Protein AF-0000000086130415 (afdb_homodimer)

InterPro domains:
  IPR001138 Zn(2)Cys(6) fungal-type DNA-binding domain [SM00066] (16-58)
  IPR001138 Zn(2)Cys(6) fungal-type DNA-binding domain [cd00067] (17-50)
  IPR036864 Zn(2)-C6 fungal-type DNA-binding domain superfamily [G3DSA:4.10.240.10] (13-71)
  IPR036864 Zn(2)-C6 fungal-type DNA-binding domain superfamily [SSF57701] (12-52)

Solvent-accessible surface area (backbone atoms only — not comparable to full-atom values): 58192 Å² total; per-residue (Å²): 134,78,82,75,79,78,78,74,80,71,80,80,78,74,78,76,76,79,84,62,37,25,59,66,40,52,73,66,71,50,92,40,64,73,88,63,37,65,69,34,57,75,69,72,42,85,70,54,58,72,82,70,81,75,76,82,66,84,68,84,82,84,86,81,82,81,74,82,85,88,81,86,90,83,87,86,91,80,90,77,90,79,88,85,92,85,90,75,89,79,74,87,73,83,90,77,90,81,86,91,82,91,85,86,87,79,84,72,82,84,82,80,83,83,72,88,77,82,80,81,77,77,77,78,77,81,78,77,78,82,65,72,72,63,54,59,54,52,47,47,50,29,38,50,46,51,51,72,70,37,66,86,73,64,66,78,80,67,76,38,68,67,51,43,53,47,51,46,53,25,50,49,45,30,63,68,49,61,39,41,42,68,78,69,37,78,56,44,81,66,27,38,82,66,80,62,57,70,49,80,50,62,95,65,57,72,43,72,49,48,52,48,61,60,49,20,79,75,31,65,27,36,32,26,29,51,43,16,43,26,22,46,45,50,32,75,66,52,86,48,68,68,58,26,52,52,24,49,51,48,20,53,44,25,39,38,51,13,49,52,44,43,43,55,48,55,75,64,62,39,63,88,46,14,51,59,52,35,52,31,34,51,44,50,44,51,41,43,53,29,50,57,51,73,57,67,52,85,74,55,62,76,67,54,66,43,40,50,49,21,36,30,35,40,49,44,40,56,55,27,52,70,42,48,67,87,79,63,81,46,66,52,51,28,41,59,69,67,46,62,89,77,50,62,73,68,36,49,27,67,80,36,19,63,91,53,54,71,68,70,49,77,57,86,76,61,74,59,58,60,59,58,43,51,44,72,77,21,64,65,53,49,54,50,52,49,45,52,38,2,40,47,27,37,52,52,49,40,57,74,68,25,44,24,58,72,40,52,51,50,54,62,54,42,43,29,47,69,49,59,71,66,55,52,55,38,40,75,68,60,36,62,58,48,45,51,55,49,31,61,49,30,52,70,38,46,79,43,37,80,40,77,54,38,28,63,30,15,55,48,50,33,50,26,46,51,71,67,40,58,77,82,57,34,76,79,52,53,59,56,29,63,75,68,73,44,82,128,134,78,83,75,78,78,77,72,77,68,79,79,76,74,77,76,77,79,84,62,36,23,59,65,41,53,73,67,71,49,93,37,61,75,88,63,35,63,68,34,57,74,71,71,43,86,66,54,60,73,81,70,83,75,77,82,67,82,70,76,75,77,69,80,83,74,78,78,74,82,73,89,81,84,77,87,88,79,88,78,72,84,82,84,89,86,90,77,90,76,82,79,78,83,84,86,82,80,83,88,86,76,87,85,85,83,77,87,88,83,83,88,82,84,70,89,78,87,82,85,77,81,79,82,80,82,82,79,80,85,67,74,73,63,55,61,54,52,50,47,51,27,40,50,46,51,52,72,70,36,66,86,72,65,66,78,81,68,77,38,68,68,51,45,53,49,52,48,52,26,49,50,45,31,63,68,47,61,38,41,42,69,78,70,37,78,56,44,80,66,28,37,81,63,81,64,58,76,51,80,52,61,94,66,60,72,43,72,54,50,52,48,61,61,47,21,79,75,32,64,27,38,32,26,28,53,43,16,43,26,23,46,46,49,30,76,65,50,86,48,68,68,60,27,52,52,23,50,50,48,20,53,45,26,40,38,51,13,46,52,44,43,45,56,49,58,76,63,60,39,62,88,46,13,51,58,54,33,51,31,33,52,44,48,44,52,42,42,53,29,49,58,51,73,57,66,50,83,74,55,62,75,67,54,65,43,42,50,48,22,36,28,37,38,49,45,41,57,55,28,52,69,42,47,70,89,79,63,80,44,66,52,51,30,42,60,69,65,47,62,86,77,51,64,73,68,36,50,28,68,80,37,18,64,91,52,53,72,69,72,48,80,72,79,73,67,74,62,59,59,64,57,42,51,45,71,78,22,64,64,54,50,53,50,50,50,45,52,39,3,41,46,27,37,53,51,50,41,57,73,67,26,45,24,57,72,42,52,50,50,54,63,56,42,44,28,47,69,49,61,69,67,56,52,55,37,40,75,68,60,36,60,59,48,46,50,54,48,30,61,48,30,53,72,37,44,78,44,36,79,40,77,54,38,29,62,30,13,56,48,50,33,51,26,45,50,72,67,41,57,78,88,56,34,77,81,54,53,59,56,28,64,75,70,73,43,83,130

Secondary structure (DSSP, 8-state):
------------------S-S-HHHHHTT----SSS-HHHHHTT---------------------------------------------------------------------------------------SSHHHHHHHHHHHHHHHHS-TT-PPPPP-HHHHHHHHHHHHHIIIIITTGGGG-GGGGGS-PPPPTTS---TTS--HHHHHHHHHTT-HHHHHHHHHHHHHHHHHH---HHHHHHHHHHHHHHHHHHHHHHHHHHHT--TTTHHHHHHHHHHHHHHHHHHGGGS-TTTT---HHHHHHHHHHHHHHHHHHHTS-TT--SHHHHHHHTS----HHHHT-GGGTGGGGGGGS--TT---HHHHHHHHS-HHHHHHHHHHHHHHHHHHHHHHTT--HHHHHHHHHHHHHHS-HHHHHHHHTT-HHHHHHHHHHHHTTGGGTTSTTTTTHHHHHHHHHHHHS-GGGGGGTHHHHHHTT---/------------------S-S-HHHHHHT----SSS-HHHHHTT----PPPP-------------------------------------------------------------------------------SSHHHHHHHHHHHHHHHHS-TT---PPP-HHHHHHHHHHHHHIIIIITTGGGG-GGGGGS-PPPPTTS---TTS--HHHHHHHHHTT-HHHHHHHHHHHHHHHHHH---HHHHHHHHHHHHHHHHHHHHHHHHHHHT--TTTHHHHHHHHHHHHHHHHHHGGGS-BTTB---HHHHHHHHHHHHHHHHHHHHS-TT--SHHHHHHHTS----HHHHT-GGGTGGGGGGGS--S----HHHHHHHHS-HHHHHHHHHHHHHHHHHHHHHHTT--HHHHHHHHHHHHHHS-HHHHHHHHTT-HHHHHHHHHHHHTTGGGTTSTTTTTHHHHHHHHHHHHS-GGGGGGTHHHHHHTT---

pLDDT: mean 70.85, std 29.05, range [14.23, 98.38]

Radius of gyration: 40.38 Å; Cα contacts (8 Å, |Δi|>4): 1013; chains: 2; bounding box: 120×108×142 Å

Nearest PDB structures (foldseek):
  7vpr-assembly2_D  TM=5.956E-01  e=4.011E-03  Nakaseomyces glabratus CBS 138
  3kbt-assembly2_B  TM=1.451E-01  e=5.788E+00  Homo sapiens
  7vpr-assembly2_D  TM=5.707E-01  e=4.514E-03  Nakaseomyces glabratus CBS 138
  3kbt-assembly2_B  TM=1.451E-01  e=5.855E+00  Homo sapiens

Organism: Cryphonectria parasitica (strain ATCC 38755 / EP155) (NCBI:txid660469)

Sequence (976 aa):
MRPQPTRHAGPRLYHKKSRMGCARCKARRVKVAKPSCGGCSRHQVECVYPPSPASSLQSLPRGAASRPPQVQPAETHAGAGVGDSSSSIDLWITHHDSSSSPVWGENSPPSGHRDDSNRSQSVASNCSSSHTGDSSSAVHEANDYLSSLTDPEVLEIPESRERRMWELRLMHNYLSNQAQQFAKAKATAFHGQQPTPGVALTDEDFIWGRDMPRLAFENDSILYNMLASSALEMWTRTTDPHEKEQLRLLQQKYIAMALRQQRLAVGNLSGDNADMVCMAALTILLNSFALVQTLDLTPWQPPVDWLRMGKGAGAVLTIATGYIGATGNDRITRFIKSGPKMDPPSVFAPENRTHLTWLLENDRGSTTNVGDFEFENNKTALDIYNKILSYIGSVQKAIADKEPIYFVCRRLIGFTMYCPELYHGLLVQRRPRAMITLAHFFKLWIPYDDLWMIGKTGENQVRGIFETLPPEWKHKVAPIFDEYNLEPMRPQPTRHAGPRLYHKKSRMGCARCKARRVKVAKPSCGGCSRHQVECVYPPSPASSLQSLPRGAASRPPQVQPAETHAGAGVGDSSSSIDLWITHHDSSSSPVWGENSPPSGHRDDSNRSQSVASNCSSSHTGDSSSAVHEANDYLSSLTDPEVLEIPESRERRMWELRLMHNYLSNQAQQFAKAKATAFHGQQPTPGVALTDEDFIWGRDMPRLAFENDSILYNMLASSALEMWTRTTDPHEKEQLRLLQQKYIAMALRQQRLAVGNLSGDNADMVCMAALTILLNSFALVQTLDLTPWQPPVDWLRMGKGAGAVLTIATGYIGATGNDRITRFIKSGPKMDPPSVFAPENRTHLTWLLENDRGSTTNVGDFEFENNKTALDIYNKILSYIGSVQKAIADKEPIYFVCRRLIGFTMYCPELYHGLLVQRRPRAMITLAHFFKLWIPYDDLWMIGKTGENQVRGIFETLPPEWKHKVAPIFDEYNLEP

Foldseek 3Di:
DDDDPDPPPDDPPPPDQQLWFAPVCSVVSHDADDDDRPVCVVVVHDRHTPPDPDPPPDDDDDDDDDDDDDDDDDDDDDDDDDDDDDDDPDPPPDDDDDDDDDDDDDDDDDDDDDDDDDDPPDPPPPPDPPPPPVLVVLLVVLLVLLVVVADPPLDDDDDDPVVVVLLVVLLCQLLPPQLCQLVPFPCQVLFDDDDHAPPPDPLQADRCNPPLVVLVVVALLSVLLSSLLSLLLCLVPDPDPVSNVVSVSSNNSSNNVSSVRLSVDSVVAALVCLLVSLSSLVSQLLSLLLCLVVDDLVQHAPSLSSLSSLQSSLSSNVSSVVRHDPPCSRSVSSHQVNDDDDDLCQQLPLVLQVVPCVLLDQFDDPPPCPSVVCCVVPVPVVVLLSSLSSNLSSLVVCVVVRHRPVRSVVSLSCSSNRRDPVLSVCRNVVPLSSLLSVLSSLLSLCSRLSNSSRNRSNVSSLVSSLVVHDPRSNVSSVVSCVVNVHDD/DDDDPDPPPPDDPPPPQQLWFAPVCSVVSHDADDDDRPVCVVVVHDRHTPDDPDPPPDPPPPPPDDDPDPDDDDDDDDDDDDDDYDDDPDPDPDDPDDDYDDDDDDDDDDDDDPDDDDDPDPPPPPPDDPPPPVLVVLLVLLLVLLVVVADPPLDDDDDDPVVVVLLVVLLCQLLPPQLQQLVPFPCQVLFDDDDHAPPPPPLQADRCNPPLVVLVVVAVLSVLLSSLLSLLLCLVPDPDPVSNVVSVSSNNSSNNVSSVRLSVDSVVAALVCLLVSLSSLVSQLLSLLLCLVVDDLVQHAPSLSSLSSLQSSLSSNVSSVVRHDPPCSRSVSSHQVNDDDDDLCQLLPLVLQVVPCVLLDLPDPPPPCPSVVCCVVPVPVVVLLSSLSSNLSSLVVCVVVRHRPVRSVVSLSCSSNRRDPVLSVCRNVVPLSSLLSVLSSLLSLCSRLSNSSRNRSNVSSLVSSLVVHDPSNNVSSVVSCVVNVHDD

Structure (mmCIF, N/CA/C/O backbone):
data_AF-0000000086130415-model_v1
#
loop_
_entity.id
_entity.type
_entity.pdbx_description
1 polymer 'Zn(2)-C6 fungal-type domain-containing protein'
#
loop_
_atom_site.group_PDB
_atom_site.id
_atom_site.type_symbol
_atom_site.label_atom_id
_atom_site.label_alt_id
_atom_site.label_comp_id
_atom_site.label_asym_id
_atom_site.label_entity_id
_atom_site.label_seq_id
_atom_site.pdbx_PDB_ins_code
_atom_site.Cartn_x
_atom_site.Cartn_y
_atom_site.Cartn_z
_atom_site.occupancy
_atom_site.B_iso_or_equiv
_atom_site.auth_seq_id
_atom_site.auth_comp_id
_atom_site.auth_asym_id
_atom_site.auth_atom_id
_atom_site.pdbx_PDB_model_num
ATOM 1 N N . MET A 1 1 ? -21.766 -52.406 68.875 1 25.95 1 MET A N 1
ATOM 2 C CA . MET A 1 1 ? -20.766 -51.469 68.375 1 25.95 1 MET A CA 1
ATOM 3 C C . MET A 1 1 ? -21.406 -50.281 67.688 1 25.95 1 MET A C 1
ATOM 5 O O . MET A 1 1 ? -22.203 -50.438 66.75 1 25.95 1 MET A O 1
ATOM 9 N N . ARG A 1 2 ? -21.531 -49.125 68.375 1 34.62 2 ARG A N 1
ATOM 10 C CA . ARG A 1 2 ? -22.453 -48.031 68.188 1 34.62 2 ARG A CA 1
ATOM 11 C C . ARG A 1 2 ? -22.094 -47.219 66.938 1 34.62 2 ARG A C 1
ATOM 13 O O . ARG A 1 2 ? -20.906 -47.031 66.625 1 34.62 2 ARG A O 1
ATOM 20 N N . PRO A 1 3 ? -22.984 -47.094 66 1 35 3 PRO A N 1
ATOM 21 C CA . PRO A 1 3 ? -22.672 -46.562 64.688 1 35 3 PRO A CA 1
ATOM 22 C C . PRO A 1 3 ? -22.062 -45.156 64.688 1 35 3 PRO A C 1
ATOM 24 O O . PRO A 1 3 ? -22.5 -44.344 65.5 1 35 3 PRO A O 1
ATOM 27 N N . GLN A 1 4 ? -20.703 -45.062 64.688 1 33.19 4 GLN A N 1
ATOM 28 C CA . GLN A 1 4 ? -19.922 -43.844 64.875 1 33.19 4 GLN A CA 1
ATOM 29 C C . GLN A 1 4 ? -20.359 -42.75 63.875 1 33.19 4 GLN A C 1
ATOM 31 O O . GLN A 1 4 ? -20.484 -43.031 62.656 1 33.19 4 GLN A O 1
ATOM 36 N N . PRO A 1 5 ? -21.047 -41.688 64.312 1 35.22 5 PRO A N 1
ATOM 37 C CA . PRO A 1 5 ? -21.703 -40.656 63.5 1 35.22 5 PRO A CA 1
ATOM 38 C C . PRO A 1 5 ? -20.734 -39.938 62.562 1 35.22 5 PRO A C 1
ATOM 40 O O . PRO A 1 5 ? -19.562 -39.75 62.906 1 35.22 5 PRO A O 1
ATOM 43 N N . THR A 1 6 ? -20.781 -40.188 61.281 1 31.91 6 THR A N 1
ATOM 44 C CA . THR A 1 6 ? -19.922 -39.688 60.188 1 31.91 6 THR A CA 1
ATOM 45 C C . THR A 1 6 ? -19.797 -38.156 60.25 1 31.91 6 THR A C 1
ATOM 47 O O . THR A 1 6 ? -20.812 -37.469 60.25 1 31.91 6 THR A O 1
ATOM 50 N N . ARG A 1 7 ? -18.703 -37.594 60.875 1 34.66 7 ARG A N 1
ATOM 51 C CA . ARG A 1 7 ? -18.359 -36.188 61.062 1 34.66 7 ARG A CA 1
ATOM 52 C C . ARG A 1 7 ? -18.438 -35.438 59.75 1 34.66 7 ARG A C 1
ATOM 54 O O . ARG A 1 7 ? -17.812 -35.812 58.75 1 34.66 7 ARG A O 1
ATOM 61 N N . HIS A 1 8 ? -19.594 -34.781 59.406 1 30.84 8 HIS A N 1
ATOM 62 C CA . HIS A 1 8 ? -19.859 -33.969 58.25 1 30.84 8 HIS A CA 1
ATOM 63 C C . HIS A 1 8 ? -18.812 -32.875 58.125 1 30.84 8 HIS A C 1
ATOM 65 O O . HIS A 1 8 ? -18.484 -32.188 59.094 1 30.84 8 HIS A O 1
ATOM 71 N N . ALA A 1 9 ? -17.703 -33.125 57.438 1 32.81 9 ALA A N 1
ATOM 72 C CA . ALA A 1 9 ? -16.625 -32.188 57.156 1 32.81 9 ALA A CA 1
ATOM 73 C C . ALA A 1 9 ? -17.188 -30.797 56.875 1 32.81 9 ALA A C 1
ATOM 75 O O . ALA A 1 9 ? -18.188 -30.641 56.156 1 32.81 9 ALA A O 1
ATOM 76 N N . GLY A 1 10 ? -17.141 -29.859 57.844 1 28.69 10 GLY A N 1
ATOM 77 C CA . GLY A 1 10 ? -17.656 -28.5 57.875 1 28.69 10 GLY A CA 1
ATOM 78 C C . GLY A 1 10 ? -17.219 -27.672 56.688 1 28.69 10 GLY A C 1
ATOM 79 O O . GLY A 1 10 ? -16.281 -28.047 55.969 1 28.69 10 GLY A O 1
ATOM 80 N N . PRO A 1 11 ? -18.125 -26.891 56.062 1 31.98 11 PRO A N 1
ATOM 81 C CA . PRO A 1 11 ? -17.906 -26.125 54.844 1 31.98 11 PRO A CA 1
ATOM 82 C C . PRO A 1 11 ? -16.672 -25.234 54.906 1 31.98 11 PRO A C 1
ATOM 84 O O . PRO A 1 11 ? -16.266 -24.812 55.969 1 31.98 11 PRO A O 1
ATOM 87 N N . ARG A 1 12 ? -15.562 -25.484 54.156 1 34.16 12 ARG A N 1
ATOM 88 C CA . ARG A 1 12 ? -14.336 -24.703 54.031 1 34.16 12 ARG A CA 1
ATOM 89 C C . ARG A 1 12 ? -14.641 -23.203 54 1 34.16 12 ARG A C 1
ATOM 91 O O . ARG A 1 12 ? -15.578 -22.766 53.344 1 34.16 12 ARG A O 1
ATOM 98 N N . LEU A 1 13 ? -14.336 -22.469 55.062 1 33.44 13 LEU A N 1
ATOM 99 C CA . LEU A 1 13 ? -14.492 -21.031 55.25 1 33.44 13 LEU A CA 1
ATOM 100 C C . LEU A 1 13 ? -13.75 -20.266 54.156 1 33.44 13 LEU A C 1
ATOM 102 O O . LEU A 1 13 ? -12.555 -20.469 53.938 1 33.44 13 LEU A O 1
ATOM 106 N N . TYR A 1 14 ? -14.391 -20.031 52.969 1 35.25 14 TYR A N 1
ATOM 107 C CA . TYR A 1 14 ? -13.797 -19.25 51.906 1 35.25 14 TYR A CA 1
ATOM 108 C C . TYR A 1 14 ? -13.273 -17.922 52.406 1 35.25 14 TYR A C 1
ATOM 110 O O . TYR A 1 14 ? -13.93 -17.25 53.219 1 35.25 14 TYR A O 1
ATOM 118 N N . HIS A 1 15 ? -11.984 -17.828 52.719 1 36.72 15 HIS A N 1
ATOM 119 C CA . HIS A 1 15 ? -11.32 -16.609 53.188 1 36.72 15 HIS A CA 1
ATOM 120 C C . HIS A 1 15 ? -11.766 -15.398 52.375 1 36.72 15 HIS A C 1
ATOM 122 O O . HIS A 1 15 ? -11.891 -15.469 51.156 1 36.72 15 HIS A O 1
ATOM 128 N N . LYS A 1 16 ? -12.57 -14.492 52.938 1 38.41 16 LYS A N 1
ATOM 129 C CA . LYS A 1 16 ? -13.07 -13.234 52.406 1 38.41 16 LYS A CA 1
ATOM 130 C C . LYS A 1 16 ? -11.93 -12.344 51.938 1 38.41 16 LYS A C 1
ATOM 132 O O . LYS A 1 16 ? -10.953 -12.141 52.656 1 38.41 16 LYS A O 1
ATOM 137 N N . LYS A 1 17 ? -11.695 -12.188 50.656 1 42.94 17 LYS A N 1
ATOM 138 C CA . LYS A 1 17 ? -10.758 -11.297 49.969 1 42.94 17 LYS A CA 1
ATOM 139 C C . LYS A 1 17 ? -10.781 -9.898 50.594 1 42.94 17 LYS A C 1
ATOM 141 O O . LYS A 1 17 ? -11.859 -9.352 50.844 1 42.94 17 LYS A O 1
ATOM 146 N N . SER A 1 18 ? -9.75 -9.516 51.312 1 47.91 18 SER A N 1
ATOM 147 C CA . SER A 1 18 ? -9.648 -8.203 51.938 1 47.91 18 SER A CA 1
ATOM 148 C C . SER A 1 18 ? -9.867 -7.082 50.938 1 47.91 18 SER A C 1
ATOM 150 O O . SER A 1 18 ? -9.281 -7.09 49.844 1 47.91 18 SER A O 1
ATOM 152 N N . ARG A 1 19 ? -10.992 -6.344 50.875 1 54.22 19 ARG A N 1
ATOM 153 C CA . ARG A 1 19 ? -11.438 -5.316 49.938 1 54.22 19 ARG A CA 1
ATOM 154 C C . ARG A 1 19 ? -10.703 -4.004 50.156 1 54.22 19 ARG A C 1
ATOM 156 O O . ARG A 1 19 ? -10.844 -3.059 49.375 1 54.22 19 ARG A O 1
ATOM 163 N N . MET A 1 20 ? -9.938 -3.789 51.312 1 55.25 20 MET A N 1
ATOM 164 C CA . MET A 1 20 ? -9.539 -2.449 51.719 1 55.25 20 MET A CA 1
ATOM 165 C C . MET A 1 20 ? -8.062 -2.203 51.406 1 55.25 20 MET A C 1
ATOM 167 O O . MET A 1 20 ? -7.461 -1.271 51.938 1 55.25 20 MET A O 1
ATOM 171 N N . GLY A 1 21 ? -7.332 -3.051 50.719 1 57.16 21 GLY A N 1
ATOM 172 C CA . GLY A 1 21 ? -5.918 -2.83 50.469 1 57.16 21 GLY A CA 1
ATOM 173 C C . GLY A 1 21 ? -5.652 -1.831 49.375 1 57.16 21 GLY A C 1
ATOM 174 O O . GLY A 1 21 ? -6.527 -1.569 48.531 1 57.16 21 GLY A O 1
ATOM 175 N N . CYS A 1 22 ? -4.547 -0.948 49.438 1 62.75 22 CYS A N 1
ATOM 176 C CA . CYS A 1 22 ? -4.152 -0.046 48.344 1 62.75 22 CYS A CA 1
ATOM 177 C C . CYS A 1 22 ? -3.889 -0.815 47.062 1 62.75 22 CYS A C 1
ATOM 179 O O . CYS A 1 22 ? -3.746 -2.039 47.094 1 62.75 22 CYS A O 1
ATOM 181 N N . ALA A 1 23 ? -3.992 -0.238 45.844 1 69.31 23 ALA A N 1
ATOM 182 C CA . ALA A 1 23 ? -3.861 -0.901 44.531 1 69.31 23 ALA A CA 1
ATOM 183 C C . ALA A 1 23 ? -2.572 -1.713 44.469 1 69.31 23 ALA A C 1
ATOM 185 O O . ALA A 1 23 ? -2.543 -2.795 43.875 1 69.31 23 ALA A O 1
ATOM 186 N N . ARG A 1 24 ? -1.563 -1.29 45.062 1 69.25 24 ARG A N 1
ATOM 187 C CA . ARG A 1 24 ? -0.266 -1.957 45.031 1 69.25 24 ARG A CA 1
ATOM 188 C C . ARG A 1 24 ? -0.255 -3.18 45.969 1 69.25 24 ARG A C 1
ATOM 190 O O . ARG A 1 24 ? 0.249 -4.238 45.562 1 69.25 24 ARG A O 1
ATOM 197 N N . CYS A 1 25 ? -0.696 -3.051 47.094 1 64.56 25 CYS A N 1
ATOM 198 C CA . CYS A 1 25 ? -0.727 -4.16 48.031 1 64.56 25 CYS A CA 1
ATOM 199 C C . CYS A 1 25 ? -1.732 -5.219 47.594 1 64.56 25 CYS A C 1
ATOM 201 O O . CYS A 1 25 ? -1.505 -6.414 47.812 1 64.56 25 CYS A O 1
ATOM 203 N N . LYS A 1 26 ? -2.826 -4.762 46.906 1 67.38 26 LYS A N 1
ATOM 204 C CA . LYS A 1 26 ? -3.787 -5.691 46.312 1 67.38 26 LYS A CA 1
ATOM 205 C C . LYS A 1 26 ? -3.145 -6.52 45.188 1 67.38 26 LYS A C 1
ATOM 207 O O . LYS A 1 26 ? -3.412 -7.715 45.062 1 67.38 26 LYS A O 1
ATOM 212 N N . ALA A 1 27 ? -2.207 -5.949 44.469 1 68.25 27 ALA A N 1
ATOM 213 C CA . ALA A 1 27 ? -1.494 -6.648 43.375 1 68.25 27 ALA A CA 1
ATOM 214 C C . ALA A 1 27 ? -0.499 -7.656 43.969 1 68.25 27 ALA A C 1
ATOM 216 O O . ALA A 1 27 ? -0.263 -8.711 43.375 1 68.25 27 ALA A O 1
ATOM 217 N N . ARG A 1 28 ? 0 -7.34 45.062 1 65.81 28 ARG A N 1
ATOM 218 C CA . ARG A 1 28 ? 0.991 -8.203 45.719 1 65.81 28 ARG A CA 1
ATOM 219 C C . ARG A 1 28 ? 0.329 -9.18 46.688 1 65.81 28 ARG A C 1
ATOM 221 O O . ARG A 1 28 ? 0.997 -10.047 47.25 1 65.81 28 ARG A O 1
ATOM 228 N N . ARG A 1 29 ? -0.994 -9.258 46.812 1 62.91 29 ARG A N 1
ATOM 229 C CA . ARG A 1 29 ? -1.838 -10.148 47.625 1 62.91 29 ARG A CA 1
ATOM 230 C C . ARG A 1 29 ? -1.37 -10.195 49.062 1 62.91 29 ARG A C 1
ATOM 232 O O . ARG A 1 29 ? -1.367 -11.258 49.688 1 62.91 29 ARG A O 1
ATOM 239 N N . VAL A 1 30 ? -0.823 -9.117 49.5 1 64.69 30 VAL A N 1
ATOM 240 C CA . VAL A 1 30 ? -0.468 -9.055 50.906 1 64.69 30 VAL A CA 1
ATOM 241 C C . VAL A 1 30 ? -1.633 -8.477 51.719 1 64.69 30 VAL A C 1
ATOM 243 O O . VAL A 1 30 ? -2.32 -7.562 51.25 1 64.69 30 VAL A O 1
ATOM 246 N N . LYS A 1 31 ? -2.16 -9.031 52.781 1 59.06 31 LYS A N 1
ATOM 247 C CA . LYS A 1 31 ? -3.229 -8.602 53.688 1 59.06 31 LYS A CA 1
ATOM 248 C C . LYS A 1 31 ? -2.869 -7.293 54.375 1 59.06 31 LYS A C 1
ATOM 250 O O . LYS A 1 31 ? -1.794 -7.172 54.969 1 59.06 31 LYS A O 1
ATOM 255 N N . VAL A 1 32 ? -3.416 -6.219 53.875 1 57.34 32 VAL A N 1
ATOM 256 C CA . VAL A 1 32 ? -3.053 -4.98 54.562 1 57.34 32 VAL A CA 1
ATOM 257 C C . VAL A 1 32 ? -4.293 -4.363 55.188 1 57.34 32 VAL A C 1
ATOM 259 O O . VAL A 1 32 ? -5.406 -4.52 54.688 1 57.34 32 VAL A O 1
ATOM 262 N N . ALA A 1 33 ? -4.484 -4.078 56.438 1 53.03 33 ALA A N 1
ATOM 263 C CA . ALA A 1 33 ? -5.543 -3.365 57.156 1 53.03 33 ALA A CA 1
ATOM 264 C C . ALA A 1 33 ? -5.477 -1.866 56.875 1 53.03 33 ALA A C 1
ATOM 266 O O . ALA A 1 33 ? -4.395 -1.317 56.656 1 53.03 33 ALA A O 1
ATOM 267 N N . LYS A 1 34 ? -6.746 -1.117 56.5 1 54.22 34 LYS A N 1
ATOM 268 C CA . LYS A 1 34 ? -6.816 0.339 56.406 1 54.22 34 LYS A CA 1
ATOM 269 C C . LYS A 1 34 ? -6.176 0.996 57.625 1 54.22 34 LYS A C 1
ATOM 271 O O . LYS A 1 34 ? -6.074 0.378 58.688 1 54.22 34 LYS A O 1
ATOM 276 N N . PRO A 1 35 ? -5.98 2.141 57.375 1 50.81 35 PRO A N 1
ATOM 277 C CA . PRO A 1 35 ? -5.895 3.15 56.312 1 50.81 35 PRO A CA 1
ATOM 278 C C . PRO A 1 35 ? -4.578 3.084 55.562 1 50.81 35 PRO A C 1
ATOM 280 O O . PRO A 1 35 ? -4.5 3.562 54.406 1 50.81 35 PRO A O 1
ATOM 283 N N . SER A 1 36 ? -3.424 3.051 56.031 1 56.09 36 SER A N 1
ATOM 284 C CA . SER A 1 36 ? -2.143 3.053 55.344 1 56.09 36 SER A CA 1
ATOM 285 C C . SER A 1 36 ? -1.517 1.662 55.344 1 56.09 36 SER A C 1
ATOM 287 O O . SER A 1 36 ? -1.541 0.956 56.344 1 56.09 36 SER A O 1
ATOM 289 N N . CYS A 1 37 ? -1.305 1.034 54.188 1 57.53 37 CYS A N 1
ATOM 290 C CA . CYS A 1 37 ? -0.695 -0.285 54.062 1 57.53 37 CYS A CA 1
ATOM 291 C C . CYS A 1 37 ? 0.678 -0.312 54.719 1 57.53 37 CYS A C 1
ATOM 293 O O . CYS A 1 37 ? 1.443 0.647 54.594 1 57.53 37 CYS A O 1
ATOM 295 N N . GLY A 1 38 ? 0.837 -0.828 55.875 1 63.25 38 GLY A N 1
ATOM 296 C CA . GLY A 1 38 ? 2.127 -0.981 56.531 1 63.25 38 GLY A CA 1
ATOM 297 C C . GLY A 1 38 ? 3.26 -1.247 55.562 1 63.25 38 GLY A C 1
ATOM 298 O O . GLY A 1 38 ? 4.367 -0.733 55.719 1 63.25 38 GLY A O 1
ATOM 299 N N . GLY A 1 39 ? 3.062 -2.072 54.5 1 59.66 39 GLY A N 1
ATOM 300 C CA . GLY A 1 39 ? 4.105 -2.367 53.531 1 59.66 39 GLY A CA 1
ATOM 301 C C . GLY A 1 39 ? 4.52 -1.16 52.719 1 59.66 39 GLY A C 1
ATOM 302 O O . GLY A 1 39 ? 5.711 -0.91 52.531 1 59.66 39 GLY A O 1
ATOM 303 N N . CYS A 1 40 ? 3.529 -0.43 52.25 1 62.28 40 CYS A N 1
ATOM 304 C CA . CYS A 1 40 ? 3.824 0.798 51.5 1 62.28 40 CYS A CA 1
ATOM 305 C C . CYS A 1 40 ? 4.535 1.807 52.406 1 62.28 40 CYS A C 1
ATOM 307 O O . CYS A 1 40 ? 5.469 2.48 51.969 1 62.28 40 CYS A O 1
ATOM 309 N N . SER A 1 41 ? 4.223 1.996 53.594 1 66 41 SER A N 1
ATOM 310 C CA . SER A 1 41 ? 4.895 2.904 54.5 1 66 41 SER A CA 1
ATOM 311 C C . SER A 1 41 ? 6.355 2.51 54.719 1 66 41 SER A C 1
ATOM 313 O O . SER A 1 41 ? 7.234 3.373 54.781 1 66 41 SER A O 1
ATOM 315 N N . ARG A 1 42 ? 6.555 1.314 54.938 1 66.12 42 ARG A N 1
ATOM 316 C CA . ARG A 1 42 ? 7.926 0.88 55.188 1 66.12 42 ARG A CA 1
ATOM 317 C C . ARG A 1 42 ? 8.82 1.201 54 1 66.12 42 ARG A C 1
ATOM 319 O O . ARG A 1 42 ? 9.992 1.547 54.156 1 66.12 42 ARG A O 1
ATOM 326 N N . HIS A 1 43 ? 8.305 1.016 52.781 1 65.25 43 HIS A N 1
ATOM 327 C CA . HIS A 1 43 ? 9.094 1.247 51.594 1 65.25 43 HIS A CA 1
ATOM 328 C C . HIS A 1 43 ? 8.898 2.664 51.062 1 65.25 43 HIS A C 1
ATOM 330 O O . HIS A 1 43 ? 9.406 3.01 50 1 65.25 43 HIS A O 1
ATOM 336 N N . GLN A 1 44 ? 8.25 3.578 51.812 1 60.16 44 GLN A N 1
ATOM 337 C CA . GLN A 1 44 ? 8.023 5.004 51.594 1 60.16 44 GLN A CA 1
ATOM 338 C C . GLN A 1 44 ? 7.352 5.246 50.25 1 60.16 44 GLN A C 1
ATOM 340 O O . GLN A 1 44 ? 7.734 6.16 49.531 1 60.16 44 GLN A O 1
ATOM 345 N N . VAL A 1 45 ? 6.598 4.32 49.844 1 63.78 45 VAL A N 1
ATOM 346 C CA . VAL A 1 45 ? 5.809 4.539 48.625 1 63.78 45 VAL A CA 1
ATOM 347 C C . VAL A 1 45 ? 4.383 4.93 49 1 63.78 45 VAL A C 1
ATOM 349 O O . VAL A 1 45 ? 3.895 4.57 50.062 1 63.78 45 VAL A O 1
ATOM 352 N N . GLU A 1 46 ? 3.752 5.953 48.25 1 62.12 46 GLU A N 1
ATOM 353 C CA . GLU A 1 46 ? 2.408 6.457 48.5 1 62.12 46 GLU A CA 1
ATOM 354 C C . GLU A 1 46 ? 1.359 5.367 48.312 1 62.12 46 GLU A C 1
ATOM 356 O O . GLU A 1 46 ? 1.41 4.629 47.312 1 62.12 46 GLU A O 1
ATOM 361 N N . CYS A 1 47 ? 0.533 5.055 49.25 1 61 47 CYS A N 1
ATOM 362 C CA . CYS A 1 47 ? -0.588 4.125 49.156 1 61 47 CYS A CA 1
ATOM 363 C C . CYS A 1 47 ? -1.718 4.715 48.344 1 61 47 CYS A C 1
ATOM 365 O O . CYS A 1 47 ? -2.178 5.828 48.594 1 61 47 CYS A O 1
ATOM 367 N N . VAL A 1 48 ? -1.861 4.445 47.125 1 64.31 48 VAL A N 1
ATOM 368 C CA . VAL A 1 48 ? -2.998 4.926 46.344 1 64.31 48 VAL A CA 1
ATOM 369 C C . VAL A 1 48 ? -4.199 4.012 46.562 1 64.31 48 VAL A C 1
ATOM 371 O O . VAL A 1 48 ? -4.133 2.809 46.281 1 64.31 48 VAL A O 1
ATOM 374 N N . TYR A 1 49 ? -5.086 4.469 47.344 1 56.91 49 TYR A N 1
ATOM 375 C CA . TYR A 1 49 ? -6.305 3.715 47.625 1 56.91 49 TYR A CA 1
ATOM 376 C C . TYR A 1 49 ? -7.363 3.979 46.562 1 56.91 49 TYR A C 1
ATOM 378 O O . TYR A 1 49 ? -7.547 5.121 46.125 1 56.91 49 TYR A O 1
ATOM 386 N N . PRO A 1 50 ? -7.883 3.012 45.875 1 46.91 50 PRO A N 1
ATOM 387 C CA . PRO A 1 50 ? -8.969 3.357 44.969 1 46.91 50 PRO A CA 1
ATOM 388 C C . PRO A 1 50 ? -10.102 4.125 45.656 1 46.91 50 PRO A C 1
ATOM 390 O O . PRO A 1 50 ? -10.297 3.988 46.844 1 46.91 50 PRO A O 1
ATOM 393 N N . PRO A 1 51 ? -10.617 5.211 45.031 1 42 51 PRO A N 1
ATOM 394 C CA . PRO A 1 51 ? -11.727 5.949 45.656 1 42 51 PRO A CA 1
ATOM 395 C C . PRO A 1 51 ? -12.852 5.039 46.125 1 42 51 PRO A C 1
ATOM 397 O O . PRO A 1 51 ? -13.125 4.008 45.5 1 42 51 PRO A O 1
ATOM 400 N N . SER A 1 52 ? -13.055 5.004 47.344 1 34.16 52 SER A N 1
ATOM 401 C CA . SER A 1 52 ? -14.219 4.312 47.906 1 34.16 52 SER A CA 1
ATOM 402 C C . SER A 1 52 ? -15.5 4.73 47.188 1 34.16 52 SER A C 1
ATOM 404 O O . SER A 1 52 ? -15.711 5.918 46.906 1 34.16 52 SER A O 1
ATOM 406 N N . PRO A 1 53 ? -16.266 3.902 46.531 1 31.33 53 PRO A N 1
ATOM 407 C CA . PRO A 1 53 ? -17.562 4.367 46.031 1 31.33 53 PRO A CA 1
ATOM 408 C C . PRO A 1 53 ? -18.391 5.07 47.125 1 31.33 53 PRO A C 1
ATOM 410 O O . PRO A 1 53 ? -18.438 4.602 48.281 1 31.33 53 PRO A O 1
ATOM 413 N N . ALA A 1 54 ? -18.297 6.324 47.156 1 27.16 54 ALA A N 1
ATOM 414 C CA . ALA A 1 54 ? -19.234 6.984 48.062 1 27.16 54 ALA A CA 1
ATOM 415 C C . ALA A 1 54 ? -20.625 6.367 47.969 1 27.16 54 ALA A C 1
ATOM 417 O O . ALA A 1 54 ? -21.094 6.059 46.875 1 27.16 54 ALA A O 1
ATOM 418 N N . SER A 1 55 ? -21.219 5.828 49 1 26.98 55 SER A N 1
ATOM 419 C CA . SER A 1 55 ? -22.562 5.309 49.219 1 26.98 55 SER A CA 1
ATOM 420 C C . SER A 1 55 ? -23.609 6.395 49 1 26.98 55 SER A C 1
ATOM 422 O O . SER A 1 55 ? -24.016 7.059 49.969 1 26.98 55 SER A O 1
ATOM 424 N N . SER A 1 56 ? -23.531 7.484 48.219 1 23.83 56 SER A N 1
ATOM 425 C CA . SER A 1 56 ? -24.609 8.445 48.469 1 23.83 56 SER A CA 1
ATOM 426 C C . SER A 1 56 ? -25.969 7.781 48.344 1 23.83 56 SER A C 1
ATOM 428 O O . SER A 1 56 ? -26.375 7.387 47.25 1 23.83 56 SER A O 1
ATOM 430 N N . LEU A 1 57 ? -26.516 7.262 49.438 1 23.8 57 LEU A N 1
ATOM 431 C CA . LEU A 1 57 ? -27.828 6.66 49.719 1 23.8 57 LEU A CA 1
ATOM 432 C C . LEU A 1 57 ? -28.938 7.691 49.562 1 23.8 57 LEU A C 1
ATOM 434 O O . LEU A 1 57 ? -30.094 7.418 49.906 1 23.8 57 LEU A O 1
ATOM 438 N N . GLN A 1 58 ? -28.812 8.93 49.062 1 20.47 58 GLN A N 1
ATOM 439 C CA . GLN A 1 58 ? -29.953 9.727 49.531 1 20.47 58 GLN A CA 1
ATOM 440 C C . GLN A 1 58 ? -31.266 9.086 49.125 1 20.47 58 GLN A C 1
ATOM 442 O O . GLN A 1 58 ? -31.422 8.625 47.969 1 20.47 58 GLN A O 1
ATOM 447 N N . SER A 1 59 ? -32.25 8.992 50.094 1 20.33 59 SER A N 1
ATOM 448 C CA . SER A 1 59 ? -33.562 8.359 50.375 1 20.33 59 SER A CA 1
ATOM 449 C C . SER A 1 59 ? -34.656 8.984 49.531 1 20.33 59 SER A C 1
ATOM 451 O O . SER A 1 59 ? -35.781 8.484 49.531 1 20.33 59 SER A O 1
ATOM 453 N N . LEU A 1 60 ? -34.562 9.953 48.656 1 19.64 60 LEU A N 1
ATOM 454 C CA . LEU A 1 60 ? -35.812 10.719 48.75 1 19.64 60 LEU A CA 1
ATOM 455 C C . LEU A 1 60 ? -37.031 9.82 48.5 1 19.64 60 LEU A C 1
ATOM 457 O O . LEU A 1 60 ? -36.938 8.836 47.75 1 19.64 60 LEU A O 1
ATOM 461 N N . PRO A 1 61 ? -38.188 10.227 49.156 1 19.12 61 PRO A N 1
ATOM 462 C CA . PRO A 1 61 ? -39.406 9.547 49.562 1 19.12 61 PRO A CA 1
ATOM 463 C C . PRO A 1 61 ? -40.25 9.078 48.406 1 19.12 61 PRO A C 1
ATOM 465 O O . PRO A 1 61 ? -40.625 7.895 48.312 1 19.12 61 PRO A O 1
ATOM 468 N N . ARG A 1 62 ? -41.156 10.078 47.938 1 18.02 62 ARG A N 1
ATOM 469 C CA . ARG A 1 62 ? -42.594 9.984 48.094 1 18.02 62 ARG A CA 1
ATOM 470 C C . ARG A 1 62 ? -43.219 9.203 46.938 1 18.02 62 ARG A C 1
ATOM 472 O O . ARG A 1 62 ? -42.562 8.945 45.938 1 18.02 62 ARG A O 1
ATOM 479 N N . GLY A 1 63 ? -44.406 9.859 46.344 1 17.36 63 GLY A N 1
ATOM 480 C CA . GLY A 1 63 ? -45.812 9.453 46.281 1 17.36 63 GLY A CA 1
ATOM 481 C C . GLY A 1 63 ? -46.156 8.711 45 1 17.36 63 GLY A C 1
ATOM 482 O O . GLY A 1 63 ? -45.25 8.219 44.312 1 17.36 63 GLY A O 1
ATOM 483 N N . ALA A 1 64 ? -47.031 9.445 44.156 1 17.45 64 ALA A N 1
ATOM 484 C CA . ALA A 1 64 ? -48.406 9.125 43.75 1 17.45 64 ALA A CA 1
ATOM 485 C C . ALA A 1 64 ? -48.406 8.422 42.375 1 17.45 64 ALA A C 1
ATOM 487 O O . ALA A 1 64 ? -47.562 8.703 41.531 1 17.45 64 ALA A O 1
ATOM 488 N N . ALA A 1 65 ? -49.188 7.441 42.25 1 17.48 65 ALA A N 1
ATOM 489 C CA . ALA A 1 65 ? -49.5 6.297 41.375 1 17.48 65 ALA A CA 1
ATOM 490 C C . ALA A 1 65 ? -50 6.758 40 1 17.48 65 ALA A C 1
ATOM 492 O O . ALA A 1 65 ? -50.188 5.938 39.125 1 17.48 65 ALA A O 1
ATOM 493 N N . SER A 1 66 ? -50.219 8.195 39.656 1 16.52 66 SER A N 1
ATOM 494 C CA . SER A 1 66 ? -51.5 8.266 38.906 1 16.52 66 SER A CA 1
ATOM 495 C C . SER A 1 66 ? -51.344 7.664 37.5 1 16.52 66 SER A C 1
ATOM 497 O O . SER A 1 66 ? -50.25 7.633 36.938 1 16.52 66 SER A O 1
ATOM 499 N N . ARG A 1 67 ? -52.5 7.129 37 1 16.94 67 ARG A N 1
ATOM 500 C CA . ARG A 1 67 ? -53.031 6.18 36.031 1 16.94 67 ARG A CA 1
ATOM 501 C C . ARG A 1 67 ? -52.906 6.742 34.625 1 16.94 67 ARG A C 1
ATOM 503 O O . ARG A 1 67 ? -53.469 7.816 34.344 1 16.94 67 ARG A O 1
ATOM 510 N N . PRO A 1 68 ? -51.844 6.57 33.844 1 16.67 68 PRO A N 1
ATOM 511 C CA . PRO A 1 68 ? -51.781 7.234 32.531 1 16.67 68 PRO A CA 1
ATOM 512 C C . PRO A 1 68 ? -53.031 6.988 31.688 1 16.67 68 PRO A C 1
ATOM 514 O O . PRO A 1 68 ? -53.594 5.883 31.703 1 16.67 68 PRO A O 1
ATOM 517 N N . PRO A 1 69 ? -53.719 8.125 31.266 1 16.2 69 PRO A N 1
ATOM 518 C CA . PRO A 1 69 ? -55.031 8.039 30.609 1 16.2 69 PRO A CA 1
ATOM 519 C C . PRO A 1 69 ? -55.031 7.188 29.344 1 16.2 69 PRO A C 1
ATOM 521 O O . PRO A 1 69 ? -53.938 6.832 28.859 1 16.2 69 PRO A O 1
ATOM 524 N N . GLN A 1 70 ? -55.938 7.645 28.344 1 15.95 70 GLN A N 1
ATOM 525 C CA . GLN A 1 70 ? -57.062 7.199 27.531 1 15.95 70 GLN A CA 1
ATOM 526 C C . GLN A 1 70 ? -56.625 6.809 26.125 1 15.95 70 GLN A C 1
ATOM 528 O O . GLN A 1 70 ? -55.562 7.242 25.672 1 15.95 70 GLN A O 1
ATOM 533 N N . VAL A 1 71 ? -57.594 6.414 25.203 1 15.9 71 VAL A N 1
ATOM 534 C CA . VAL A 1 71 ? -57.969 5.398 24.219 1 15.9 71 VAL A CA 1
ATOM 535 C C . VAL A 1 71 ? -57.688 5.898 22.812 1 15.9 71 VAL A C 1
ATOM 537 O O . VAL A 1 71 ? -57.156 5.16 21.984 1 15.9 71 VAL A O 1
ATOM 540 N N . GLN A 1 72 ? -57.812 7.27 22.297 1 15.29 72 GLN A N 1
ATOM 541 C CA . GLN A 1 72 ? -58.812 7.242 21.25 1 15.29 72 GLN A CA 1
ATOM 542 C C . GLN A 1 72 ? -58.25 6.699 19.938 1 15.29 72 GLN A C 1
ATOM 544 O O . GLN A 1 72 ? -57.031 6.676 19.75 1 15.29 72 GLN A O 1
ATOM 549 N N . PRO A 1 73 ? -59 7.016 18.625 1 15.77 73 PRO A N 1
ATOM 550 C CA . PRO A 1 73 ? -59.625 6.293 17.5 1 15.77 73 PRO A CA 1
ATOM 551 C C . PRO A 1 73 ? -58.719 6.301 16.266 1 15.77 73 PRO A C 1
ATOM 553 O O . PRO A 1 73 ? -57.812 7.117 16.156 1 15.77 73 PRO A O 1
ATOM 556 N N . ALA A 1 74 ? -59.125 5.625 15.094 1 15.67 74 ALA A N 1
ATOM 557 C CA . ALA A 1 74 ? -58.844 4.785 13.938 1 15.67 74 ALA A CA 1
ATOM 558 C C . ALA A 1 74 ? -58.625 5.625 12.68 1 15.67 74 ALA A C 1
ATOM 560 O O . ALA A 1 74 ? -58 5.176 11.719 1 15.67 74 ALA A O 1
ATOM 561 N N . GLU A 1 75 ? -59 7 12.469 1 15.03 75 GLU A N 1
ATOM 562 C CA . GLU A 1 75 ? -59.719 7.105 11.211 1 15.03 75 GLU A CA 1
ATOM 563 C C . GLU A 1 75 ? -58.812 6.996 10.008 1 15.03 75 GLU A C 1
ATOM 565 O O . GLU A 1 75 ? -57.594 7.148 10.141 1 15.03 75 GLU A O 1
ATOM 570 N N . THR A 1 76 ? -59.125 7.75 8.781 1 15.66 76 THR A N 1
ATOM 571 C CA . THR A 1 76 ? -59.625 7.453 7.445 1 15.66 76 THR A CA 1
ATOM 572 C C . THR A 1 76 ? -58.531 7.629 6.398 1 15.66 76 THR A C 1
ATOM 574 O O . THR A 1 76 ? -58.281 6.727 5.602 1 15.66 76 THR A O 1
ATOM 577 N N . HIS A 1 77 ? -58.375 8.836 5.555 1 14.73 77 HIS A N 1
ATOM 578 C CA . HIS A 1 77 ? -58.812 8.938 4.164 1 14.73 77 HIS A CA 1
ATOM 579 C C . HIS A 1 77 ? -57.594 8.852 3.213 1 14.73 77 HIS A C 1
ATOM 581 O O . HIS A 1 77 ? -56.469 9.117 3.607 1 14.73 77 HIS A O 1
ATOM 587 N N . ALA A 1 78 ? -57.781 8.523 1.726 1 15.26 78 ALA A N 1
ATOM 588 C CA . ALA A 1 78 ? -57.375 7.863 0.488 1 15.26 78 ALA A CA 1
ATOM 589 C C . ALA A 1 78 ? -56.625 8.828 -0.43 1 15.26 78 ALA A C 1
ATOM 591 O O . ALA A 1 78 ? -55.875 8.406 -1.313 1 15.26 78 ALA A O 1
ATOM 592 N N . GLY A 1 79 ? -56.5 10.18 -0.346 1 14.23 79 GLY A N 1
ATOM 593 C CA . GLY A 1 79 ? -56.688 10.836 -1.628 1 14.23 79 GLY A CA 1
ATOM 594 C C . GLY A 1 79 ? -55.5 10.68 -2.564 1 14.23 79 GLY A C 1
ATOM 595 O O . GLY A 1 79 ? -54.375 10.555 -2.117 1 14.23 79 GLY A O 1
ATOM 596 N N . ALA A 1 80 ? -55.656 10.516 -4.066 1 15.7 80 ALA A N 1
ATOM 597 C CA . ALA A 1 80 ? -55.25 10.016 -5.375 1 15.7 80 ALA A CA 1
ATOM 598 C C . ALA A 1 80 ? -54.375 11.047 -6.102 1 15.7 80 ALA A C 1
ATOM 600 O O . ALA A 1 80 ? -53.562 10.695 -6.961 1 15.7 80 ALA A O 1
ATOM 601 N N . GLY A 1 81 ? -54.344 12.398 -5.879 1 14.35 81 GLY A N 1
ATOM 602 C CA . GLY A 1 81 ? -54.438 13.172 -7.109 1 14.35 81 GLY A CA 1
ATOM 603 C C . GLY A 1 81 ? -53.156 13.109 -7.938 1 14.35 81 GLY A C 1
ATOM 604 O O . GLY A 1 81 ? -52.062 12.844 -7.41 1 14.35 81 GLY A O 1
ATOM 605 N N . VAL A 1 82 ? -53.188 13.242 -9.359 1 16.14 82 VAL A N 1
ATOM 606 C CA . VAL A 1 82 ? -52.75 12.93 -10.719 1 16.14 82 VAL A CA 1
ATOM 607 C C . VAL A 1 82 ? -51.719 13.945 -11.188 1 16.14 82 VAL A C 1
ATOM 609 O O . VAL A 1 82 ? -50.719 13.57 -11.797 1 16.14 82 VAL A O 1
ATOM 612 N N . GLY A 1 83 ? -51.781 15.305 -10.953 1 14.34 83 GLY A N 1
ATOM 613 C CA . GLY A 1 83 ? -51.781 16.094 -12.172 1 14.34 83 GLY A CA 1
ATOM 614 C C . GLY A 1 83 ? -50.438 16.141 -12.852 1 14.34 83 GLY A C 1
ATOM 615 O O . GLY A 1 83 ? -49.438 15.703 -12.273 1 14.34 83 GLY A O 1
ATOM 616 N N . ASP A 1 84 ? -50.062 17.312 -13.594 1 15.39 84 ASP A N 1
ATOM 617 C CA . ASP A 1 84 ? -49.938 17.781 -14.961 1 15.39 84 ASP A CA 1
ATOM 618 C C . ASP A 1 84 ? -48.469 18 -15.32 1 15.39 84 ASP A C 1
ATOM 620 O O . ASP A 1 84 ? -47.906 17.297 -16.156 1 15.39 84 ASP A O 1
ATOM 624 N N . SER A 1 85 ? -47.969 19.328 -15.367 1 14.94 85 SER A N 1
ATOM 625 C CA . SER A 1 85 ? -47.719 20.062 -16.609 1 14.94 85 SER A CA 1
ATOM 626 C C . SER A 1 85 ? -46.25 19.984 -17 1 14.94 85 SER A C 1
ATOM 628 O O . SER A 1 85 ? -45.375 19.578 -16.188 1 14.94 85 SER A O 1
ATOM 630 N N . SER A 1 86 ? -45.562 21.125 -17.75 1 15.3 86 SER A N 1
ATOM 631 C CA . SER A 1 86 ? -45.188 21.453 -19.109 1 15.3 86 SER A CA 1
ATOM 632 C C . SER A 1 86 ? -43.656 21.578 -19.219 1 15.3 86 SER A C 1
ATOM 634 O O . SER A 1 86 ? -43.031 20.906 -20.047 1 15.3 86 SER A O 1
ATOM 636 N N . SER A 1 87 ? -42.938 22.828 -18.906 1 15.44 87 SER A N 1
ATOM 637 C CA . SER A 1 87 ? -42.406 23.672 -19.984 1 15.44 87 SER A CA 1
ATOM 638 C C . SER A 1 87 ? -40.938 23.312 -20.281 1 15.44 87 SER A C 1
ATOM 640 O O . SER A 1 87 ? -40.281 22.688 -19.469 1 15.44 87 SER A O 1
ATOM 642 N N . SER A 1 88 ? -40.219 24.047 -21.438 1 15.58 88 SER A N 1
ATOM 643 C CA . SER A 1 88 ? -39.5 24.031 -22.703 1 15.58 88 SER A CA 1
ATOM 644 C C . SER A 1 88 ? -38.031 24.406 -22.531 1 15.58 88 SER A C 1
ATOM 646 O O . SER A 1 88 ? -37.344 24.719 -23.5 1 15.58 88 SER A O 1
ATOM 648 N N . ILE A 1 89 ? -37.312 23.969 -21.562 1 15.83 89 ILE A N 1
ATOM 649 C CA . ILE A 1 89 ? -36.031 24.641 -21.422 1 15.83 89 ILE A CA 1
ATOM 650 C C . ILE A 1 89 ? -35.188 24.453 -22.703 1 15.83 89 ILE A C 1
ATOM 652 O O . ILE A 1 89 ? -34.938 23.328 -23.125 1 15.83 89 ILE A O 1
ATOM 656 N N . ASP A 1 90 ? -35.125 25.578 -23.5 1 15.08 90 ASP A N 1
ATOM 657 C CA . ASP A 1 90 ? -34.531 25.938 -24.781 1 15.08 90 ASP A CA 1
ATOM 658 C C . ASP A 1 90 ? -33 25.703 -24.781 1 15.08 90 ASP A C 1
ATOM 660 O O . ASP A 1 90 ? -32.344 26 -23.797 1 15.08 90 ASP A O 1
ATOM 664 N N . LEU A 1 91 ? -32.5 24.891 -25.719 1 16.2 91 LEU A N 1
ATOM 665 C CA . LEU A 1 91 ? -31.312 24.234 -26.234 1 16.2 91 LEU A CA 1
ATOM 666 C C . LEU A 1 91 ? -30.328 25.234 -26.844 1 16.2 91 LEU A C 1
ATOM 668 O O . LEU A 1 91 ? -29.375 24.859 -27.531 1 16.2 91 LEU A O 1
ATOM 672 N N . TRP A 1 92 ? -30.281 26.578 -26.344 1 15.34 92 TRP A N 1
ATOM 673 C CA . TRP A 1 92 ? -29.688 27.438 -27.375 1 15.34 92 TRP A CA 1
ATOM 674 C C . TRP A 1 92 ? -28.281 26.953 -27.734 1 15.34 92 TRP A C 1
ATOM 676 O O . TRP A 1 92 ? -27.469 26.688 -26.859 1 15.34 92 TRP A O 1
ATOM 686 N N . ILE A 1 93 ? -27.984 26.578 -29.062 1 15.87 93 ILE A N 1
ATOM 687 C CA . ILE A 1 93 ? -27.062 25.938 -30 1 15.87 93 ILE A CA 1
ATOM 688 C C . ILE A 1 93 ? -25.906 26.891 -30.297 1 15.87 93 ILE A C 1
ATOM 690 O O . ILE A 1 93 ? -24.859 26.469 -30.812 1 15.87 93 ILE A O 1
ATOM 694 N N . THR A 1 94 ? -25.938 28.266 -29.984 1 15.09 94 THR A N 1
ATOM 695 C CA . THR A 1 94 ? -25.422 29.016 -31.125 1 15.09 94 THR A CA 1
ATOM 696 C C . THR A 1 94 ? -23.984 28.625 -31.422 1 15.09 94 THR A C 1
ATOM 698 O O . THR A 1 94 ? -23.297 28.078 -30.562 1 15.09 94 THR A O 1
ATOM 701 N N . HIS A 1 95 ? -23.344 29.484 -32.5 1 14.97 95 HIS A N 1
ATOM 702 C CA . HIS A 1 95 ? -22.625 29.609 -33.75 1 14.97 95 HIS A CA 1
ATOM 703 C C . HIS A 1 95 ? -21.125 29.672 -33.531 1 14.97 95 HIS A C 1
ATOM 705 O O . HIS A 1 95 ? -20.672 29.953 -32.406 1 14.97 95 HIS A O 1
ATOM 711 N N . HIS A 1 96 ? -20.344 29.766 -34.719 1 15.38 96 HIS A N 1
ATOM 712 C CA . HIS A 1 96 ? -19.188 29.359 -35.531 1 15.38 96 HIS A CA 1
ATOM 713 C C . HIS A 1 96 ? -18.047 30.344 -35.406 1 15.38 96 HIS A C 1
ATOM 715 O O . HIS A 1 96 ? -16.875 29.984 -35.562 1 15.38 96 HIS A O 1
ATOM 721 N N . ASP A 1 97 ? -18.203 31.672 -35.156 1 14.83 97 ASP A N 1
ATOM 722 C CA . ASP A 1 97 ? -17.484 32.469 -36.156 1 14.83 97 ASP A CA 1
ATOM 723 C C . ASP A 1 97 ? -15.969 32.312 -35.969 1 14.83 97 ASP A C 1
ATOM 725 O O . ASP A 1 97 ? -15.492 31.969 -34.906 1 14.83 97 ASP A O 1
ATOM 729 N N . SER A 1 98 ? -15.148 32.812 -37.125 1 15.05 98 SER A N 1
ATOM 730 C CA . SER A 1 98 ? -14.031 32.75 -38.062 1 15.05 98 SER A CA 1
ATOM 731 C C . SER A 1 98 ? -12.812 33.469 -37.5 1 15.05 98 SER A C 1
ATOM 733 O O . SER A 1 98 ? -11.672 33.062 -37.75 1 15.05 98 SER A O 1
ATOM 735 N N . SER A 1 99 ? -12.852 34.812 -37.031 1 14.71 99 SER A N 1
ATOM 736 C CA . SER A 1 99 ? -12.039 35.75 -37.812 1 14.71 99 SER A CA 1
ATOM 737 C C . SER A 1 99 ? -10.555 35.531 -37.531 1 14.71 99 SER A C 1
ATOM 739 O O . SER A 1 99 ? -10.18 34.875 -36.562 1 14.71 99 SER A O 1
ATOM 741 N N . SER A 1 100 ? -9.781 36.844 -37.625 1 14.93 100 SER A N 1
ATOM 742 C CA . SER A 1 100 ? -8.781 37.469 -38.469 1 14.93 100 SER A CA 1
ATOM 743 C C . SER A 1 100 ? -7.379 37.312 -37.906 1 14.93 100 SER A C 1
ATOM 745 O O . SER A 1 100 ? -7.223 36.938 -36.719 1 14.93 100 SER A O 1
ATOM 747 N N . SER A 1 101 ? -6.461 38.375 -38.281 1 14.75 101 SER A N 1
ATOM 748 C CA . SER A 1 101 ? -5.25 38.5 -39.094 1 14.75 101 SER A CA 1
ATOM 749 C C . SER A 1 101 ? -4.008 38.594 -38.219 1 14.75 101 SER A C 1
ATOM 751 O O . SER A 1 101 ? -3.049 37.844 -38.438 1 14.75 101 SER A O 1
ATOM 753 N N . PRO A 1 102 ? -3.633 39.812 -37.531 1 15.34 102 PRO A N 1
ATOM 754 C CA . PRO A 1 102 ? -2.518 40.531 -38.156 1 15.34 102 PRO A CA 1
ATOM 755 C C . PRO A 1 102 ? -1.154 40.031 -37.719 1 15.34 102 PRO A C 1
ATOM 757 O O . PRO A 1 102 ? -1.065 39.312 -36.688 1 15.34 102 PRO A O 1
ATOM 760 N N . VAL A 1 103 ? -0.072 40.906 -38.156 1 14.83 103 VAL A N 1
ATOM 761 C CA . VAL A 1 103 ? 1.225 40.938 -38.844 1 14.83 103 VAL A CA 1
ATOM 762 C C . VAL A 1 103 ? 2.344 40.875 -37.812 1 14.83 103 VAL A C 1
ATOM 764 O O . VAL A 1 103 ? 3.209 40 -37.875 1 14.83 103 VAL A O 1
ATOM 767 N N . TRP A 1 104 ? 3.018 42.188 -37.375 1 14.57 104 TRP A N 1
ATOM 768 C CA . TRP A 1 104 ? 4.34 42.5 -37.906 1 14.57 104 TRP A CA 1
ATOM 769 C C . TRP A 1 104 ? 5.434 42.094 -36.906 1 14.57 104 TRP A C 1
ATOM 771 O O . TRP A 1 104 ? 6.336 41.344 -37.25 1 14.57 104 TRP A O 1
ATOM 781 N N . GLY A 1 105 ? 5.898 43.125 -36.031 1 14.82 105 GLY A N 1
ATOM 782 C CA . GLY A 1 105 ? 7.168 43.781 -36.25 1 14.82 105 GLY A CA 1
ATOM 783 C C . GLY A 1 105 ? 8.32 43.156 -35.5 1 14.82 105 GLY A C 1
ATOM 784 O O . GLY A 1 105 ? 8.109 42.375 -34.594 1 14.82 105 GLY A O 1
ATOM 785 N N . GLU A 1 106 ? 9.523 43.625 -35.906 1 15.57 106 GLU A N 1
ATOM 786 C CA . GLU A 1 106 ? 10.922 43.312 -36.188 1 15.57 106 GLU A CA 1
ATOM 787 C C . GLU A 1 106 ? 11.75 43.344 -34.906 1 15.57 106 GLU A C 1
ATOM 789 O O . GLU A 1 106 ? 12.617 42.469 -34.688 1 15.57 106 GLU A O 1
ATOM 794 N N . ASN A 1 107 ? 11.523 44.344 -33.906 1 15.41 107 ASN A N 1
ATOM 795 C CA . ASN A 1 107 ? 12.758 45.094 -33.781 1 15.41 107 ASN A CA 1
ATOM 796 C C . ASN A 1 107 ? 13.781 44.375 -32.906 1 15.41 107 ASN A C 1
ATOM 798 O O . ASN A 1 107 ? 13.414 43.594 -32.031 1 15.41 107 ASN A O 1
ATOM 802 N N . SER A 1 108 ? 15.078 44.594 -33.281 1 15.7 108 SER A N 1
ATOM 803 C CA . SER A 1 108 ? 16.453 44.125 -33.281 1 15.7 108 SER A CA 1
ATOM 804 C C . SER A 1 108 ? 17.125 44.375 -31.938 1 15.7 108 SER A C 1
ATOM 806 O O . SER A 1 108 ? 18.312 44.062 -31.766 1 15.7 108 SER A O 1
ATOM 808 N N . PRO A 1 109 ? 16.359 44.656 -30.797 1 15.59 109 PRO A N 1
ATOM 809 C CA . PRO A 1 109 ? 17.328 45.562 -30.156 1 15.59 109 PRO A CA 1
ATOM 810 C C . PRO A 1 109 ? 18.641 44.875 -29.812 1 15.59 109 PRO A C 1
ATOM 812 O O . PRO A 1 109 ? 18.688 43.656 -29.672 1 15.59 109 PRO A O 1
ATOM 815 N N . PRO A 1 110 ? 19.641 45.844 -29.516 1 16.14 110 PRO A N 1
ATOM 816 C CA . PRO A 1 110 ? 21.094 46 -29.609 1 16.14 110 PRO A CA 1
ATOM 817 C C . PRO A 1 110 ? 21.828 45.219 -28.516 1 16.14 110 PRO A C 1
ATOM 819 O O . PRO A 1 110 ? 21.219 44.781 -27.531 1 16.14 110 PRO A O 1
ATOM 822 N N . SER A 1 111 ? 23.156 45.281 -28.641 1 15.84 111 SER A N 1
ATOM 823 C CA . SER A 1 111 ? 24.453 44.625 -28.516 1 15.84 111 SER A CA 1
ATOM 824 C C . SER A 1 111 ? 25 44.75 -27.109 1 15.84 111 SER A C 1
ATOM 826 O O . SER A 1 111 ? 25.797 43.906 -26.672 1 15.84 111 SER A O 1
ATOM 828 N N . GLY A 1 112 ? 24.547 45.812 -26.297 1 15.23 112 GLY A N 1
ATOM 829 C CA . GLY A 1 112 ? 25.766 46.438 -25.797 1 15.23 112 GLY A CA 1
ATOM 830 C C . GLY A 1 112 ? 26.531 45.562 -24.828 1 15.23 112 GLY A C 1
ATOM 831 O O . GLY A 1 112 ? 26.031 44.531 -24.406 1 15.23 112 GLY A O 1
ATOM 832 N N . HIS A 1 113 ? 27.391 46.312 -24.078 1 16.22 113 HIS A N 1
ATOM 833 C CA . HIS A 1 113 ? 28.797 46.438 -23.688 1 16.22 113 HIS A CA 1
ATOM 834 C C . HIS A 1 113 ? 29.078 45.688 -22.391 1 16.22 113 HIS A C 1
ATOM 836 O O . HIS A 1 113 ? 28.203 45.625 -21.516 1 16.22 113 HIS A O 1
ATOM 842 N N . ARG A 1 114 ? 30.156 44.938 -22.422 1 15.9 114 ARG A N 1
ATOM 843 C CA . ARG A 1 114 ? 30.984 43.906 -21.781 1 15.9 114 ARG A CA 1
ATOM 844 C C . ARG A 1 114 ? 31.453 44.375 -20.406 1 15.9 114 ARG A C 1
ATOM 846 O O . ARG A 1 114 ? 32.094 43.625 -19.688 1 15.9 114 ARG A O 1
ATOM 853 N N . ASP A 1 115 ? 31.281 45.719 -19.938 1 15.32 115 ASP A N 1
ATOM 854 C CA . ASP A 1 115 ? 32.531 46.094 -19.328 1 15.32 115 ASP A CA 1
ATOM 855 C C . ASP A 1 115 ? 32.75 45.406 -17.984 1 15.32 115 ASP A C 1
ATOM 857 O O . ASP A 1 115 ? 33.844 44.969 -17.656 1 15.32 115 ASP A O 1
ATOM 861 N N . ASP A 1 116 ? 31.797 45.406 -17 1 16.3 116 ASP A N 1
ATOM 862 C CA . ASP A 1 116 ? 32.281 45.969 -15.758 1 16.3 116 ASP A CA 1
ATOM 863 C C . ASP A 1 116 ? 33.094 44.969 -14.953 1 16.3 116 ASP A C 1
ATOM 865 O O . ASP A 1 116 ? 32.688 43.781 -14.867 1 16.3 116 ASP A O 1
ATOM 869 N N . SER A 1 117 ? 34.344 45.312 -14.539 1 16.92 117 SER A N 1
ATOM 870 C CA . SER A 1 117 ? 35.594 44.875 -13.953 1 16.92 117 SER A CA 1
ATOM 871 C C . SER A 1 117 ? 35.438 44.469 -12.5 1 16.92 117 SER A C 1
ATOM 873 O O . SER A 1 117 ? 36.312 43.781 -11.93 1 16.92 117 SER A O 1
ATOM 875 N N . ASN A 1 118 ? 34.344 44.875 -11.75 1 16.17 118 ASN A N 1
ATOM 876 C CA . ASN A 1 118 ? 34.812 45.25 -10.422 1 16.17 118 ASN A CA 1
ATOM 877 C C . ASN A 1 118 ? 35.281 44.062 -9.617 1 16.17 118 ASN A C 1
ATOM 879 O O . ASN A 1 118 ? 34.812 42.938 -9.828 1 16.17 118 ASN A O 1
ATOM 883 N N . ARG A 1 119 ? 36.312 44.375 -8.719 1 17.22 119 ARG A N 1
ATOM 884 C CA . ARG A 1 119 ? 37.375 43.938 -7.805 1 17.22 119 ARG A CA 1
ATOM 885 C C . ARG A 1 119 ? 36.781 43.25 -6.57 1 17.22 119 ARG A C 1
ATOM 887 O O . ARG A 1 119 ? 36.125 43.906 -5.738 1 17.22 119 ARG A O 1
ATOM 894 N N . SER A 1 120 ? 36.25 42.031 -6.613 1 17.16 120 SER A N 1
ATOM 895 C CA . SER A 1 120 ? 35.625 41.312 -5.512 1 17.16 120 SER A CA 1
ATOM 896 C C . SER A 1 120 ? 36.594 41.125 -4.348 1 17.16 120 SER A C 1
ATOM 898 O O . SER A 1 120 ? 37.656 40.562 -4.512 1 17.16 120 SER A O 1
ATOM 900 N N . GLN A 1 121 ? 36.625 42.219 -3.502 1 17.75 121 GLN A N 1
ATOM 901 C CA . GLN A 1 121 ? 37.406 42.188 -2.27 1 17.75 121 GLN A CA 1
ATOM 902 C C . GLN A 1 121 ? 37.062 40.969 -1.421 1 17.75 121 GLN A C 1
ATOM 904 O O . GLN A 1 121 ? 35.875 40.625 -1.287 1 17.75 121 GLN A O 1
ATOM 909 N N . SER A 1 122 ? 38 40.094 -1.16 1 18.56 122 SER A N 1
ATOM 910 C CA . SER A 1 122 ? 38.188 38.812 -0.497 1 18.56 122 SER A CA 1
ATOM 911 C C . SER A 1 122 ? 37.875 38.906 0.994 1 18.56 122 SER A C 1
ATOM 913 O O . SER A 1 122 ? 38.625 39.531 1.745 1 18.56 122 SER A O 1
ATOM 915 N N . VAL A 1 123 ? 36.75 39.406 1.471 1 17.42 123 VAL A N 1
ATOM 916 C CA . VAL A 1 123 ? 36.656 39.438 2.926 1 17.42 123 VAL A CA 1
ATOM 917 C C . VAL A 1 123 ? 36.781 38.031 3.508 1 17.42 123 VAL A C 1
ATOM 919 O O . VAL A 1 123 ? 36.062 37.125 3.135 1 17.42 123 VAL A O 1
ATOM 922 N N . ALA A 1 124 ? 37.938 37.688 3.924 1 21.14 124 ALA A N 1
ATOM 923 C CA . ALA A 1 124 ? 38.438 36.594 4.746 1 21.14 124 ALA A CA 1
ATOM 924 C C . ALA A 1 124 ? 37.656 36.469 6.051 1 21.14 124 ALA A C 1
ATOM 926 O O . ALA A 1 124 ? 37.844 37.281 6.957 1 21.14 124 ALA A O 1
ATOM 927 N N . SER A 1 125 ? 36.188 36.344 6.043 1 17.75 125 SER A N 1
ATOM 928 C CA . SER A 1 125 ? 35.531 36.25 7.332 1 17.75 125 SER A CA 1
ATOM 929 C C . SER A 1 125 ? 36.031 35.094 8.156 1 17.75 125 SER A C 1
ATOM 931 O O . SER A 1 125 ? 36.219 34 7.629 1 17.75 125 SER A O 1
ATOM 933 N N . ASN A 1 126 ? 36.812 35.281 9.188 1 19.12 126 ASN A N 1
ATOM 934 C CA . ASN A 1 126 ? 37.375 34.562 10.312 1 19.12 126 ASN A CA 1
ATOM 935 C C . ASN A 1 126 ? 36.312 33.812 11.094 1 19.12 126 ASN A C 1
ATOM 937 O O . ASN A 1 126 ? 35.625 34.375 11.945 1 19.12 126 ASN A O 1
ATOM 941 N N . CYS A 1 127 ? 35.469 32.906 10.562 1 22.55 127 CYS A N 1
ATOM 942 C CA . CYS A 1 127 ? 34.5 32.125 11.305 1 22.55 127 CYS A CA 1
ATOM 943 C C . CYS A 1 127 ? 35.188 31.188 12.289 1 22.55 127 CYS A C 1
ATOM 945 O O . CYS A 1 127 ? 35.812 30.188 11.883 1 22.55 127 CYS A O 1
ATOM 947 N N . SER A 1 128 ? 35.719 31.656 13.398 1 23.41 128 SER A N 1
ATOM 948 C CA . SER A 1 128 ? 36.219 30.922 14.555 1 23.41 128 SER A CA 1
ATOM 949 C C . SER A 1 128 ? 35.281 29.781 14.953 1 23.41 128 SER A C 1
ATOM 951 O O . SER A 1 128 ? 34.062 29.938 14.852 1 23.41 128 SER A O 1
ATOM 953 N N . SER A 1 129 ? 35.656 28.484 15.125 1 26.33 129 SER A N 1
ATOM 954 C CA . SER A 1 129 ? 35.25 27.094 15.336 1 26.33 129 SER A CA 1
ATOM 955 C C . SER A 1 129 ? 34.625 26.906 16.719 1 26.33 129 SER A C 1
ATOM 957 O O . SER A 1 129 ? 34.688 25.812 17.281 1 26.33 129 SER A O 1
ATOM 959 N N . SER A 1 130 ? 34.125 27.891 17.5 1 29.5 130 SER A N 1
ATOM 960 C CA . SER A 1 130 ? 33.562 27.547 18.812 1 29.5 130 SER A CA 1
ATOM 961 C C . SER A 1 130 ? 32.344 26.609 18.656 1 29.5 130 SER A C 1
ATOM 963 O O . SER A 1 130 ? 31.219 27.016 18.906 1 29.5 130 SER A O 1
ATOM 965 N N . HIS A 1 131 ? 32.219 25.672 17.812 1 30.97 131 HIS A N 1
ATOM 966 C CA . HIS A 1 131 ? 31.078 24.875 17.375 1 30.97 131 HIS A CA 1
ATOM 967 C C . HIS A 1 131 ? 30.734 23.812 18.406 1 30.97 131 HIS A C 1
ATOM 969 O O . HIS A 1 131 ? 29.797 23.031 18.203 1 30.97 131 HIS A O 1
ATOM 975 N N . THR A 1 132 ? 31.578 23.469 19.391 1 35.91 132 THR A N 1
ATOM 976 C CA . THR A 1 132 ? 31.328 22.234 20.141 1 35.91 132 THR A CA 1
ATOM 977 C C . THR A 1 132 ? 30.219 22.453 21.156 1 35.91 132 THR A C 1
ATOM 979 O O . THR A 1 132 ? 29.484 21.516 21.484 1 35.91 132 THR A O 1
ATOM 982 N N . GLY A 1 133 ? 30.203 23.562 21.953 1 36.41 133 GLY A N 1
ATOM 983 C CA . GLY A 1 133 ? 29.344 23.734 23.109 1 36.41 133 GLY A CA 1
ATOM 984 C C . GLY A 1 133 ? 27.875 23.875 22.734 1 36.41 133 GLY A C 1
ATOM 985 O O . GLY A 1 133 ? 26.984 23.656 23.562 1 36.41 133 GLY A O 1
ATOM 986 N N . ASP A 1 134 ? 27.484 24.469 21.672 1 40.5 134 ASP A N 1
ATOM 987 C CA . ASP A 1 134 ? 26.172 24.969 21.281 1 40.5 134 ASP A CA 1
ATOM 988 C C . ASP A 1 134 ? 25.281 23.828 20.766 1 40.5 134 ASP A C 1
ATOM 990 O O . ASP A 1 134 ? 24.062 23.984 20.672 1 40.5 134 ASP A O 1
ATOM 994 N N . SER A 1 135 ? 25.844 22.734 20.391 1 47.88 135 SER A N 1
ATOM 995 C CA . SER A 1 135 ? 25.062 21.609 19.891 1 47.88 135 SER A CA 1
ATOM 996 C C . SER A 1 135 ? 24.281 20.953 21.031 1 47.88 135 SER A C 1
ATOM 998 O O . SER A 1 135 ? 23.125 20.547 20.844 1 47.88 135 SER A O 1
ATOM 1000 N N . SER A 1 136 ? 24.953 20.859 22.25 1 50.19 136 SER A N 1
ATOM 1001 C CA . SER A 1 136 ? 24.312 20.203 23.375 1 50.19 136 SER A CA 1
ATOM 1002 C C . SER A 1 136 ? 23.078 20.969 23.844 1 50.19 136 SER A C 1
ATOM 1004 O O . SER A 1 136 ? 22.047 20.375 24.172 1 50.19 136 SER A O 1
ATOM 1006 N N . SER A 1 137 ? 23.219 22.266 23.781 1 51.34 137 SER A N 1
ATOM 1007 C CA . SER A 1 137 ? 22.094 23.078 24.25 1 51.34 137 SER A CA 1
ATOM 1008 C C . SER A 1 137 ? 20.906 22.984 23.312 1 51.34 137 SER A C 1
ATOM 1010 O O . SER A 1 137 ? 19.75 22.922 23.75 1 51.34 137 SER A O 1
ATOM 1012 N N . ALA A 1 138 ? 21.172 22.953 22.062 1 52 138 ALA A N 1
ATOM 1013 C CA . ALA A 1 138 ? 20.109 22.891 21.062 1 52 138 ALA A CA 1
ATOM 1014 C C . ALA A 1 138 ? 19.375 21.547 21.109 1 52 138 ALA A C 1
ATOM 1016 O O . ALA A 1 138 ? 18.156 21.484 20.984 1 52 138 ALA A O 1
ATOM 1017 N N . VAL A 1 139 ? 20.188 20.484 21.375 1 56.47 139 VAL A N 1
ATOM 1018 C CA . VAL A 1 139 ? 19.625 19.156 21.562 1 56.47 139 VAL A CA 1
ATOM 1019 C C . VAL A 1 139 ? 18.75 19.125 22.812 1 56.47 139 VAL A C 1
ATOM 1021 O O . VAL A 1 139 ? 17.656 18.547 22.797 1 56.47 139 VAL A O 1
ATOM 1024 N N . HIS A 1 140 ? 19.234 19.812 23.781 1 57.22 140 HIS A N 1
ATOM 1025 C CA . HIS A 1 140 ? 18.453 19.875 25.031 1 57.22 140 HIS A CA 1
ATOM 1026 C C . HIS A 1 140 ? 17.156 20.625 24.828 1 57.22 140 HIS A C 1
ATOM 1028 O O . HIS A 1 140 ? 16.094 20.203 25.312 1 57.22 140 HIS A O 1
ATOM 1034 N N . GLU A 1 141 ? 17.234 21.625 24.156 1 55.38 141 GLU A N 1
ATOM 1035 C CA . GLU A 1 141 ? 16.031 22.406 23.891 1 55.38 141 GLU A CA 1
ATOM 1036 C C . GLU A 1 141 ? 15.039 21.641 23.031 1 55.38 141 GLU A C 1
ATOM 1038 O O . GLU A 1 141 ? 13.836 21.672 23.297 1 55.38 141 GLU A O 1
ATOM 1043 N N . ALA A 1 142 ? 15.555 20.969 22.062 1 57.09 142 ALA A N 1
ATOM 1044 C CA . ALA A 1 142 ? 14.695 20.141 21.234 1 57.09 142 ALA A CA 1
ATOM 1045 C C . ALA A 1 142 ? 14.031 19.031 22.047 1 57.09 142 ALA A C 1
ATOM 1047 O O . ALA A 1 142 ? 12.836 18.766 21.906 1 57.09 142 ALA A O 1
ATOM 1048 N N . ASN A 1 143 ? 14.867 18.469 22.922 1 57.03 143 ASN A N 1
ATOM 1049 C CA . ASN A 1 143 ? 14.352 17.422 23.797 1 57.03 143 ASN A CA 1
ATOM 1050 C C . ASN A 1 143 ? 13.312 17.953 24.766 1 57.03 143 ASN A C 1
ATOM 1052 O O . ASN A 1 143 ? 12.305 17.297 25.047 1 57.03 143 ASN A O 1
ATOM 1056 N N . ASP A 1 144 ? 13.664 19.062 25.281 1 58.06 144 ASP A N 1
ATOM 1057 C CA . ASP A 1 144 ? 12.727 19.672 26.219 1 58.06 144 ASP A CA 1
ATOM 1058 C C . ASP A 1 144 ? 11.383 19.938 25.547 1 58.06 144 ASP A C 1
ATOM 1060 O O . ASP A 1 144 ? 10.328 19.703 26.141 1 58.06 144 ASP A O 1
ATOM 1064 N N . TYR A 1 145 ? 11.523 20.375 24.391 1 55.44 145 TYR A N 1
ATOM 1065 C CA . TYR A 1 145 ? 10.312 20.672 23.625 1 55.44 145 TYR A CA 1
ATOM 1066 C C . TYR A 1 145 ? 9.5 19.406 23.375 1 55.44 145 TYR A C 1
ATOM 1068 O O . TYR A 1 145 ? 8.297 19.359 23.641 1 55.44 145 TYR A O 1
ATOM 1076 N N . LEU A 1 146 ? 10.133 18.406 22.875 1 59.28 146 LEU A N 1
ATOM 1077 C CA . LEU A 1 146 ? 9.453 17.141 22.609 1 59.28 146 LEU A CA 1
ATOM 1078 C C . LEU A 1 146 ? 8.922 16.516 23.891 1 59.28 14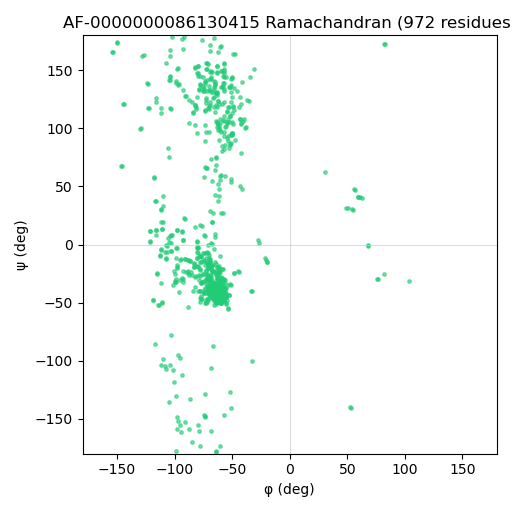6 LEU A C 1
ATOM 1080 O O . LEU A 1 146 ? 7.832 15.945 23.906 1 59.28 146 LEU A O 1
ATOM 1084 N N . SER A 1 147 ? 9.695 16.641 24.969 1 57.41 147 SER A N 1
ATOM 1085 C CA . SER A 1 147 ? 9.305 16.125 26.266 1 57.41 147 SER A CA 1
ATOM 1086 C C . SER A 1 147 ? 8.023 16.797 26.766 1 57.41 147 SER A C 1
ATOM 1088 O O . SER A 1 147 ? 7.203 16.156 27.438 1 57.41 147 SER A O 1
ATOM 1090 N N . SER A 1 148 ? 7.93 18 26.469 1 55.66 148 SER A N 1
ATOM 1091 C CA . SER A 1 148 ? 6.766 18.719 26.953 1 55.66 148 SER A CA 1
ATOM 1092 C C . SER A 1 148 ? 5.492 18.266 26.25 1 55.66 148 SER A C 1
ATOM 1094 O O . SER A 1 148 ? 4.383 18.516 26.734 1 55.66 148 SER A O 1
ATOM 1096 N N . LEU A 1 149 ? 5.672 17.641 25.188 1 52.78 149 LEU A N 1
ATOM 1097 C CA . LEU A 1 149 ? 4.535 17.266 24.359 1 52.78 149 LEU A CA 1
ATOM 1098 C C . LEU A 1 149 ? 4.004 15.891 24.766 1 52.78 149 LEU A C 1
ATOM 1100 O O . LEU A 1 149 ? 2.902 15.5 24.359 1 52.78 149 LEU A O 1
ATOM 1104 N N . THR A 1 150 ? 4.812 15.047 25.391 1 54.09 150 THR A N 1
ATOM 1105 C CA . THR A 1 150 ? 4.391 13.664 25.578 1 54.09 150 THR A CA 1
ATOM 1106 C C . THR A 1 150 ? 4.148 13.383 27.062 1 54.09 150 THR A C 1
ATOM 1108 O O . THR A 1 150 ? 4.914 13.828 27.922 1 54.09 150 THR A O 1
ATOM 1111 N N . ASP A 1 151 ? 2.934 13.047 27.406 1 51.84 151 ASP A N 1
ATOM 1112 C CA . ASP A 1 151 ? 2.66 12.477 28.719 1 51.84 151 ASP A CA 1
ATOM 1113 C C . ASP A 1 151 ? 3.484 11.211 28.953 1 51.84 151 ASP A C 1
ATOM 1115 O O . ASP A 1 151 ? 3.43 10.273 28.141 1 51.84 151 ASP A O 1
ATOM 1119 N N . PRO A 1 152 ? 4.426 11.289 29.844 1 51.41 152 PRO A N 1
ATOM 1120 C CA . PRO A 1 152 ? 5.266 10.133 30.156 1 51.41 152 PRO A CA 1
ATOM 1121 C C . PRO A 1 152 ? 4.461 8.844 30.328 1 51.41 152 PRO A C 1
ATOM 1123 O O . PRO A 1 152 ? 5.035 7.754 30.344 1 51.41 152 PRO A O 1
ATOM 1126 N N . GLU A 1 153 ? 3.219 9.062 30.625 1 51 153 GLU A N 1
ATOM 1127 C CA . GLU A 1 153 ? 2.436 7.879 30.969 1 51 153 GLU A CA 1
ATOM 1128 C C . GLU A 1 153 ? 1.98 7.133 29.719 1 51 153 GLU A C 1
ATOM 1130 O O . GLU A 1 153 ? 1.197 6.184 29.812 1 51 153 GLU A O 1
ATOM 1135 N N . VAL A 1 154 ? 2.348 7.723 28.672 1 57.69 154 VAL A N 1
ATOM 1136 C CA . VAL A 1 154 ? 1.766 7.078 27.5 1 57.69 154 VAL A CA 1
ATOM 1137 C C . VAL A 1 154 ? 2.277 5.641 27.391 1 57.69 154 VAL A C 1
ATOM 1139 O O . VAL A 1 154 ? 3.48 5.414 27.25 1 57.69 154 VAL A O 1
ATOM 1142 N N . LEU A 1 155 ? 1.381 4.75 27.734 1 65.06 155 LEU A N 1
ATOM 1143 C CA . LEU A 1 155 ? 1.547 3.303 27.812 1 65.06 155 LEU A CA 1
ATOM 1144 C C . LEU A 1 155 ? 1.779 2.707 26.422 1 65.06 155 LEU A C 1
ATOM 1146 O O . LEU A 1 155 ? 1.226 3.191 25.438 1 65.06 155 LEU A O 1
ATOM 1150 N N . GLU A 1 156 ? 2.854 1.963 26.312 1 80.62 156 GLU A N 1
ATOM 1151 C CA . GLU A 1 156 ? 3.107 1.113 25.156 1 80.62 156 GLU A CA 1
ATOM 1152 C C . GLU A 1 156 ? 1.886 0.264 24.812 1 80.62 156 GLU A C 1
ATOM 1154 O O . GLU A 1 156 ? 1.126 -0.124 25.703 1 80.62 156 GLU A O 1
ATOM 1159 N N . ILE A 1 157 ? 1.61 0.25 23.594 1 91.38 157 ILE A N 1
ATOM 1160 C CA . ILE A 1 157 ? 0.562 -0.658 23.141 1 91.38 157 ILE A CA 1
ATOM 1161 C C . ILE A 1 157 ? 1.054 -2.102 23.234 1 91.38 157 ILE A C 1
ATOM 1163 O O . ILE A 1 157 ? 2.078 -2.453 22.641 1 91.38 157 ILE A O 1
ATOM 1167 N N . PRO A 1 158 ? 0.385 -2.9 24.016 1 92.19 158 PRO A N 1
ATOM 1168 C CA . PRO A 1 158 ? 0.834 -4.289 24.141 1 92.19 158 PRO A CA 1
ATOM 1169 C C . PRO A 1 158 ? 0.758 -5.051 22.812 1 92.19 158 PRO A C 1
ATOM 1171 O O . PRO A 1 158 ? -0.076 -4.738 21.969 1 92.19 158 PRO A O 1
ATOM 1174 N N . GLU A 1 159 ? 1.698 -6.105 22.766 1 94.62 159 GLU A N 1
ATOM 1175 C CA . GLU A 1 159 ? 1.632 -6.992 21.609 1 94.62 159 GLU A CA 1
ATOM 1176 C C . GLU A 1 159 ? 0.386 -7.871 21.656 1 94.62 159 GLU A C 1
ATOM 1178 O O . GLU A 1 159 ? 0.191 -8.625 22.609 1 94.62 159 GLU A O 1
ATOM 1183 N N . SER A 1 160 ? -0.494 -7.738 20.719 1 96.12 160 SER A N 1
ATOM 1184 C CA . SER A 1 160 ? -1.765 -8.453 20.641 1 96.12 160 SER A CA 1
ATOM 1185 C C . SER A 1 160 ? -2.246 -8.57 19.188 1 96.12 160 SER A C 1
ATOM 1187 O O . SER A 1 160 ? -1.718 -7.898 18.297 1 96.12 160 SER A O 1
ATOM 1189 N N . ARG A 1 161 ? -3.207 -9.422 18.969 1 95.62 161 ARG A N 1
ATOM 1190 C CA . ARG A 1 161 ? -3.816 -9.531 17.656 1 95.62 161 ARG A CA 1
ATOM 1191 C C . ARG A 1 161 ? -4.492 -8.227 17.25 1 95.62 161 ARG A C 1
ATOM 1193 O O . ARG A 1 161 ? -4.438 -7.832 16.078 1 95.62 161 ARG A O 1
ATOM 1200 N N . GLU A 1 162 ? -5.074 -7.586 18.203 1 95.75 162 GLU A N 1
ATOM 1201 C CA . GLU A 1 162 ? -5.758 -6.324 17.938 1 95.75 162 GLU A CA 1
ATOM 1202 C C . GLU A 1 162 ? -4.781 -5.27 17.422 1 95.75 162 GLU A C 1
ATOM 1204 O O . GLU A 1 162 ? -5.066 -4.586 16.438 1 95.75 162 GLU A O 1
ATOM 1209 N N . ARG A 1 163 ? -3.639 -5.129 18.094 1 96.69 163 ARG A N 1
ATOM 1210 C CA . ARG A 1 163 ? -2.625 -4.18 17.641 1 96.69 163 ARG A CA 1
ATOM 1211 C C . ARG A 1 163 ? -2.145 -4.512 16.234 1 96.69 163 ARG A C 1
ATOM 1213 O O . ARG A 1 163 ? -2.037 -3.623 15.383 1 96.69 163 ARG A O 1
ATOM 1220 N N . ARG A 1 164 ? -1.907 -5.805 16.078 1 96.94 164 ARG A N 1
ATOM 1221 C CA . ARG A 1 164 ? -1.403 -6.27 14.789 1 96.94 164 ARG A CA 1
ATOM 1222 C C . ARG A 1 164 ? -2.389 -5.957 13.672 1 96.94 164 ARG A C 1
ATOM 1224 O O . ARG A 1 164 ? -2.002 -5.434 12.625 1 96.94 164 ARG A O 1
ATOM 1231 N N . MET A 1 165 ? -3.668 -6.156 13.898 1 97.19 165 MET A N 1
ATOM 1232 C CA . MET A 1 165 ? -4.703 -5.926 12.891 1 97.19 165 MET A CA 1
ATOM 1233 C C . MET A 1 165 ? -4.871 -4.434 12.617 1 97.19 165 MET A C 1
ATOM 1235 O O . MET A 1 165 ? -5.023 -4.023 11.469 1 97.19 165 MET A O 1
ATOM 1239 N N . TRP A 1 166 ? -4.797 -3.646 13.602 1 97.56 166 TRP A N 1
ATOM 1240 C CA . TRP A 1 166 ? -4.914 -2.203 13.414 1 97.56 166 TRP A CA 1
ATOM 1241 C C . TRP A 1 166 ? -3.736 -1.659 12.617 1 97.56 166 TRP A C 1
ATOM 1243 O O . TRP A 1 166 ? -3.914 -0.818 11.734 1 97.56 166 TRP A O 1
ATOM 1253 N N . GLU A 1 167 ? -2.566 -2.141 12.977 1 98.19 167 GLU A N 1
ATOM 1254 C CA . GLU A 1 167 ? -1.398 -1.628 12.266 1 98.19 167 GLU A CA 1
ATOM 1255 C C . GLU A 1 167 ? -1.429 -2.021 10.789 1 98.19 167 GLU A C 1
ATOM 1257 O O . GLU A 1 167 ? -1.007 -1.25 9.93 1 98.19 167 GLU A O 1
ATOM 1262 N N . LEU A 1 168 ? -1.954 -3.184 10.469 1 98 168 LEU A N 1
ATOM 1263 C CA . LEU A 1 168 ? -2.115 -3.574 9.078 1 98 168 LEU A CA 1
ATOM 1264 C C . LEU A 1 168 ? -3.127 -2.676 8.375 1 98 168 LEU A C 1
ATOM 1266 O O . LEU A 1 168 ? -2.893 -2.229 7.246 1 98 168 LEU A O 1
ATOM 1270 N N . ARG A 1 169 ? -4.203 -2.428 9.055 1 97.12 169 ARG A N 1
ATOM 1271 C CA . ARG A 1 169 ? -5.234 -1.56 8.492 1 97.12 169 ARG A CA 1
ATOM 1272 C C . ARG A 1 169 ? -4.699 -0.147 8.281 1 97.12 169 ARG A C 1
ATOM 1274 O O . ARG A 1 169 ? -4.957 0.467 7.242 1 97.12 169 ARG A O 1
ATOM 1281 N N . LEU A 1 170 ? -3.953 0.314 9.211 1 97.75 170 LEU A N 1
ATOM 1282 C CA . LEU A 1 170 ? -3.395 1.659 9.125 1 97.75 170 LEU A CA 1
ATOM 1283 C C . LEU A 1 170 ? -2.354 1.747 8.016 1 97.75 170 LEU A C 1
ATOM 1285 O O . LEU A 1 170 ? -2.301 2.738 7.285 1 97.75 170 LEU A O 1
ATOM 1289 N N . MET A 1 171 ? -1.557 0.749 7.934 1 95.81 171 MET A N 1
ATOM 1290 C CA . MET A 1 171 ? -0.571 0.72 6.859 1 95.81 171 MET A CA 1
ATOM 1291 C C . MET A 1 171 ? -1.256 0.687 5.496 1 95.81 171 MET A C 1
ATOM 1293 O O . MET A 1 171 ? -0.857 1.407 4.578 1 95.81 171 MET A O 1
ATOM 1297 N N . HIS A 1 172 ? -2.258 -0.137 5.375 1 94.38 172 HIS A N 1
ATOM 1298 C CA . HIS A 1 172 ? -3.023 -0.198 4.133 1 94.38 172 HIS A CA 1
ATOM 1299 C C . HIS A 1 172 ? -3.605 1.165 3.777 1 94.38 172 HIS A C 1
ATOM 1301 O O . HIS A 1 172 ? -3.516 1.603 2.627 1 94.38 172 HIS A O 1
ATOM 1307 N N . ASN A 1 173 ? -4.207 1.773 4.719 1 94.56 173 ASN A N 1
ATOM 1308 C CA . ASN A 1 173 ? -4.789 3.094 4.504 1 94.56 173 ASN A CA 1
ATOM 1309 C C . ASN A 1 173 ? -3.73 4.109 4.082 1 94.56 173 ASN A C 1
ATOM 1311 O O . ASN A 1 173 ? -3.959 4.91 3.172 1 94.56 173 ASN A O 1
ATOM 1315 N N . TYR A 1 174 ? -2.57 4.059 4.758 1 94 174 TYR A N 1
ATOM 1316 C CA . TYR A 1 174 ? -1.496 4.984 4.418 1 94 174 TYR A CA 1
ATOM 1317 C C . TYR A 1 174 ? -1.083 4.828 2.959 1 94 174 TYR A C 1
ATOM 1319 O O . TYR A 1 174 ? -0.983 5.816 2.227 1 94 174 TYR A O 1
ATOM 1327 N N . LEU A 1 175 ? -0.907 3.656 2.502 1 89.38 175 LEU A N 1
ATOM 1328 C CA . LEU A 1 175 ? -0.369 3.373 1.176 1 89.38 175 LEU A CA 1
ATOM 1329 C C . LEU A 1 175 ? -1.432 3.582 0.102 1 89.38 175 LEU A C 1
ATOM 1331 O O . LEU A 1 175 ? -1.123 4.039 -1.001 1 89.38 175 LEU A O 1
ATOM 1335 N N . SER A 1 176 ? -2.664 3.305 0.469 1 85.38 176 SER A N 1
ATOM 1336 C CA . SER A 1 176 ? -3.707 3.287 -0.551 1 85.38 176 SER A CA 1
ATOM 1337 C C . SER A 1 176 ? -4.398 4.641 -0.657 1 85.38 176 SER A C 1
ATOM 1339 O O . SER A 1 176 ? -4.895 5.008 -1.724 1 85.38 176 SER A O 1
ATOM 1341 N N . ASN A 1 177 ? -4.441 5.375 0.435 1 83.88 177 ASN A N 1
ATOM 1342 C CA . ASN A 1 177 ? -5.234 6.598 0.44 1 83.88 177 ASN A CA 1
ATOM 1343 C C . ASN A 1 177 ? -4.363 7.828 0.696 1 83.88 177 ASN A C 1
ATOM 1345 O O . ASN A 1 177 ? -4.34 8.758 -0.115 1 83.88 177 ASN A O 1
ATOM 1349 N N . GLN A 1 178 ? -3.553 7.742 1.677 1 83.56 178 GLN A N 1
ATOM 1350 C CA . GLN A 1 178 ? -2.824 8.938 2.09 1 83.56 178 GLN A CA 1
ATOM 1351 C C . GLN A 1 178 ? -1.706 9.266 1.105 1 83.56 178 GLN A C 1
ATOM 1353 O O . GLN A 1 178 ? -1.531 10.422 0.722 1 83.56 178 GLN A O 1
ATOM 1358 N N . ALA A 1 179 ? -1.055 8.234 0.696 1 73.88 179 ALA A N 1
ATOM 1359 C CA . ALA A 1 179 ? 0.101 8.445 -0.171 1 73.88 179 ALA A CA 1
ATOM 1360 C C . ALA A 1 179 ? -0.333 8.883 -1.567 1 73.88 179 ALA A C 1
ATOM 1362 O O . ALA A 1 179 ? 0.447 9.484 -2.307 1 73.88 179 ALA A O 1
ATOM 1363 N N . GLN A 1 180 ? -1.644 8.703 -1.924 1 71.31 180 GLN A N 1
ATOM 1364 C CA . GLN A 1 180 ? -2.158 9.008 -3.256 1 71.31 180 GLN A CA 1
ATOM 1365 C C . GLN A 1 180 ? -2.91 10.336 -3.27 1 71.31 180 GLN A C 1
ATOM 1367 O O . GLN A 1 180 ? -3.445 10.742 -4.305 1 71.31 180 GLN A O 1
ATOM 1372 N N . GLN A 1 181 ? -2.883 11.023 -2.309 1 71.88 181 GLN A N 1
ATOM 1373 C CA . GLN A 1 181 ? -3.824 12.117 -2.082 1 71.88 181 GLN A CA 1
ATOM 1374 C C . GLN A 1 181 ? -3.637 13.227 -3.113 1 71.88 181 GLN A C 1
ATOM 1376 O O . GLN A 1 181 ? -4.613 13.797 -3.605 1 71.88 181 GLN A O 1
ATOM 1381 N N . PHE A 1 182 ? -2.432 13.484 -3.533 1 70.06 182 PHE A N 1
ATOM 1382 C CA . PHE A 1 182 ? -2.229 14.633 -4.402 1 70.06 182 PHE A CA 1
ATOM 1383 C C . PHE A 1 182 ? -2.65 14.32 -5.832 1 70.06 182 PHE A C 1
ATOM 1385 O O . PHE A 1 182 ? -2.973 15.219 -6.605 1 70.06 182 PHE A O 1
ATOM 1392 N N . ALA A 1 183 ? -2.684 13.023 -6.133 1 66.19 183 ALA A N 1
ATOM 1393 C CA . ALA A 1 183 ? -3.09 12.625 -7.477 1 66.19 183 ALA A CA 1
ATOM 1394 C C . ALA A 1 183 ? -4.586 12.859 -7.688 1 66.19 183 ALA A C 1
ATOM 1396 O O . ALA A 1 183 ? -5.027 13.102 -8.812 1 66.19 183 ALA A O 1
ATOM 1397 N N . LYS A 1 184 ? -5.324 12.977 -6.617 1 67.38 184 LYS A N 1
ATOM 1398 C CA . LYS A 1 184 ? -6.777 13.031 -6.738 1 67.38 184 LYS A CA 1
ATOM 1399 C C . LYS A 1 184 ? -7.328 14.328 -6.152 1 67.38 184 LYS A C 1
ATOM 1401 O O . LYS A 1 184 ? -8.547 14.516 -6.07 1 67.38 184 LYS A O 1
ATOM 1406 N N . ALA A 1 185 ? -6.496 15.242 -5.867 1 77.12 185 ALA A N 1
ATOM 1407 C CA . ALA A 1 185 ? -6.934 16.453 -5.176 1 77.12 185 ALA A CA 1
ATOM 1408 C C . ALA A 1 185 ? -7.633 17.406 -6.137 1 77.12 185 ALA A C 1
ATOM 1410 O O . ALA A 1 185 ? -7.211 17.562 -7.281 1 77.12 185 ALA A O 1
ATOM 1411 N N . LYS A 1 186 ? -8.711 18 -5.684 1 76.19 186 LYS A N 1
ATOM 1412 C CA . LYS A 1 186 ? -9.492 18.969 -6.465 1 76.19 186 LYS A CA 1
ATOM 1413 C C . LYS A 1 186 ? -8.641 20.156 -6.895 1 76.19 186 LYS A C 1
ATOM 1415 O O . LYS A 1 186 ? -8.789 20.656 -8.008 1 76.19 186 LYS A O 1
ATOM 1420 N N . ALA A 1 187 ? -7.801 20.484 -5.996 1 74.69 187 ALA A N 1
ATOM 1421 C CA . ALA A 1 187 ? -7.016 21.688 -6.215 1 74.69 187 ALA A CA 1
ATOM 1422 C C . ALA A 1 187 ? -5.98 21.484 -7.316 1 74.69 187 ALA A C 1
ATOM 1424 O O . ALA A 1 187 ? -5.395 22.453 -7.816 1 74.69 187 ALA A O 1
ATOM 1425 N N . THR A 1 188 ? -5.863 20.234 -7.773 1 76.44 188 THR A N 1
ATOM 1426 C CA . THR A 1 188 ? -4.805 19.922 -8.727 1 76.44 188 THR A CA 1
ATOM 1427 C C . THR A 1 188 ? -5.082 20.578 -10.078 1 76.44 188 THR A C 1
ATOM 1429 O O . THR A 1 188 ? -4.156 20.844 -10.844 1 76.44 188 THR A O 1
ATOM 1432 N N . ALA A 1 189 ? -6.277 20.906 -10.211 1 75.44 189 ALA A N 1
ATOM 1433 C CA . ALA A 1 189 ? -6.645 21.484 -11.5 1 75.44 189 ALA A CA 1
ATOM 1434 C C . ALA A 1 189 ? -5.977 22.844 -11.703 1 75.44 189 ALA A C 1
ATOM 1436 O O . ALA A 1 189 ? -5.723 23.266 -12.836 1 75.44 189 ALA A O 1
ATOM 1437 N N . PHE A 1 190 ? -5.602 23.484 -10.586 1 81.94 190 PHE A N 1
ATOM 1438 C CA . PHE A 1 190 ? -5.094 24.844 -10.688 1 81.94 190 PHE A CA 1
ATOM 1439 C C . PHE A 1 190 ? -3.639 24.922 -10.242 1 81.94 190 PHE A C 1
ATOM 1441 O O . PHE A 1 190 ? -3.098 26 -10.047 1 81.94 190 PHE A O 1
ATOM 1448 N N . HIS A 1 191 ? -3.041 23.766 -10.102 1 89.44 191 HIS A N 1
ATOM 1449 C CA . HIS A 1 191 ? -1.661 23.719 -9.625 1 89.44 191 HIS A CA 1
ATOM 1450 C C . HIS A 1 191 ? -0.784 22.906 -10.578 1 89.44 191 HIS A C 1
ATOM 1452 O O . HIS A 1 191 ? -1.294 22.203 -11.453 1 89.44 191 HIS A O 1
ATOM 1458 N N . GLY A 1 192 ? 0.538 23.094 -10.445 1 82.06 192 GLY A N 1
ATOM 1459 C CA . GLY A 1 192 ? 1.487 22.391 -11.289 1 82.06 192 GLY A CA 1
ATOM 1460 C C . GLY A 1 192 ? 1.456 20.891 -11.086 1 82.06 192 GLY A C 1
ATOM 1461 O O . GLY A 1 192 ? 0.674 20.375 -10.281 1 82.06 192 GLY A O 1
ATOM 1462 N N . GLN A 1 193 ? 2.295 20.219 -11.773 1 80 193 GLN A N 1
ATOM 1463 C CA . GLN A 1 193 ? 2.338 18.766 -11.781 1 80 193 GLN A CA 1
ATOM 1464 C C . GLN A 1 193 ? 2.721 18.219 -10.406 1 80 193 GLN A C 1
ATOM 1466 O O . GLN A 1 193 ? 3.607 18.766 -9.742 1 80 193 GLN A O 1
ATOM 1471 N N . GLN A 1 194 ? 1.966 17.125 -10.062 1 77.62 194 GLN A N 1
ATOM 1472 C CA . GLN A 1 194 ? 2.207 16.484 -8.773 1 77.62 194 GLN A CA 1
ATOM 1473 C C . GLN A 1 194 ? 3.117 15.273 -8.922 1 77.62 194 GLN A C 1
ATOM 1475 O O . GLN A 1 194 ? 3.152 14.641 -9.977 1 77.62 194 GLN A O 1
ATOM 1480 N N . PRO A 1 195 ? 3.828 15.055 -7.828 1 70.31 195 PRO A N 1
ATOM 1481 C CA . PRO A 1 195 ? 4.598 13.805 -7.871 1 70.31 195 PRO A CA 1
ATOM 1482 C C . PRO A 1 195 ? 3.711 12.562 -7.891 1 70.31 195 PRO A C 1
ATOM 1484 O O . PRO A 1 195 ? 2.656 12.547 -7.25 1 70.31 195 PRO A O 1
ATOM 1487 N N . THR A 1 196 ? 4.02 11.555 -8.766 1 65.75 196 THR A N 1
ATOM 1488 C CA . THR A 1 196 ? 3.291 10.289 -8.828 1 65.75 196 THR A CA 1
ATOM 1489 C C . THR A 1 196 ? 3.781 9.336 -7.742 1 65.75 196 THR A C 1
ATOM 1491 O O . THR A 1 196 ? 4.961 8.984 -7.703 1 65.75 196 THR A O 1
ATOM 1494 N N . PRO A 1 197 ? 2.701 9.062 -6.91 1 61.28 197 PRO A N 1
ATOM 1495 C CA . PRO A 1 197 ? 3.113 8.141 -5.844 1 61.28 197 PRO A CA 1
ATOM 1496 C C . PRO A 1 197 ? 3.645 6.816 -6.383 1 61.28 197 PRO A C 1
ATOM 1498 O O . PRO A 1 197 ? 3.209 6.359 -7.441 1 61.28 197 PRO A O 1
ATOM 1501 N N . GLY A 1 198 ? 4.539 6.18 -5.746 1 54.81 198 GLY A N 1
ATOM 1502 C CA . GLY A 1 198 ? 4.984 4.824 -6.043 1 54.81 198 GLY A CA 1
ATOM 1503 C C . GLY A 1 198 ? 5.895 4.75 -7.254 1 54.81 198 GLY A C 1
ATOM 1504 O O . GLY A 1 198 ? 6.445 3.689 -7.559 1 54.81 198 GLY A O 1
ATOM 1505 N N . VAL A 1 199 ? 5.617 5.805 -8.234 1 48.5 199 VAL A N 1
ATOM 1506 C CA . VAL A 1 199 ? 6.457 5.738 -9.422 1 48.5 199 VAL A CA 1
ATOM 1507 C C . VAL A 1 199 ? 7.918 5.977 -9.047 1 48.5 199 VAL A C 1
ATOM 1509 O O . VAL A 1 199 ? 8.211 6.824 -8.203 1 48.5 199 VAL A O 1
ATOM 1512 N N . ALA A 1 200 ? 8.586 4.977 -9.367 1 41.25 200 ALA A N 1
ATOM 1513 C CA . ALA A 1 200 ? 10.023 5.176 -9.227 1 41.25 200 ALA A CA 1
ATOM 1514 C C . ALA A 1 200 ? 10.445 6.543 -9.75 1 41.25 200 ALA A C 1
ATOM 1516 O O . ALA A 1 200 ? 10.391 6.797 -10.953 1 41.25 200 ALA A O 1
ATOM 1517 N N . LEU A 1 201 ? 9.883 7.633 -9.406 1 42.88 201 LEU A N 1
ATOM 1518 C CA . LEU A 1 201 ? 10.586 8.812 -9.883 1 42.88 201 LEU A CA 1
ATOM 1519 C C . LEU A 1 201 ? 12.086 8.555 -9.969 1 42.88 201 LEU A C 1
ATOM 1521 O O . LEU A 1 201 ? 12.594 7.605 -9.367 1 42.88 201 LEU A O 1
ATOM 1525 N N . THR A 1 202 ? 12.664 9.211 -10.82 1 48.94 202 THR A N 1
ATOM 1526 C CA . THR A 1 202 ? 14.125 9.141 -10.797 1 48.94 202 THR A CA 1
ATOM 1527 C C . THR A 1 202 ? 14.641 9.086 -9.359 1 48.94 202 THR A C 1
ATOM 1529 O O . THR A 1 202 ? 13.992 9.586 -8.445 1 48.94 202 THR A O 1
ATOM 1532 N N . ASP A 1 203 ? 15.414 8.078 -9.023 1 54.09 203 ASP A N 1
ATOM 1533 C CA . ASP A 1 203 ? 16.141 7.914 -7.766 1 54.09 203 ASP A CA 1
ATOM 1534 C C . ASP A 1 203 ? 16.469 9.266 -7.133 1 54.09 203 ASP A C 1
ATOM 1536 O O . ASP A 1 203 ? 16.922 9.328 -5.992 1 54.09 203 ASP A O 1
ATOM 1540 N N . GLU A 1 204 ? 16 10.328 -7.852 1 59.53 204 GLU A N 1
ATOM 1541 C CA . GLU A 1 204 ? 16.516 11.602 -7.367 1 59.53 204 GLU A CA 1
ATOM 1542 C C . GLU A 1 204 ? 15.5 12.32 -6.488 1 59.53 204 GLU A C 1
ATOM 1544 O O . GLU A 1 204 ? 15.867 13.039 -5.555 1 59.53 204 GLU A O 1
ATOM 1549 N N . ASP A 1 205 ? 14.125 11.906 -6.734 1 67.56 205 ASP A N 1
ATOM 1550 C CA . ASP A 1 205 ? 13.164 12.703 -5.977 1 67.56 205 ASP A CA 1
ATOM 1551 C C . ASP A 1 205 ? 12.625 11.914 -4.781 1 67.56 205 ASP A C 1
ATOM 1553 O O . ASP A 1 205 ? 12.445 10.695 -4.863 1 67.56 205 ASP A O 1
ATOM 1557 N N . PHE A 1 206 ? 12.469 12.656 -3.701 1 74.19 206 PHE A N 1
ATOM 1558 C CA . PHE A 1 206 ? 11.875 12.07 -2.506 1 74.19 206 PHE A CA 1
ATOM 1559 C C . PHE A 1 206 ? 10.375 11.859 -2.693 1 74.19 206 PHE A C 1
ATOM 1561 O O . PHE A 1 206 ? 9.664 12.789 -3.078 1 74.19 206 PHE A O 1
ATOM 1568 N N . ILE A 1 207 ? 9.961 10.57 -2.453 1 77.31 207 ILE A N 1
ATOM 1569 C CA . ILE A 1 207 ? 8.547 10.25 -2.6 1 77.31 207 ILE A CA 1
ATOM 1570 C C . ILE A 1 207 ? 8.016 9.672 -1.292 1 77.31 207 ILE A C 1
ATOM 1572 O O . ILE A 1 207 ? 8.461 8.609 -0.85 1 77.31 207 ILE A O 1
ATOM 1576 N N . TRP A 1 208 ? 7.055 10.375 -0.674 1 83.38 208 TRP A N 1
ATOM 1577 C CA . TRP A 1 208 ? 6.52 10.039 0.639 1 83.38 208 TRP A CA 1
ATOM 1578 C C . TRP A 1 208 ? 5.973 8.609 0.651 1 83.38 208 TRP A C 1
ATOM 1580 O O . TRP A 1 208 ? 6.168 7.875 1.62 1 83.38 208 TRP A O 1
ATOM 1590 N N . GLY A 1 209 ? 5.32 8.219 -0.47 1 83.5 209 GLY A N 1
ATOM 1591 C CA . GLY A 1 209 ? 4.672 6.914 -0.53 1 83.5 209 GLY A CA 1
ATOM 1592 C C . GLY A 1 209 ? 5.648 5.773 -0.74 1 83.5 209 GLY A C 1
ATOM 1593 O O . GLY A 1 209 ? 5.297 4.605 -0.542 1 83.5 209 GLY A O 1
ATOM 1594 N N . ARG A 1 210 ? 6.812 6.055 -1.027 1 85.06 210 ARG A N 1
ATOM 1595 C CA . ARG A 1 210 ? 7.82 5.035 -1.305 1 85.06 210 ARG A CA 1
ATOM 1596 C C . ARG A 1 210 ? 8.906 5.039 -0.236 1 85.06 210 ARG A C 1
ATOM 1598 O O . ARG A 1 210 ? 9.188 4.004 0.374 1 85.06 210 ARG A O 1
ATOM 1605 N N . ASP A 1 211 ? 9.492 6.18 0.043 1 87.44 211 ASP A N 1
ATOM 1606 C CA . ASP A 1 211 ? 10.68 6.277 0.885 1 87.44 211 ASP A CA 1
ATOM 1607 C C . ASP A 1 211 ? 10.312 6.156 2.363 1 87.44 211 ASP A C 1
ATOM 1609 O O . ASP A 1 211 ? 10.992 5.457 3.119 1 87.44 211 ASP A O 1
ATOM 1613 N N . MET A 1 212 ? 9.242 6.738 2.756 1 90.5 212 MET A N 1
ATOM 1614 C CA . MET A 1 212 ? 8.906 6.785 4.176 1 90.5 212 MET A CA 1
ATOM 1615 C C . MET A 1 212 ? 8.547 5.398 4.695 1 90.5 212 MET A C 1
ATOM 1617 O O . MET A 1 212 ? 9.008 4.984 5.758 1 90.5 212 MET A O 1
ATOM 1621 N N . PRO A 1 213 ? 7.742 4.625 3.939 1 91.94 213 PRO A N 1
ATOM 1622 C CA . PRO A 1 213 ? 7.461 3.275 4.43 1 91.94 213 PRO A CA 1
ATOM 1623 C C . PRO A 1 213 ? 8.719 2.426 4.574 1 91.94 213 PRO A C 1
ATOM 1625 O O . PRO A 1 213 ? 8.844 1.649 5.527 1 91.94 213 PRO A O 1
ATOM 1628 N N . ARG A 1 214 ? 9.625 2.582 3.686 1 91.44 214 ARG A N 1
ATOM 1629 C CA . ARG A 1 214 ? 10.875 1.831 3.773 1 91.44 214 ARG A CA 1
ATOM 1630 C C . ARG A 1 214 ? 11.664 2.229 5.016 1 91.44 214 ARG A C 1
ATOM 1632 O O . ARG A 1 214 ? 12.227 1.37 5.699 1 91.44 214 ARG A O 1
ATOM 1639 N N . LEU A 1 215 ? 11.688 3.51 5.324 1 94.19 215 LEU A N 1
ATOM 1640 C CA . LEU A 1 215 ? 12.383 4.012 6.504 1 94.19 215 LEU A CA 1
ATOM 1641 C C . LEU A 1 215 ? 11.664 3.572 7.777 1 94.19 215 LEU A C 1
ATOM 1643 O O . LEU A 1 215 ? 12.305 3.354 8.812 1 94.19 215 LEU A O 1
ATOM 1647 N N . ALA A 1 216 ? 10.391 3.438 7.668 1 96.44 216 ALA A N 1
ATOM 1648 C CA . ALA A 1 216 ? 9.57 3.076 8.82 1 96.44 216 ALA A CA 1
ATOM 1649 C C . ALA A 1 216 ? 9.938 1.69 9.344 1 96.44 216 ALA A C 1
ATOM 1651 O O . ALA A 1 216 ? 9.82 1.42 10.539 1 96.44 216 ALA A O 1
ATOM 1652 N N . PHE A 1 217 ? 10.406 0.81 8.508 1 95.62 217 PHE A N 1
ATOM 1653 C CA . PHE A 1 217 ? 10.75 -0.543 8.93 1 95.62 217 PHE A CA 1
ATOM 1654 C C . PHE A 1 217 ? 12.094 -0.556 9.656 1 95.62 217 PHE A C 1
ATOM 1656 O O . PHE A 1 217 ? 12.438 -1.543 10.312 1 95.62 217 PHE A O 1
ATOM 1663 N N . GLU A 1 218 ? 12.781 0.608 9.586 1 94 218 GLU A N 1
ATOM 1664 C CA . GLU A 1 218 ? 14.102 0.692 10.203 1 94 218 GLU A CA 1
ATOM 1665 C C . GLU A 1 218 ? 14.094 1.646 11.391 1 94 218 GLU A C 1
ATOM 1667 O O . GLU A 1 218 ? 15.086 1.745 12.125 1 94 218 GLU A O 1
ATOM 1672 N N . ASN A 1 219 ? 13.062 2.346 11.586 1 96.06 219 ASN A N 1
ATOM 1673 C CA . ASN A 1 219 ? 13 3.377 12.617 1 96.06 219 ASN A CA 1
ATOM 1674 C C . ASN A 1 219 ? 11.602 3.467 13.234 1 96.06 219 ASN A C 1
ATOM 1676 O O . ASN A 1 219 ? 10.648 3.877 12.562 1 96.06 219 ASN A O 1
ATOM 1680 N N . ASP A 1 220 ? 11.516 3.264 14.508 1 95.88 220 ASP A N 1
ATOM 1681 C CA . ASP A 1 220 ? 10.234 3.199 15.203 1 95.88 220 ASP A CA 1
ATOM 1682 C C . ASP A 1 220 ? 9.547 4.562 15.227 1 95.88 220 ASP A C 1
ATOM 1684 O O . ASP A 1 220 ? 8.32 4.648 15.156 1 95.88 220 ASP A O 1
ATOM 1688 N N . SER A 1 221 ? 10.328 5.586 15.367 1 95.62 221 SER A N 1
ATOM 1689 C CA . SER A 1 221 ? 9.719 6.914 15.375 1 95.62 221 SER A CA 1
ATOM 1690 C C . SER A 1 221 ? 8.969 7.191 14.078 1 95.62 221 SER A C 1
ATOM 1692 O O . SER A 1 221 ? 7.828 7.656 14.102 1 95.62 221 SER A O 1
ATOM 1694 N N . ILE A 1 222 ? 9.602 6.875 12.969 1 97.12 222 ILE A N 1
ATOM 1695 C CA . ILE A 1 222 ? 8.992 7.082 11.664 1 97.12 222 ILE A CA 1
ATOM 1696 C C . ILE A 1 222 ? 7.777 6.168 11.508 1 97.12 222 ILE A C 1
ATOM 1698 O O . ILE A 1 222 ? 6.719 6.598 11.047 1 97.12 222 ILE A O 1
ATOM 1702 N N . LEU A 1 223 ? 7.914 4.906 11.938 1 97.94 223 LEU A N 1
ATOM 1703 C CA . LEU A 1 223 ? 6.816 3.953 11.844 1 97.94 223 LEU A CA 1
ATOM 1704 C C . LEU A 1 223 ? 5.605 4.441 12.633 1 97.94 223 LEU A C 1
ATOM 1706 O O . LEU A 1 223 ? 4.492 4.5 12.102 1 97.94 223 LEU A O 1
ATOM 1710 N N . TYR A 1 224 ? 5.805 4.824 13.852 1 97.12 224 TYR A N 1
ATOM 1711 C CA . TYR A 1 224 ? 4.703 5.23 14.719 1 97.12 224 TYR A CA 1
ATOM 1712 C C . TYR A 1 224 ? 4.07 6.523 14.227 1 97.12 224 TYR A C 1
ATOM 1714 O O . TYR A 1 224 ? 2.852 6.699 14.312 1 97.12 224 TYR A O 1
ATOM 1722 N N . ASN A 1 225 ? 4.863 7.395 13.688 1 96 225 ASN A N 1
ATOM 1723 C CA . ASN A 1 225 ? 4.301 8.609 13.109 1 96 225 ASN A CA 1
ATOM 1724 C C . ASN A 1 225 ? 3.447 8.305 11.883 1 96 225 ASN A C 1
ATOM 1726 O O . ASN A 1 225 ? 2.408 8.938 11.672 1 96 225 ASN A O 1
ATOM 1730 N N . MET A 1 226 ? 3.967 7.402 11.094 1 96.31 226 MET A N 1
ATOM 1731 C CA . MET A 1 226 ? 3.203 6.996 9.914 1 96.31 226 MET A CA 1
ATOM 1732 C C . MET A 1 226 ? 1.858 6.402 10.32 1 96.31 226 MET A C 1
ATOM 1734 O O . MET A 1 226 ? 0.827 6.734 9.734 1 96.31 226 MET A O 1
ATOM 1738 N N . LEU A 1 227 ? 1.897 5.582 11.32 1 97.81 227 LEU A N 1
ATOM 1739 C CA . LEU A 1 227 ? 0.668 4.973 11.812 1 97.81 227 LEU A CA 1
ATOM 1740 C C . LEU A 1 227 ? -0.242 6.02 12.445 1 97.81 227 LEU A C 1
ATOM 1742 O O . LEU A 1 227 ? -1.461 5.98 12.266 1 97.81 227 LEU A O 1
ATOM 1746 N N . ALA A 1 228 ? 0.354 6.969 13.117 1 96.81 228 ALA A N 1
ATOM 1747 C CA . ALA A 1 228 ? -0.415 8.047 13.734 1 96.81 228 ALA A CA 1
ATOM 1748 C C . ALA A 1 228 ? -1.109 8.898 12.672 1 96.81 228 ALA A C 1
ATOM 1750 O O . ALA A 1 228 ? -2.281 9.25 12.82 1 96.81 228 ALA A O 1
ATOM 1751 N N . SER A 1 229 ? -0.396 9.195 11.672 1 96.12 229 SER A N 1
ATOM 1752 C CA . SER A 1 229 ? -0.961 10 10.602 1 96.12 229 SER A CA 1
ATOM 1753 C C . SER A 1 229 ? -2.1 9.273 9.898 1 96.12 229 SER A C 1
ATOM 1755 O O . SER A 1 229 ? -3.109 9.883 9.539 1 96.12 229 SER A O 1
ATOM 1757 N N . SER A 1 230 ? -1.88 8 9.711 1 97 230 SER A N 1
ATOM 1758 C CA . SER A 1 230 ? -2.928 7.188 9.102 1 97 230 SER A CA 1
ATOM 1759 C C . SER A 1 230 ? -4.164 7.117 9.992 1 97 230 SER A C 1
ATOM 1761 O O . SER A 1 230 ? -5.293 7.23 9.508 1 97 230 SER A O 1
ATOM 1763 N N . ALA A 1 231 ? -3.955 6.922 11.234 1 97.62 231 ALA A N 1
ATOM 1764 C CA . ALA A 1 231 ? -5.059 6.906 12.188 1 97.62 231 ALA A CA 1
ATOM 1765 C C . ALA A 1 231 ? -5.812 8.234 12.18 1 97.62 231 ALA A C 1
ATOM 1767 O O . ALA A 1 231 ? -7.043 8.258 12.25 1 97.62 231 ALA A O 1
ATOM 1768 N N . LEU A 1 232 ? -5.074 9.289 12.078 1 96.38 232 LEU A N 1
ATOM 1769 C CA . LEU A 1 232 ? -5.68 10.617 12.039 1 96.38 232 LEU A CA 1
ATOM 1770 C C . LEU A 1 232 ? -6.566 10.773 10.805 1 96.38 232 LEU A C 1
ATOM 1772 O O . LEU A 1 232 ? -7.684 11.281 10.898 1 96.38 232 LEU A O 1
ATOM 1776 N N . GLU A 1 233 ? -6.051 10.43 9.688 1 96.06 233 GLU A N 1
ATOM 1777 C CA . GLU A 1 233 ? -6.828 10.516 8.461 1 96.06 233 GLU A CA 1
ATOM 1778 C C . GLU A 1 233 ? -8.117 9.703 8.555 1 96.06 233 GLU A C 1
ATOM 1780 O O . GLU A 1 233 ? -9.188 10.18 8.18 1 96.06 233 GLU A O 1
ATOM 1785 N N . MET A 1 234 ? -8.016 8.5 9.031 1 96.5 234 MET A N 1
ATOM 1786 C CA . MET A 1 234 ? -9.188 7.652 9.188 1 96.5 234 MET A CA 1
ATOM 1787 C C . MET A 1 234 ? -10.148 8.227 10.219 1 96.5 234 MET A C 1
ATOM 1789 O O . MET A 1 234 ? -11.367 8.148 10.055 1 96.5 234 MET A O 1
ATOM 1793 N N . TRP A 1 235 ? -9.602 8.758 11.297 1 96.19 235 TRP A N 1
ATOM 1794 C CA . TRP A 1 235 ? -10.352 9.391 12.383 1 96.19 235 TRP A CA 1
ATOM 1795 C C . TRP A 1 235 ? -11.234 10.516 11.844 1 96.19 235 TRP A C 1
ATOM 1797 O O . TRP A 1 235 ? -12.422 10.586 12.18 1 96.19 235 TRP A O 1
ATOM 1807 N N . THR A 1 236 ? -10.758 11.289 10.961 1 94 236 THR A N 1
ATOM 1808 C CA . THR A 1 236 ? -11.461 12.461 10.469 1 94 236 THR A CA 1
ATOM 1809 C C . THR A 1 236 ? -12.461 12.07 9.383 1 94 236 THR A C 1
ATOM 1811 O O . THR A 1 236 ? -13.398 12.82 9.094 1 94 236 THR A O 1
ATOM 1814 N N . ARG A 1 237 ? -12.336 10.922 8.828 1 93.31 237 ARG A N 1
ATOM 1815 C CA . ARG A 1 237 ? -13.188 10.508 7.719 1 93.31 237 ARG A CA 1
ATOM 1816 C C . ARG A 1 237 ? -14.336 9.625 8.203 1 93.31 237 ARG A C 1
ATOM 1818 O O . ARG A 1 237 ? -15.422 9.633 7.621 1 93.31 237 ARG A O 1
ATOM 1825 N N . THR A 1 238 ? -14.102 8.852 9.227 1 95.19 238 THR A N 1
ATOM 1826 C CA . THR A 1 238 ? -15.07 7.848 9.648 1 95.19 238 THR A CA 1
ATOM 1827 C C . THR A 1 238 ? -16.312 8.508 10.227 1 95.19 238 THR A C 1
ATOM 1829 O O . THR A 1 238 ? -16.219 9.547 10.883 1 95.19 238 THR A O 1
ATOM 1832 N N . THR A 1 239 ? -17.484 7.902 9.938 1 95.38 239 THR A N 1
ATOM 1833 C CA . THR A 1 239 ? -18.75 8.375 10.484 1 95.38 239 THR A CA 1
ATOM 1834 C C . THR A 1 239 ? -19.219 7.477 11.625 1 95.38 239 THR A C 1
ATOM 1836 O O . THR A 1 239 ? -20.219 7.77 12.281 1 95.38 239 THR A O 1
ATOM 1839 N N . ASP A 1 240 ? -18.5 6.387 11.859 1 95.94 240 ASP A N 1
ATOM 1840 C CA . ASP A 1 240 ? -18.797 5.484 12.969 1 95.94 240 ASP A CA 1
ATOM 1841 C C . ASP A 1 240 ? -18.203 6 14.273 1 95.94 240 ASP A C 1
ATOM 1843 O O . ASP A 1 240 ? -16.984 6.086 14.414 1 95.94 240 ASP A O 1
ATOM 1847 N N . PRO A 1 241 ? -19.062 6.246 15.25 1 95.88 241 PRO A N 1
ATOM 1848 C CA . PRO A 1 241 ? -18.562 6.848 16.484 1 95.88 241 PRO A CA 1
ATOM 1849 C C . PRO A 1 241 ? -17.609 5.922 17.25 1 95.88 241 PRO A C 1
ATOM 1851 O O . PRO A 1 241 ? -16.672 6.391 17.906 1 95.88 241 PRO A O 1
ATOM 1854 N N . HIS A 1 242 ? -17.891 4.688 17.234 1 96.12 242 HIS A N 1
ATOM 1855 C CA . HIS A 1 242 ? -17.016 3.744 17.938 1 96.12 242 HIS A CA 1
ATOM 1856 C C . HIS A 1 242 ? -15.633 3.689 17.281 1 96.12 242 HIS A C 1
ATOM 1858 O O . HIS A 1 242 ? -14.617 3.758 17.984 1 96.12 242 HIS A O 1
ATOM 1864 N N . GLU A 1 243 ? -15.617 3.586 16.016 1 96.38 243 GLU A N 1
ATOM 1865 C CA . GLU A 1 243 ? -14.352 3.578 15.289 1 96.38 243 GLU A CA 1
ATOM 1866 C C . GLU A 1 243 ? -13.609 4.898 15.469 1 96.38 243 GLU A C 1
ATOM 1868 O O . GLU A 1 243 ? -12.375 4.918 15.57 1 96.38 243 GLU A O 1
ATOM 1873 N N . LYS A 1 244 ? -14.367 5.949 15.484 1 96.25 244 LYS A N 1
ATOM 1874 C CA . LYS A 1 244 ? -13.789 7.277 15.664 1 96.25 244 LYS A CA 1
ATOM 1875 C C . LYS A 1 244 ? -13.008 7.363 16.969 1 96.25 244 LYS A C 1
ATOM 1877 O O . LYS A 1 244 ? -11.867 7.84 16.984 1 96.25 244 LYS A O 1
ATOM 1882 N N . GLU A 1 245 ? -13.562 6.879 18 1 95.69 245 GLU A N 1
ATOM 1883 C CA . GLU A 1 245 ? -12.914 6.914 19.312 1 95.69 245 GLU A CA 1
ATOM 1884 C C . GLU A 1 245 ? -11.688 6.008 19.344 1 95.69 245 GLU A C 1
ATOM 1886 O O . GLU A 1 245 ? -10.656 6.371 19.906 1 95.69 245 GLU A O 1
ATOM 1891 N N . GLN A 1 246 ? -11.789 4.887 18.734 1 96.19 246 GLN A N 1
ATOM 1892 C CA . GLN A 1 246 ? -10.648 3.977 18.672 1 96.19 246 GLN A CA 1
ATOM 1893 C C . GLN A 1 246 ? -9.484 4.598 17.922 1 96.19 246 GLN A C 1
ATOM 1895 O O . GLN A 1 246 ? -8.336 4.539 18.375 1 96.19 246 GLN A O 1
ATOM 1900 N N . LEU A 1 247 ? -9.836 5.207 16.828 1 97.44 247 LEU A N 1
ATOM 1901 C CA . LEU A 1 247 ? -8.812 5.816 15.984 1 97.44 247 LEU A CA 1
ATOM 1902 C C . LEU A 1 247 ? -8.172 7.016 16.688 1 97.44 247 LEU A C 1
ATOM 1904 O O . LEU A 1 247 ? -6.961 7.219 16.594 1 97.44 247 LEU A O 1
ATOM 1908 N N . ARG A 1 248 ? -8.969 7.777 17.344 1 95.56 248 ARG A N 1
ATOM 1909 C CA . ARG A 1 248 ? -8.445 8.898 18.125 1 95.56 248 ARG A CA 1
ATOM 1910 C C . ARG A 1 248 ? -7.441 8.414 19.172 1 95.56 248 ARG A C 1
ATOM 1912 O O . ARG A 1 248 ? -6.352 8.977 19.297 1 95.56 248 ARG A O 1
ATOM 1919 N N . LEU A 1 249 ? -7.758 7.375 19.859 1 94.06 249 LEU A N 1
ATOM 1920 C CA . LEU A 1 249 ? -6.895 6.832 20.906 1 94.06 249 LEU A CA 1
ATOM 1921 C C . LEU A 1 249 ? -5.617 6.258 20.312 1 94.06 249 LEU A C 1
ATOM 1923 O O . LEU A 1 249 ? -4.523 6.461 20.844 1 94.06 249 LEU A O 1
ATOM 1927 N N . LEU A 1 250 ? -5.777 5.562 19.188 1 96.06 250 LEU A N 1
ATOM 1928 C CA . LEU A 1 250 ? -4.605 5.023 18.516 1 96.06 250 LEU A CA 1
ATOM 1929 C C . LEU A 1 250 ? -3.672 6.141 18.062 1 96.06 250 LEU A C 1
ATOM 1931 O O . LEU A 1 250 ? -2.455 6.047 18.234 1 96.06 250 LEU A O 1
ATOM 1935 N N . GLN A 1 251 ? -4.281 7.129 17.469 1 95.62 251 GLN A N 1
ATOM 1936 C CA . GLN A 1 251 ? -3.498 8.273 17.016 1 95.62 251 GLN A CA 1
ATOM 1937 C C . GLN A 1 251 ? -2.691 8.883 18.156 1 95.62 251 GLN A C 1
ATOM 1939 O O . GLN A 1 251 ? -1.497 9.148 18.016 1 95.62 251 GLN A O 1
ATOM 1944 N N . GLN A 1 252 ? -3.27 9.062 19.266 1 91.62 252 GLN A N 1
ATOM 1945 C CA . GLN A 1 252 ? -2.627 9.664 20.438 1 91.62 252 GLN A CA 1
ATOM 1946 C C . GLN A 1 252 ? -1.517 8.766 20.969 1 91.62 252 GLN A C 1
ATOM 1948 O O . GLN A 1 252 ? -0.434 9.25 21.312 1 91.62 252 GLN A O 1
ATOM 1953 N N . LYS A 1 253 ? -1.798 7.535 21 1 93.44 253 LYS A N 1
ATOM 1954 C CA . LYS A 1 253 ? -0.801 6.602 21.516 1 93.44 253 LYS A CA 1
ATOM 1955 C C . LYS A 1 253 ? 0.408 6.523 20.578 1 93.44 253 LYS A C 1
ATOM 1957 O O . LYS A 1 253 ? 1.552 6.57 21.047 1 93.44 253 LYS A O 1
ATOM 1962 N N . TYR A 1 254 ? 0.157 6.414 19.328 1 96 254 TYR A N 1
ATOM 1963 C CA . TYR A 1 254 ? 1.257 6.273 18.375 1 96 254 TYR A CA 1
ATOM 1964 C C . TYR A 1 254 ? 2.088 7.551 18.328 1 96 254 TYR A C 1
ATOM 1966 O O . TYR A 1 254 ? 3.312 7.5 18.188 1 96 254 TYR A O 1
ATOM 1974 N N . ILE A 1 255 ? 1.469 8.711 18.375 1 92.38 255 ILE A N 1
ATOM 1975 C CA . ILE A 1 255 ? 2.246 9.945 18.359 1 92.38 255 ILE A CA 1
ATOM 1976 C C . ILE A 1 255 ? 3.113 10.023 19.609 1 92.38 255 ILE A C 1
ATOM 1978 O O . ILE A 1 255 ? 4.27 10.453 19.547 1 92.38 255 ILE A O 1
ATOM 1982 N N . ALA A 1 256 ? 2.557 9.664 20.734 1 91 256 ALA A N 1
ATOM 1983 C CA . ALA A 1 256 ? 3.326 9.664 21.969 1 91 256 ALA A CA 1
ATOM 1984 C C . ALA A 1 256 ? 4.531 8.734 21.875 1 91 256 ALA A C 1
ATOM 1986 O O . ALA A 1 256 ? 5.641 9.102 22.266 1 91 256 ALA A O 1
ATOM 1987 N N . MET A 1 257 ? 4.301 7.59 21.344 1 93.75 257 MET A N 1
ATOM 1988 C CA . MET A 1 257 ? 5.387 6.629 21.172 1 93.75 257 MET A CA 1
ATOM 1989 C C . MET A 1 257 ? 6.426 7.156 20.188 1 93.75 257 MET A C 1
ATOM 1991 O O . MET A 1 257 ? 7.629 6.98 20.391 1 93.75 257 MET A O 1
ATOM 1995 N N . ALA A 1 258 ? 5.953 7.789 19.125 1 93.88 258 ALA A N 1
ATOM 1996 C CA . ALA A 1 258 ? 6.855 8.359 18.125 1 93.88 258 ALA A CA 1
ATOM 1997 C C . ALA A 1 258 ? 7.754 9.43 18.75 1 93.88 258 ALA A C 1
ATOM 1999 O O . ALA A 1 258 ? 8.961 9.445 18.516 1 93.88 258 ALA A O 1
ATOM 2000 N N . LEU A 1 259 ? 7.188 10.273 19.531 1 90.5 259 LEU A N 1
ATOM 2001 C CA . LEU A 1 259 ? 7.934 11.359 20.156 1 90.5 259 LEU A CA 1
ATOM 2002 C C . LEU A 1 259 ? 8.953 10.805 21.156 1 90.5 259 LEU A C 1
ATOM 2004 O O . LEU A 1 259 ? 10.07 11.32 21.266 1 90.5 259 LEU A O 1
ATOM 2008 N N . ARG A 1 260 ? 8.578 9.766 21.844 1 90.81 260 ARG A N 1
ATOM 2009 C CA . ARG A 1 260 ? 9.508 9.117 22.766 1 90.81 260 ARG A CA 1
ATOM 2010 C C . ARG A 1 260 ? 10.727 8.57 22.031 1 90.81 260 ARG A C 1
ATOM 2012 O O . ARG A 1 260 ? 11.859 8.789 22.453 1 90.81 260 ARG A O 1
ATOM 2019 N N . GLN A 1 261 ? 10.406 7.875 20.953 1 93.19 261 GLN A N 1
ATOM 2020 C CA . GLN A 1 261 ? 11.492 7.316 20.156 1 93.19 261 GLN A CA 1
ATOM 2021 C C . GLN A 1 261 ? 12.383 8.422 19.578 1 93.19 261 GLN A C 1
ATOM 2023 O O . GLN A 1 261 ? 13.602 8.273 19.531 1 93.19 261 GLN A O 1
ATOM 2028 N N . GLN A 1 262 ? 11.805 9.469 19.172 1 92.62 262 GLN A N 1
ATOM 2029 C CA . GLN A 1 262 ? 12.562 10.586 18.609 1 92.62 262 GLN A CA 1
ATOM 2030 C C . GLN A 1 262 ? 13.445 11.234 19.672 1 92.62 262 GLN A C 1
ATOM 2032 O O . GLN A 1 262 ? 14.602 11.578 19.406 1 92.62 262 GLN A O 1
ATOM 2037 N N . ARG A 1 263 ? 12.93 11.406 20.812 1 90 263 ARG A N 1
ATOM 2038 C CA . ARG A 1 263 ? 13.695 11.984 21.906 1 90 263 ARG A CA 1
ATOM 2039 C C . ARG A 1 263 ? 14.945 11.156 22.203 1 90 263 ARG A C 1
ATOM 2041 O O . ARG A 1 263 ? 16.031 11.703 22.406 1 90 263 ARG A O 1
ATOM 2048 N N . LEU A 1 264 ? 14.734 9.867 22.219 1 91.19 264 LEU A N 1
ATOM 2049 C CA . LEU A 1 264 ? 15.852 8.961 22.438 1 91.19 264 LEU A CA 1
ATOM 2050 C C . LEU A 1 264 ? 16.891 9.094 21.344 1 91.19 264 LEU A C 1
ATOM 2052 O O . LEU A 1 264 ? 18.094 9.141 21.609 1 91.19 264 LEU A O 1
ATOM 2056 N N . ALA A 1 265 ? 16.438 9.203 20.109 1 92.19 265 ALA A N 1
ATOM 2057 C CA . ALA A 1 265 ? 17.344 9.32 18.969 1 92.19 265 ALA A CA 1
ATOM 2058 C C . ALA A 1 265 ? 18.094 10.648 19 1 92.19 265 ALA A C 1
ATOM 2060 O O . ALA A 1 265 ? 19.297 10.695 18.703 1 92.19 265 ALA A O 1
ATOM 2061 N N . VAL A 1 266 ? 17.484 11.695 19.344 1 90.31 266 VAL A N 1
ATOM 2062 C CA . VAL A 1 266 ? 18.094 13.023 19.406 1 90.31 266 VAL A CA 1
ATOM 2063 C C . VAL A 1 266 ? 19.125 13.062 20.531 1 90.31 266 VAL A C 1
ATOM 2065 O O . VAL A 1 266 ? 20.172 13.703 20.406 1 90.31 266 VAL A O 1
ATOM 2068 N N . GLY A 1 267 ? 18.797 12.367 21.609 1 89.5 267 GLY A N 1
ATOM 2069 C CA . GLY A 1 267 ? 19.734 12.297 22.719 1 89.5 267 GLY A CA 1
ATOM 2070 C C . GLY A 1 267 ? 21.047 11.633 22.344 1 89.5 267 GLY A C 1
ATOM 2071 O O . GLY A 1 267 ? 22.078 11.906 22.969 1 89.5 267 GLY A O 1
ATOM 2072 N N . ASN A 1 268 ? 20.969 10.82 21.328 1 91.44 268 ASN A N 1
ATOM 2073 C CA . ASN A 1 268 ? 22.141 10.117 20.859 1 91.44 268 ASN A CA 1
ATOM 2074 C C . ASN A 1 268 ? 22.516 10.523 19.438 1 91.44 268 ASN A C 1
ATOM 2076 O O . ASN A 1 268 ? 22.906 9.68 18.625 1 91.44 268 ASN A O 1
ATOM 2080 N N . LEU A 1 269 ? 22.359 11.742 19.156 1 91.5 269 LEU A N 1
ATOM 2081 C CA . LEU A 1 269 ? 22.531 12.234 17.797 1 91.5 269 LEU A CA 1
ATOM 2082 C C . LEU A 1 269 ? 24 12.141 17.375 1 91.5 269 LEU A C 1
ATOM 2084 O O . LEU A 1 269 ? 24.891 12.484 18.156 1 91.5 269 LEU A O 1
ATOM 2088 N N . SER A 1 270 ? 24.203 11.609 16.25 1 90.62 270 SER A N 1
ATOM 2089 C CA . SER A 1 270 ? 25.516 11.469 15.641 1 90.62 270 SER A CA 1
ATOM 2090 C C . SER A 1 270 ? 25.406 11.508 14.117 1 90.62 270 SER A C 1
ATOM 2092 O O . SER A 1 270 ? 24.312 11.609 13.562 1 90.62 270 SER A O 1
ATOM 2094 N N . GLY A 1 271 ? 26.531 11.516 13.477 1 87.88 271 GLY A N 1
ATOM 2095 C CA . GLY A 1 271 ? 26.547 11.469 12.023 1 87.88 271 GLY A CA 1
ATOM 2096 C C . GLY A 1 271 ? 25.859 10.242 11.461 1 87.88 271 GLY A C 1
ATOM 2097 O O . GLY A 1 271 ? 25.328 10.281 10.352 1 87.88 271 GLY A O 1
ATOM 2098 N N . ASP A 1 272 ? 25.719 9.18 12.289 1 89.06 272 ASP A N 1
ATOM 2099 C CA . ASP A 1 272 ? 25.203 7.895 11.828 1 89.06 272 ASP A CA 1
ATOM 2100 C C . ASP A 1 272 ? 23.688 7.902 11.781 1 89.06 272 ASP A C 1
ATOM 2102 O O . ASP A 1 272 ? 23.078 7.199 10.969 1 89.06 272 ASP A O 1
ATOM 2106 N N . ASN A 1 273 ? 23.094 8.719 12.625 1 92.94 273 ASN A N 1
ATOM 2107 C CA . ASN A 1 273 ? 21.641 8.625 12.688 1 92.94 273 ASN A CA 1
ATOM 2108 C C . ASN A 1 273 ? 20.984 9.961 12.352 1 92.94 273 ASN A C 1
ATOM 2110 O O . ASN A 1 273 ? 19.75 10.078 12.375 1 92.94 273 ASN A O 1
ATOM 2114 N N . ALA A 1 274 ? 21.781 10.961 12 1 93.75 274 ALA A N 1
ATOM 2115 C CA . ALA A 1 274 ? 21.281 12.312 11.766 1 93.75 274 ALA A CA 1
ATOM 2116 C C . ALA A 1 274 ? 20.25 12.336 10.648 1 93.75 274 ALA A C 1
ATOM 2118 O O . ALA A 1 274 ? 19.219 13 10.758 1 93.75 274 ALA A O 1
ATOM 2119 N N . ASP A 1 275 ? 20.484 11.641 9.586 1 93.25 275 ASP A N 1
ATOM 2120 C CA . ASP A 1 275 ? 19.562 11.57 8.469 1 93.25 275 ASP A CA 1
ATOM 2121 C C . ASP A 1 275 ? 18.203 11.031 8.914 1 93.25 275 ASP A C 1
ATOM 2123 O O . ASP A 1 275 ? 17.156 11.609 8.602 1 93.25 275 ASP A O 1
ATOM 2127 N N . MET A 1 276 ? 18.25 9.953 9.75 1 94.19 276 MET A N 1
ATOM 2128 C CA . MET A 1 276 ? 17.031 9.32 10.234 1 94.19 276 MET A CA 1
ATOM 2129 C C . MET A 1 276 ? 16.281 10.242 11.18 1 94.19 276 MET A C 1
ATOM 2131 O O . MET A 1 276 ? 15.047 10.305 11.141 1 94.19 276 MET A O 1
ATOM 2135 N N . VAL A 1 277 ? 17.016 10.906 11.945 1 94.38 277 VAL A N 1
ATOM 2136 C CA . VAL A 1 277 ? 16.422 11.844 12.891 1 94.38 277 VAL A CA 1
ATOM 2137 C C . VAL A 1 277 ? 15.711 12.961 12.133 1 94.38 277 VAL A C 1
ATOM 2139 O O . VAL A 1 277 ? 14.609 13.367 12.5 1 94.38 277 VAL A O 1
ATOM 2142 N N . CYS A 1 278 ? 16.297 13.406 11.086 1 94 278 CYS A N 1
ATOM 2143 C CA . CYS A 1 278 ? 15.688 14.438 10.258 1 94 278 CYS A CA 1
ATOM 2144 C C . CYS A 1 278 ? 14.406 13.93 9.602 1 94 278 CYS A C 1
ATOM 2146 O O . CYS A 1 278 ? 13.383 14.617 9.617 1 94 278 CYS A O 1
ATOM 2148 N N . MET A 1 279 ? 14.453 12.742 9.07 1 94.31 279 MET A N 1
ATOM 2149 C CA . MET A 1 279 ? 13.281 12.164 8.414 1 94.31 279 MET A CA 1
ATOM 2150 C C . MET A 1 279 ? 12.141 11.977 9.406 1 94.31 279 MET A C 1
ATOM 2152 O O . MET A 1 279 ? 10.984 12.242 9.078 1 94.31 279 MET A O 1
ATOM 2156 N N . ALA A 1 280 ? 12.484 11.555 10.57 1 94.81 280 ALA A N 1
ATOM 2157 C CA . ALA A 1 280 ? 11.477 11.406 11.617 1 94.81 280 ALA A CA 1
ATOM 2158 C C . ALA A 1 280 ? 10.859 12.758 11.977 1 94.81 280 ALA A C 1
ATOM 2160 O O . ALA A 1 280 ? 9.648 12.859 12.164 1 94.81 280 ALA A O 1
ATOM 2161 N N . ALA A 1 281 ? 11.672 13.742 12.062 1 93.5 281 ALA A N 1
ATOM 2162 C CA . ALA A 1 281 ? 11.188 15.086 12.375 1 93.5 281 ALA A CA 1
ATOM 2163 C C . ALA A 1 281 ? 10.195 15.57 11.32 1 93.5 281 ALA A C 1
ATOM 2165 O O . ALA A 1 281 ? 9.203 16.234 11.648 1 93.5 281 ALA A O 1
ATOM 2166 N N . LEU A 1 282 ? 10.461 15.227 10.125 1 93.06 282 LEU A N 1
ATOM 2167 C CA . LEU A 1 282 ? 9.547 15.602 9.047 1 93.06 282 LEU A CA 1
ATOM 2168 C C . LEU A 1 282 ? 8.172 14.961 9.25 1 93.06 282 LEU A C 1
ATOM 2170 O O . LEU A 1 282 ? 7.145 15.594 9.016 1 93.06 282 LEU A O 1
ATOM 2174 N N . THR A 1 283 ? 8.156 13.695 9.648 1 93.56 283 THR A N 1
ATOM 2175 C CA . THR A 1 283 ? 6.887 13.016 9.867 1 93.56 283 THR A CA 1
ATOM 2176 C C . THR A 1 283 ? 6.145 13.625 11.047 1 93.56 283 THR A C 1
ATOM 2178 O O . THR A 1 283 ? 4.914 13.703 11.039 1 93.56 283 THR A O 1
ATOM 2181 N N . ILE A 1 284 ? 6.867 14.055 12.008 1 91.88 284 ILE A N 1
ATOM 2182 C CA . ILE A 1 284 ? 6.273 14.711 13.164 1 91.88 284 ILE A CA 1
ATOM 2183 C C . ILE A 1 284 ? 5.633 16.031 12.742 1 91.88 284 ILE A C 1
ATOM 2185 O O . ILE A 1 284 ? 4.52 16.359 13.156 1 91.88 284 ILE A O 1
ATOM 2189 N N . LEU A 1 285 ? 6.32 16.734 11.922 1 92.44 285 LEU A N 1
ATOM 2190 C CA . LEU A 1 285 ? 5.809 18 11.414 1 92.44 285 LEU A CA 1
ATOM 2191 C C . LEU A 1 285 ? 4.512 17.797 10.641 1 92.44 285 LEU A C 1
ATOM 2193 O O . LEU A 1 285 ? 3.549 18.547 10.82 1 92.44 285 LEU A O 1
ATOM 2197 N N . LEU A 1 286 ? 4.508 16.812 9.867 1 91.75 286 LEU A N 1
ATOM 2198 C CA . LEU A 1 286 ? 3.312 16.516 9.078 1 91.75 286 LEU A CA 1
ATOM 2199 C C . LEU A 1 286 ? 2.137 16.172 9.992 1 91.75 286 LEU A C 1
ATOM 2201 O O . LEU A 1 286 ? 1.019 16.641 9.766 1 91.75 286 LEU A O 1
ATOM 2205 N N . ASN A 1 287 ? 2.404 15.375 10.961 1 91.75 287 ASN A N 1
ATOM 2206 C CA . ASN A 1 287 ? 1.361 14.992 11.906 1 91.75 287 ASN A CA 1
ATOM 2207 C C . ASN A 1 287 ? 0.824 16.203 12.664 1 91.75 287 ASN A C 1
ATOM 2209 O O . ASN A 1 287 ? -0.388 16.344 12.836 1 91.75 287 ASN A O 1
ATOM 2213 N N . SER A 1 288 ? 1.717 17 13.109 1 91.44 288 SER A N 1
ATOM 2214 C CA . SER A 1 288 ? 1.325 18.188 13.867 1 91.44 288 SER A CA 1
ATOM 2215 C C . SER A 1 288 ? 0.47 19.125 13.016 1 91.44 288 SER A C 1
ATOM 2217 O O . SER A 1 288 ? -0.517 19.688 13.5 1 91.44 288 SER A O 1
ATOM 2219 N N . PHE A 1 289 ? 0.848 19.297 11.828 1 94.62 289 PHE A N 1
ATOM 2220 C CA . PHE A 1 289 ? 0.114 20.094 10.859 1 94.62 289 PHE A CA 1
ATOM 2221 C C . PHE A 1 289 ? -1.303 19.562 10.68 1 94.62 289 PHE A C 1
ATOM 2223 O O . PHE A 1 289 ? -2.27 20.328 10.727 1 94.62 289 PHE A O 1
ATOM 2230 N N . ALA A 1 290 ? -1.383 18.281 10.508 1 94.62 290 ALA A N 1
ATOM 2231 C CA . ALA A 1 290 ? -2.674 17.641 10.258 1 94.62 290 ALA A CA 1
ATOM 2232 C C . ALA A 1 290 ? -3.555 17.672 11.5 1 94.62 290 ALA A C 1
ATOM 2234 O O . ALA A 1 290 ? -4.785 17.734 11.398 1 94.62 290 ALA A O 1
ATOM 2235 N N . LEU A 1 291 ? -3.006 17.703 12.641 1 93.38 291 LEU A N 1
ATOM 2236 C CA . LEU A 1 291 ? -3.73 17.625 13.906 1 93.38 291 LEU A CA 1
ATOM 2237 C C . LEU A 1 291 ? -4.512 18.906 14.164 1 93.38 291 LEU A C 1
ATOM 2239 O O . LEU A 1 291 ? -5.449 18.906 14.969 1 93.38 291 LEU A O 1
ATOM 2243 N N . VAL A 1 292 ? -4.191 19.984 13.555 1 94.75 292 VAL A N 1
ATOM 2244 C CA . VAL A 1 292 ? -4.859 21.266 13.781 1 94.75 292 VAL A CA 1
ATOM 2245 C C . VAL A 1 292 ? -6.344 21.125 13.453 1 94.75 292 VAL A C 1
ATOM 2247 O O . VAL A 1 292 ? -7.18 21.797 14.078 1 94.75 292 VAL A O 1
ATOM 2250 N N . GLN A 1 293 ? -6.68 20.266 12.547 1 94.56 293 GLN A N 1
ATOM 2251 C CA . GLN A 1 293 ? -8.062 20.125 12.094 1 94.56 293 GLN A CA 1
ATOM 2252 C C . GLN A 1 293 ? -8.938 19.516 13.18 1 94.56 293 GLN A C 1
ATOM 2254 O O . GLN A 1 293 ? -10.164 19.562 13.086 1 94.56 293 GLN A O 1
ATOM 2259 N N . THR A 1 294 ? -8.312 18.953 14.195 1 91.88 294 THR A N 1
ATOM 2260 C CA . THR A 1 294 ? -9.078 18.266 15.227 1 91.88 294 THR A CA 1
ATOM 2261 C C . THR A 1 294 ? -9.289 19.172 16.438 1 91.88 294 THR A C 1
ATOM 2263 O O . THR A 1 294 ? -9.945 18.781 17.406 1 91.88 294 THR A O 1
ATOM 2266 N N . LEU A 1 295 ? -8.734 20.375 16.422 1 89.88 295 LEU A N 1
ATOM 2267 C CA . LEU A 1 295 ? -8.828 21.266 17.578 1 89.88 295 LEU A CA 1
ATOM 2268 C C . LEU A 1 295 ? -10.258 21.75 17.781 1 89.88 295 LEU A C 1
ATOM 2270 O O . LEU A 1 295 ? -10.992 21.953 16.812 1 89.88 295 LEU A O 1
ATOM 2274 N N . ASP A 1 296 ? -10.516 21.969 19.016 1 83.69 296 ASP A N 1
ATOM 2275 C CA . ASP A 1 296 ? -11.82 22.516 19.375 1 83.69 296 ASP A CA 1
ATOM 2276 C C . ASP A 1 296 ? -11.922 23.984 19.016 1 83.69 296 ASP A C 1
ATOM 2278 O O . ASP A 1 296 ? -10.961 24.75 19.219 1 83.69 296 ASP A O 1
ATOM 2282 N N . LEU A 1 297 ? -13.102 24.328 18.531 1 83.44 297 LEU A N 1
ATOM 2283 C CA . LEU A 1 297 ? -13.281 25.703 18.062 1 83.44 297 LEU A CA 1
ATOM 2284 C C . LEU A 1 297 ? -14.164 26.5 19.031 1 83.44 297 LEU A C 1
ATOM 2286 O O . LEU A 1 297 ? -14.227 27.719 18.953 1 83.44 297 LEU A O 1
ATOM 2290 N N . THR A 1 298 ? -14.875 25.875 20 1 85.5 298 THR A N 1
ATOM 2291 C CA . THR A 1 298 ? -15.766 26.578 20.906 1 85.5 298 THR A CA 1
ATOM 2292 C C . THR A 1 298 ? -15.461 26.188 22.359 1 85.5 298 THR A C 1
ATOM 2294 O O . THR A 1 298 ? -15.82 25.094 22.797 1 85.5 298 THR A O 1
ATOM 2297 N N . PRO A 1 299 ? -14.727 26.969 23.188 1 89.19 299 PRO A N 1
ATOM 2298 C CA . PRO A 1 299 ? -14.188 28.234 22.703 1 89.19 299 PRO A CA 1
ATOM 2299 C C . PRO A 1 299 ? -12.914 28.062 21.875 1 89.19 299 PRO A C 1
ATOM 2301 O O . PRO A 1 299 ? -12.203 27.078 22.031 1 89.19 299 PRO A O 1
ATOM 2304 N N . TRP A 1 300 ? -12.664 28.969 21.016 1 93.38 300 TRP A N 1
ATOM 2305 C CA . TRP A 1 300 ? -11.477 28.906 20.172 1 93.38 300 TRP A CA 1
ATOM 2306 C C . TRP A 1 300 ? -10.219 29.141 21 1 93.38 300 TRP A C 1
ATOM 2308 O O . TRP A 1 300 ? -10.188 30.031 21.859 1 93.38 300 TRP A O 1
ATOM 2318 N N . GLN A 1 301 ? -9.242 28.328 20.828 1 91.19 301 GLN A N 1
ATOM 2319 C CA . GLN A 1 301 ? -7.895 28.516 21.375 1 91.19 301 GLN A CA 1
ATOM 2320 C C . GLN A 1 301 ? -6.852 28.5 20.25 1 91.19 301 GLN A C 1
ATOM 2322 O O . GLN A 1 301 ? -6.965 27.734 19.297 1 91.19 301 GLN A O 1
ATOM 2327 N N . PRO A 1 302 ? -5.883 29.453 20.391 1 92.31 302 PRO A N 1
ATOM 2328 C CA . PRO A 1 302 ? -4.816 29.391 19.391 1 92.31 302 PRO A CA 1
ATOM 2329 C C . PRO A 1 302 ? -4.105 28.047 19.359 1 92.31 302 PRO A C 1
ATOM 2331 O O . PRO A 1 302 ? -3.924 27.406 20.391 1 92.31 302 PRO A O 1
ATOM 2334 N N . PRO A 1 303 ? -3.811 27.562 18.188 1 92.25 303 PRO A N 1
ATOM 2335 C CA . PRO A 1 303 ? -3.133 26.266 18.062 1 92.25 303 PRO A CA 1
ATOM 2336 C C . PRO A 1 303 ? -1.665 26.328 18.484 1 92.25 303 PRO A C 1
ATOM 2338 O O . PRO A 1 303 ? -0.776 26.047 17.672 1 92.25 303 PRO A O 1
ATOM 2341 N N . VAL A 1 304 ? -1.417 26.562 19.688 1 86.25 304 VAL A N 1
ATOM 2342 C CA . VAL A 1 304 ? -0.084 26.828 20.219 1 86.25 304 VAL A CA 1
ATOM 2343 C C . VAL A 1 304 ? 0.753 25.547 20.188 1 86.25 304 VAL A C 1
ATOM 2345 O O . VAL A 1 304 ? 1.966 25.594 19.969 1 86.25 304 VAL A O 1
ATOM 2348 N N . ASP A 1 305 ? 0.105 24.422 20.406 1 83.62 305 ASP A N 1
ATOM 2349 C CA . ASP A 1 305 ? 0.84 23.156 20.359 1 83.62 305 ASP A CA 1
ATOM 2350 C C . ASP A 1 305 ? 1.413 22.906 18.969 1 83.62 305 ASP A C 1
ATOM 2352 O O . ASP A 1 305 ? 2.533 22.406 18.844 1 83.62 305 ASP A O 1
ATOM 2356 N N . TRP A 1 306 ? 0.611 23.219 18.062 1 90.88 306 TRP A N 1
ATOM 2357 C CA . TRP A 1 306 ? 1.06 23.094 16.672 1 90.88 306 TRP A CA 1
ATOM 2358 C C . TRP A 1 306 ? 2.268 23.984 16.406 1 90.88 306 TRP A C 1
ATOM 2360 O O . TRP A 1 306 ? 3.256 23.547 15.82 1 90.88 306 TRP A O 1
ATOM 2370 N N . LEU A 1 307 ? 2.238 25.188 16.859 1 90.44 307 LEU A N 1
ATOM 2371 C CA . LEU A 1 307 ? 3.322 26.141 16.672 1 90.44 307 LEU A CA 1
ATOM 2372 C C . LEU A 1 307 ? 4.578 25.703 17.406 1 90.44 307 LEU A C 1
ATOM 2374 O O . LEU A 1 307 ? 5.684 25.766 16.859 1 90.44 307 LEU A O 1
ATOM 2378 N N . ARG A 1 308 ? 4.367 25.188 18.562 1 85.75 308 ARG A N 1
ATOM 2379 C CA . ARG A 1 308 ? 5.492 24.75 19.375 1 85.75 308 ARG A CA 1
ATOM 2380 C C . ARG A 1 308 ? 6.148 23.5 18.766 1 85.75 308 ARG A C 1
ATOM 2382 O O . ARG A 1 308 ? 7.379 23.406 18.734 1 85.75 308 ARG A O 1
ATOM 2389 N N . MET A 1 309 ? 5.352 22.609 18.312 1 84.44 309 MET A N 1
ATOM 2390 C CA . MET A 1 309 ? 5.871 21.391 17.703 1 84.44 309 MET A CA 1
ATOM 2391 C C . MET A 1 309 ? 6.684 21.734 16.453 1 84.44 309 MET A C 1
ATOM 2393 O O . MET A 1 309 ? 7.715 21.109 16.188 1 84.44 309 MET A O 1
ATOM 2397 N N . GLY A 1 310 ? 6.164 22.625 15.695 1 87.94 310 GLY A N 1
ATOM 2398 C CA . GLY A 1 310 ? 6.891 23.047 14.5 1 87.94 310 GLY A CA 1
ATOM 2399 C C . GLY A 1 310 ? 8.234 23.672 14.812 1 87.94 310 GLY A C 1
ATOM 2400 O O . GLY A 1 310 ? 9.234 23.359 14.148 1 87.94 310 GLY A O 1
ATOM 2401 N N . LYS A 1 311 ? 8.242 24.469 15.789 1 86.75 311 LYS A N 1
ATOM 2402 C CA . LYS A 1 311 ? 9.492 25.109 16.203 1 86.75 311 LYS A CA 1
ATOM 2403 C C . LYS A 1 311 ? 10.508 24.062 16.672 1 86.75 311 LYS A C 1
ATOM 2405 O O . LYS A 1 311 ? 11.688 24.125 16.312 1 86.75 311 LYS A O 1
ATOM 2410 N N . GLY A 1 312 ? 10.031 23.156 17.484 1 83.56 312 GLY A N 1
ATOM 2411 C CA . GLY A 1 312 ? 10.891 22.094 17.953 1 83.56 312 GLY A CA 1
ATOM 2412 C C . GLY A 1 312 ? 11.461 21.234 16.844 1 83.56 312 GLY A C 1
ATOM 2413 O O . GLY A 1 312 ? 12.664 20.984 16.797 1 83.56 312 GLY A O 1
ATOM 2414 N N . ALA A 1 313 ? 10.562 20.781 15.984 1 84.94 313 ALA A N 1
ATOM 2415 C CA . ALA A 1 313 ? 11 19.969 14.852 1 84.94 313 ALA A CA 1
ATOM 2416 C C . ALA A 1 313 ? 11.977 20.75 13.969 1 84.94 313 ALA A C 1
ATOM 2418 O O . ALA A 1 313 ? 12.945 20.172 13.461 1 84.94 313 ALA A O 1
ATOM 2419 N N . GLY A 1 314 ? 11.727 22.016 13.797 1 84.44 314 GLY A N 1
ATOM 2420 C CA . GLY A 1 314 ? 12.656 22.859 13.055 1 84.44 314 GLY A CA 1
ATOM 2421 C C . GLY A 1 314 ? 14.039 22.922 13.672 1 84.44 314 GLY A C 1
ATOM 2422 O O . GLY A 1 314 ? 15.039 22.844 12.969 1 84.44 314 GLY A O 1
ATOM 2423 N N . ALA A 1 315 ? 14.062 23.016 14.938 1 85.25 315 ALA A N 1
ATOM 2424 C CA . ALA A 1 315 ? 15.328 23.031 15.656 1 85.25 315 ALA A CA 1
ATOM 2425 C C . ALA A 1 315 ? 16.094 21.719 15.461 1 85.25 315 ALA A C 1
ATOM 2427 O O . ALA A 1 315 ? 17.297 21.734 15.211 1 85.25 315 ALA A O 1
ATOM 2428 N N . VAL A 1 316 ? 15.406 20.625 15.516 1 86.31 316 VAL A N 1
ATOM 2429 C CA . VAL A 1 316 ? 16 19.312 15.32 1 86.31 316 VAL A CA 1
ATOM 2430 C C . VAL A 1 316 ? 16.578 19.203 13.906 1 86.31 316 VAL A C 1
ATOM 2432 O O . VAL A 1 316 ? 17.688 18.734 13.719 1 86.31 316 VAL A O 1
ATOM 2435 N N . LEU A 1 317 ? 15.766 19.656 12.961 1 87.5 317 LEU A N 1
ATOM 2436 C CA . LEU A 1 317 ? 16.219 19.609 11.57 1 87.5 317 LEU A CA 1
ATOM 2437 C C . LEU A 1 317 ? 17.484 20.438 11.383 1 87.5 317 LEU A C 1
ATOM 2439 O O . LEU A 1 317 ? 18.422 20 10.719 1 87.5 317 LEU A O 1
ATOM 2443 N N . THR A 1 318 ? 17.547 21.547 12.016 1 84.44 318 THR A N 1
ATOM 2444 C CA . THR A 1 318 ? 18.703 22.438 11.898 1 84.44 318 THR A CA 1
ATOM 2445 C C . THR A 1 318 ? 19.938 21.812 12.508 1 84.44 318 THR A C 1
ATOM 2447 O O . THR A 1 318 ? 21 21.781 11.875 1 84.44 318 THR A O 1
ATOM 2450 N N . ILE A 1 319 ? 19.812 21.234 13.633 1 84.81 319 ILE A N 1
ATOM 2451 C CA . ILE A 1 319 ? 20.938 20.656 14.344 1 84.81 319 ILE A CA 1
ATOM 2452 C C . ILE A 1 319 ? 21.391 19.375 13.633 1 84.81 319 ILE A C 1
ATOM 2454 O O . ILE A 1 319 ? 22.578 19.188 13.375 1 84.81 319 ILE A O 1
ATOM 2458 N N . ALA A 1 320 ? 20.453 18.547 13.352 1 86.25 320 ALA A N 1
ATOM 2459 C CA . ALA A 1 320 ? 20.766 17.234 12.773 1 86.25 320 ALA A CA 1
ATOM 2460 C C . ALA A 1 320 ? 21.406 17.391 11.398 1 86.25 320 ALA A C 1
ATOM 2462 O O . ALA A 1 320 ? 22.297 16.625 11.031 1 86.25 320 ALA A O 1
ATOM 2463 N N . THR A 1 321 ? 20.922 18.328 10.641 1 84.75 321 THR A N 1
ATOM 2464 C CA . THR A 1 321 ? 21.5 18.547 9.32 1 84.75 321 THR A CA 1
ATOM 2465 C C . THR A 1 321 ? 22.969 18.953 9.438 1 84.75 321 THR A C 1
ATOM 2467 O O . THR A 1 321 ? 23.766 18.703 8.531 1 84.75 321 THR A O 1
ATOM 2470 N N . GLY A 1 322 ? 23.328 19.547 10.484 1 84.62 322 GLY A N 1
ATOM 2471 C CA . GLY A 1 322 ? 24.719 19.906 10.734 1 84.62 322 GLY A CA 1
ATOM 2472 C C . GLY A 1 322 ? 25.641 18.703 10.852 1 84.62 322 GLY A C 1
ATOM 2473 O O . GLY A 1 322 ? 26.844 18.812 10.609 1 84.62 322 GLY A O 1
ATOM 2474 N N . TYR A 1 323 ? 24.984 17.578 11.203 1 83.94 323 TYR A N 1
ATOM 2475 C CA . TYR A 1 323 ? 25.75 16.344 11.375 1 83.94 323 TYR A CA 1
ATOM 2476 C C . TYR A 1 323 ? 25.875 15.594 10.055 1 83.94 323 TYR A C 1
ATOM 2478 O O . TYR A 1 323 ? 26.625 14.617 9.953 1 83.94 323 TYR A O 1
ATOM 2486 N N . ILE A 1 324 ? 25.047 16.031 9.094 1 83.5 324 ILE A N 1
ATOM 2487 C CA . ILE A 1 324 ? 25.016 15.32 7.82 1 83.5 324 ILE A CA 1
ATOM 2488 C C . ILE A 1 324 ? 26.141 15.836 6.918 1 83.5 324 ILE A C 1
ATOM 2490 O O . ILE A 1 324 ? 26.344 17.047 6.789 1 83.5 324 ILE A O 1
ATOM 2494 N N . GLY A 1 325 ? 27.125 15.016 6.605 1 70 325 GLY A N 1
ATOM 2495 C CA . GLY A 1 325 ? 28.25 15.375 5.773 1 70 325 GLY A CA 1
ATOM 2496 C C . GLY A 1 325 ? 27.859 15.797 4.371 1 70 325 GLY A C 1
ATOM 2497 O O . GLY A 1 325 ? 26.672 15.766 4.02 1 70 325 GLY A O 1
ATOM 2498 N N . ALA A 1 326 ? 28.781 16.328 3.605 1 64.94 326 ALA A N 1
ATOM 2499 C CA . ALA A 1 326 ? 28.609 16.938 2.287 1 64.94 326 ALA A CA 1
ATOM 2500 C C . ALA A 1 326 ? 28.375 15.867 1.223 1 64.94 326 ALA A C 1
ATOM 2502 O O . ALA A 1 326 ? 28.297 16.172 0.031 1 64.94 326 ALA A O 1
ATOM 2503 N N . THR A 1 327 ? 28.203 14.633 1.651 1 62.38 327 THR A N 1
ATOM 2504 C CA . THR A 1 327 ? 28.156 13.648 0.58 1 62.38 327 THR A CA 1
ATOM 2505 C C . THR A 1 327 ? 26.875 13.789 -0.238 1 62.38 327 THR A C 1
ATOM 2507 O O . THR A 1 327 ? 26.828 13.383 -1.4 1 62.38 327 THR A O 1
ATOM 2510 N N . GLY A 1 328 ? 25.953 14.516 0.195 1 62.97 328 GLY A N 1
ATOM 2511 C CA . GLY A 1 328 ? 24.75 14.883 -0.541 1 62.97 328 GLY A CA 1
ATOM 2512 C C . GLY A 1 328 ? 23.828 13.711 -0.788 1 62.97 328 GLY A C 1
ATOM 2513 O O . GLY A 1 328 ? 22.766 13.867 -1.393 1 62.97 328 GLY A O 1
ATOM 2514 N N . ASN A 1 329 ? 24.094 12.469 -0.394 1 66.69 329 ASN A N 1
ATOM 2515 C CA . ASN A 1 329 ? 23.266 11.32 -0.764 1 66.69 329 ASN A CA 1
ATOM 2516 C C . ASN A 1 329 ? 22.281 10.961 0.341 1 66.69 329 ASN A C 1
ATOM 2518 O O . ASN A 1 329 ? 21.594 9.938 0.265 1 66.69 329 ASN A O 1
ATOM 2522 N N . ASP A 1 330 ? 22.203 11.906 1.245 1 84.5 330 ASP A N 1
ATOM 2523 C CA . ASP A 1 330 ? 21.281 11.664 2.35 1 84.5 330 ASP A CA 1
ATOM 2524 C C . ASP A 1 330 ? 19.859 12.023 1.955 1 84.5 330 ASP A C 1
ATOM 2526 O O . ASP A 1 330 ? 19.641 12.891 1.107 1 84.5 330 ASP A O 1
ATOM 2530 N N . ARG A 1 331 ? 18.875 11.406 2.545 1 87.44 331 ARG A N 1
ATOM 2531 C CA . ARG A 1 331 ? 17.469 11.555 2.209 1 87.44 331 ARG A CA 1
ATOM 2532 C C . ARG A 1 331 ? 16.969 12.961 2.527 1 87.44 331 ARG A C 1
ATOM 2534 O O . ARG A 1 331 ? 16.188 13.539 1.771 1 87.44 331 ARG A O 1
ATOM 2541 N N . ILE A 1 332 ? 17.5 13.523 3.582 1 88 332 ILE A N 1
ATOM 2542 C CA . ILE A 1 332 ? 17.047 14.852 3.979 1 88 332 ILE A CA 1
ATOM 2543 C C . ILE A 1 332 ? 17.547 15.883 2.969 1 88 332 ILE A C 1
ATOM 2545 O O . ILE A 1 332 ? 16.844 16.844 2.656 1 88 332 ILE A O 1
ATOM 2549 N N . THR A 1 333 ? 18.703 15.633 2.531 1 84.12 333 THR A N 1
ATOM 2550 C CA . THR A 1 333 ? 19.234 16.531 1.519 1 84.12 333 THR A CA 1
ATOM 2551 C C . THR A 1 333 ? 18.422 16.453 0.237 1 84.12 333 THR A C 1
ATOM 2553 O O . THR A 1 333 ? 18.109 17.484 -0.375 1 84.12 333 THR A O 1
ATOM 2556 N N . ARG A 1 334 ? 18 15.227 -0.119 1 82.38 334 ARG A N 1
ATOM 2557 C CA . ARG A 1 334 ? 17.156 15.047 -1.291 1 82.38 334 ARG A CA 1
ATOM 2558 C C . ARG A 1 334 ? 15.805 15.734 -1.099 1 82.38 334 ARG A C 1
ATOM 2560 O O . ARG A 1 334 ? 15.281 16.359 -2.025 1 82.38 334 ARG A O 1
ATOM 2567 N N . PHE A 1 335 ? 15.32 15.648 0.057 1 86.19 335 PHE A N 1
ATOM 2568 C CA . PHE A 1 335 ? 14.039 16.281 0.36 1 86.19 335 PHE A CA 1
ATOM 2569 C C . PHE A 1 335 ? 14.148 17.797 0.244 1 86.19 335 PHE A C 1
ATOM 2571 O O . PHE A 1 335 ? 13.32 18.438 -0.415 1 86.19 335 PHE A O 1
ATOM 2578 N N . ILE A 1 336 ? 15.156 18.312 0.812 1 80.62 336 ILE A N 1
ATOM 2579 C CA . ILE A 1 336 ? 15.328 19.75 0.832 1 80.62 336 ILE A CA 1
ATOM 2580 C C . ILE A 1 336 ? 15.57 20.266 -0.587 1 80.62 336 ILE A C 1
ATOM 2582 O O . ILE A 1 336 ? 15.039 21.312 -0.979 1 80.62 336 ILE A O 1
ATOM 2586 N N . LYS A 1 337 ? 16.219 19.469 -1.396 1 77.75 337 LYS A N 1
ATOM 2587 C CA . LYS A 1 337 ? 16.562 19.875 -2.756 1 77.75 337 LYS A CA 1
ATOM 2588 C C . LYS A 1 337 ? 15.367 19.75 -3.689 1 77.75 337 LYS A C 1
ATOM 2590 O O . LYS A 1 337 ? 15.328 20.391 -4.746 1 77.75 337 LYS A O 1
ATOM 2595 N N . SER A 1 338 ? 14.438 18.859 -3.365 1 78 338 SER A N 1
ATOM 2596 C CA . SER A 1 338 ? 13.281 18.641 -4.23 1 78 338 SER A CA 1
ATOM 2597 C C . SER A 1 338 ? 12.367 19.875 -4.242 1 78 338 SER A C 1
ATOM 2599 O O . SER A 1 338 ? 11.508 20 -5.117 1 78 338 SER A O 1
ATOM 2601 N N . GLY A 1 339 ? 12.688 20.875 -3.557 1 79.25 339 GLY A N 1
ATOM 2602 C CA . GLY A 1 339 ? 11.859 22.062 -3.502 1 79.25 339 GLY A CA 1
ATOM 2603 C C . GLY A 1 339 ? 10.727 21.953 -2.5 1 79.25 339 GLY A C 1
ATOM 2604 O O . GLY A 1 339 ? 10.555 20.922 -1.856 1 79.25 339 GLY A O 1
ATOM 2605 N N . PRO A 1 340 ? 10 23.078 -2.279 1 84.69 340 PRO A N 1
ATOM 2606 C CA . PRO A 1 340 ? 10.219 24.422 -2.791 1 84.69 340 PRO A CA 1
ATOM 2607 C C . PRO A 1 340 ? 11.406 25.125 -2.139 1 84.69 340 PRO A C 1
ATOM 2609 O O . PRO A 1 340 ? 11.828 24.734 -1.046 1 84.69 340 PRO A O 1
ATOM 2612 N N . LYS A 1 341 ? 11.922 26.062 -2.861 1 80.75 341 LYS A N 1
ATOM 2613 C CA . LYS A 1 341 ? 12.984 26.875 -2.279 1 80.75 341 LYS A CA 1
ATOM 2614 C C . LYS A 1 341 ? 12.422 27.844 -1.249 1 80.75 341 LYS A C 1
ATOM 2616 O O . LYS A 1 341 ? 11.57 28.688 -1.571 1 80.75 341 LYS A O 1
ATOM 2621 N N . MET A 1 342 ? 12.844 27.625 0.002 1 86.38 342 MET A N 1
ATOM 2622 C CA . MET A 1 342 ? 12.359 28.469 1.083 1 86.38 342 MET A CA 1
ATOM 2623 C C . MET A 1 342 ? 13.508 29.234 1.736 1 86.38 342 MET A C 1
ATOM 2625 O O . MET A 1 342 ? 13.664 29.203 2.959 1 86.38 342 MET A O 1
ATOM 2629 N N . ASP A 1 343 ? 14.203 29.969 0.942 1 86.88 343 ASP A N 1
ATOM 2630 C CA . ASP A 1 343 ? 15.297 30.781 1.481 1 86.88 343 ASP A CA 1
ATOM 2631 C C . ASP A 1 343 ? 14.766 32 2.229 1 86.88 343 ASP A C 1
ATOM 2633 O O . ASP A 1 343 ? 13.93 32.75 1.702 1 86.88 343 ASP A O 1
ATOM 2637 N N . PRO A 1 344 ? 15.273 32.25 3.412 1 89.19 344 PRO A N 1
ATOM 2638 C CA . PRO A 1 344 ? 14.719 33.312 4.273 1 89.19 344 PRO A CA 1
ATOM 2639 C C . PRO A 1 344 ? 14.734 34.688 3.617 1 89.19 344 PRO A C 1
ATOM 2641 O O . PRO A 1 344 ? 13.742 35.406 3.686 1 89.19 344 PRO A O 1
ATOM 2644 N N . PRO A 1 345 ? 15.727 35.031 2.889 1 91.44 345 PRO A N 1
ATOM 2645 C CA . PRO A 1 345 ? 15.695 36.375 2.262 1 91.44 345 PRO A CA 1
ATOM 2646 C C . PRO A 1 345 ? 14.539 36.531 1.281 1 91.44 345 PRO A C 1
ATOM 2648 O O . PRO A 1 345 ? 13.953 37.594 1.185 1 91.44 345 PRO A O 1
ATOM 2651 N N . SER A 1 346 ? 14.25 35.438 0.641 1 91.69 346 SER A N 1
ATOM 2652 C CA . SER A 1 346 ? 13.172 35.531 -0.335 1 91.69 346 SER A CA 1
ATOM 2653 C C . SER A 1 346 ? 11.805 35.406 0.343 1 91.69 346 SER A C 1
ATOM 2655 O O . SER A 1 346 ? 10.875 36.156 -0.007 1 91.69 346 SER A O 1
ATOM 2657 N N . VAL A 1 347 ? 11.68 34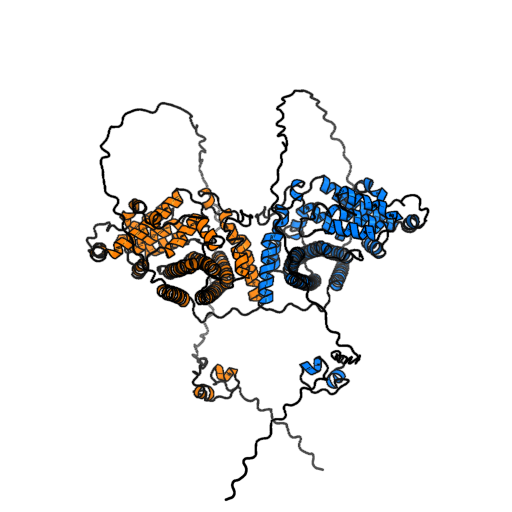.625 1.312 1 94.38 347 VAL A N 1
ATOM 2658 C CA . VAL A 1 347 ? 10.406 34.375 1.972 1 94.38 347 VAL A CA 1
ATOM 2659 C C . VAL A 1 347 ? 9.984 35.562 2.805 1 94.38 347 VAL A C 1
ATOM 2661 O O . VAL A 1 347 ? 8.797 35.906 2.85 1 94.38 347 VAL A O 1
ATOM 2664 N N . PHE A 1 348 ? 10.984 36.344 3.332 1 95.62 348 PHE A N 1
ATOM 2665 C CA . PHE A 1 348 ? 10.656 37.438 4.234 1 95.62 348 PHE A CA 1
ATOM 2666 C C . PHE A 1 348 ? 10.945 38.781 3.572 1 95.62 348 PHE A C 1
ATOM 2668 O O . PHE A 1 348 ? 11.086 39.812 4.258 1 95.62 348 PHE A O 1
ATOM 2675 N N . ALA A 1 349 ? 11.023 38.719 2.309 1 95.81 349 ALA A N 1
ATOM 2676 C CA . ALA A 1 349 ? 11.219 39.969 1.578 1 95.81 349 ALA A CA 1
ATOM 2677 C C . ALA A 1 349 ? 10.078 40.969 1.85 1 95.81 349 ALA A C 1
ATOM 2679 O O . ALA A 1 349 ? 8.906 40.562 1.824 1 95.81 349 ALA A O 1
ATOM 2680 N N . PRO A 1 350 ? 10.383 42.219 2.088 1 95.75 350 PRO A N 1
ATOM 2681 C CA . PRO A 1 350 ? 9.352 43.219 2.387 1 95.75 350 PRO A CA 1
ATOM 2682 C C . PRO A 1 350 ? 8.328 43.375 1.268 1 95.75 350 PRO A C 1
ATOM 2684 O O . PRO A 1 350 ? 7.168 43.688 1.527 1 95.75 350 PRO A O 1
ATOM 2687 N N . GLU A 1 351 ? 8.688 43.125 0.072 1 96.44 351 GLU A N 1
ATOM 2688 C CA . GLU A 1 351 ? 7.781 43.219 -1.067 1 96.44 351 GLU A CA 1
ATOM 2689 C C . GLU A 1 351 ? 6.613 42.25 -0.938 1 96.44 351 GLU A C 1
ATOM 2691 O O . GLU A 1 351 ? 5.535 42.469 -1.488 1 96.44 351 GLU A O 1
ATOM 2696 N N . ASN A 1 352 ? 6.84 41.219 -0.193 1 97.06 352 ASN A N 1
ATOM 2697 C CA . ASN A 1 352 ? 5.82 40.188 -0.061 1 97.06 352 ASN A CA 1
ATOM 2698 C C . ASN A 1 352 ? 4.652 40.656 0.8 1 97.06 352 ASN A C 1
ATOM 2700 O O . ASN A 1 352 ? 3.543 40.125 0.696 1 97.06 352 ASN A O 1
ATOM 2704 N N . ARG A 1 353 ? 4.914 41.688 1.661 1 97.06 353 ARG A N 1
ATOM 2705 C CA . ARG A 1 353 ? 3.896 42.031 2.648 1 97.06 353 ARG A CA 1
ATOM 2706 C C . ARG A 1 353 ? 3.215 43.344 2.289 1 97.06 353 ARG A C 1
ATOM 2708 O O . ARG A 1 353 ? 2.268 43.75 2.959 1 97.06 353 ARG A O 1
ATOM 2715 N N . THR A 1 354 ? 3.537 44 1.27 1 96.38 354 THR A N 1
ATOM 2716 C CA . THR A 1 354 ? 3.086 45.344 0.946 1 96.38 354 THR A CA 1
ATOM 2717 C C . THR A 1 354 ? 1.562 45.406 0.894 1 96.38 354 THR A C 1
ATOM 2719 O O . THR A 1 354 ? 0.956 46.344 1.41 1 96.38 354 THR A O 1
ATOM 2722 N N . HIS A 1 355 ? 0.938 44.5 0.31 1 96.12 355 HIS A N 1
ATOM 2723 C CA . HIS A 1 355 ? -0.508 44.5 0.121 1 96.12 355 HIS A CA 1
ATOM 2724 C C . HIS A 1 355 ? -1.229 44.031 1.375 1 96.12 355 HIS A C 1
ATOM 2726 O O . HIS A 1 355 ? -2.461 44.062 1.442 1 96.12 355 HIS A O 1
ATOM 2732 N N . LEU A 1 356 ? -0.471 43.625 2.428 1 97.31 356 LEU A N 1
ATOM 2733 C CA . LEU A 1 356 ? -1.082 43.062 3.629 1 97.31 356 LEU A CA 1
ATOM 2734 C C . LEU A 1 356 ? -0.91 44 4.816 1 97.31 356 LEU A C 1
ATOM 2736 O O . LEU A 1 356 ? -1.458 43.75 5.895 1 97.31 356 LEU A O 1
ATOM 2740 N N . THR A 1 357 ? -0.224 45.094 4.727 1 93.56 357 THR A N 1
ATOM 2741 C CA . THR A 1 357 ? 0.144 45.969 5.832 1 93.56 357 THR A CA 1
ATOM 2742 C C . THR A 1 357 ? -1.097 46.594 6.465 1 93.56 357 THR A C 1
ATOM 2744 O O . THR A 1 357 ? -1.076 46.969 7.637 1 93.56 357 THR A O 1
ATOM 2747 N N . TRP A 1 358 ? -2.184 46.688 5.699 1 92.5 358 TRP A N 1
ATOM 2748 C CA . TRP A 1 358 ? -3.422 47.281 6.203 1 92.5 358 TRP A CA 1
ATOM 2749 C C . TRP A 1 358 ? -3.957 46.469 7.387 1 92.5 358 TRP A C 1
ATOM 2751 O O . TRP A 1 358 ? -4.715 47 8.211 1 92.5 358 TRP A O 1
ATOM 2761 N N . LEU A 1 359 ? -3.566 45.25 7.543 1 94 359 LEU A N 1
ATOM 2762 C CA . LEU A 1 359 ? -4.02 44.375 8.617 1 94 359 LEU A CA 1
ATOM 2763 C C . LEU A 1 359 ? -3.512 44.844 9.969 1 94 359 LEU A C 1
ATOM 2765 O O . LEU A 1 359 ? -4.109 44.562 11.008 1 94 359 LEU A O 1
ATOM 2769 N N . LEU A 1 360 ? -2.373 45.625 9.977 1 91.25 360 LEU A N 1
ATOM 2770 C CA . LEU A 1 360 ? -1.751 46.062 11.219 1 91.25 360 LEU A CA 1
ATOM 2771 C C . LEU A 1 360 ? -2.252 47.469 11.625 1 91.25 360 LEU A C 1
ATOM 2773 O O . LEU A 1 360 ? -2.02 47.906 12.75 1 91.25 360 LEU A O 1
ATOM 2777 N N . GLU A 1 361 ? -2.893 48.062 10.672 1 85.94 361 GLU A N 1
ATOM 2778 C CA . GLU A 1 361 ? -3.355 49.438 10.922 1 85.94 361 GLU A CA 1
ATOM 2779 C C . GLU A 1 361 ? -4.488 49.469 11.945 1 85.94 361 GLU A C 1
ATOM 2781 O O . GLU A 1 361 ? -5.254 48.5 12.047 1 85.94 361 GLU A O 1
ATOM 2786 N N . ASN A 1 362 ? -4.379 50.375 12.797 1 71.62 362 ASN A N 1
ATOM 2787 C CA . ASN A 1 362 ? -5.445 50.562 13.781 1 71.62 362 ASN A CA 1
ATOM 2788 C C . ASN A 1 362 ? -6.766 50.938 13.109 1 71.62 362 ASN A C 1
ATOM 2790 O O . ASN A 1 362 ? -6.777 51.625 12.102 1 71.62 362 ASN A O 1
ATOM 2794 N N . ASP A 1 363 ? -7.68 49.969 12.891 1 54.25 363 ASP A N 1
ATOM 2795 C CA . ASP A 1 363 ? -8.984 50.219 12.281 1 54.25 363 ASP A CA 1
ATOM 2796 C C . ASP A 1 363 ? -9.711 51.375 12.977 1 54.25 363 ASP A C 1
ATOM 2798 O O . ASP A 1 363 ? -9.727 51.438 14.203 1 54.25 363 ASP A O 1
ATOM 2802 N N . ARG A 1 364 ? -10.43 52.188 12.055 1 48.47 364 ARG A N 1
ATOM 2803 C CA . ARG A 1 364 ? -11.508 53.156 11.984 1 48.47 364 ARG A CA 1
ATOM 2804 C C . ARG A 1 364 ? -11.602 53.969 13.273 1 48.47 364 ARG A C 1
ATOM 2806 O O . ARG A 1 364 ? -12.516 53.781 14.07 1 48.47 364 ARG A O 1
ATOM 2813 N N . GLY A 1 365 ? -10.766 54.688 13.711 1 44.28 365 GLY A N 1
ATOM 2814 C CA . GLY A 1 365 ? -11.133 55.75 14.625 1 44.28 365 GLY A CA 1
ATOM 2815 C C . GLY A 1 365 ? -10.805 55.438 16.078 1 44.28 365 GLY A C 1
ATOM 2816 O O . GLY A 1 365 ? -11.211 56.156 16.984 1 44.28 365 GLY A O 1
ATOM 2817 N N . SER A 1 366 ? -10.875 54.125 16.375 1 42.81 366 SER A N 1
ATOM 2818 C CA . SER A 1 366 ? -10.695 54.031 17.828 1 42.81 366 SER A CA 1
ATOM 2819 C C . SER A 1 366 ? -9.352 54.625 18.25 1 42.81 366 SER A C 1
ATOM 2821 O O . SER A 1 366 ? -8.312 54.25 17.703 1 42.81 366 SER A O 1
ATOM 2823 N N . THR A 1 367 ? -9.281 55.781 18.344 1 39.34 367 THR A N 1
ATOM 2824 C CA . THR A 1 367 ? -8.352 56.531 19.172 1 39.34 367 THR A CA 1
ATOM 2825 C C . THR A 1 367 ? -7.77 55.656 20.281 1 39.34 367 THR A C 1
ATOM 2827 O O . THR A 1 367 ? -7.133 56.156 21.203 1 39.34 367 THR A O 1
ATOM 2830 N N . THR A 1 368 ? -8.438 54.531 20.469 1 44.34 368 THR A N 1
ATOM 2831 C CA . THR A 1 368 ? -7.898 53.906 21.672 1 44.34 368 THR A CA 1
ATOM 2832 C C . THR A 1 368 ? -6.438 53.531 21.484 1 44.34 368 THR A C 1
ATOM 2834 O O . THR A 1 368 ? -6.059 53 20.422 1 44.34 368 THR A O 1
ATOM 2837 N N . ASN A 1 369 ? -5.562 54.188 22 1 43.72 369 ASN A N 1
ATOM 2838 C CA . ASN A 1 369 ? -4.141 54.125 22.328 1 43.72 369 ASN A CA 1
ATOM 2839 C C . ASN A 1 369 ? -3.648 52.688 22.391 1 43.72 369 ASN A C 1
ATOM 2841 O O . ASN A 1 369 ? -2.492 52.438 22.734 1 43.72 369 ASN A O 1
ATOM 2845 N N . VAL A 1 370 ? -4.625 51.812 22.391 1 48.34 370 VAL A N 1
ATOM 2846 C CA . VAL A 1 370 ? -4.148 50.438 22.688 1 48.34 370 VAL A CA 1
ATOM 2847 C C . VAL A 1 370 ? -3.357 49.906 21.5 1 48.34 370 VAL A C 1
ATOM 2849 O O . VAL A 1 370 ? -2.291 49.312 21.672 1 48.34 370 VAL A O 1
ATOM 2852 N N . GLY A 1 371 ? -3.877 50.031 20.25 1 53.16 371 GLY A N 1
ATOM 2853 C CA . GLY A 1 371 ? -3.133 49.531 19.094 1 53.16 371 GLY A CA 1
ATOM 2854 C C . GLY A 1 371 ? -1.806 50.219 18.891 1 53.16 371 GLY A C 1
ATOM 2855 O O . GLY A 1 371 ? -0.797 49.594 18.594 1 53.16 371 GLY A O 1
ATOM 2856 N N . ASP A 1 372 ? -1.883 51.531 18.953 1 55.62 372 ASP A N 1
ATOM 2857 C CA . ASP A 1 372 ? -0.66 52.312 18.812 1 55.62 372 ASP A CA 1
ATOM 2858 C C . ASP A 1 372 ? 0.312 52.031 19.953 1 55.62 372 ASP A C 1
ATOM 2860 O O . ASP A 1 372 ? 1.529 52.094 19.766 1 55.62 372 ASP A O 1
ATOM 2864 N N . PHE A 1 373 ? -0.423 51.625 21 1 58.22 373 PHE A N 1
ATOM 2865 C CA . PHE A 1 373 ? 0.413 51.344 22.172 1 58.22 373 PHE A CA 1
ATOM 2866 C C . PHE A 1 373 ? 1.217 50.062 21.969 1 58.22 373 PHE A C 1
ATOM 2868 O O . PHE A 1 373 ? 2.355 49.969 22.422 1 58.22 373 PHE A O 1
ATOM 2875 N N . GLU A 1 374 ? 0.587 49.25 21.172 1 67.62 374 GLU A N 1
ATOM 2876 C CA . GLU A 1 374 ? 1.317 48 20.984 1 67.62 374 GLU A CA 1
ATOM 2877 C C . GLU A 1 374 ? 2.641 48.219 20.266 1 67.62 374 GLU A C 1
ATOM 2879 O O . GLU A 1 374 ? 3.66 47.625 20.609 1 67.62 374 GLU A O 1
ATOM 2884 N N . PHE A 1 375 ? 2.58 49.219 19.312 1 65.69 375 PHE A N 1
ATOM 2885 C CA . PHE A 1 375 ? 3.779 49.406 18.5 1 65.69 375 PHE A CA 1
ATOM 2886 C C . PHE A 1 375 ? 4.66 50.5 19.078 1 65.69 375 PHE A C 1
ATOM 2888 O O . PHE A 1 375 ? 5.859 50.531 18.812 1 65.69 375 PHE A O 1
ATOM 2895 N N . GLU A 1 376 ? 4.09 51.406 19.688 1 59.5 376 GLU A N 1
ATOM 2896 C CA . GLU A 1 376 ? 4.883 52.469 20.281 1 59.5 376 GLU A CA 1
ATOM 2897 C C . GLU A 1 376 ? 5.891 51.906 21.281 1 59.5 376 GLU A C 1
ATOM 2899 O O . GLU A 1 376 ? 7.031 52.375 21.344 1 59.5 376 GLU A O 1
ATOM 2904 N N . ASN A 1 377 ? 5.5 51 22 1 56.53 377 ASN A N 1
ATOM 2905 C CA . ASN A 1 377 ? 6.355 50.5 23.078 1 56.53 377 ASN A CA 1
ATOM 2906 C C . ASN A 1 377 ? 6.992 49.188 22.719 1 56.53 377 ASN A C 1
ATOM 2908 O O . ASN A 1 377 ? 7.797 48.625 23.484 1 56.53 377 ASN A O 1
ATOM 2912 N N . ASN A 1 378 ? 6.637 48.781 21.453 1 65.75 378 ASN A N 1
ATOM 2913 C CA . ASN A 1 378 ? 7.145 47.438 21.203 1 65.75 378 ASN A CA 1
ATOM 2914 C C . ASN A 1 378 ? 7.547 47.219 19.75 1 65.75 378 ASN A C 1
ATOM 2916 O O . ASN A 1 378 ? 6.82 46.594 18.969 1 65.75 378 ASN A O 1
ATOM 2920 N N . LYS A 1 379 ? 8.641 47.938 19.359 1 77 379 LYS A N 1
ATOM 2921 C CA . LYS A 1 379 ? 9.227 47.781 18.031 1 77 379 LYS A CA 1
ATOM 2922 C C . LYS A 1 379 ? 9.438 46.312 17.672 1 77 379 LYS A C 1
ATOM 2924 O O . LYS A 1 379 ? 9.328 45.938 16.5 1 77 379 LYS A O 1
ATOM 2929 N N . THR A 1 380 ? 9.539 45.594 18.641 1 86.75 380 THR A N 1
ATOM 2930 C CA . THR A 1 380 ? 9.781 44.188 18.453 1 86.75 380 THR A CA 1
ATOM 2931 C C . THR A 1 380 ? 8.523 43.5 17.938 1 86.75 380 THR A C 1
ATOM 2933 O O . THR A 1 380 ? 8.609 42.625 17.047 1 86.75 380 THR A O 1
ATOM 2936 N N . ALA A 1 381 ? 7.379 43.969 18.375 1 87.56 381 ALA A N 1
ATOM 2937 C CA . ALA A 1 381 ? 6.125 43.344 17.938 1 87.56 381 ALA A CA 1
ATOM 2938 C C . ALA A 1 381 ? 5.863 43.656 16.469 1 87.56 381 ALA A C 1
ATOM 2940 O O . ALA A 1 381 ? 5.43 42.781 15.711 1 87.56 381 ALA A O 1
ATOM 2941 N N . LEU A 1 382 ? 6.152 44.875 16.109 1 89.75 382 LEU A N 1
ATOM 2942 C CA . LEU A 1 382 ? 5.949 45.25 14.711 1 89.75 382 LEU A CA 1
ATOM 2943 C C . LEU A 1 382 ? 6.832 44.406 13.789 1 89.75 382 LEU A C 1
ATOM 2945 O O . LEU A 1 382 ? 6.391 44 12.719 1 89.75 382 LEU A O 1
ATOM 2949 N N . ASP A 1 383 ? 8.047 44.25 14.156 1 92.19 383 ASP A N 1
ATOM 2950 C CA . ASP A 1 383 ? 8.969 43.438 13.367 1 92.19 383 ASP A CA 1
ATOM 2951 C C . ASP A 1 383 ? 8.461 42 13.211 1 92.19 383 ASP A C 1
ATOM 2953 O O . ASP A 1 383 ? 8.594 41.406 12.141 1 92.19 383 ASP A O 1
ATOM 2957 N N . ILE A 1 384 ? 7.91 41.531 14.242 1 94.38 384 ILE A N 1
ATOM 2958 C CA . ILE A 1 384 ? 7.371 40.188 14.242 1 94.38 384 ILE A CA 1
ATOM 2959 C C . ILE A 1 384 ? 6.195 40.094 13.273 1 94.38 384 ILE A C 1
ATOM 2961 O O . ILE A 1 384 ? 6.141 39.188 12.438 1 94.38 384 ILE A O 1
ATOM 2965 N N . TYR A 1 385 ? 5.27 41.031 13.352 1 95.31 385 TYR A N 1
ATOM 2966 C CA . TYR A 1 385 ? 4.109 41.031 12.461 1 95.31 385 TYR A CA 1
ATOM 2967 C C . TYR A 1 385 ? 4.539 41.188 11.008 1 95.31 385 TYR A C 1
ATOM 2969 O O . TYR A 1 385 ? 3.977 40.531 10.117 1 95.31 385 TYR A O 1
ATOM 2977 N N . ASN A 1 386 ? 5.531 42 10.844 1 95.25 386 ASN A N 1
ATOM 2978 C CA . ASN A 1 386 ? 6.027 42.219 9.484 1 95.25 386 ASN A CA 1
ATOM 2979 C C . ASN A 1 386 ? 6.605 40.906 8.914 1 95.25 386 ASN A C 1
ATOM 2981 O O . ASN A 1 386 ? 6.402 40.594 7.738 1 95.25 386 ASN A O 1
ATOM 2985 N N . LYS A 1 387 ? 7.316 40.219 9.68 1 96.12 387 LYS A N 1
ATOM 2986 C CA . LYS A 1 387 ? 7.867 38.938 9.25 1 96.12 387 LYS A CA 1
ATOM 2987 C C . LYS A 1 387 ? 6.754 37.938 8.898 1 96.12 387 LYS A C 1
ATOM 2989 O O . LYS A 1 387 ? 6.824 37.25 7.883 1 96.12 387 LYS A O 1
ATOM 2994 N N . ILE A 1 388 ? 5.734 37.906 9.742 1 97.5 388 ILE A N 1
ATOM 2995 C CA . ILE A 1 388 ? 4.602 37 9.523 1 97.5 388 ILE A CA 1
ATOM 2996 C C . ILE A 1 388 ? 3.889 37.375 8.227 1 97.5 388 ILE A C 1
ATOM 2998 O O . ILE A 1 388 ? 3.578 36.5 7.41 1 97.5 388 ILE A O 1
ATOM 3002 N N . LEU A 1 389 ? 3.678 38.688 8.062 1 98.19 389 LEU A N 1
ATOM 3003 C CA . LEU A 1 389 ? 2.998 39.156 6.859 1 98.19 389 LEU A CA 1
ATOM 3004 C C . LEU A 1 389 ? 3.818 38.844 5.613 1 98.19 389 LEU A C 1
ATOM 3006 O O . LEU A 1 389 ? 3.264 38.469 4.574 1 98.19 389 LEU A O 1
ATOM 3010 N N . SER A 1 390 ? 5.137 39 5.719 1 98.06 390 SER A N 1
ATOM 3011 C CA . SER A 1 390 ? 5.996 38.656 4.59 1 98.06 390 SER A CA 1
ATOM 3012 C C . SER A 1 390 ? 5.895 37.188 4.242 1 98.06 390 SER A C 1
ATOM 3014 O O . SER A 1 390 ? 5.867 36.812 3.064 1 98.06 390 SER A O 1
ATOM 3016 N N . TYR A 1 391 ? 5.895 36.344 5.258 1 97.88 391 TYR A N 1
ATOM 3017 C CA . TYR A 1 391 ? 5.738 34.938 5.02 1 97.88 391 TYR A CA 1
ATOM 3018 C C . TYR A 1 391 ? 4.418 34.625 4.32 1 97.88 391 TYR A C 1
ATOM 3020 O O . TYR A 1 391 ? 4.387 33.906 3.32 1 97.88 391 TYR A O 1
ATOM 3028 N N . ILE A 1 392 ? 3.307 35.188 4.848 1 98.31 392 ILE A N 1
ATOM 3029 C CA . ILE A 1 392 ? 1.979 34.969 4.285 1 98.31 392 ILE A CA 1
ATOM 3030 C C . ILE A 1 392 ? 1.954 35.438 2.83 1 98.31 392 ILE A C 1
ATOM 3032 O O . ILE A 1 392 ? 1.453 34.719 1.957 1 98.31 392 ILE A O 1
ATOM 3036 N N . GLY A 1 393 ? 2.547 36.562 2.602 1 98.25 393 GLY A N 1
ATOM 3037 C CA . GLY A 1 393 ? 2.617 37.094 1.241 1 98.25 393 GLY A CA 1
ATOM 3038 C C . GLY A 1 393 ? 3.404 36.188 0.308 1 98.25 393 GLY A C 1
ATOM 3039 O O . GLY A 1 393 ? 3.049 36.031 -0.862 1 98.25 393 GLY A O 1
ATOM 3040 N N . SER A 1 394 ? 4.445 35.625 0.782 1 97.62 394 SER A N 1
ATOM 3041 C CA . SER A 1 394 ? 5.25 34.719 -0.032 1 97.62 394 SER A CA 1
ATOM 3042 C C . SER A 1 394 ? 4.461 33.469 -0.411 1 97.62 394 SER A C 1
ATOM 3044 O O . SER A 1 394 ? 4.613 32.938 -1.516 1 97.62 394 SER A O 1
ATOM 3046 N N . VAL A 1 395 ? 3.621 32.938 0.468 1 97.81 395 VAL A N 1
ATOM 3047 C CA . VAL A 1 395 ? 2.785 31.781 0.183 1 97.81 395 VAL A CA 1
ATOM 3048 C C . VAL A 1 395 ? 1.708 32.156 -0.832 1 97.81 395 VAL A C 1
ATOM 3050 O O . VAL A 1 395 ? 1.427 31.391 -1.759 1 97.81 395 VAL A O 1
ATOM 3053 N N . GLN A 1 396 ? 1.122 33.344 -0.655 1 97.5 396 GLN A N 1
ATOM 3054 C CA . GLN A 1 396 ? 0.136 33.844 -1.614 1 97.5 396 GLN A CA 1
ATOM 3055 C C . GLN A 1 396 ? 0.723 33.906 -3.021 1 97.5 396 GLN A C 1
ATOM 3057 O O . GLN A 1 396 ? 0.069 33.5 -3.99 1 97.5 396 GLN A O 1
ATOM 3062 N N . LYS A 1 397 ? 1.912 34.375 -3.07 1 96.25 397 LYS A N 1
ATOM 3063 C CA . LYS A 1 397 ? 2.592 34.469 -4.359 1 96.25 397 LYS A CA 1
ATOM 3064 C C . LYS A 1 397 ? 2.811 33.094 -4.969 1 96.25 397 LYS A C 1
ATOM 3066 O O . LYS A 1 397 ? 2.592 32.906 -6.168 1 96.25 397 LYS A O 1
ATOM 3071 N N . ALA A 1 398 ? 3.217 32.156 -4.18 1 95.56 398 ALA A N 1
ATOM 3072 C CA . ALA A 1 398 ? 3.445 30.781 -4.645 1 95.56 398 ALA A CA 1
ATOM 3073 C C . ALA A 1 398 ? 2.156 30.172 -5.184 1 95.56 398 ALA A C 1
ATOM 3075 O O . ALA A 1 398 ? 2.17 29.484 -6.211 1 95.56 398 ALA A O 1
ATOM 3076 N N . ILE A 1 399 ? 1.059 30.391 -4.504 1 95.56 399 ILE A N 1
ATOM 3077 C CA . ILE A 1 399 ? -0.243 29.875 -4.922 1 95.56 399 ILE A CA 1
ATOM 3078 C C . ILE A 1 399 ? -0.657 30.547 -6.234 1 95.56 399 ILE A C 1
ATOM 3080 O O . ILE A 1 399 ? -1.119 29.875 -7.16 1 95.56 399 ILE A O 1
ATOM 3084 N N . ALA A 1 400 ? -0.47 31.828 -6.336 1 94.75 400 ALA A N 1
ATOM 3085 C CA . ALA A 1 400 ? -0.799 32.562 -7.551 1 94.75 400 ALA A CA 1
ATOM 3086 C C . ALA A 1 400 ? 0.021 32.062 -8.734 1 94.75 400 ALA A C 1
ATOM 3088 O O . ALA A 1 400 ? -0.464 32.062 -9.867 1 94.75 400 ALA A O 1
ATOM 3089 N N . ASP A 1 401 ? 1.23 31.672 -8.438 1 93.88 401 ASP A N 1
ATOM 3090 C CA . ASP A 1 401 ? 2.131 31.188 -9.477 1 93.88 401 ASP A CA 1
ATOM 3091 C C . ASP A 1 401 ? 1.828 29.734 -9.82 1 93.88 401 ASP A C 1
ATOM 3093 O O . ASP A 1 401 ? 2.564 29.094 -10.586 1 93.88 401 ASP A O 1
ATOM 3097 N N . LYS A 1 402 ? 0.856 29.156 -9.234 1 93.5 402 LYS A N 1
ATOM 3098 C CA . LYS A 1 402 ? 0.378 27.812 -9.492 1 93.5 402 LYS A CA 1
ATOM 3099 C C . LYS A 1 402 ? 1.452 26.766 -9.172 1 93.5 402 LYS A C 1
ATOM 3101 O O . LYS A 1 402 ? 1.651 25.812 -9.922 1 93.5 402 LYS A O 1
ATOM 3106 N N . GLU A 1 403 ? 2.135 27.031 -8.094 1 92.5 403 GLU A N 1
ATOM 3107 C CA . GLU A 1 403 ? 3.08 26.047 -7.598 1 92.5 403 GLU A CA 1
ATOM 3108 C C . GLU A 1 403 ? 2.387 24.703 -7.328 1 92.5 403 GLU A C 1
ATOM 3110 O O . GLU A 1 403 ? 1.229 24.688 -6.902 1 92.5 403 GLU A O 1
ATOM 3115 N N . PRO A 1 404 ? 3.104 23.594 -7.602 1 89 404 PRO A N 1
ATOM 3116 C CA . PRO A 1 404 ? 2.488 22.297 -7.281 1 89 404 PRO A CA 1
ATOM 3117 C C . PRO A 1 404 ? 1.95 22.25 -5.852 1 89 404 PRO A C 1
ATOM 3119 O O . PRO A 1 404 ? 2.562 22.797 -4.934 1 89 404 PRO A O 1
ATOM 3122 N N . ILE A 1 405 ? 0.904 21.609 -5.652 1 90.88 405 ILE A N 1
ATOM 3123 C CA . ILE A 1 405 ? 0.179 21.578 -4.387 1 90.88 405 ILE A CA 1
ATOM 3124 C C . ILE A 1 405 ? 1.084 21.047 -3.285 1 90.88 405 ILE A C 1
ATOM 3126 O O . ILE A 1 405 ? 1.017 21.484 -2.137 1 90.88 405 ILE A O 1
ATOM 3130 N N . TYR A 1 406 ? 1.865 20.078 -3.68 1 87.5 406 TYR A N 1
ATOM 3131 C CA . TYR A 1 406 ? 2.76 19.484 -2.695 1 87.5 406 TYR A CA 1
ATOM 3132 C C . TYR A 1 406 ? 3.738 20.516 -2.15 1 87.5 406 TYR A C 1
ATOM 3134 O O . TYR A 1 406 ? 4.094 20.484 -0.97 1 87.5 406 TYR A O 1
ATOM 3142 N N . PHE A 1 407 ? 4.141 21.469 -2.943 1 91.19 407 PHE A N 1
ATOM 3143 C CA . PHE A 1 407 ? 5.027 22.547 -2.516 1 91.19 407 PHE A CA 1
ATOM 3144 C C . PHE A 1 407 ? 4.273 23.547 -1.654 1 91.19 407 PHE A C 1
ATOM 3146 O O . PHE A 1 407 ? 4.805 24.047 -0.657 1 91.19 407 PHE A O 1
ATOM 3153 N N . VAL A 1 408 ? 3.094 23.828 -2.041 1 93.44 408 VAL A N 1
ATOM 3154 C CA . VAL A 1 408 ? 2.271 24.75 -1.26 1 93.44 408 VAL A CA 1
ATOM 3155 C C . VAL A 1 408 ? 2.072 24.188 0.149 1 93.44 408 VAL A C 1
ATOM 3157 O O . VAL A 1 408 ? 2.215 24.922 1.136 1 93.44 408 VAL A O 1
ATOM 3160 N N . CYS A 1 409 ? 1.83 22.906 0.26 1 92.75 409 CYS A N 1
ATOM 3161 C CA . CYS A 1 409 ? 1.65 22.266 1.56 1 92.75 409 CYS A CA 1
ATOM 3162 C C . CYS A 1 409 ? 2.92 22.359 2.398 1 92.75 409 CYS A C 1
ATOM 3164 O O . CYS A 1 409 ? 2.854 22.594 3.605 1 92.75 409 CYS A O 1
ATOM 3166 N N . ARG A 1 410 ? 4.012 22.234 1.793 1 92.12 410 ARG A N 1
ATOM 3167 C CA . ARG A 1 410 ? 5.277 22.359 2.504 1 92.12 410 ARG A CA 1
ATOM 3168 C C . ARG A 1 410 ? 5.453 23.766 3.057 1 92.12 410 ARG A C 1
ATOM 3170 O O . ARG A 1 410 ? 5.977 23.953 4.16 1 92.12 410 ARG A O 1
ATOM 3177 N N . ARG A 1 411 ? 5.059 24.734 2.277 1 95.31 411 ARG A N 1
ATOM 3178 C CA . ARG A 1 411 ? 5.117 26.125 2.74 1 95.31 411 ARG A CA 1
ATOM 3179 C C . ARG A 1 411 ? 4.188 26.344 3.928 1 95.31 411 ARG A C 1
ATOM 3181 O O . ARG A 1 411 ? 4.539 27.047 4.875 1 95.31 411 ARG A O 1
ATOM 3188 N N . LEU A 1 412 ? 3.014 25.75 3.873 1 96.56 412 LEU A N 1
ATOM 3189 C CA . LEU A 1 412 ? 2.072 25.891 4.98 1 96.56 412 LEU A CA 1
ATOM 3190 C C . LEU A 1 412 ? 2.619 25.219 6.238 1 96.56 412 LEU A C 1
ATOM 3192 O O . LEU A 1 412 ? 2.52 25.781 7.336 1 96.56 412 LEU A O 1
ATOM 3196 N N . ILE A 1 413 ? 3.24 24.094 6.047 1 94.19 413 ILE A N 1
ATOM 3197 C CA . ILE A 1 413 ? 3.838 23.391 7.168 1 94.19 413 ILE A CA 1
ATOM 3198 C C . ILE A 1 413 ? 5.031 24.172 7.703 1 94.19 413 ILE A C 1
ATOM 3200 O O . ILE A 1 413 ? 5.234 24.25 8.922 1 94.19 413 ILE A O 1
ATOM 3204 N N . GLY A 1 414 ? 5.766 24.812 6.84 1 93.25 414 GLY A N 1
ATOM 3205 C CA . GLY A 1 414 ? 6.98 25.531 7.18 1 93.25 414 GLY A CA 1
ATOM 3206 C C . GLY A 1 414 ? 6.727 26.766 8.039 1 93.25 414 GLY A C 1
ATOM 3207 O O . GLY A 1 414 ? 7.633 27.25 8.727 1 93.25 414 GLY A O 1
ATOM 3208 N N . PHE A 1 415 ? 5.543 27.219 8.062 1 96.12 415 PHE A N 1
ATOM 3209 C CA . PHE A 1 415 ? 5.188 28.406 8.82 1 96.12 415 PHE A CA 1
ATOM 3210 C C . PHE A 1 415 ? 5.637 28.281 10.273 1 96.12 415 PHE A C 1
ATOM 3212 O O . PHE A 1 415 ? 6.207 29.203 10.836 1 96.12 415 PHE A O 1
ATOM 3219 N N . THR A 1 416 ? 5.426 27.125 10.883 1 93 416 THR A N 1
ATOM 3220 C CA . THR A 1 416 ? 5.707 26.938 12.305 1 93 416 THR A CA 1
ATOM 3221 C C . THR A 1 416 ? 7.211 26.922 12.555 1 93 416 THR A C 1
ATOM 3223 O O . THR A 1 416 ? 7.668 27.266 13.648 1 93 416 THR A O 1
ATOM 3226 N N . MET A 1 417 ? 7.934 26.531 11.578 1 89.94 417 MET A N 1
ATOM 3227 C CA . MET A 1 417 ? 9.383 26.516 11.719 1 89.94 417 MET A CA 1
ATOM 3228 C C . MET A 1 417 ? 9.961 27.922 11.625 1 89.94 417 MET A C 1
ATOM 3230 O O . MET A 1 417 ? 10.922 28.25 12.32 1 89.94 417 MET A O 1
ATOM 3234 N N . TYR A 1 418 ? 9.352 28.781 10.844 1 89.94 418 TYR A N 1
ATOM 3235 C CA . TYR A 1 418 ? 9.906 30.094 10.531 1 89.94 418 TYR A CA 1
ATOM 3236 C C . TYR A 1 418 ? 9.289 31.172 11.414 1 89.94 418 TYR A C 1
ATOM 3238 O O . TYR A 1 418 ? 9.852 32.25 11.555 1 89.94 418 TYR A O 1
ATOM 3246 N N . CYS A 1 419 ? 8.203 30.859 11.938 1 90.56 419 CYS A N 1
ATOM 3247 C CA . CYS A 1 419 ? 7.508 31.812 12.797 1 90.56 419 CYS A CA 1
ATOM 3248 C C . CYS A 1 419 ? 8.336 32.125 14.039 1 90.56 419 CYS A C 1
ATOM 3250 O O . CYS A 1 419 ? 8.805 31.203 14.727 1 90.56 419 CYS A O 1
ATOM 3252 N N . PRO A 1 420 ? 8.469 33.438 14.289 1 89.62 420 PRO A N 1
ATOM 3253 C CA . PRO A 1 420 ? 9.188 33.781 15.516 1 89.62 420 PRO A CA 1
ATOM 3254 C C . PRO A 1 420 ? 8.477 33.281 16.781 1 89.62 420 PRO A C 1
ATOM 3256 O O . PRO A 1 420 ? 7.242 33.344 16.844 1 89.62 420 PRO A O 1
ATOM 3259 N N . GLU A 1 421 ? 9.234 32.938 17.781 1 87.31 421 GLU A N 1
ATOM 3260 C CA . GLU A 1 421 ? 8.688 32.406 19.031 1 87.31 421 GLU A CA 1
ATOM 3261 C C . GLU A 1 421 ? 7.824 33.438 19.734 1 87.31 421 GLU A C 1
ATOM 3263 O O . GLU A 1 421 ? 6.836 33.094 20.391 1 87.31 421 GLU A O 1
ATOM 3268 N N . LEU A 1 422 ? 8.188 34.656 19.641 1 89.5 422 LEU A N 1
ATOM 3269 C CA . LEU A 1 422 ? 7.445 35.75 20.281 1 89.5 422 LEU A CA 1
ATOM 3270 C C . LEU A 1 422 ? 6.027 35.844 19.719 1 89.5 422 LEU A C 1
ATOM 3272 O O . LEU A 1 422 ? 5.117 36.281 20.422 1 89.5 422 LEU A O 1
ATOM 3276 N N . TYR A 1 423 ? 5.879 35.469 18.5 1 93.38 423 TYR A N 1
ATOM 3277 C CA . TYR A 1 423 ? 4.547 35.469 17.906 1 93.38 423 TYR A CA 1
ATOM 3278 C C . TYR A 1 423 ? 3.611 34.562 18.688 1 93.38 423 TYR A C 1
ATOM 3280 O O . TYR A 1 423 ? 2.422 34.844 18.828 1 93.38 423 TYR A O 1
ATOM 3288 N N . HIS A 1 424 ? 4.156 33.5 19.234 1 91.06 424 HIS A N 1
ATOM 3289 C CA . HIS A 1 424 ? 3.387 32.562 20.062 1 91.06 424 HIS A CA 1
ATOM 3290 C C . HIS A 1 424 ? 2.818 33.25 21.281 1 91.06 424 HIS A C 1
ATOM 3292 O O . HIS A 1 424 ? 1.64 33.094 21.609 1 91.06 424 HIS A O 1
ATOM 3298 N N . GLY A 1 425 ? 3.699 34 21.875 1 89.88 425 GLY A N 1
ATOM 3299 C CA . GLY A 1 425 ? 3.262 34.75 23.047 1 89.88 425 GLY A CA 1
ATOM 3300 C C . GLY A 1 425 ? 2.146 35.719 22.75 1 89.88 425 GLY A C 1
ATOM 3301 O O . GLY A 1 425 ? 1.211 35.875 23.547 1 89.88 425 GLY A O 1
ATOM 3302 N N . LEU A 1 426 ? 2.211 36.375 21.578 1 92.25 426 LEU A N 1
ATOM 3303 C CA . LEU A 1 426 ? 1.193 37.344 21.172 1 92.25 426 LEU A CA 1
ATOM 3304 C C . LEU A 1 426 ? -0.145 36.625 20.938 1 92.25 426 LEU A C 1
ATOM 3306 O O . LEU A 1 426 ? -1.2 37.188 21.25 1 92.25 426 LEU A O 1
ATOM 3310 N N . LEU A 1 427 ? -0.095 35.438 20.453 1 94.69 427 LEU A N 1
ATOM 3311 C CA . LEU A 1 427 ? -1.308 34.688 20.219 1 94.69 427 LEU A CA 1
ATOM 3312 C C . LEU A 1 427 ? -1.916 34.188 21.531 1 94.69 427 LEU A C 1
ATOM 3314 O O . LEU A 1 427 ? -3.137 34.219 21.703 1 94.69 427 LEU A O 1
ATOM 3318 N N . VAL A 1 428 ? -1.055 33.812 22.438 1 92.69 428 VAL A N 1
ATOM 3319 C CA . VAL A 1 428 ? -1.517 33.344 23.75 1 92.69 428 VAL A CA 1
ATOM 3320 C C . VAL A 1 428 ? -2.219 34.469 24.484 1 92.69 428 VAL A C 1
ATOM 3322 O O . VAL A 1 428 ? -3.213 34.25 25.172 1 92.69 428 VAL A O 1
ATOM 3325 N N . GLN A 1 429 ? -1.738 35.656 24.266 1 91.81 429 GLN A N 1
ATOM 3326 C CA . GLN A 1 429 ? -2.332 36.844 24.859 1 91.81 429 GLN A CA 1
ATOM 3327 C C . GLN A 1 429 ? -3.566 37.281 24.094 1 91.81 429 GLN A C 1
ATOM 3329 O O . GLN A 1 429 ? -4.242 38.219 24.484 1 91.81 429 GLN A O 1
ATOM 3334 N N . ARG A 1 430 ? -3.848 36.688 23 1 93.12 430 ARG A N 1
ATOM 3335 C CA . ARG A 1 430 ? -4.996 37 22.141 1 93.12 430 ARG A CA 1
ATOM 3336 C C . ARG A 1 430 ? -4.965 38.438 21.656 1 93.12 430 ARG A C 1
ATOM 3338 O O . ARG A 1 430 ? -5.977 39.156 21.719 1 93.12 430 ARG A O 1
ATOM 3345 N N . ARG A 1 431 ? -3.785 38.812 21.328 1 92.25 431 ARG A N 1
ATOM 3346 C CA . ARG A 1 431 ? -3.684 40.125 20.719 1 92.25 431 ARG A CA 1
ATOM 3347 C C . ARG A 1 431 ? -4.434 40.188 19.391 1 92.25 431 ARG A C 1
ATOM 3349 O O . ARG A 1 431 ? -4.273 39.281 18.547 1 92.25 431 ARG A O 1
ATOM 3356 N N . PRO A 1 432 ? -5.258 41.156 19.156 1 93.62 432 PRO A N 1
ATOM 3357 C CA . PRO A 1 432 ? -6.094 41.188 17.953 1 93.62 432 PRO A CA 1
ATOM 3358 C C . PRO A 1 432 ? -5.277 41.094 16.672 1 93.62 432 PRO A C 1
ATOM 3360 O O . PRO A 1 432 ? -5.629 40.344 15.766 1 93.62 432 PRO A O 1
ATOM 3363 N N . ARG A 1 433 ? -4.152 41.844 16.578 1 94 433 ARG A N 1
ATOM 3364 C CA . ARG A 1 433 ? -3.34 41.844 15.367 1 94 433 ARG A CA 1
ATOM 3365 C C . ARG A 1 433 ? -2.746 40.469 15.109 1 94 433 ARG A C 1
ATOM 3367 O O . ARG A 1 433 ? -2.641 40.031 13.961 1 94 433 ARG A O 1
ATOM 3374 N N . ALA A 1 434 ? -2.35 39.781 16.172 1 95.31 434 ALA A N 1
ATOM 3375 C CA . ALA A 1 434 ? -1.825 38.406 16.031 1 95.31 434 ALA A CA 1
ATOM 3376 C C . ALA A 1 434 ? -2.9 37.469 15.508 1 95.31 434 ALA A C 1
ATOM 3378 O O . ALA A 1 434 ? -2.645 36.656 14.609 1 95.31 434 ALA A O 1
ATOM 3379 N N . MET A 1 435 ? -4.094 37.594 16.016 1 96.69 435 MET A N 1
ATOM 3380 C CA . MET A 1 435 ? -5.207 36.75 15.586 1 96.69 435 MET A CA 1
ATOM 3381 C C . MET A 1 435 ? -5.598 37.062 14.141 1 96.69 435 MET A C 1
ATOM 3383 O O . MET A 1 435 ? -5.859 36.125 13.367 1 96.69 435 MET A O 1
ATOM 3387 N N . ILE A 1 436 ? -5.594 38.312 13.812 1 97.06 436 ILE A N 1
ATOM 3388 C CA . ILE A 1 436 ? -5.957 38.719 12.461 1 97.06 436 ILE A CA 1
ATOM 3389 C C . ILE A 1 436 ? -4.949 38.156 11.461 1 97.06 436 ILE A C 1
ATOM 3391 O O . ILE A 1 436 ? -5.328 37.625 10.43 1 97.06 436 ILE A O 1
ATOM 3395 N N . THR A 1 437 ? -3.623 38.344 11.742 1 97.75 437 THR A N 1
ATOM 3396 C CA . THR A 1 437 ? -2.604 37.844 10.836 1 97.75 437 THR A CA 1
ATOM 3397 C C . THR A 1 437 ? -2.699 36.312 10.727 1 97.75 437 THR A C 1
ATOM 3399 O O . THR A 1 437 ? -2.539 35.75 9.633 1 97.75 437 THR A O 1
ATOM 3402 N N . LEU A 1 438 ? -3.02 35.656 11.812 1 98.12 438 LEU A N 1
ATOM 3403 C CA . LEU A 1 438 ? -3.193 34.188 11.789 1 98.12 438 LEU A CA 1
ATOM 3404 C C . LEU A 1 438 ? -4.402 33.812 10.945 1 98.12 438 LEU A C 1
ATOM 3406 O O . LEU A 1 438 ? -4.359 32.812 10.211 1 98.12 438 LEU A O 1
ATOM 3410 N N . ALA A 1 439 ? -5.496 34.531 11.062 1 98.38 439 ALA A N 1
ATOM 3411 C CA . ALA A 1 439 ? -6.688 34.281 10.258 1 98.38 439 ALA A CA 1
ATOM 3412 C C . ALA A 1 439 ? -6.367 34.375 8.766 1 98.38 439 ALA A C 1
ATOM 3414 O O . ALA A 1 439 ? -6.828 33.531 7.98 1 98.38 439 ALA A O 1
ATOM 3415 N N . HIS A 1 440 ? -5.59 35.281 8.43 1 98.38 440 HIS A N 1
ATOM 3416 C CA . HIS A 1 440 ? -5.254 35.469 7.023 1 98.38 440 HIS A CA 1
ATOM 3417 C C . HIS A 1 440 ? -4.266 34.406 6.547 1 98.38 440 HIS A C 1
ATOM 3419 O O . HIS A 1 440 ? -4.18 34.125 5.348 1 98.38 440 HIS A O 1
ATOM 3425 N N . PHE A 1 441 ? -3.516 33.875 7.484 1 98.38 441 PHE A N 1
ATOM 3426 C CA . PHE A 1 441 ? -2.719 32.719 7.141 1 98.38 441 PHE A CA 1
ATOM 3427 C C . PHE A 1 441 ? -3.613 31.516 6.887 1 98.38 441 PHE A C 1
ATOM 3429 O O . PHE A 1 441 ? -3.471 30.828 5.871 1 98.38 441 PHE A O 1
ATOM 3436 N N . PHE A 1 442 ? -4.602 31.281 7.734 1 98.25 442 PHE A N 1
ATOM 3437 C CA . PHE A 1 442 ? -5.473 30.109 7.633 1 98.25 442 PHE A CA 1
ATOM 3438 C C . PHE A 1 442 ? -6.422 30.25 6.449 1 98.25 442 PHE A C 1
ATOM 3440 O O . PHE A 1 442 ? -6.875 29.25 5.895 1 98.25 442 PHE A O 1
ATOM 3447 N N . LYS A 1 443 ? -6.68 31.484 6.086 1 98.06 443 LYS A N 1
ATOM 3448 C CA . LYS A 1 443 ? -7.523 31.688 4.906 1 98.06 443 LYS A CA 1
ATOM 3449 C C . LYS A 1 443 ? -6.934 30.984 3.688 1 98.06 443 LYS A C 1
ATOM 3451 O O . LYS A 1 443 ? -7.672 30.469 2.846 1 98.06 443 LYS A O 1
ATOM 3456 N N . LEU A 1 444 ? -5.598 30.859 3.637 1 97.62 444 LEU A N 1
ATOM 3457 C CA . LEU A 1 444 ? -4.902 30.25 2.504 1 97.62 444 LEU A CA 1
ATOM 3458 C C . LEU A 1 444 ? -5.141 28.75 2.453 1 97.62 444 LEU A C 1
ATOM 3460 O O . LEU A 1 444 ? -4.891 28.109 1.429 1 97.62 444 LEU A O 1
ATOM 3464 N N . TRP A 1 445 ? -5.598 28.172 3.545 1 97.06 445 TRP A N 1
ATOM 3465 C CA . TRP A 1 445 ? -5.82 26.734 3.643 1 97.06 445 TRP A CA 1
ATOM 3466 C C . TRP A 1 445 ? -7.176 26.359 3.059 1 97.06 445 TRP A C 1
ATOM 3468 O O . TRP A 1 445 ? -7.41 25.188 2.73 1 97.06 445 TRP A O 1
ATOM 3478 N N . ILE A 1 446 ? -8.102 27.25 2.9 1 96.38 446 ILE A N 1
ATOM 3479 C CA . ILE A 1 446 ? -9.516 27.016 2.658 1 96.38 446 ILE A CA 1
ATOM 3480 C C . ILE A 1 446 ? -9.695 26.297 1.324 1 96.38 446 ILE A C 1
ATOM 3482 O O . ILE A 1 446 ? -10.453 25.328 1.232 1 96.38 446 ILE A O 1
ATOM 3486 N N . PRO A 1 447 ? -8.891 26.594 0.254 1 93.88 447 PRO A N 1
ATOM 3487 C CA . PRO A 1 447 ? -9.102 25.906 -1.026 1 93.88 447 PRO A CA 1
ATOM 3488 C C . PRO A 1 447 ? -8.602 24.469 -1.014 1 93.88 447 PRO A C 1
ATOM 3490 O O . PRO A 1 447 ? -8.867 23.703 -1.949 1 93.88 447 PRO A O 1
ATOM 3493 N N . TYR A 1 448 ? -7.941 24.094 0.028 1 93.69 448 TYR A N 1
ATOM 3494 C CA . TYR A 1 448 ? -7.301 22.781 0.063 1 93.69 448 TYR A CA 1
ATOM 3495 C C . TYR A 1 448 ? -7.984 21.875 1.072 1 93.69 448 TYR A C 1
ATOM 3497 O O . TYR A 1 448 ? -7.344 21 1.663 1 93.69 448 TYR A O 1
ATOM 3505 N N . ASP A 1 449 ? -9.273 22.078 1.267 1 93.12 449 ASP A N 1
ATOM 3506 C CA . ASP A 1 449 ? -10.016 21.391 2.314 1 93.12 449 ASP A CA 1
ATOM 3507 C C . ASP A 1 449 ? -10.234 19.922 1.955 1 93.12 449 ASP A C 1
ATOM 3509 O O . ASP A 1 449 ? -10.641 19.125 2.803 1 93.12 449 ASP A O 1
ATOM 3513 N N . ASP A 1 450 ? -9.883 19.484 0.72 1 90.12 450 ASP A N 1
ATOM 3514 C CA . ASP A 1 450 ? -10.062 18.078 0.333 1 90.12 450 ASP A CA 1
ATOM 3515 C C . ASP A 1 450 ? -8.812 17.266 0.654 1 90.12 450 ASP A C 1
ATOM 3517 O O . ASP A 1 450 ? -8.836 16.031 0.582 1 90.12 450 ASP A O 1
ATOM 3521 N N . LEU A 1 451 ? -7.75 17.953 0.962 1 91.31 451 LEU A N 1
ATOM 3522 C CA . LEU A 1 451 ? -6.551 17.234 1.383 1 91.31 451 LEU A CA 1
ATOM 3523 C C . LEU A 1 451 ? -6.707 16.688 2.803 1 91.31 451 LEU A C 1
ATOM 3525 O O . LEU A 1 451 ? -7.137 17.422 3.701 1 91.31 451 LEU A O 1
ATOM 3529 N N . TRP A 1 452 ? -6.328 15.477 2.992 1 90.25 452 TRP A N 1
ATOM 3530 C CA . TRP A 1 452 ? -6.562 14.812 4.273 1 90.25 452 TRP A CA 1
ATOM 3531 C C . TRP A 1 452 ? -5.883 15.57 5.406 1 90.25 452 TRP A C 1
ATOM 3533 O O . TRP A 1 452 ? -6.387 15.594 6.535 1 90.25 452 TRP A O 1
ATOM 3543 N N . MET A 1 453 ? -4.707 16.203 5.188 1 93.31 453 MET A N 1
ATOM 3544 C CA . MET A 1 453 ? -3.912 16.828 6.246 1 93.31 453 MET A CA 1
ATOM 3545 C C . MET A 1 453 ? -4.457 18.203 6.598 1 93.31 453 MET A C 1
ATOM 3547 O O . MET A 1 453 ? -4.074 18.781 7.617 1 93.31 453 MET A O 1
ATOM 3551 N N . ILE A 1 454 ? -5.352 18.75 5.816 1 95.06 454 ILE A N 1
ATOM 3552 C CA . ILE A 1 454 ? -5.844 20.094 6.031 1 95.06 454 ILE A CA 1
ATOM 3553 C C . ILE A 1 454 ? -7.301 20.062 6.48 1 95.06 454 ILE A C 1
ATOM 3555 O O . ILE A 1 454 ? -7.668 20.656 7.492 1 95.06 454 ILE A O 1
ATOM 3559 N N . GLY A 1 455 ? -8.141 19.328 5.758 1 93.44 455 GLY A N 1
ATOM 3560 C CA . GLY A 1 455 ? -9.562 19.312 6.059 1 93.44 455 GLY A CA 1
ATOM 3561 C C . GLY A 1 455 ? -10.18 20.688 6.133 1 93.44 455 GLY A C 1
ATOM 3562 O O . GLY A 1 455 ? -9.844 21.562 5.344 1 93.44 455 GLY A O 1
ATOM 3563 N N . LYS A 1 456 ? -11.055 20.875 7.062 1 94.62 456 LYS A N 1
ATOM 3564 C CA . LYS A 1 456 ? -11.75 22.156 7.188 1 94.62 456 LYS A CA 1
ATOM 3565 C C . LYS A 1 456 ? -11.008 23.094 8.133 1 94.62 456 LYS A C 1
ATOM 3567 O O . LYS A 1 456 ? -11.609 24 8.711 1 94.62 456 LYS A O 1
ATOM 3572 N N . THR A 1 457 ? -9.75 22.891 8.328 1 96.81 457 THR A N 1
ATOM 3573 C CA . THR A 1 457 ? -8.938 23.672 9.25 1 96.81 457 THR A CA 1
ATOM 3574 C C . THR A 1 457 ? -9.031 25.156 8.922 1 96.81 457 THR A C 1
ATOM 3576 O O . THR A 1 457 ? -9.258 25.984 9.805 1 96.81 457 THR A O 1
ATOM 3579 N N . GLY A 1 458 ? -8.805 25.516 7.633 1 97 458 GLY A N 1
ATOM 3580 C CA . GLY A 1 458 ? -8.836 26.922 7.238 1 97 458 GLY A CA 1
ATOM 3581 C C . GLY A 1 458 ? -10.117 27.625 7.641 1 97 458 GLY A C 1
ATOM 3582 O O . GLY A 1 458 ? -10.078 28.625 8.367 1 97 458 GLY A O 1
ATOM 3583 N N . GLU A 1 459 ? -11.18 27.094 7.25 1 96.69 459 GLU A N 1
ATOM 3584 C CA . GLU A 1 459 ? -12.492 27.656 7.539 1 96.69 459 GLU A CA 1
ATOM 3585 C C . GLU A 1 459 ? -12.742 27.719 9.039 1 96.69 459 GLU A C 1
ATOM 3587 O O . GLU A 1 459 ? -13.188 28.734 9.562 1 96.69 459 GLU A O 1
ATOM 3592 N N . ASN A 1 460 ? -12.484 26.672 9.727 1 96.19 460 ASN A N 1
ATOM 3593 C CA . ASN A 1 460 ? -12.758 26.562 11.156 1 96.19 460 ASN A CA 1
ATOM 3594 C C . ASN A 1 460 ? -11.938 27.562 11.969 1 96.19 460 ASN A C 1
ATOM 3596 O O . ASN A 1 460 ? -12.461 28.203 12.883 1 96.19 460 ASN A O 1
ATOM 3600 N N . GLN A 1 461 ? -10.703 27.625 11.648 1 96.62 461 GLN A N 1
ATOM 3601 C CA . GLN A 1 461 ? -9.836 28.547 12.375 1 96.62 461 GLN A CA 1
ATOM 3602 C C . GLN A 1 461 ? -10.234 30 12.117 1 96.62 461 GLN A C 1
ATOM 3604 O O . GLN A 1 461 ? -10.258 30.828 13.039 1 96.62 461 GLN A O 1
ATOM 3609 N N . VAL A 1 462 ? -10.516 30.328 10.875 1 97.25 462 VAL A N 1
ATOM 3610 C CA . VAL A 1 462 ? -10.953 31.688 10.547 1 97.25 462 VAL A CA 1
ATOM 3611 C C . VAL A 1 462 ? -12.227 32 11.328 1 97.25 462 VAL A C 1
ATOM 3613 O O . VAL A 1 462 ? -12.336 33.094 11.922 1 97.25 462 VAL A O 1
ATOM 3616 N N . ARG A 1 463 ? -13.156 31.109 11.359 1 96.38 463 ARG A N 1
ATOM 3617 C CA . ARG A 1 463 ? -14.406 31.312 12.094 1 96.38 463 ARG A CA 1
ATOM 3618 C C . ARG A 1 463 ? -14.141 31.484 13.586 1 96.38 463 ARG A C 1
ATOM 3620 O O . ARG A 1 463 ? -14.719 32.375 14.227 1 96.38 463 ARG A O 1
ATOM 3627 N N . GLY A 1 464 ? -13.359 30.594 14.125 1 95.81 464 GLY A N 1
ATOM 3628 C CA . GLY A 1 464 ? -13.016 30.688 15.531 1 95.81 464 GLY A CA 1
ATOM 3629 C C . GLY A 1 464 ? -12.383 32 15.906 1 95.81 464 GLY A C 1
ATOM 3630 O O . GLY A 1 464 ? -12.742 32.625 16.906 1 95.81 464 GLY A O 1
ATOM 3631 N N . ILE A 1 465 ? -11.438 32.469 15.125 1 96.88 465 ILE A N 1
ATOM 3632 C CA . ILE A 1 465 ? -10.766 33.75 15.367 1 96.88 465 ILE A CA 1
ATOM 3633 C C . ILE A 1 465 ? -11.766 34.875 15.258 1 96.88 465 ILE A C 1
ATOM 3635 O O . ILE A 1 465 ? -11.797 35.781 16.109 1 96.88 465 ILE A O 1
ATOM 3639 N N . PHE A 1 466 ? -12.562 34.844 14.242 1 96.5 466 PHE A N 1
ATOM 3640 C CA . PHE A 1 466 ? -13.562 35.875 14.016 1 96.5 466 PHE A CA 1
ATOM 3641 C C . PHE A 1 466 ? -14.469 36.031 15.227 1 96.5 466 PHE A C 1
ATOM 3643 O O . PHE A 1 466 ? -14.758 37.156 15.656 1 96.5 466 PHE A O 1
ATOM 3650 N N . GLU A 1 467 ? -14.875 34.938 15.766 1 94.88 467 GLU A N 1
ATOM 3651 C CA . GLU A 1 467 ? -15.789 34.969 16.906 1 94.88 467 GLU A CA 1
ATOM 3652 C C . GLU A 1 467 ? -15.102 35.531 18.156 1 94.88 467 GLU A C 1
ATOM 3654 O O . GLU A 1 467 ? -15.758 36.125 19 1 94.88 467 GLU A O 1
ATOM 3659 N N . 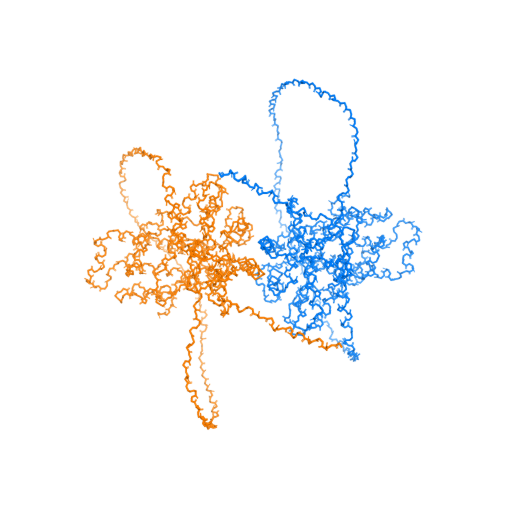THR A 1 468 ? -13.867 35.344 18.219 1 94.94 468 THR A N 1
ATOM 3660 C CA . THR A 1 468 ? -13.109 35.719 19.422 1 94.94 468 THR A CA 1
ATOM 3661 C C . THR A 1 468 ? -12.641 37.188 19.328 1 94.94 468 THR A C 1
ATOM 3663 O O . THR A 1 468 ? -12.391 37.812 20.344 1 94.94 468 THR A O 1
ATOM 3666 N N . LEU A 1 469 ? -12.516 37.719 18.156 1 94.81 469 LEU A N 1
ATOM 3667 C CA . LEU A 1 469 ? -11.992 39.062 17.922 1 94.81 469 LEU A CA 1
ATOM 3668 C C . LEU A 1 469 ? -12.922 40.125 18.516 1 94.81 469 LEU A C 1
ATOM 3670 O O . LEU A 1 469 ? -14.148 40 18.453 1 94.81 469 LEU A O 1
ATOM 3674 N N . PRO A 1 470 ? -12.305 41.156 19.109 1 92.12 470 PRO A N 1
ATOM 3675 C CA . PRO A 1 470 ? -13.141 42.312 19.453 1 92.12 470 PRO A CA 1
ATOM 3676 C C . PRO A 1 470 ? -13.867 42.906 18.25 1 92.12 470 PRO A C 1
ATOM 3678 O O . PRO A 1 470 ? -13.32 42.938 17.141 1 92.12 470 PRO A O 1
ATOM 3681 N N . PRO A 1 471 ? -15.008 43.406 18.484 1 92.81 471 PRO A N 1
ATOM 3682 C CA . PRO A 1 471 ? -15.859 43.906 17.391 1 92.81 471 PRO A CA 1
ATOM 3683 C C . PRO A 1 471 ? -15.156 44.906 16.5 1 92.81 471 PRO A C 1
ATOM 3685 O O . PRO A 1 471 ? -15.375 44.906 15.281 1 92.81 471 PRO A O 1
ATOM 3688 N N . GLU A 1 472 ? -14.281 45.719 17.078 1 89.25 472 GLU A N 1
ATOM 3689 C CA . GLU A 1 472 ? -13.648 46.781 16.312 1 89.25 472 GLU A CA 1
ATOM 3690 C C . GLU A 1 472 ? -12.672 46.219 15.289 1 89.25 472 GLU A C 1
ATOM 3692 O O . GLU A 1 472 ? -12.312 46.906 14.328 1 89.25 472 GLU A O 1
ATOM 3697 N N . TRP A 1 473 ? -12.305 44.938 15.453 1 92.88 473 TRP A N 1
ATOM 3698 C CA . TRP A 1 473 ? -11.281 44.344 14.594 1 92.88 473 TRP A CA 1
ATOM 3699 C C . TRP A 1 473 ? -11.906 43.375 13.594 1 92.88 473 TRP A C 1
ATOM 3701 O O . TRP A 1 473 ? -11.242 42.938 12.656 1 92.88 473 TRP A O 1
ATOM 3711 N N . LYS A 1 474 ? -13.156 43.094 13.672 1 93.94 474 LYS A N 1
ATOM 3712 C CA . LYS A 1 474 ? -13.805 42 12.93 1 93.94 474 LYS A CA 1
ATOM 3713 C C . LYS A 1 474 ? -13.859 42.312 11.438 1 93.94 474 LYS A C 1
ATOM 3715 O O . LYS A 1 474 ? -13.852 41.406 10.609 1 93.94 474 LYS A O 1
ATOM 3720 N N . HIS A 1 475 ? -13.867 43.594 11.078 1 94 475 HIS A N 1
ATOM 3721 C CA . HIS A 1 475 ? -13.945 43.969 9.68 1 94 475 HIS A CA 1
ATOM 3722 C C . HIS A 1 475 ? -12.719 43.531 8.906 1 94 475 HIS A C 1
ATOM 3724 O O . HIS A 1 475 ? -12.75 43.438 7.676 1 94 475 HIS A O 1
ATOM 3730 N N . LYS A 1 476 ? -11.633 43.156 9.562 1 95.5 476 LYS A N 1
ATOM 3731 C CA . LYS A 1 476 ? -10.398 42.75 8.906 1 95.5 476 LYS A CA 1
ATOM 3732 C C . LYS A 1 476 ? -10.422 41.281 8.578 1 95.5 476 LYS A C 1
ATOM 3734 O O . LYS A 1 476 ? -9.609 40.781 7.773 1 95.5 476 LYS A O 1
ATOM 3739 N N . VAL A 1 477 ? -11.352 40.562 9.164 1 97.12 477 VAL A N 1
ATOM 3740 C CA . VAL A 1 477 ? -11.438 39.094 8.945 1 97.12 477 VAL A CA 1
ATOM 3741 C C . VAL A 1 477 ? -12.75 38.781 8.234 1 97.12 477 VAL A C 1
ATOM 3743 O O . VAL A 1 477 ? -12.82 37.812 7.477 1 97.12 477 VAL A O 1
ATOM 3746 N N . ALA A 1 478 ? -13.766 39.594 8.344 1 96.06 478 ALA A N 1
ATOM 3747 C CA . ALA A 1 478 ? -15.109 39.344 7.812 1 96.06 478 ALA A CA 1
ATOM 3748 C C . ALA A 1 478 ? -15.07 39.125 6.305 1 96.06 478 ALA A C 1
ATOM 3750 O O . ALA A 1 478 ? -15.781 38.281 5.777 1 96.06 478 ALA A O 1
ATOM 3751 N N . PRO A 1 479 ? -14.266 39.844 5.566 1 96.12 479 PRO A N 1
ATOM 3752 C CA . PRO A 1 479 ? -14.258 39.688 4.109 1 96.12 479 PRO A CA 1
ATOM 3753 C C . PRO A 1 479 ? -13.828 38.312 3.66 1 96.12 479 PRO A C 1
ATOM 3755 O O . PRO A 1 479 ? -14.102 37.906 2.525 1 96.12 479 PRO A O 1
ATOM 3758 N N . ILE A 1 480 ? -13.141 37.562 4.539 1 97.25 480 ILE A N 1
ATOM 3759 C CA . ILE A 1 480 ? -12.68 36.219 4.176 1 97.25 480 ILE A CA 1
ATOM 3760 C C . ILE A 1 480 ? -13.883 35.312 3.9 1 97.25 480 ILE A C 1
ATOM 3762 O O . ILE A 1 480 ? -13.844 34.5 2.98 1 97.25 480 ILE A O 1
ATOM 3766 N N . PHE A 1 481 ? -14.945 35.5 4.609 1 96.81 481 PHE A N 1
ATOM 3767 C CA . PHE A 1 481 ? -16.141 34.688 4.434 1 96.81 481 PHE A CA 1
ATOM 3768 C C . PHE A 1 481 ? -16.766 34.938 3.066 1 96.81 481 PHE A C 1
ATOM 3770 O O . PHE A 1 481 ? -17.156 33.969 2.385 1 96.81 481 PHE A O 1
ATOM 3777 N N . ASP A 1 482 ? -16.781 36.125 2.662 1 94.19 482 ASP A N 1
ATOM 3778 C CA . ASP A 1 482 ? -17.312 36.469 1.348 1 94.19 482 ASP A CA 1
ATOM 3779 C C . ASP A 1 482 ? -16.406 35.969 0.234 1 94.19 482 ASP A C 1
ATOM 3781 O O . ASP A 1 482 ? -16.891 35.438 -0.773 1 94.19 482 ASP A O 1
ATOM 3785 N N . GLU A 1 483 ? -15.141 36.156 0.459 1 94.75 483 GLU A N 1
ATOM 3786 C CA . GLU A 1 483 ? -14.148 35.75 -0.539 1 94.75 483 GLU A CA 1
ATOM 3787 C C . GLU A 1 483 ? -14.273 34.281 -0.874 1 94.75 483 GLU A C 1
ATOM 3789 O O . GLU A 1 483 ? -14.102 33.875 -2.027 1 94.75 483 GLU A O 1
ATOM 3794 N N . TYR A 1 484 ? -14.562 33.438 0.061 1 94.38 484 TYR A N 1
ATOM 3795 C CA . TYR A 1 484 ? -14.594 31.984 -0.144 1 94.38 484 TYR A CA 1
ATOM 3796 C C . TYR A 1 484 ? -16.016 31.453 -0.072 1 94.38 484 TYR A C 1
ATOM 3798 O O . TYR A 1 484 ? -16.234 30.25 0.047 1 94.38 484 TYR A O 1
ATOM 3806 N N . ASN A 1 485 ? -17 32.344 -0.119 1 93.06 485 ASN A N 1
ATOM 3807 C CA . ASN A 1 485 ? -18.422 32 -0.121 1 93.06 485 ASN A CA 1
ATOM 3808 C C . ASN A 1 485 ? -18.781 31.156 1.091 1 93.06 485 ASN A C 1
ATOM 3810 O O . ASN A 1 485 ? -19.438 30.109 0.951 1 93.06 485 ASN A O 1
ATOM 3814 N N . LEU A 1 486 ? -18.297 31.641 2.209 1 91.75 486 LEU A N 1
ATOM 3815 C CA . LEU A 1 486 ? -18.594 30.984 3.479 1 91.75 486 LEU A CA 1
ATOM 3816 C C . LEU A 1 486 ? -19.641 31.766 4.266 1 91.75 486 LEU A C 1
ATOM 3818 O O . LEU A 1 486 ? -19.734 33 4.141 1 91.75 486 LEU A O 1
ATOM 3822 N N . GLU A 1 487 ? -20.469 31.047 4.961 1 84.12 487 GLU A N 1
ATOM 3823 C CA . GLU A 1 487 ? -21.391 31.719 5.891 1 84.12 487 GLU A CA 1
ATOM 3824 C C . GLU A 1 487 ? -20.672 32.094 7.184 1 84.12 487 GLU A C 1
ATOM 3826 O O . GLU A 1 487 ? -19.938 31.297 7.754 1 84.12 487 GLU A O 1
ATOM 3831 N N . PRO A 1 488 ? -20.938 33.344 7.555 1 74.94 488 PRO A N 1
ATOM 3832 C CA . PRO A 1 488 ? -20.281 33.75 8.805 1 74.94 488 PRO A CA 1
ATOM 3833 C C . PRO A 1 488 ? -20.828 32.969 10.016 1 74.94 488 PRO A C 1
ATOM 3835 O O . PRO A 1 488 ? -21.984 32.531 10.008 1 74.94 488 PRO A O 1
ATOM 3838 N N . MET B 1 1 ? 29.75 -20.484 82.75 1 26.19 1 MET B N 1
ATOM 3839 C CA . MET B 1 1 ? 28.719 -20.562 81.75 1 26.19 1 MET B CA 1
ATOM 3840 C C . MET B 1 1 ? 29.344 -20.875 80.375 1 26.19 1 MET B C 1
ATOM 3842 O O . MET B 1 1 ? 30.234 -20.156 79.938 1 26.19 1 MET B O 1
ATOM 3846 N N . ARG B 1 2 ? 29.266 -22.141 79.938 1 34 2 ARG B N 1
ATOM 3847 C CA . ARG B 1 2 ? 30.031 -22.828 78.938 1 34 2 ARG B CA 1
ATOM 3848 C C . ARG B 1 2 ? 29.703 -22.281 77.5 1 34 2 ARG B C 1
ATOM 3850 O O . ARG B 1 2 ? 28.547 -21.922 77.25 1 34 2 ARG B O 1
ATOM 3857 N N . PRO B 1 3 ? 30.703 -21.828 76.812 1 34.91 3 PRO B N 1
ATOM 3858 C CA . PRO B 1 3 ? 30.5 -21.094 75.562 1 34.91 3 PRO B CA 1
ATOM 3859 C C . PRO B 1 3 ? 29.703 -21.891 74.5 1 34.91 3 PRO B C 1
ATOM 3861 O O . PRO B 1 3 ? 29.828 -23.125 74.438 1 34.91 3 PRO B O 1
ATOM 3864 N N . GLN B 1 4 ? 28.391 -21.625 74.438 1 33.16 4 GLN B N 1
ATOM 3865 C CA . GLN B 1 4 ? 27.391 -22.312 73.625 1 33.16 4 GLN B CA 1
ATOM 3866 C C . GLN B 1 4 ? 27.844 -22.422 72.125 1 33.16 4 GLN B C 1
ATOM 3868 O O . GLN B 1 4 ? 28.281 -21.438 71.562 1 33.16 4 GLN B O 1
ATOM 3873 N N . PRO B 1 5 ? 28.25 -23.594 71.688 1 33.84 5 PRO B N 1
ATOM 3874 C CA . PRO B 1 5 ? 28.859 -23.859 70.375 1 33.84 5 PRO B CA 1
ATOM 3875 C C . PRO B 1 5 ? 28.016 -23.375 69.25 1 33.84 5 PRO B C 1
ATOM 3877 O O . PRO B 1 5 ? 26.781 -23.344 69.312 1 33.84 5 PRO B O 1
ATOM 3880 N N . THR B 1 6 ? 28.438 -22.406 68.5 1 31.06 6 THR B N 1
ATOM 3881 C CA . THR B 1 6 ? 27.859 -21.734 67.312 1 31.06 6 THR B CA 1
ATOM 3882 C C . THR B 1 6 ? 27.453 -22.734 66.25 1 31.06 6 THR B C 1
ATOM 3884 O O . THR B 1 6 ? 28.297 -23.5 65.75 1 31.06 6 THR B O 1
ATOM 3887 N N . ARG B 1 7 ? 26.203 -23.312 66.312 1 34.97 7 ARG B N 1
ATOM 3888 C CA . ARG B 1 7 ? 25.625 -24.281 65.375 1 34.97 7 ARG B CA 1
ATOM 3889 C C . ARG B 1 7 ? 25.812 -23.859 63.938 1 34.97 7 ARG B C 1
ATOM 3891 O O . ARG B 1 7 ? 25.438 -22.75 63.562 1 34.97 7 ARG B O 1
ATOM 3898 N N . HIS B 1 8 ? 26.906 -24.266 63.312 1 29.94 8 HIS B N 1
ATOM 3899 C CA . HIS B 1 8 ? 27.234 -24.047 61.906 1 29.94 8 HIS B CA 1
ATOM 3900 C C . HIS B 1 8 ? 26.094 -24.484 61 1 29.94 8 HIS B C 1
ATOM 3902 O O . HIS B 1 8 ? 25.578 -25.594 61.125 1 29.94 8 HIS B O 1
ATOM 3908 N N . ALA B 1 9 ? 25.141 -23.609 60.781 1 32.56 9 ALA B N 1
ATOM 3909 C CA . ALA B 1 9 ? 24.031 -23.891 59.875 1 32.56 9 ALA B CA 1
ATOM 3910 C C . ALA B 1 9 ? 24.5 -24.656 58.656 1 32.56 9 ALA B C 1
ATOM 3912 O O . ALA B 1 9 ? 25.531 -24.328 58.062 1 32.56 9 ALA B O 1
ATOM 3913 N N . GLY B 1 10 ? 24.312 -25.953 58.625 1 28.59 10 GLY B N 1
ATOM 3914 C CA . GLY B 1 10 ? 24.703 -26.875 57.562 1 28.59 10 GLY B CA 1
ATOM 3915 C C . GLY B 1 10 ? 24.234 -26.422 56.188 1 28.59 10 GLY B C 1
ATOM 3916 O O . GLY B 1 10 ? 23.359 -25.562 56.062 1 28.59 10 GLY B O 1
ATOM 3917 N N . PRO B 1 11 ? 25.125 -26.547 55.188 1 31.72 11 PRO B N 1
ATOM 3918 C CA . PRO B 1 11 ? 24.875 -26.078 53.812 1 31.72 11 PRO B CA 1
ATOM 3919 C C . PRO B 1 11 ? 23.547 -26.547 53.25 1 31.72 11 PRO B C 1
ATOM 3921 O O . PRO B 1 11 ? 23.031 -27.594 53.656 1 31.72 11 PRO B O 1
ATOM 3924 N N . ARG B 1 12 ? 22.578 -25.641 53 1 34.94 12 ARG B N 1
ATOM 3925 C CA . ARG B 1 12 ? 21.266 -25.922 52.438 1 34.94 12 ARG B CA 1
ATOM 3926 C C . ARG B 1 12 ? 21.391 -26.922 51.281 1 34.94 12 ARG B C 1
ATOM 3928 O O . ARG B 1 12 ? 22.281 -26.797 50.438 1 34.94 12 ARG B O 1
ATOM 3935 N N . LEU B 1 13 ? 21.031 -28.188 51.5 1 32.16 13 LEU B N 1
ATOM 3936 C CA . LEU B 1 13 ? 21.031 -29.281 50.531 1 32.16 13 LEU B CA 1
ATOM 3937 C C . LEU B 1 13 ? 20.25 -28.875 49.281 1 32.16 13 LEU B C 1
ATOM 3939 O O . LEU B 1 13 ? 19.062 -28.531 49.344 1 32.16 13 LEU B O 1
ATOM 3943 N N . TYR B 1 14 ? 20.906 -28.141 48.344 1 35.12 14 TYR B N 1
ATOM 3944 C CA . TYR B 1 14 ? 20.266 -27.797 47.094 1 35.12 14 TYR B CA 1
ATOM 3945 C C . TYR B 1 14 ? 19.672 -29.031 46.438 1 35.12 14 TYR B C 1
ATOM 3947 O O . TYR B 1 14 ? 20.297 -30.094 46.406 1 35.12 14 TYR B O 1
ATOM 3955 N N . HIS B 1 15 ? 18.391 -29.297 46.656 1 37.78 15 HIS B N 1
ATOM 3956 C CA . HIS B 1 15 ? 17.656 -30.391 46.031 1 37.78 15 HIS B CA 1
ATOM 3957 C C . HIS B 1 15 ? 18.016 -30.547 44.562 1 37.78 15 HIS B C 1
ATOM 3959 O O . HIS B 1 15 ? 18.141 -29.547 43.844 1 37.78 15 HIS B O 1
ATOM 3965 N N . LYS B 1 16 ? 18.781 -31.578 44.188 1 38.91 16 LYS B N 1
ATOM 3966 C CA . LYS B 1 16 ? 19.172 -31.953 42.812 1 38.91 16 LYS B CA 1
ATOM 3967 C C . LYS B 1 16 ? 17.953 -32.125 41.906 1 38.91 16 LYS B C 1
ATOM 3969 O O . LYS B 1 16 ? 16.984 -32.781 42.281 1 38.91 16 LYS B O 1
ATOM 3974 N N . LYS B 1 17 ? 17.719 -31.172 41.062 1 43.44 17 LYS B N 1
ATOM 3975 C CA . LYS B 1 17 ? 16.688 -31.203 40 1 43.44 17 LYS B CA 1
ATOM 3976 C C . LYS B 1 17 ? 16.656 -32.562 39.312 1 43.44 17 LYS B C 1
ATOM 3978 O O . LYS B 1 17 ? 17.703 -33.125 38.969 1 43.44 17 LYS B O 1
ATOM 3983 N N . SER B 1 18 ? 15.664 -33.406 39.594 1 48.41 18 SER B N 1
ATOM 3984 C CA . SER B 1 18 ? 15.516 -34.719 38.969 1 48.41 18 SER B CA 1
ATOM 3985 C C . SER B 1 18 ? 15.633 -34.625 37.438 1 48.41 18 SER B C 1
ATOM 3987 O O . SER B 1 18 ? 14.977 -33.781 36.812 1 48.41 18 SER B O 1
ATOM 3989 N N . ARG B 1 19 ? 16.734 -35 36.75 1 54.22 19 ARG B N 1
ATOM 3990 C CA . ARG B 1 19 ? 17.078 -34.906 35.344 1 54.22 19 ARG B CA 1
ATOM 3991 C C . ARG B 1 19 ? 16.297 -35.906 34.531 1 54.22 19 ARG B C 1
ATOM 3993 O O . ARG B 1 19 ? 16.344 -35.906 33.281 1 54.22 19 ARG B O 1
ATOM 4000 N N . MET B 1 20 ? 15.586 -36.906 35.125 1 55.94 20 MET B N 1
ATOM 4001 C CA . MET B 1 20 ? 15.141 -38.094 34.406 1 55.94 20 MET B CA 1
ATOM 4002 C C . MET B 1 20 ? 13.641 -38.031 34.125 1 55.94 20 MET B C 1
ATOM 4004 O O . MET B 1 20 ? 13.023 -39.031 33.781 1 55.94 20 MET B O 1
ATOM 4008 N N . GLY B 1 21 ? 12.914 -36.969 34.406 1 57.44 21 GLY B N 1
ATOM 4009 C CA . GLY B 1 21 ? 11.484 -36.938 34.188 1 57.44 21 GLY B CA 1
ATOM 4010 C C . GLY B 1 21 ? 11.102 -36.688 32.75 1 57.44 21 GLY B C 1
ATOM 4011 O O . GLY B 1 21 ? 11.922 -36.188 31.953 1 57.44 21 GLY B O 1
ATOM 4012 N N . CYS B 1 22 ? 9.945 -37.312 32.188 1 62.94 22 CYS B N 1
ATOM 4013 C CA . CYS B 1 22 ? 9.453 -37.031 30.844 1 62.94 22 CYS B CA 1
ATOM 4014 C C . CYS B 1 22 ? 9.164 -35.562 30.656 1 62.94 22 CYS B C 1
ATOM 4016 O O . CYS B 1 22 ? 9.094 -34.812 31.641 1 62.94 22 CYS B O 1
ATOM 4018 N N . ALA B 1 23 ? 9.156 -34.969 29.438 1 69.44 23 ALA B N 1
ATOM 4019 C CA . ALA B 1 23 ? 9 -33.531 29.141 1 69.44 23 ALA B CA 1
ATOM 4020 C C . ALA B 1 23 ? 7.762 -32.969 29.844 1 69.44 23 ALA B C 1
ATOM 4022 O O . ALA B 1 23 ? 7.766 -31.828 30.297 1 69.44 23 ALA B O 1
ATOM 4023 N N . ARG B 1 24 ? 6.738 -33.719 29.984 1 69.69 24 ARG B N 1
ATOM 4024 C CA . ARG B 1 24 ? 5.488 -33.281 30.594 1 69.69 24 ARG B CA 1
ATOM 4025 C C . ARG B 1 24 ? 5.613 -33.219 32.125 1 69.69 24 ARG B C 1
ATOM 4027 O O . ARG B 1 24 ? 5.16 -32.25 32.75 1 69.69 24 ARG B O 1
ATOM 4034 N N . CYS B 1 25 ? 6.109 -34.156 32.688 1 64.94 25 CYS B N 1
ATOM 4035 C CA . CYS B 1 25 ? 6.27 -34.219 34.125 1 64.94 25 CYS B CA 1
ATOM 4036 C C . CYS B 1 25 ? 7.305 -33.188 34.594 1 64.94 25 CYS B C 1
ATOM 4038 O O . CYS B 1 25 ? 7.164 -32.594 35.656 1 64.94 25 CYS B O 1
ATOM 4040 N N . LYS B 1 26 ? 8.32 -32.938 33.688 1 67.56 26 LYS B N 1
ATOM 4041 C CA . LYS B 1 26 ? 9.297 -31.891 33.969 1 67.56 26 LYS B CA 1
ATOM 4042 C C . LYS B 1 26 ? 8.648 -30.516 33.969 1 67.56 26 LYS B C 1
ATOM 4044 O O . LYS B 1 26 ? 8.984 -29.656 34.781 1 67.56 26 LYS B O 1
ATOM 4049 N N . ALA B 1 27 ? 7.637 -30.281 33.125 1 68.38 27 ALA B N 1
ATOM 4050 C CA . ALA B 1 27 ? 6.91 -29.016 33.062 1 68.38 27 ALA B CA 1
ATOM 4051 C C . ALA B 1 27 ? 6.016 -28.844 34.281 1 68.38 27 ALA B C 1
ATOM 4053 O O . ALA B 1 27 ? 5.816 -27.719 34.75 1 68.38 27 ALA B O 1
ATOM 4054 N N . ARG B 1 28 ? 5.551 -29.906 34.781 1 65.88 28 ARG B N 1
ATOM 4055 C CA . ARG B 1 28 ? 4.652 -29.859 35.938 1 65.88 28 ARG B CA 1
ATOM 4056 C C . ARG B 1 28 ? 5.426 -29.984 37.25 1 65.88 28 ARG B C 1
ATOM 4058 O O . ARG B 1 28 ? 4.844 -29.891 38.312 1 65.88 28 ARG B O 1
ATOM 4065 N N . ARG B 1 29 ? 6.758 -30.047 37.281 1 63.19 29 ARG B N 1
ATOM 4066 C CA . ARG B 1 29 ? 7.699 -30.109 38.406 1 63.19 29 ARG B CA 1
ATOM 4067 C C . ARG B 1 29 ? 7.312 -31.203 39.375 1 63.19 29 ARG B C 1
ATOM 4069 O O . ARG B 1 29 ? 7.391 -31 40.594 1 63.19 29 ARG B O 1
ATOM 4076 N N . VAL B 1 30 ? 6.742 -32.219 38.875 1 64.31 30 VAL B N 1
ATOM 4077 C CA . VAL B 1 30 ? 6.461 -33.375 39.719 1 64.31 30 VAL B CA 1
ATOM 4078 C C . VAL B 1 30 ? 7.637 -34.344 39.688 1 64.31 30 VAL B C 1
ATOM 4080 O O . VAL B 1 30 ? 8.234 -34.562 38.656 1 64.31 30 VAL B O 1
ATOM 4083 N N . LYS B 1 31 ? 8.234 -34.812 40.75 1 58.5 31 LYS B N 1
ATOM 4084 C CA . LYS B 1 31 ? 9.328 -35.75 40.906 1 58.5 31 LYS B CA 1
ATOM 4085 C C . LYS B 1 31 ? 8.938 -37.125 40.375 1 58.5 31 LYS B C 1
ATOM 4087 O O . LYS B 1 31 ? 7.891 -37.688 40.75 1 58.5 31 LYS B O 1
ATOM 4092 N N . VAL B 1 32 ? 9.383 -37.438 39.188 1 57.88 32 VAL B N 1
ATOM 4093 C CA . VAL B 1 32 ? 9.008 -38.75 38.719 1 57.88 32 VAL B CA 1
ATOM 4094 C C . VAL B 1 32 ? 10.258 -39.625 38.531 1 57.88 32 VAL B C 1
ATOM 4096 O O . VAL B 1 32 ? 11.328 -39.094 38.219 1 57.88 32 VAL B O 1
ATOM 4099 N N . ALA B 1 33 ? 10.492 -40.781 39.031 1 51.5 33 ALA B N 1
ATOM 4100 C CA . ALA B 1 33 ? 11.562 -41.75 38.844 1 51.5 33 ALA B CA 1
ATOM 4101 C C . ALA B 1 33 ? 11.383 -42.5 37.5 1 51.5 33 ALA B C 1
ATOM 4103 O O . ALA B 1 33 ? 10.25 -42.719 37.062 1 51.5 33 ALA B O 1
ATOM 4104 N N . LYS B 1 34 ? 12.578 -42.719 36.656 1 54.78 34 LYS B N 1
ATOM 4105 C CA . LYS B 1 34 ? 12.578 -43.594 35.469 1 54.78 34 LYS B CA 1
ATOM 4106 C C . LYS B 1 34 ? 11.977 -44.938 35.781 1 54.78 34 LYS B C 1
ATOM 4108 O O . LYS B 1 34 ? 11.969 -45.375 36.938 1 54.78 34 LYS B O 1
ATOM 4113 N N . PRO B 1 35 ? 11.766 -45.344 34.719 1 51.12 35 PRO B N 1
ATOM 4114 C CA . PRO B 1 35 ? 11.555 -45.188 33.281 1 51.12 35 PRO B CA 1
ATOM 4115 C C . PRO B 1 35 ? 10.188 -44.594 32.969 1 51.12 35 PRO B C 1
ATOM 4117 O O . PRO B 1 35 ? 9.984 -44.062 31.859 1 51.12 35 PRO B O 1
ATOM 4120 N N . SER B 1 36 ? 9.055 -44.969 33.406 1 55.47 36 SER B N 1
ATOM 4121 C CA . SER B 1 36 ? 7.73 -44.438 33.094 1 55.47 36 SER B CA 1
ATOM 4122 C C . SER B 1 36 ? 7.199 -43.562 34.219 1 55.47 36 SER B C 1
ATOM 4124 O O . SER B 1 36 ? 7.348 -43.875 35.375 1 55.47 36 SER B O 1
ATOM 4126 N N . CYS B 1 37 ? 6.977 -42.25 33.969 1 57.59 37 CYS B N 1
ATOM 4127 C CA . CYS B 1 37 ? 6.449 -41.344 34.969 1 57.59 37 CYS B CA 1
ATOM 4128 C C . CYS B 1 37 ? 5.129 -41.844 35.531 1 57.59 37 CYS B C 1
ATOM 4130 O O . CYS B 1 37 ? 4.301 -42.375 34.781 1 57.59 37 CYS B O 1
ATOM 4132 N N . GLY B 1 38 ? 5.098 -42.406 36.656 1 62.88 38 GLY B N 1
ATOM 4133 C CA . GLY B 1 38 ? 3.869 -42.844 37.312 1 62.88 38 GLY B CA 1
ATOM 4134 C C . GLY B 1 38 ? 2.689 -41.938 37 1 62.88 38 GLY B C 1
ATOM 4135 O O . GLY B 1 38 ? 1.566 -42.406 36.812 1 62.88 38 GLY B O 1
ATOM 4136 N N . GLY B 1 39 ? 2.869 -40.562 36.938 1 59.03 39 GLY B N 1
ATOM 4137 C CA . GLY B 1 39 ? 1.785 -39.656 36.656 1 59.03 39 GLY B CA 1
ATOM 4138 C C . GLY B 1 39 ? 1.261 -39.781 35.219 1 59.03 39 GLY B C 1
ATOM 4139 O O . GLY B 1 39 ? 0.048 -39.812 35 1 59.03 39 GLY B O 1
ATOM 4140 N N . CYS B 1 40 ? 2.184 -39.875 34.281 1 62.12 40 CYS B N 1
ATOM 4141 C CA . CYS B 1 40 ? 1.786 -40.125 32.906 1 62.12 40 CYS B CA 1
ATOM 4142 C C . CYS B 1 40 ? 1.094 -41.469 32.75 1 62.12 40 CYS B C 1
ATOM 4144 O O . CYS B 1 40 ? 0.1 -41.594 32.031 1 62.12 40 CYS B O 1
ATOM 4146 N N . SER B 1 41 ? 1.466 -42.469 33.344 1 65.62 41 SER B N 1
ATOM 4147 C CA . SER B 1 41 ? 0.821 -43.781 33.312 1 65.62 41 SER B CA 1
ATOM 4148 C C . SER B 1 41 ? -0.599 -43.719 33.844 1 65.62 41 SER B C 1
ATOM 4150 O O . SER B 1 41 ? -1.512 -44.344 33.312 1 65.62 41 SER B O 1
ATOM 4152 N N . ARG B 1 42 ? -0.717 -43.094 34.938 1 65.69 42 ARG B N 1
ATOM 4153 C CA . ARG B 1 42 ? -2.045 -43.031 35.531 1 65.69 42 ARG B CA 1
ATOM 4154 C C . ARG B 1 42 ? -3.033 -42.344 34.594 1 65.69 42 ARG B C 1
ATOM 4156 O O . ARG B 1 42 ? -4.207 -42.719 34.531 1 65.69 42 ARG B O 1
ATOM 4163 N N . HIS B 1 43 ? -2.547 -41.281 33.938 1 64.88 43 HIS B N 1
ATOM 4164 C CA . HIS B 1 43 ? -3.422 -40.531 33.062 1 64.88 43 HIS B CA 1
ATOM 4165 C C . HIS B 1 43 ? -3.324 -41.031 31.609 1 64.88 43 HIS B C 1
ATOM 4167 O O . HIS B 1 43 ? -3.914 -40.438 30.703 1 64.88 43 HIS B O 1
ATOM 4173 N N . GLN B 1 44 ? -2.684 -42.188 31.328 1 59.38 44 GLN B N 1
ATOM 4174 C CA . GLN B 1 44 ? -2.529 -42.906 30.078 1 59.38 44 GLN B CA 1
ATOM 4175 C C . GLN B 1 44 ? -1.95 -42.031 28.984 1 59.38 44 GLN B C 1
ATOM 4177 O O . GLN B 1 44 ? -2.408 -42.062 27.844 1 59.38 44 GLN B O 1
ATOM 4182 N N . VAL B 1 45 ? -1.155 -41.094 29.375 1 63.97 45 VAL B N 1
ATOM 4183 C CA . VAL B 1 45 ? -0.451 -40.281 28.391 1 63.97 45 VAL B CA 1
ATOM 4184 C C . VAL B 1 45 ? 0.976 -40.812 28.219 1 63.97 45 VAL B C 1
ATOM 4186 O O . VAL B 1 45 ? 1.539 -41.406 29.141 1 63.97 45 VAL B O 1
ATOM 4189 N N . GLU B 1 46 ? 1.532 -40.844 26.922 1 62.53 46 GLU B N 1
ATOM 4190 C CA . GLU B 1 46 ? 2.867 -41.344 26.609 1 62.53 46 GLU B CA 1
ATOM 4191 C C . GLU B 1 46 ? 3.947 -40.469 27.219 1 62.53 46 GLU B C 1
ATOM 4193 O O . GLU B 1 46 ? 3.859 -39.25 27.141 1 62.53 46 GLU B O 1
ATOM 4198 N N . CYS B 1 47 ? 4.887 -40.969 27.969 1 61.12 47 CYS B N 1
ATOM 4199 C CA . CYS B 1 47 ? 6.035 -40.25 28.531 1 61.12 47 CYS B CA 1
ATOM 4200 C C . CYS B 1 47 ? 7.066 -39.938 27.438 1 61.12 47 CYS B C 1
ATOM 4202 O O . CYS B 1 47 ? 7.48 -40.844 26.703 1 61.12 47 CYS B O 1
ATOM 4204 N N . VAL B 1 48 ? 7.199 -38.844 26.922 1 65.31 48 VAL B N 1
ATOM 4205 C CA . VAL B 1 48 ? 8.25 -38.5 25.953 1 65.31 48 VAL B CA 1
ATOM 4206 C C . VAL B 1 48 ? 9.5 -38.031 26.703 1 65.31 48 VAL B C 1
ATOM 4208 O O . VAL B 1 48 ? 9.461 -37.062 27.453 1 65.31 48 VAL B O 1
ATOM 4211 N N . TYR B 1 49 ? 10.469 -38.844 26.766 1 56.72 49 TYR B N 1
ATOM 4212 C CA . TYR B 1 49 ? 11.734 -38.562 27.438 1 56.72 49 TYR B CA 1
ATOM 4213 C C . TYR B 1 49 ? 12.703 -37.875 26.484 1 56.72 49 TYR B C 1
ATOM 4215 O O . TYR B 1 49 ? 12.828 -38.25 25.312 1 56.72 49 TYR B O 1
ATOM 4223 N N . PRO B 1 50 ? 13.227 -36.719 26.797 1 48.38 50 PRO B N 1
ATOM 4224 C CA . PRO B 1 50 ? 14.227 -36.156 25.875 1 48.38 50 PRO B CA 1
ATOM 4225 C C . PRO B 1 50 ? 15.414 -37.094 25.672 1 48.38 50 PRO B C 1
ATOM 4227 O O . PRO B 1 50 ? 15.727 -37.906 26.531 1 48.38 50 PRO B O 1
ATOM 4230 N N . PRO B 1 51 ? 15.906 -37.281 24.422 1 41.88 51 PRO B N 1
ATOM 4231 C CA . PRO B 1 51 ? 17.062 -38.156 24.156 1 41.88 51 PRO B CA 1
ATOM 4232 C C . PRO B 1 51 ? 18.266 -37.781 25.016 1 41.88 51 PRO B C 1
ATOM 4234 O O . PRO B 1 51 ? 18.453 -36.625 25.359 1 41.88 51 PRO B O 1
ATOM 4237 N N . SER B 1 52 ? 18.734 -38.625 25.844 1 34.81 52 SER B N 1
ATOM 4238 C CA . SER B 1 52 ? 19.969 -38.5 26.594 1 34.81 52 SER B CA 1
ATOM 4239 C C . SER B 1 52 ? 21.141 -38.125 25.688 1 34.81 52 SER B C 1
ATOM 4241 O O . SER B 1 52 ? 21.297 -38.688 24.609 1 34.81 52 SER B O 1
ATOM 4243 N N . PRO B 1 53 ? 21.812 -36.938 25.891 1 32.81 53 PRO B N 1
ATOM 4244 C CA . PRO B 1 53 ? 23.031 -36.719 25.094 1 32.81 53 PRO B CA 1
ATOM 4245 C C . PRO B 1 53 ? 24.016 -37.875 25.156 1 32.81 53 PRO B C 1
ATOM 4247 O O . PRO B 1 53 ? 24.297 -38.375 26.25 1 32.81 53 PRO B O 1
ATOM 4250 N N . ALA B 1 54 ? 23.953 -38.75 24.25 1 29.58 54 ALA B N 1
ATOM 4251 C CA . ALA B 1 54 ? 24.984 -39.781 24.188 1 29.58 54 ALA B CA 1
ATOM 4252 C C . ALA B 1 54 ? 26.375 -39.188 24.391 1 29.58 54 ALA B C 1
ATOM 4254 O O . ALA B 1 54 ? 26.688 -38.125 23.844 1 29.58 54 ALA B O 1
ATOM 4255 N N . SER B 1 55 ? 27.172 -39.5 25.375 1 28.56 55 SER B N 1
ATOM 4256 C CA . SER B 1 55 ? 28.531 -39.188 25.797 1 28.56 55 SER B CA 1
ATOM 4257 C C . SER B 1 55 ? 29.531 -39.562 24.719 1 28.56 55 SER B C 1
ATOM 4259 O O . SER B 1 55 ? 30.125 -40.656 24.75 1 28.56 55 SER B O 1
ATOM 4261 N N . SER B 1 56 ? 29.312 -39.625 23.406 1 25 56 SER B N 1
ATOM 4262 C CA . SER B 1 56 ? 30.375 -40.219 22.609 1 25 56 SER B CA 1
ATOM 4263 C C . SER B 1 56 ? 31.719 -39.531 22.875 1 25 56 SER B C 1
ATOM 4265 O O . SER B 1 56 ? 31.891 -38.375 22.547 1 25 56 SER B O 1
ATOM 4267 N N . LEU B 1 57 ? 32.5 -40.062 23.797 1 23.56 57 LEU B N 1
ATOM 4268 C CA . LEU B 1 57 ? 33.812 -39.75 24.328 1 23.56 57 LEU B CA 1
ATOM 4269 C C . LEU B 1 57 ? 34.875 -39.844 23.234 1 23.56 57 LEU B C 1
ATOM 4271 O O . LEU B 1 57 ? 36.062 -39.531 23.469 1 23.56 57 LEU B O 1
ATOM 4275 N N . GLN B 1 58 ? 34.719 -40.5 22.062 1 22.45 58 GLN B N 1
ATOM 4276 C CA . GLN B 1 58 ? 35.969 -41.094 21.578 1 22.45 58 GLN B CA 1
ATOM 4277 C C . GLN B 1 58 ? 37.031 -40.031 21.422 1 22.45 58 GLN B C 1
ATOM 4279 O O . GLN B 1 58 ? 36.781 -38.906 21 1 22.45 58 GLN B O 1
ATOM 4284 N N . SER B 1 59 ? 38.312 -40.312 21.969 1 21.97 59 SER B N 1
ATOM 4285 C CA . SER B 1 59 ? 39.594 -39.75 22.312 1 21.97 59 SER B CA 1
ATOM 4286 C C . SER B 1 59 ? 40.375 -39.312 21.062 1 21.97 59 SER B C 1
ATOM 4288 O O . SER B 1 59 ? 41.5 -38.844 21.172 1 21.97 59 SER B O 1
ATOM 4290 N N . LEU B 1 60 ? 39.75 -38.969 19.969 1 20.75 60 LEU B N 1
ATOM 4291 C CA . LEU B 1 60 ? 40.719 -39.062 18.859 1 20.75 60 LEU B CA 1
ATOM 4292 C C . LEU B 1 60 ? 41.969 -38.25 19.141 1 20.75 60 LEU B C 1
ATOM 4294 O O . LEU B 1 60 ? 41.875 -37.125 19.672 1 20.75 60 LEU B O 1
ATOM 4298 N N . PRO B 1 61 ? 43.031 -38.938 19.266 1 21.44 61 PRO B N 1
ATOM 4299 C CA . PRO B 1 61 ? 44.375 -38.5 19.609 1 21.44 61 PRO B CA 1
ATOM 4300 C C . PRO B 1 61 ? 44.844 -37.344 18.734 1 21.44 61 PRO B C 1
ATOM 4302 O O . PRO B 1 61 ? 44.688 -37.375 17.5 1 21.44 61 PRO B O 1
ATOM 4305 N N . ARG B 1 62 ? 44.562 -36.219 19.109 1 20.59 62 ARG B N 1
ATOM 4306 C CA . ARG B 1 62 ? 44.812 -35 18.344 1 20.59 62 ARG B CA 1
ATOM 4307 C C . ARG B 1 62 ? 46.281 -34.875 17.969 1 20.59 62 ARG B C 1
ATOM 4309 O O . ARG B 1 62 ? 47.125 -34.594 18.828 1 20.59 62 ARG B O 1
ATOM 4316 N N . GLY B 1 63 ? 46.719 -35.906 17.25 1 17.89 63 GLY B N 1
ATOM 4317 C CA . GLY B 1 63 ? 48.125 -35.875 16.859 1 17.89 63 GLY B CA 1
ATOM 4318 C C . GLY B 1 63 ? 48.594 -34.5 16.406 1 17.89 63 GLY B C 1
ATOM 4319 O O . GLY B 1 63 ? 47.781 -33.656 16.047 1 17.89 63 GLY B O 1
ATOM 4320 N N . ALA B 1 64 ? 49.844 -34.125 16.812 1 19.17 64 ALA B N 1
ATOM 4321 C CA . ALA B 1 64 ? 50.719 -32.969 16.859 1 19.17 64 ALA B CA 1
ATOM 4322 C C . ALA B 1 64 ? 51.031 -32.438 15.453 1 19.17 64 ALA B C 1
ATOM 4324 O O . ALA B 1 64 ? 52.094 -32.75 14.891 1 19.17 64 ALA B O 1
ATOM 4325 N N . ALA B 1 65 ? 50 -32.375 14.547 1 17.73 65 ALA B N 1
ATOM 4326 C CA . ALA B 1 65 ? 50.469 -32.188 13.164 1 17.73 65 ALA B CA 1
ATOM 4327 C C . ALA B 1 65 ? 51.438 -31.047 13.062 1 17.73 65 ALA B C 1
ATOM 4329 O O . ALA B 1 65 ? 51.281 -30.031 13.734 1 17.73 65 ALA B O 1
ATOM 4330 N N . SER B 1 66 ? 52.594 -31.281 12.5 1 17.58 66 SER B N 1
ATOM 4331 C CA . SER B 1 66 ? 53.906 -30.797 12.102 1 17.58 66 SER B CA 1
ATOM 4332 C C . SER B 1 66 ? 53.812 -29.547 11.227 1 17.58 66 SER B C 1
ATOM 4334 O O . SER B 1 66 ? 52.781 -29.328 10.586 1 17.58 66 SER B O 1
ATOM 4336 N N . ARG B 1 67 ? 54.719 -28.688 11.391 1 18.66 67 ARG B N 1
ATOM 4337 C CA . ARG B 1 67 ? 55.125 -27.297 11.133 1 18.66 67 ARG B CA 1
ATOM 4338 C C . ARG B 1 67 ? 55.219 -27.031 9.633 1 18.66 67 ARG B C 1
ATOM 4340 O O . ARG B 1 67 ? 56.344 -27 9.078 1 18.66 67 ARG B O 1
ATOM 4347 N N . PRO B 1 68 ? 54.188 -27.406 8.711 1 17.45 68 PRO B N 1
ATOM 4348 C CA . PRO B 1 68 ? 54.781 -27.453 7.367 1 17.45 68 PRO B CA 1
ATOM 4349 C C . PRO B 1 68 ? 55.531 -26.172 7.004 1 17.45 68 PRO B C 1
ATOM 4351 O O . PRO B 1 68 ? 55.188 -25.094 7.496 1 17.45 68 PRO B O 1
ATOM 4354 N N . PRO B 1 69 ? 56.688 -26.281 6.438 1 18.81 69 PRO B N 1
ATOM 4355 C CA . PRO B 1 69 ? 57.688 -25.297 6.043 1 18.81 69 PRO B CA 1
ATOM 4356 C C . PRO B 1 69 ? 57.156 -24.328 4.98 1 18.81 69 PRO B C 1
ATOM 4358 O O . PRO B 1 69 ? 56.375 -24.719 4.105 1 18.81 69 PRO B O 1
ATOM 4361 N N . GLN B 1 70 ? 56.844 -23.188 5.336 1 17.78 70 GLN B N 1
ATOM 4362 C CA . GLN B 1 70 ? 56.469 -22.016 4.535 1 17.78 70 GLN B CA 1
ATOM 4363 C C . GLN B 1 70 ? 57.375 -21.891 3.309 1 17.78 70 GLN B C 1
ATOM 4365 O O . GLN B 1 70 ? 58.562 -21.609 3.436 1 17.78 70 GLN B O 1
ATOM 4370 N N . VAL B 1 71 ? 57 -22.781 2.291 1 15.66 71 VAL B N 1
ATOM 4371 C CA . VAL B 1 71 ? 57.812 -22.766 1.072 1 15.66 71 VAL B CA 1
ATOM 4372 C C . VAL B 1 71 ? 57.938 -21.328 0.559 1 15.66 71 VAL B C 1
ATOM 4374 O O . VAL B 1 71 ? 57.219 -20.438 1.012 1 15.66 71 VAL B O 1
ATOM 4377 N N . GLN B 1 72 ? 57.562 -21.203 -0.808 1 15.47 72 GLN B N 1
ATOM 4378 C CA . GLN B 1 72 ? 58.438 -20.953 -1.941 1 15.47 72 GLN B CA 1
ATOM 4379 C C . GLN B 1 72 ? 58.5 -19.469 -2.27 1 15.47 72 GLN B C 1
ATOM 4381 O O . GLN B 1 72 ? 57.656 -18.688 -1.813 1 15.47 72 GLN B O 1
ATOM 4386 N N . PRO B 1 73 ? 58.875 -19.219 -3.705 1 15.76 73 PRO B N 1
ATOM 4387 C CA . PRO B 1 73 ? 59.75 -18.406 -4.559 1 15.76 73 PRO B CA 1
ATOM 4388 C C . PRO B 1 73 ? 59.031 -17.172 -5.125 1 15.76 73 PRO B C 1
ATOM 4390 O O . PRO B 1 73 ? 57.812 -17.188 -5.289 1 15.76 73 PRO B O 1
ATOM 4393 N N . ALA B 1 74 ? 59.625 -16.078 -5.145 1 17.02 74 ALA B N 1
ATOM 4394 C CA . ALA B 1 74 ? 59.438 -14.672 -5.473 1 17.02 74 ALA B CA 1
ATOM 4395 C C . ALA B 1 74 ? 59.188 -14.484 -6.969 1 17.02 74 ALA B C 1
ATOM 4397 O O . ALA B 1 74 ? 59.062 -13.352 -7.449 1 17.02 74 ALA B O 1
ATOM 4398 N N . GLU B 1 75 ? 59 -15.555 -7.934 1 15.22 75 GLU B N 1
ATOM 4399 C CA . GLU B 1 75 ? 59.625 -15.062 -9.156 1 15.22 75 GLU B CA 1
ATOM 4400 C C . GLU B 1 75 ? 58.844 -13.891 -9.742 1 15.22 75 GLU B C 1
ATOM 4402 O O . GLU B 1 75 ? 59.406 -12.828 -10.008 1 15.22 75 GLU B O 1
ATOM 4407 N N . THR B 1 76 ? 58.094 -14.195 -10.891 1 15.15 76 THR B N 1
ATOM 4408 C CA . THR B 1 76 ? 58.438 -13.719 -12.227 1 15.15 76 THR B CA 1
ATOM 4409 C C . THR B 1 76 ? 57.75 -12.398 -12.523 1 15.15 76 THR B C 1
ATOM 4411 O O . THR B 1 76 ? 56.781 -12.039 -11.852 1 15.15 76 THR B O 1
ATOM 4414 N N . HIS B 1 77 ? 57.5 -12.141 -13.953 1 15.09 77 HIS B N 1
ATOM 4415 C CA . HIS B 1 77 ? 57.844 -11.234 -15.055 1 15.09 77 HIS B CA 1
ATOM 4416 C C . HIS B 1 77 ? 56.656 -10.328 -15.383 1 15.09 77 HIS B C 1
ATOM 4418 O O . HIS B 1 77 ? 55.5 -10.656 -15.055 1 15.09 77 HIS B O 1
ATOM 4424 N N . ALA B 1 78 ? 56.906 -9.125 -16 1 16.33 78 ALA B N 1
ATOM 4425 C CA . ALA B 1 78 ? 56.531 -7.773 -16.406 1 16.33 78 ALA B CA 1
ATOM 4426 C C . ALA B 1 78 ? 55.562 -7.789 -17.578 1 16.33 78 ALA B C 1
ATOM 4428 O O . ALA B 1 78 ? 54.906 -6.789 -17.859 1 16.33 78 ALA B O 1
ATOM 4429 N N . GLY B 1 79 ? 55.312 -8.922 -18.375 1 14.75 79 GLY B N 1
ATOM 4430 C CA . GLY B 1 79 ? 55.219 -8.508 -19.766 1 14.75 79 GLY B CA 1
ATOM 4431 C C . GLY B 1 79 ? 54 -7.664 -20.062 1 14.75 79 GLY B C 1
ATOM 4432 O O . GLY B 1 79 ? 53 -7.742 -19.344 1 14.75 79 GLY B O 1
ATOM 4433 N N . ALA B 1 80 ? 54.094 -6.609 -21.016 1 16.34 80 ALA B N 1
ATOM 4434 C CA . ALA B 1 80 ? 53.688 -5.363 -21.656 1 16.34 80 ALA B CA 1
ATOM 4435 C C . ALA B 1 80 ? 52.5 -5.586 -22.594 1 16.34 80 ALA B C 1
ATOM 4437 O O . ALA B 1 80 ? 51.688 -4.68 -22.781 1 16.34 80 ALA B O 1
ATOM 4438 N N . GLY B 1 81 ? 52.281 -6.781 -23.281 1 14.71 81 GLY B N 1
ATOM 4439 C CA . GLY B 1 81 ? 52.062 -6.539 -24.688 1 14.71 81 GLY B CA 1
ATOM 4440 C C . GLY B 1 81 ? 50.625 -6.145 -25 1 14.71 81 GLY B C 1
ATOM 4441 O O . GLY B 1 81 ? 50.25 -6.039 -26.172 1 14.71 81 GLY B O 1
ATOM 4442 N N . VAL B 1 82 ? 49.781 -5.781 -24.156 1 15.8 82 VAL B N 1
ATOM 4443 C CA . VAL B 1 82 ? 48.5 -6.09 -24.797 1 15.8 82 VAL B CA 1
ATOM 4444 C C . VAL B 1 82 ? 48.344 -5.246 -26.062 1 15.8 82 VAL B C 1
ATOM 4446 O O . VAL B 1 82 ? 48.531 -4.027 -26.031 1 15.8 82 VAL B O 1
ATOM 4449 N N . GLY B 1 83 ? 48.25 -5.902 -27.219 1 14.47 83 GLY B N 1
ATOM 4450 C CA . GLY B 1 83 ? 48.031 -5.691 -28.656 1 14.47 83 GLY B CA 1
ATOM 4451 C C . GLY B 1 83 ? 46.812 -4.852 -28.969 1 14.47 83 GLY B C 1
ATOM 4452 O O . GLY B 1 83 ? 46.031 -4.543 -28.078 1 14.47 83 GLY B O 1
ATOM 4453 N N . ASP B 1 84 ? 46.094 -5.277 -30.047 1 15.3 84 ASP B N 1
ATOM 4454 C CA . ASP B 1 84 ? 45.812 -4.824 -31.406 1 15.3 84 ASP B CA 1
ATOM 4455 C C . ASP B 1 84 ? 44.406 -4.23 -31.516 1 15.3 84 ASP B C 1
ATOM 4457 O O . ASP B 1 84 ? 44.25 -3.041 -31.797 1 15.3 84 ASP B O 1
ATOM 4461 N N . SER B 1 85 ? 43.406 -5.023 -32.125 1 14.9 85 SER B N 1
ATOM 4462 C CA . SER B 1 85 ? 42.969 -4.828 -33.5 1 14.9 85 SER B CA 1
ATOM 4463 C C . SER B 1 85 ? 41.688 -4.02 -33.531 1 14.9 85 SER B C 1
ATOM 4465 O O . SER B 1 85 ? 41.062 -3.768 -32.5 1 14.9 85 SER B O 1
ATOM 4467 N N . SER B 1 86 ? 40.531 -4.531 -34.344 1 15.33 86 SER B N 1
ATOM 4468 C CA . SER B 1 86 ? 40.062 -4.203 -35.656 1 15.33 86 SER B CA 1
ATOM 4469 C C . SER B 1 86 ? 38.75 -3.42 -35.625 1 15.33 86 SER B C 1
ATOM 4471 O O . SER B 1 86 ? 38.719 -2.219 -35.906 1 15.33 86 SER B O 1
ATOM 4473 N N . SER B 1 87 ? 37.438 -4.066 -35.969 1 15.59 87 SER B N 1
ATOM 4474 C CA . SER B 1 87 ? 36.719 -3.932 -37.219 1 15.59 87 SER B CA 1
ATOM 4475 C C . SER B 1 87 ? 35.531 -2.996 -37.094 1 15.59 87 SER B C 1
ATOM 4477 O O . SER B 1 87 ? 35.031 -2.76 -35.969 1 15.59 87 SER B O 1
ATOM 4479 N N . SER B 1 88 ? 34.781 -2.469 -38.312 1 16.44 88 SER B N 1
ATOM 4480 C CA . SER B 1 88 ? 34.156 -1.441 -39.156 1 16.44 88 SER B CA 1
ATOM 4481 C C . SER B 1 88 ? 32.656 -1.564 -39.188 1 16.44 88 SER B C 1
ATOM 4483 O O . SER B 1 88 ? 31.984 -0.922 -40 1 16.44 88 SER B O 1
ATOM 4485 N N . ILE B 1 89 ? 31.906 -2.016 -38.094 1 16.69 89 ILE B N 1
ATOM 4486 C CA . ILE B 1 89 ? 30.578 -2.432 -38.5 1 16.69 89 ILE B CA 1
ATOM 4487 C C . ILE B 1 89 ? 29.797 -1.228 -39.031 1 16.69 89 ILE B C 1
ATOM 4489 O O . ILE B 1 89 ? 29.641 -0.228 -38.344 1 16.69 89 ILE B O 1
ATOM 4493 N N . ASP B 1 90 ? 29.469 -1.26 -40.406 1 16.02 90 ASP B N 1
ATOM 4494 C CA . ASP B 1 90 ? 28.844 -0.431 -41.438 1 16.02 90 ASP B CA 1
ATOM 4495 C C . ASP B 1 90 ? 27.344 -0.299 -41.188 1 16.02 90 ASP B C 1
ATOM 4497 O O . ASP B 1 90 ? 26.641 -1.303 -41.094 1 16.02 90 ASP B O 1
ATOM 4501 N N . LEU B 1 91 ? 26.875 0.715 -40.594 1 17.08 91 LEU B N 1
ATOM 4502 C CA . LEU B 1 91 ? 25.562 1.238 -40.25 1 17.08 91 LEU B CA 1
ATOM 4503 C C . LEU B 1 91 ? 24.734 1.503 -41.5 1 17.08 91 LEU B C 1
ATOM 4505 O O . LEU B 1 91 ? 24.766 2.605 -42.062 1 17.08 91 LEU B O 1
ATOM 4509 N N . TRP B 1 92 ? 24.547 0.372 -42.406 1 15.68 92 TRP B N 1
ATOM 4510 C CA . TRP B 1 92 ? 23.906 0.698 -43.688 1 15.68 92 TRP B CA 1
ATOM 4511 C C . TRP B 1 92 ? 22.469 1.16 -43.469 1 15.68 92 TRP B C 1
ATOM 4513 O O . TRP B 1 92 ? 21.719 0.535 -42.719 1 15.68 92 TRP B O 1
ATOM 4523 N N . ILE B 1 93 ? 22.047 2.373 -43.812 1 17.31 93 ILE B N 1
ATOM 4524 C CA . ILE B 1 93 ? 20.984 3.365 -43.812 1 17.31 93 ILE B CA 1
ATOM 4525 C C . ILE B 1 93 ? 19.938 3.014 -44.844 1 17.31 93 ILE B C 1
ATOM 4527 O O . ILE B 1 93 ? 19.031 3.805 -45.125 1 17.31 93 ILE B O 1
ATOM 4531 N N . THR B 1 94 ? 19.844 1.689 -45.438 1 15.98 94 THR B N 1
ATOM 4532 C CA . THR B 1 94 ? 19.234 1.822 -46.75 1 15.98 94 THR B CA 1
ATOM 4533 C C . THR B 1 94 ? 17.781 2.297 -46.625 1 15.98 94 THR B C 1
ATOM 4535 O O . THR B 1 94 ? 17.156 2.133 -45.594 1 15.98 94 THR B O 1
ATOM 4538 N N . HIS B 1 95 ? 17.016 2.539 -47.938 1 16.45 95 HIS B N 1
ATOM 4539 C CA . HIS B 1 95 ? 16.125 3.303 -48.812 1 16.45 95 HIS B CA 1
ATOM 4540 C C . HIS B 1 95 ? 14.75 2.652 -48.906 1 16.45 95 HIS B C 1
ATOM 4542 O O . HIS B 1 95 ? 14.625 1.528 -49.375 1 16.45 95 HIS B O 1
ATOM 4548 N N . HIS B 1 96 ? 13.914 2.752 -47.938 1 16.23 96 HIS B N 1
ATOM 4549 C CA . HIS B 1 96 ? 12.594 2.146 -47.969 1 16.23 96 HIS B CA 1
ATOM 4550 C C . HIS B 1 96 ? 11.75 2.707 -49.125 1 16.23 96 HIS B C 1
ATOM 4552 O O . HIS B 1 96 ? 11.312 3.859 -49.062 1 16.23 96 HIS B O 1
ATOM 4558 N N . ASP B 1 97 ? 11.773 2.139 -50.312 1 15.48 97 ASP B N 1
ATOM 4559 C CA . ASP B 1 97 ? 11.008 2.504 -51.5 1 15.48 97 ASP B CA 1
ATOM 4560 C C . ASP B 1 97 ? 9.547 2.1 -51.344 1 15.48 97 ASP B C 1
ATOM 4562 O O . ASP B 1 97 ? 9.234 1.064 -50.75 1 15.48 97 ASP B O 1
ATOM 4566 N N . SER B 1 98 ? 8.43 2.922 -51.75 1 16.95 98 SER B N 1
ATOM 4567 C CA . SER B 1 98 ? 7.016 3.271 -51.719 1 16.95 98 SER B CA 1
ATOM 4568 C C . SER B 1 98 ? 6.199 2.375 -52.625 1 16.95 98 SER B C 1
ATOM 4570 O O . SER B 1 98 ? 4.973 2.469 -52.688 1 16.95 98 SER B O 1
ATOM 4572 N N . SER B 1 99 ? 6.656 1.633 -53.625 1 15.7 99 SER B N 1
ATOM 4573 C CA . SER B 1 99 ? 5.789 1.773 -54.812 1 15.7 99 SER B CA 1
ATOM 4574 C C . SER B 1 99 ? 4.473 1.029 -54.594 1 15.7 99 SER B C 1
ATOM 4576 O O . SER B 1 99 ? 3.396 1.617 -54.719 1 15.7 99 SER B O 1
ATOM 4578 N N . SER B 1 100 ? 4.035 0.084 -55.625 1 15.65 100 SER B N 1
ATOM 4579 C CA . SER B 1 100 ? 3.055 0.068 -56.719 1 15.65 100 SER B CA 1
ATOM 4580 C C . SER B 1 100 ? 1.838 -0.773 -56.344 1 15.65 100 SER B C 1
ATOM 4582 O O . SER B 1 100 ? 1.844 -1.464 -55.312 1 15.65 100 SER B O 1
ATOM 4584 N N . SER B 1 101 ? 1.304 -1.677 -57.281 1 15.91 101 SER B N 1
ATOM 4585 C CA . SER B 1 101 ? 0.169 -1.631 -58.188 1 15.91 101 SER B CA 1
ATOM 4586 C C . SER B 1 101 ? -0.963 -2.533 -57.719 1 15.91 101 SER B C 1
ATOM 4588 O O . SER B 1 101 ? -2.061 -2.057 -57.406 1 15.91 101 SER B O 1
ATOM 4590 N N . PRO B 1 102 ? -1.276 -3.789 -58.375 1 15.95 102 PRO B N 1
ATOM 4591 C CA . PRO B 1 102 ? -2.369 -4.117 -59.281 1 15.95 102 PRO B CA 1
ATOM 4592 C C . PRO B 1 102 ? -3.318 -5.172 -58.719 1 15.95 102 PRO B C 1
ATOM 4594 O O . PRO B 1 102 ? -4.312 -5.52 -59.344 1 15.95 102 PRO B O 1
ATOM 4597 N N . VAL B 1 103 ? -3.318 -5.652 -57.5 1 14.91 103 VAL B N 1
ATOM 4598 C CA . VAL B 1 103 ? -3.635 -7.07 -57.656 1 14.91 103 VAL B CA 1
ATOM 4599 C C . VAL B 1 103 ? -5.082 -7.238 -58.094 1 14.91 103 VAL B C 1
ATOM 4601 O O . VAL B 1 103 ? -5.941 -6.422 -57.781 1 14.91 103 VAL B O 1
ATOM 4604 N N . TRP B 1 104 ? -5.352 -8.594 -58.438 1 14.92 104 TRP B N 1
ATOM 4605 C CA . TRP B 1 104 ? -6.02 -9.484 -59.375 1 14.92 104 TRP B CA 1
ATOM 4606 C C . TRP B 1 104 ? -7.457 -9.758 -58.969 1 14.92 104 TRP B C 1
ATOM 4608 O O . TRP B 1 104 ? -7.816 -9.531 -57.812 1 14.92 104 TRP B O 1
ATOM 4618 N N . GLY B 1 105 ? -7.914 -10.836 -59.5 1 15.29 105 GLY B N 1
ATOM 4619 C CA . GLY B 1 105 ? -8.93 -11.352 -60.406 1 15.29 105 GLY B CA 1
ATOM 4620 C C . GLY B 1 105 ? -10.125 -11.953 -59.688 1 15.29 105 GLY B C 1
ATOM 4621 O O . GLY B 1 105 ? -10.172 -11.969 -58.469 1 15.29 105 GLY B O 1
ATOM 4622 N N . GLU B 1 106 ? -10.328 -13.219 -59.906 1 15.77 106 GLU B N 1
ATOM 4623 C CA . GLU B 1 106 ? -11.391 -13.852 -60.688 1 15.77 106 GLU B CA 1
ATOM 4624 C C . GLU B 1 106 ? -12.484 -14.406 -59.781 1 15.77 106 GLU B C 1
ATOM 4626 O O . GLU B 1 106 ? -13.641 -13.992 -59.875 1 15.77 106 GLU B O 1
ATOM 4631 N N . ASN B 1 107 ? -12.602 -15.773 -59.625 1 15.59 107 ASN B N 1
ATOM 4632 C CA . ASN B 1 107 ? -13.617 -16.578 -60.281 1 15.59 107 ASN B CA 1
ATOM 4633 C C . ASN B 1 107 ? -14.633 -17.141 -59.312 1 15.59 107 ASN B C 1
ATOM 4635 O O . ASN B 1 107 ? -15.797 -17.344 -59.656 1 15.59 107 ASN B O 1
ATOM 4639 N N . SER B 1 108 ? -14.352 -17.516 -58 1 15.02 108 SER B N 1
ATOM 4640 C CA . SER B 1 108 ? -14.828 -18.891 -57.906 1 15.02 108 SER B CA 1
ATOM 4641 C C . SER B 1 108 ? -16.344 -18.938 -57.75 1 15.02 108 SER B C 1
ATOM 4643 O O . SER B 1 108 ? -16.953 -17.984 -57.281 1 15.02 108 SER B O 1
ATOM 4645 N N . PRO B 1 109 ? -16.812 -20.312 -57.5 1 16.7 109 PRO B N 1
ATOM 4646 C CA . PRO B 1 109 ? -17.875 -21.156 -58.062 1 16.7 109 PRO B CA 1
ATOM 4647 C C . PRO B 1 109 ? -19.172 -21.094 -57.25 1 16.7 109 PRO B C 1
ATOM 4649 O O . PRO B 1 109 ? -19.188 -20.594 -56.125 1 16.7 109 PRO B O 1
ATOM 4652 N N . PRO B 1 110 ? -20.031 -22.125 -57.469 1 17.27 110 PRO B N 1
ATOM 4653 C CA . PRO B 1 110 ? -21.453 -22.312 -57.781 1 17.27 110 PRO B CA 1
ATOM 4654 C C . PRO B 1 110 ? -22.281 -22.672 -56.562 1 17.27 110 PRO B C 1
ATOM 4656 O O . PRO B 1 110 ? -23.438 -22.25 -56.438 1 17.27 110 PRO B O 1
ATOM 4659 N N . SER B 1 111 ? -21.734 -23.422 -55.469 1 15.59 111 SER B N 1
ATOM 4660 C CA . SER B 1 111 ? -22.469 -24.672 -55.344 1 15.59 111 SER B CA 1
ATOM 4661 C C . SER B 1 111 ? -23.797 -24.453 -54.625 1 15.59 111 SER B C 1
ATOM 4663 O O . SER B 1 111 ? -24 -23.406 -54 1 15.59 111 SER B O 1
ATOM 4665 N N . GLY B 1 112 ? -24.297 -25.672 -53.969 1 16.33 112 GLY B N 1
ATOM 4666 C CA . GLY B 1 112 ? -25.453 -26.547 -54 1 16.33 112 GLY B CA 1
ATOM 4667 C C . GLY B 1 112 ? -26.453 -26.25 -52.906 1 16.33 112 GLY B C 1
ATOM 4668 O O . GLY B 1 112 ? -26.203 -25.438 -52.031 1 16.33 112 GLY B O 1
ATOM 4669 N N . HIS B 1 113 ? -27.312 -27.312 -52.594 1 17.47 113 HIS B N 1
ATOM 4670 C CA . HIS B 1 113 ? -28.719 -27.672 -52.5 1 17.47 113 HIS B CA 1
ATOM 4671 C C . HIS B 1 113 ? -29.141 -27.766 -51.031 1 17.47 113 HIS B C 1
ATOM 4673 O O . HIS B 1 113 ? -28.609 -28.562 -50.25 1 17.47 113 HIS B O 1
ATOM 4679 N N . ARG B 1 114 ? -29.469 -26.734 -50.375 1 16.11 114 ARG B N 1
ATOM 4680 C CA . ARG B 1 114 ? -29.797 -26.703 -48.938 1 16.11 114 ARG B CA 1
ATOM 4681 C C . ARG B 1 114 ? -31.047 -27.516 -48.656 1 16.11 114 ARG B C 1
ATOM 4683 O O . ARG B 1 114 ? -32.156 -27.047 -48.906 1 16.11 114 ARG B O 1
ATOM 4690 N N . ASP B 1 115 ? -31.047 -28.781 -48.781 1 15.89 115 ASP B N 1
ATOM 4691 C CA . ASP B 1 115 ? -32.344 -29.406 -48.656 1 15.89 115 ASP B CA 1
ATOM 4692 C C . ASP B 1 115 ? -32.812 -29.375 -47.188 1 15.89 115 ASP B C 1
ATOM 4694 O O . ASP B 1 115 ? -33.969 -29.125 -46.906 1 15.89 115 ASP B O 1
ATOM 4698 N N . ASP B 1 116 ? -32 -29.734 -46.156 1 16.66 116 ASP B N 1
ATOM 4699 C CA . ASP B 1 116 ? -32.5 -30.812 -45.312 1 16.66 116 ASP B CA 1
ATOM 4700 C C . ASP B 1 116 ? -33.531 -30.312 -44.312 1 16.66 116 ASP B C 1
ATOM 4702 O O . ASP B 1 116 ? -33.469 -29.156 -43.875 1 16.66 116 ASP B O 1
ATOM 4706 N N . SER B 1 117 ? -34.594 -31.172 -43.906 1 17.97 117 SER B N 1
ATOM 4707 C CA . SER B 1 117 ? -35.938 -31.328 -43.375 1 17.97 117 SER B CA 1
ATOM 4708 C C . SER B 1 117 ? -35.938 -31.344 -41.844 1 17.97 117 SER B C 1
ATOM 4710 O O . SER B 1 117 ? -36.969 -31.062 -41.219 1 17.97 117 SER B O 1
ATOM 4712 N N . ASN B 1 118 ? -34.812 -31.75 -41.094 1 16.31 118 ASN B N 1
ATOM 4713 C CA . ASN B 1 118 ? -35.188 -32.688 -40.031 1 16.31 118 ASN B CA 1
ATOM 4714 C C . ASN B 1 118 ? -35.938 -31.969 -38.906 1 16.31 118 ASN B C 1
ATOM 4716 O O . ASN B 1 118 ? -35.719 -30.766 -38.688 1 16.31 118 ASN B O 1
ATOM 4720 N N . ARG B 1 119 ? -36.781 -32.812 -38.125 1 18.31 119 ARG B N 1
ATOM 4721 C CA . ARG B 1 119 ? -37.875 -33.031 -37.188 1 18.31 119 ARG B CA 1
ATOM 4722 C C . ARG B 1 119 ? -37.406 -32.781 -35.75 1 18.31 119 ARG B C 1
ATOM 4724 O O . ARG B 1 119 ? -36.469 -33.406 -35.281 1 18.31 119 ARG B O 1
ATOM 4731 N N . SER B 1 120 ? -37.562 -31.609 -35.062 1 18.59 120 SER B N 1
ATOM 4732 C CA . SER B 1 120 ? -37.188 -31.047 -33.781 1 18.59 120 SER B CA 1
ATOM 4733 C C . SER B 1 120 ? -37.875 -31.797 -32.625 1 18.59 120 SER B C 1
ATOM 4735 O O . SER B 1 120 ? -39.062 -31.672 -32.438 1 18.59 120 SER B O 1
ATOM 4737 N N . GLN B 1 121 ? -37.531 -33.156 -32.438 1 18.09 121 GLN B N 1
ATOM 4738 C CA . GLN B 1 121 ? -38.25 -33.844 -31.375 1 18.09 121 GLN B CA 1
ATOM 4739 C C . GLN B 1 121 ? -37.938 -33.219 -30.016 1 18.09 121 GLN B C 1
ATOM 4741 O O . GLN B 1 121 ? -36.812 -32.781 -29.766 1 18.09 121 GLN B O 1
ATOM 4746 N N . SER B 1 122 ? -38.938 -32.844 -29.188 1 20.06 122 SER B N 1
ATOM 4747 C CA . SER B 1 122 ? -39.25 -32.156 -27.922 1 20.06 122 SER B CA 1
ATOM 4748 C C . SER B 1 122 ? -38.719 -32.969 -26.734 1 20.06 122 SER B C 1
ATOM 4750 O O . SER B 1 122 ? -39.25 -34.031 -26.406 1 20.06 122 SER B O 1
ATOM 4752 N N . VAL B 1 123 ? -37.438 -33.375 -26.594 1 19.91 123 VAL B N 1
ATOM 4753 C CA . VAL B 1 123 ? -37.094 -34.219 -25.453 1 19.91 123 VAL B CA 1
ATOM 4754 C C . VAL B 1 123 ? -37.375 -33.5 -24.156 1 19.91 123 VAL B C 1
ATOM 4756 O O . VAL B 1 123 ? -36.906 -32.344 -23.969 1 19.91 123 VAL B O 1
ATOM 4759 N N . ALA B 1 124 ? -38.375 -33.812 -23.344 1 21.25 124 ALA B N 1
ATOM 4760 C CA . ALA B 1 124 ? -38.906 -33.562 -22.016 1 21.25 124 ALA B CA 1
ATOM 4761 C C . ALA B 1 124 ? -37.906 -33.969 -20.938 1 21.25 124 ALA B C 1
ATOM 4763 O O . ALA B 1 124 ? -37.656 -35.156 -20.734 1 21.25 124 ALA B O 1
ATOM 4764 N N . SER B 1 125 ? -36.656 -33.406 -20.844 1 20 125 SER B N 1
ATOM 4765 C CA . SER B 1 125 ? -35.688 -33.875 -19.859 1 20 125 SER B CA 1
ATOM 4766 C C . SER B 1 125 ? -36.219 -33.688 -18.438 1 20 125 SER B C 1
ATOM 4768 O O . SER B 1 125 ? -36.656 -32.625 -18.047 1 20 125 SER B O 1
ATOM 4770 N N . ASN B 1 126 ? -36.781 -34.719 -17.766 1 18.98 126 ASN B N 1
ATOM 4771 C CA . ASN B 1 126 ? -37.219 -34.969 -16.391 1 18.98 126 ASN B CA 1
ATOM 4772 C C . ASN B 1 126 ? -36.062 -34.844 -15.406 1 18.98 126 ASN B C 1
ATOM 4774 O O . ASN B 1 126 ? -35.25 -35.75 -15.234 1 18.98 126 ASN B O 1
ATOM 4778 N N . CYS B 1 127 ? -35.312 -33.75 -15.219 1 22.8 127 CYS B N 1
ATOM 4779 C CA . CYS B 1 127 ? -34.219 -33.562 -14.25 1 22.8 127 CYS B CA 1
ATOM 4780 C C . CYS B 1 127 ? -34.75 -33.656 -12.828 1 22.8 127 CYS B C 1
ATOM 4782 O O . CYS B 1 127 ? -35.406 -32.688 -12.352 1 22.8 127 CYS B O 1
ATOM 4784 N N . SER B 1 128 ? -35.062 -34.812 -12.281 1 23.2 128 SER B N 1
ATOM 4785 C CA . SER B 1 128 ? -35.406 -35.094 -10.898 1 23.2 128 SER B CA 1
ATOM 4786 C C . SER B 1 128 ? -34.375 -34.531 -9.938 1 23.2 128 SER B C 1
ATOM 4788 O O . SER B 1 128 ? -33.188 -34.5 -10.25 1 23.2 128 SER B O 1
ATOM 4790 N N . SER B 1 129 ? -34.656 -33.75 -8.781 1 25.52 129 SER B N 1
ATOM 4791 C CA . SER B 1 129 ? -34.188 -32.906 -7.688 1 25.52 129 SER B CA 1
ATOM 4792 C C . SER B 1 129 ? -33.344 -33.688 -6.691 1 25.52 129 SER B C 1
ATOM 4794 O O . SER B 1 129 ? -33.25 -33.312 -5.523 1 25.52 129 SER B O 1
ATOM 4796 N N . SER B 1 130 ? -32.719 -34.875 -6.891 1 29 130 SER B N 1
ATOM 4797 C CA . SER B 1 130 ? -31.984 -35.5 -5.797 1 29 130 SER B CA 1
ATOM 4798 C C . SER B 1 130 ? -30.781 -34.656 -5.383 1 29 130 SER B C 1
ATOM 4800 O O . SER B 1 130 ? -29.641 -35 -5.684 1 29 130 SER B O 1
ATOM 4802 N N . HIS B 1 131 ? -30.734 -33.344 -5.238 1 30.34 131 HIS B N 1
ATOM 4803 C CA . HIS B 1 131 ? -29.688 -32.375 -5.051 1 30.34 131 HIS B CA 1
ATOM 4804 C C . HIS B 1 131 ? -29.109 -32.438 -3.639 1 30.34 131 HIS B C 1
ATOM 4806 O O . HIS B 1 131 ? -28.203 -31.672 -3.295 1 30.34 131 HIS B O 1
ATOM 4812 N N . THR B 1 132 ? -29.719 -33.031 -2.602 1 34.66 132 THR B N 1
ATOM 4813 C CA . THR B 1 132 ? -29.328 -32.781 -1.224 1 34.66 132 THR B CA 1
ATOM 4814 C C . THR B 1 132 ? -28.047 -33.531 -0.864 1 34.66 132 THR B C 1
ATOM 4816 O O . THR B 1 132 ? -27.281 -33.062 -0.013 1 34.66 132 THR B O 1
ATOM 4819 N N . GLY B 1 133 ? -27.859 -34.812 -1.217 1 34.97 133 GLY B N 1
ATOM 4820 C CA . GLY B 1 133 ? -26.797 -35.656 -0.712 1 34.97 133 GLY B CA 1
ATOM 4821 C C . GLY B 1 133 ? -25.422 -35.281 -1.211 1 34.97 133 GLY B C 1
ATOM 4822 O O . GLY B 1 133 ? -24.406 -35.688 -0.649 1 34.97 133 GLY B O 1
ATOM 4823 N N . ASP B 1 134 ? -25.188 -34.75 -2.354 1 39.06 134 ASP B N 1
ATOM 4824 C CA . ASP B 1 134 ? -23.953 -34.625 -3.123 1 39.06 134 ASP B CA 1
ATOM 4825 C C . ASP B 1 134 ? -23.141 -33.438 -2.623 1 39.06 134 ASP B C 1
ATOM 4827 O O . ASP B 1 134 ? -21.969 -33.281 -2.965 1 39.06 134 ASP B O 1
ATOM 4831 N N . SER B 1 135 ? -23.734 -32.531 -1.913 1 44.59 135 SER B N 1
ATOM 4832 C CA . SER B 1 135 ? -23 -31.359 -1.423 1 44.59 135 SER B CA 1
ATOM 4833 C C . SER B 1 135 ? -22.031 -31.75 -0.311 1 44.59 135 SER B C 1
ATOM 4835 O O . SER B 1 135 ? -20.906 -31.219 -0.24 1 44.59 135 SER B O 1
ATOM 4837 N N . SER B 1 136 ? -22.469 -32.688 0.582 1 47.84 136 SER B N 1
ATOM 4838 C CA . SER B 1 136 ? -21.641 -33.094 1.712 1 47.84 136 SER B CA 1
ATOM 4839 C C . SER B 1 136 ? -20.375 -33.781 1.243 1 47.84 136 SER B C 1
ATOM 4841 O O . SER B 1 136 ? -19.297 -33.562 1.815 1 47.84 136 SER B O 1
ATOM 4843 N N . SER B 1 137 ? -20.5 -34.531 0.2 1 48.91 137 SER B N 1
ATOM 4844 C CA . SER B 1 137 ? -19.344 -35.312 -0.274 1 48.91 137 SER B CA 1
ATOM 4845 C C . SER B 1 137 ? -18.297 -34.375 -0.893 1 48.91 137 SER B C 1
ATOM 4847 O O . SER B 1 137 ? -17.094 -34.594 -0.706 1 48.91 137 SER B O 1
ATOM 4849 N N . ALA B 1 138 ? -18.75 -33.406 -1.599 1 48.12 138 ALA B N 1
ATOM 4850 C CA . ALA B 1 138 ? -17.828 -32.469 -2.256 1 48.12 138 ALA B CA 1
ATOM 4851 C C . ALA B 1 138 ? -17.047 -31.641 -1.23 1 48.12 138 ALA B C 1
ATOM 4853 O O . ALA B 1 138 ? -15.859 -31.391 -1.399 1 48.12 138 ALA B O 1
ATOM 4854 N N . VAL B 1 139 ? -17.781 -31.266 -0.127 1 53.44 139 VAL B N 1
ATOM 4855 C CA . VAL B 1 139 ? -17.156 -30.547 0.972 1 53.44 139 VAL B CA 1
ATOM 4856 C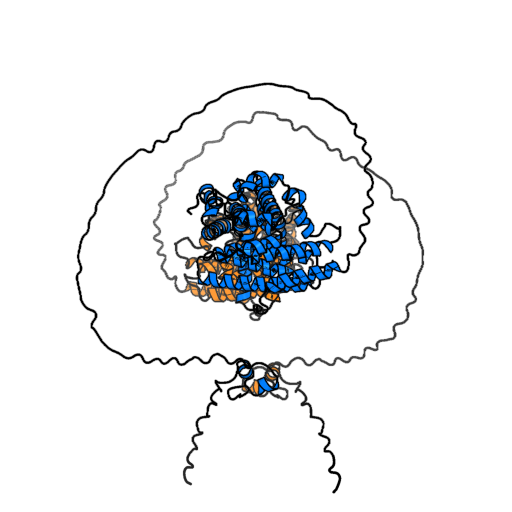 C . VAL B 1 139 ? -16.109 -31.438 1.636 1 53.44 139 VAL B C 1
ATOM 4858 O O . VAL B 1 139 ? -15.008 -30.984 1.959 1 53.44 139 VAL B O 1
ATOM 4861 N N . HIS B 1 140 ? -16.469 -32.688 1.785 1 54.69 140 HIS B N 1
ATOM 4862 C CA . HIS B 1 140 ? -15.531 -33.625 2.395 1 54.69 140 HIS B CA 1
ATOM 4863 C C . HIS B 1 140 ? -14.289 -33.812 1.531 1 54.69 140 HIS B C 1
ATOM 4865 O O . HIS B 1 140 ? -13.172 -33.812 2.045 1 54.69 140 HIS B O 1
ATOM 4871 N N . GLU B 1 141 ? -14.531 -33.906 0.352 1 53.41 141 GLU B N 1
ATOM 4872 C CA . GLU B 1 141 ? -13.406 -34.062 -0.565 1 53.41 141 GLU B CA 1
ATOM 4873 C C . GLU B 1 141 ? -12.523 -32.812 -0.587 1 53.41 141 GLU B C 1
ATOM 4875 O O . GLU B 1 141 ? -11.297 -32.938 -0.599 1 53.41 141 GLU B O 1
ATOM 4880 N N . ALA B 1 142 ? -13.164 -31.734 -0.602 1 54.03 142 ALA B N 1
ATOM 4881 C CA . ALA B 1 142 ? -12.422 -30.469 -0.546 1 54.03 142 ALA B CA 1
ATOM 4882 C C . ALA B 1 142 ? -11.609 -30.375 0.744 1 54.03 142 ALA B C 1
ATOM 4884 O O . ALA B 1 142 ? -10.445 -29.984 0.722 1 54.03 142 ALA B O 1
ATOM 4885 N N . ASN B 1 143 ? -12.305 -30.75 1.828 1 53.91 143 ASN B N 1
ATOM 4886 C CA . ASN B 1 143 ? -11.641 -30.734 3.127 1 53.91 143 ASN B CA 1
ATOM 4887 C C . ASN B 1 143 ? -10.492 -31.734 3.178 1 53.91 143 ASN B C 1
ATOM 4889 O O . ASN B 1 143 ? -9.438 -31.438 3.748 1 53.91 143 ASN B O 1
ATOM 4893 N N . ASP B 1 144 ? -10.781 -32.844 2.656 1 55.75 144 ASP B N 1
ATOM 4894 C CA . ASP B 1 144 ? -9.734 -33.844 2.65 1 55.75 144 ASP B CA 1
ATOM 4895 C C . ASP B 1 144 ? -8.5 -33.375 1.888 1 55.75 144 ASP B C 1
ATOM 4897 O O . ASP B 1 144 ? -7.371 -33.594 2.32 1 55.75 144 ASP B O 1
ATOM 4901 N N . TYR B 1 145 ? -8.852 -32.75 0.867 1 51.5 145 TYR B N 1
ATOM 4902 C CA . TYR B 1 145 ? -7.766 -32.219 0.043 1 51.5 145 TYR B CA 1
ATOM 4903 C C . TYR B 1 145 ? -6.984 -31.141 0.789 1 51.5 145 TYR B C 1
ATOM 4905 O O . TYR B 1 145 ? -5.754 -31.188 0.845 1 51.5 145 TYR B O 1
ATOM 4913 N N . LEU B 1 146 ? -7.66 -30.188 1.303 1 56.19 146 LEU B N 1
ATOM 4914 C CA . LEU B 1 146 ? -7 -29.125 2.055 1 56.19 146 LEU B CA 1
ATOM 4915 C C . LEU B 1 146 ? -6.262 -29.688 3.262 1 56.19 146 LEU B C 1
ATOM 4917 O O . LEU B 1 146 ? -5.164 -29.234 3.594 1 56.19 146 LEU B O 1
ATOM 4921 N N . SER B 1 147 ? -6.863 -30.672 3.906 1 55.19 147 SER B N 1
ATOM 4922 C CA . SER B 1 147 ? -6.273 -31.328 5.074 1 55.19 147 SER B CA 1
ATOM 4923 C C . SER B 1 147 ? -4.965 -32.031 4.715 1 55.19 147 SER B C 1
ATOM 4925 O O . SER B 1 147 ? -4.047 -32.094 5.535 1 55.19 147 SER B O 1
ATOM 4927 N N . SER B 1 148 ? -4.957 -32.562 3.604 1 52.78 148 SER B N 1
ATOM 4928 C CA . SER B 1 148 ? -3.762 -33.281 3.221 1 52.78 148 SER B CA 1
ATOM 4929 C C . SER B 1 148 ? -2.58 -32.344 2.996 1 52.78 148 SER B C 1
ATOM 4931 O O . SER B 1 148 ? -1.428 -32.781 2.973 1 52.78 148 SER B O 1
ATOM 4933 N N . LEU B 1 149 ? -2.863 -31.203 2.773 1 49.81 149 LEU B N 1
ATOM 4934 C CA . LEU B 1 149 ? -1.821 -30.25 2.428 1 49.81 149 LEU B CA 1
ATOM 4935 C C . LEU B 1 149 ? -1.175 -29.672 3.682 1 49.81 149 LEU B C 1
ATOM 4937 O O . LEU B 1 149 ? -0.108 -29.062 3.609 1 49.81 149 LEU B O 1
ATOM 4941 N N . THR B 1 150 ? -1.837 -29.625 4.793 1 51.25 150 THR B N 1
ATOM 4942 C CA . THR B 1 150 ? -1.304 -28.875 5.93 1 51.25 150 THR B CA 1
ATOM 4943 C C . THR B 1 150 ? -0.91 -29.828 7.059 1 51.25 150 THR B C 1
ATOM 4945 O O . THR B 1 150 ? -1.631 -30.781 7.355 1 51.25 150 THR B O 1
ATOM 4948 N N . ASP B 1 151 ? 0.333 -29.922 7.336 1 49.56 151 ASP B N 1
ATOM 4949 C CA . ASP B 1 151 ? 0.769 -30.547 8.578 1 49.56 151 ASP B CA 1
ATOM 4950 C C . ASP B 1 151 ? 0.046 -29.938 9.781 1 49.56 151 ASP B C 1
ATOM 4952 O O . ASP B 1 151 ? 0.057 -28.719 9.977 1 49.56 151 ASP B O 1
ATOM 4956 N N . PRO B 1 152 ? -0.8 -30.703 10.383 1 49.75 152 PRO B N 1
ATOM 4957 C CA . PRO B 1 152 ? -1.547 -30.25 11.562 1 49.75 152 PRO B CA 1
ATOM 4958 C C . PRO B 1 152 ? -0.673 -29.5 12.555 1 49.75 152 PRO B C 1
ATOM 4960 O O . PRO B 1 152 ? -1.191 -28.828 13.461 1 49.75 152 PRO B O 1
ATOM 4963 N N . GLU B 1 153 ? 0.565 -29.797 12.461 1 49.59 153 GLU B N 1
ATOM 4964 C CA . GLU B 1 153 ? 1.415 -29.25 13.508 1 49.59 153 GLU B CA 1
ATOM 4965 C C . GLU B 1 153 ? 1.746 -27.781 13.242 1 49.59 153 GLU B C 1
ATOM 4967 O O . GLU B 1 153 ? 2.586 -27.203 13.93 1 49.59 153 GLU B O 1
ATOM 4972 N N . VAL B 1 154 ? 1.277 -27.375 12.156 1 55.81 154 VAL B N 1
ATOM 4973 C CA . VAL B 1 154 ? 1.74 -26.031 11.844 1 55.81 154 VAL B CA 1
ATOM 4974 C C . VAL B 1 154 ? 1.277 -25.062 12.938 1 55.81 154 VAL B C 1
ATOM 4976 O O . VAL B 1 154 ? 0.075 -24.875 13.141 1 55.81 154 VAL B O 1
ATOM 4979 N N . LEU B 1 155 ? 2.197 -24.75 13.773 1 63.91 155 LEU B N 1
ATOM 4980 C CA . LEU B 1 155 ? 2.141 -23.906 14.961 1 63.91 155 LEU B CA 1
ATOM 4981 C C . LEU B 1 155 ? 1.779 -22.469 14.594 1 63.91 155 LEU B C 1
ATOM 4983 O O . LEU B 1 155 ? 2.184 -21.969 13.539 1 63.91 155 LEU B O 1
ATOM 4987 N N . GLU B 1 156 ? 0.722 -21.953 15.188 1 80.12 156 GLU B N 1
ATOM 4988 C CA . GLU B 1 156 ? 0.373 -20.531 15.172 1 80.12 156 GLU B CA 1
ATOM 4989 C C . GLU B 1 156 ? 1.591 -19.656 15.461 1 80.12 156 GLU B C 1
ATOM 4991 O O . GLU B 1 156 ? 2.475 -20.047 16.234 1 80.12 156 GLU B O 1
ATOM 4996 N N . ILE B 1 157 ? 1.708 -18.703 14.648 1 91.12 157 ILE B N 1
ATOM 4997 C CA . ILE B 1 157 ? 2.746 -17.719 14.93 1 91.12 157 ILE B CA 1
ATOM 4998 C C . ILE B 1 157 ? 2.361 -16.906 16.156 1 91.12 157 ILE B C 1
ATOM 5000 O O . ILE B 1 157 ? 1.293 -16.281 16.188 1 91.12 157 ILE B O 1
ATOM 5004 N N . PRO B 1 158 ? 3.172 -16.953 17.172 1 92.12 158 PRO B N 1
ATOM 5005 C CA . PRO B 1 158 ? 2.832 -16.188 18.375 1 92.12 158 PRO B CA 1
ATOM 5006 C C . PRO B 1 158 ? 2.787 -14.68 18.109 1 92.12 158 PRO B C 1
ATOM 5008 O O . PRO B 1 158 ? 3.484 -14.18 17.219 1 92.12 158 PRO B O 1
ATOM 5011 N N . GLU B 1 159 ? 1.92 -14.008 19.016 1 94.62 159 GLU B N 1
ATOM 5012 C CA . GLU B 1 159 ? 1.894 -12.547 18.953 1 94.62 159 GLU B CA 1
ATOM 5013 C C . GLU B 1 159 ? 3.188 -11.945 19.5 1 94.62 159 GLU B C 1
ATOM 5015 O O . GLU B 1 159 ? 3.549 -12.188 20.656 1 94.62 159 GLU B O 1
ATOM 5020 N N . SER B 1 160 ? 3.932 -11.258 18.703 1 96.06 160 SER B N 1
ATOM 5021 C CA . SER B 1 160 ? 5.223 -10.664 19.031 1 96.06 160 SER B CA 1
ATOM 5022 C C . SER B 1 160 ? 5.52 -9.453 18.156 1 96.06 160 SER B C 1
ATOM 5024 O O . SER B 1 160 ? 4.844 -9.227 17.156 1 96.06 160 SER B O 1
ATOM 5026 N N . ARG B 1 161 ? 6.488 -8.688 18.547 1 95.69 161 ARG B N 1
ATOM 5027 C CA . ARG B 1 161 ? 6.93 -7.562 17.734 1 95.69 161 ARG B CA 1
ATOM 5028 C C . ARG B 1 161 ? 7.469 -8.039 16.391 1 95.69 161 ARG B C 1
ATOM 5030 O O . ARG B 1 161 ? 7.238 -7.402 15.359 1 95.69 161 ARG B O 1
ATOM 5037 N N . GLU B 1 162 ? 8.133 -9.164 16.422 1 95.62 162 GLU B N 1
ATOM 5038 C CA . GLU B 1 162 ? 8.695 -9.719 15.195 1 95.62 162 GLU B CA 1
ATOM 5039 C C . GLU B 1 162 ? 7.598 -10.055 14.188 1 95.62 162 GLU B C 1
ATOM 5041 O O . GLU B 1 162 ? 7.711 -9.711 13.008 1 95.62 162 GLU B O 1
ATOM 5046 N N . ARG B 1 163 ? 6.539 -10.703 14.648 1 96.62 163 ARG B N 1
ATOM 5047 C CA . ARG B 1 163 ? 5.422 -11.031 13.773 1 96.62 163 ARG B CA 1
ATOM 5048 C C . ARG B 1 163 ? 4.785 -9.766 13.203 1 96.62 163 ARG B C 1
ATOM 5050 O O . ARG B 1 163 ? 4.512 -9.68 12.008 1 96.62 163 ARG B O 1
ATOM 5057 N N . ARG B 1 164 ? 4.613 -8.836 14.125 1 96.94 164 ARG B N 1
ATOM 5058 C CA . ARG B 1 164 ? 3.979 -7.578 13.742 1 96.94 164 ARG B CA 1
ATOM 5059 C C . ARG B 1 164 ? 4.789 -6.859 12.672 1 96.94 164 ARG B C 1
ATOM 5061 O O . ARG B 1 164 ? 4.238 -6.414 11.664 1 96.94 164 ARG B O 1
ATOM 5068 N N . MET B 1 165 ? 6.09 -6.836 12.805 1 97.12 165 MET B N 1
ATOM 5069 C CA . MET B 1 165 ? 6.969 -6.152 11.859 1 97.12 165 MET B CA 1
ATOM 5070 C C . MET B 1 165 ? 7.008 -6.883 10.523 1 97.12 165 MET B C 1
ATOM 5072 O O . MET B 1 165 ? 6.984 -6.25 9.469 1 97.12 165 MET B O 1
ATOM 5076 N N . TRP B 1 166 ? 7.02 -8.141 10.547 1 97.56 166 TRP B N 1
ATOM 5077 C CA . TRP B 1 166 ? 7.023 -8.906 9.305 1 97.56 166 TRP B CA 1
ATOM 5078 C C . TRP B 1 166 ? 5.719 -8.711 8.539 1 97.56 166 TRP B C 1
ATOM 5080 O O . TRP B 1 166 ? 5.727 -8.562 7.312 1 97.56 166 TRP B O 1
ATOM 5090 N N . GLU B 1 167 ? 4.641 -8.758 9.281 1 98.19 167 GLU B N 1
ATOM 5091 C CA . GLU B 1 167 ? 3.359 -8.609 8.594 1 98.19 167 GLU B CA 1
ATOM 5092 C C . GLU B 1 167 ? 3.225 -7.223 7.965 1 98.19 167 GLU B C 1
ATOM 5094 O O . GLU B 1 167 ? 2.648 -7.078 6.887 1 98.19 167 GLU B O 1
ATOM 5099 N N . LEU B 1 168 ? 3.779 -6.199 8.602 1 98 168 LEU B N 1
ATOM 5100 C CA . LEU B 1 168 ? 3.783 -4.871 8 1 98 168 LEU B CA 1
ATOM 5101 C C . LEU B 1 168 ? 4.637 -4.844 6.738 1 98 168 LEU B C 1
ATOM 5103 O O . LEU B 1 168 ? 4.234 -4.277 5.723 1 98 168 LEU B O 1
ATOM 5107 N N . ARG B 1 169 ? 5.773 -5.461 6.828 1 97.12 169 ARG B N 1
ATOM 5108 C CA . ARG B 1 169 ? 6.668 -5.523 5.68 1 97.12 169 ARG B CA 1
ATOM 5109 C C . ARG B 1 169 ? 6.027 -6.293 4.527 1 97.12 169 ARG B C 1
ATOM 5111 O O . ARG B 1 169 ? 6.109 -5.871 3.371 1 97.12 169 ARG B O 1
ATOM 5118 N N . LEU B 1 170 ? 5.375 -7.348 4.855 1 97.69 170 LEU B N 1
ATOM 5119 C CA . LEU B 1 170 ? 4.73 -8.18 3.844 1 97.69 170 LEU B CA 1
ATOM 5120 C C . LEU B 1 170 ? 3.551 -7.445 3.213 1 97.69 170 LEU B C 1
ATOM 5122 O O . LEU B 1 170 ? 3.346 -7.52 1.999 1 97.69 170 LEU B O 1
ATOM 5126 N N . MET B 1 171 ? 2.818 -6.797 4.035 1 95.81 171 MET B N 1
ATOM 5127 C CA . MET B 1 171 ? 1.704 -6.016 3.506 1 95.81 171 MET B CA 1
ATOM 5128 C C . MET B 1 171 ? 2.205 -4.902 2.592 1 95.81 171 MET B C 1
ATOM 5130 O O . MET B 1 171 ? 1.645 -4.676 1.517 1 95.81 171 MET B O 1
ATOM 5134 N N . HIS B 1 172 ? 3.227 -4.215 3.025 1 94.25 172 HIS B N 1
ATOM 5135 C CA . HIS B 1 172 ? 3.824 -3.176 2.195 1 94.25 172 HIS B CA 1
ATOM 5136 C C . HIS B 1 172 ? 4.27 -3.734 0.849 1 94.25 172 HIS B C 1
ATOM 5138 O O . HIS B 1 172 ? 4.004 -3.135 -0.195 1 94.25 172 HIS B O 1
ATOM 5144 N N . ASN B 1 173 ? 4.953 -4.812 0.886 1 94.44 173 ASN B N 1
ATOM 5145 C CA . ASN B 1 173 ? 5.418 -5.449 -0.34 1 94.44 173 ASN B CA 1
ATOM 5146 C C . ASN B 1 173 ? 4.254 -5.84 -1.246 1 94.44 173 ASN B C 1
ATOM 5148 O O . ASN B 1 173 ? 4.309 -5.637 -2.461 1 94.44 173 ASN B O 1
ATOM 5152 N N . TYR B 1 174 ? 3.201 -6.391 -0.632 1 94 174 TYR B N 1
ATOM 5153 C CA . TYR B 1 174 ? 2.035 -6.785 -1.415 1 94 174 TYR B CA 1
ATOM 5154 C C . TYR B 1 174 ? 1.445 -5.59 -2.154 1 94 174 TYR B C 1
ATOM 5156 O O . TYR B 1 174 ? 1.191 -5.66 -3.359 1 94 174 TYR B O 1
ATOM 5164 N N . LEU B 1 175 ? 1.277 -4.508 -1.511 1 89.25 175 LEU B N 1
ATOM 5165 C CA . LEU B 1 175 ? 0.588 -3.342 -2.053 1 89.25 175 LEU B CA 1
ATOM 5166 C C . LEU B 1 175 ? 1.484 -2.582 -3.025 1 89.25 175 LEU B C 1
ATOM 5168 O O . LEU B 1 175 ? 1.006 -2.039 -4.023 1 89.25 175 LEU B O 1
ATOM 5172 N N . SER B 1 176 ? 2.764 -2.609 -2.736 1 85.06 176 SER B N 1
ATOM 5173 C CA . SER B 1 176 ? 3.664 -1.752 -3.502 1 85.06 176 SER B CA 1
ATOM 5174 C C . SER B 1 176 ? 4.246 -2.492 -4.699 1 85.06 176 SER B C 1
ATOM 5176 O O . SER B 1 176 ? 4.574 -1.877 -5.719 1 85.06 176 SER B O 1
ATOM 5178 N N . ASN B 1 177 ? 4.398 -3.793 -4.598 1 83.69 177 ASN B N 1
ATOM 5179 C CA . ASN B 1 177 ? 5.105 -4.527 -5.641 1 83.69 177 ASN B CA 1
ATOM 5180 C C . ASN B 1 177 ? 4.203 -5.559 -6.312 1 83.69 177 ASN B C 1
ATOM 5182 O O . ASN B 1 177 ? 4.023 -5.535 -7.531 1 83.69 177 ASN B O 1
ATOM 5186 N N . GLN B 1 178 ? 3.529 -6.316 -5.527 1 83 178 GLN B N 1
ATOM 5187 C CA . GLN B 1 178 ? 2.787 -7.438 -6.09 1 83 178 GLN B CA 1
ATOM 5188 C C . GLN B 1 178 ? 1.53 -6.957 -6.812 1 83 178 GLN B C 1
ATOM 5190 O O . GLN B 1 178 ? 1.235 -7.406 -7.922 1 83 178 GLN B O 1
ATOM 5195 N N . ALA B 1 179 ? 0.887 -6.027 -6.18 1 73 179 ALA B N 1
ATOM 5196 C CA . ALA B 1 179 ? -0.387 -5.57 -6.73 1 73 179 ALA B CA 1
ATOM 5197 C C . ALA B 1 179 ? -0.174 -4.73 -7.988 1 73 179 ALA B C 1
ATOM 5199 O O . ALA B 1 179 ? -1.085 -4.586 -8.805 1 73 179 ALA B O 1
ATOM 5200 N N . GLN B 1 180 ? 1.096 -4.258 -8.242 1 70.62 180 GLN B N 1
ATOM 5201 C CA . GLN B 1 180 ? 1.406 -3.383 -9.367 1 70.62 180 GLN B CA 1
ATOM 5202 C C . GLN B 1 180 ? 2.078 -4.16 -10.492 1 70.62 180 GLN B C 1
ATOM 5204 O O . GLN B 1 180 ? 2.449 -3.58 -11.516 1 70.62 180 GLN B O 1
ATOM 5209 N N . GLN B 1 181 ? 2.15 -5.34 -10.43 1 71.12 181 GLN B N 1
ATOM 5210 C CA . GLN B 1 181 ? 3.059 -6.133 -11.25 1 71.12 181 GLN B CA 1
ATOM 5211 C C . GLN B 1 181 ? 2.678 -6.062 -12.727 1 71.12 181 GLN B C 1
ATOM 5213 O O . GLN B 1 181 ? 3.547 -5.969 -13.594 1 71.12 181 GLN B O 1
ATOM 5218 N N . PHE B 1 182 ? 1.415 -5.996 -13.031 1 68.6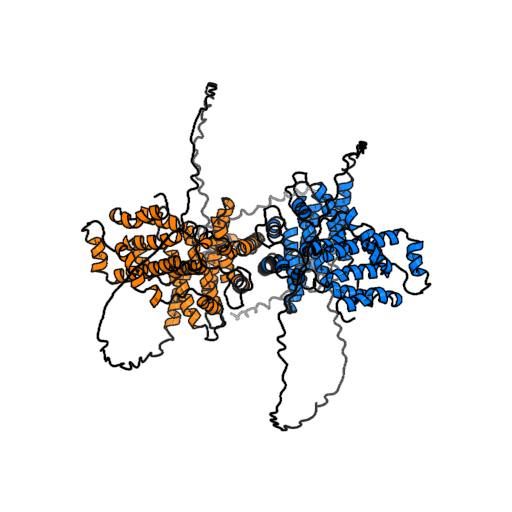9 182 PHE B N 1
ATOM 5219 C CA . PHE B 1 182 ? 1.04 -6.082 -14.438 1 68.69 182 PHE B CA 1
ATOM 5220 C C . PHE B 1 182 ? 1.285 -4.758 -15.148 1 68.69 182 PHE B C 1
ATOM 5222 O O . PHE B 1 182 ? 1.452 -4.723 -16.375 1 68.69 182 PHE B O 1
ATOM 5229 N N . ALA B 1 183 ? 1.343 -3.689 -14.344 1 65.56 183 ALA B N 1
ATOM 5230 C CA . ALA B 1 183 ? 1.581 -2.377 -14.938 1 65.56 183 ALA B CA 1
ATOM 5231 C C . ALA B 1 183 ? 3.014 -2.26 -15.453 1 65.56 183 ALA B C 1
ATOM 5233 O O . ALA B 1 183 ? 3.281 -1.522 -16.406 1 65.56 183 ALA B O 1
ATOM 5234 N N . LYS B 1 184 ? 3.887 -3.109 -14.969 1 66.44 184 LYS B N 1
ATOM 5235 C CA . LYS B 1 184 ? 5.305 -2.953 -15.289 1 66.44 184 LYS B CA 1
ATOM 5236 C C . LYS B 1 184 ? 5.852 -4.195 -15.984 1 66.44 184 LYS B C 1
ATOM 5238 O O . LYS B 1 184 ? 7.055 -4.293 -16.234 1 66.44 184 LYS B O 1
ATOM 5243 N N . ALA B 1 185 ? 5.031 -5.066 -16.391 1 75.5 185 ALA B N 1
ATOM 5244 C CA . ALA B 1 185 ? 5.488 -6.344 -16.922 1 75.5 185 ALA B CA 1
ATOM 5245 C C . ALA B 1 185 ? 5.996 -6.184 -18.359 1 75.5 185 ALA B C 1
ATOM 5247 O O . ALA B 1 185 ? 5.41 -5.445 -19.156 1 75.5 185 ALA B O 1
ATOM 5248 N N . LYS B 1 186 ? 7.102 -6.828 -18.656 1 75.12 186 LYS B N 1
ATOM 5249 C CA . LYS B 1 186 ? 7.703 -6.809 -20 1 75.12 186 LYS B CA 1
ATOM 5250 C C . LYS B 1 186 ? 6.723 -7.316 -21.047 1 75.12 186 LYS B C 1
ATOM 5252 O O . LYS B 1 186 ? 6.688 -6.801 -22.172 1 75.12 186 LYS B O 1
ATOM 5257 N N . ALA B 1 187 ? 5.996 -8.25 -20.594 1 72.25 187 ALA B N 1
ATOM 5258 C CA . ALA B 1 187 ? 5.098 -8.922 -21.531 1 72.25 187 ALA B CA 1
ATOM 5259 C C . ALA B 1 187 ? 3.959 -8 -21.953 1 72.25 187 ALA B C 1
ATOM 5261 O O . ALA B 1 187 ? 3.26 -8.281 -22.938 1 72.25 187 ALA B O 1
ATOM 5262 N N . THR B 1 188 ? 3.863 -6.844 -21.281 1 75.88 188 THR B N 1
ATOM 5263 C CA . THR B 1 188 ? 2.73 -5.957 -21.531 1 75.88 188 THR B CA 1
ATOM 5264 C C . THR B 1 188 ? 2.816 -5.352 -22.938 1 75.88 188 THR B C 1
ATOM 5266 O O . THR B 1 188 ? 1.795 -4.984 -23.516 1 75.88 188 THR B O 1
ATOM 5269 N N . ALA B 1 189 ? 3.979 -5.41 -23.422 1 74.5 189 ALA B N 1
ATOM 5270 C CA . ALA B 1 189 ? 4.168 -4.801 -24.734 1 74.5 189 ALA B CA 1
ATOM 5271 C C . ALA B 1 189 ? 3.402 -5.562 -25.812 1 74.5 189 ALA B C 1
ATOM 5273 O O . ALA B 1 189 ? 3 -4.984 -26.812 1 74.5 189 ALA B O 1
ATOM 5274 N N . PHE B 1 190 ? 3.117 -6.84 -25.531 1 81.06 190 PHE B N 1
ATOM 5275 C CA . PHE B 1 190 ? 2.529 -7.672 -26.562 1 81.06 190 PHE B CA 1
ATOM 5276 C C . PHE B 1 190 ? 1.133 -8.133 -26.172 1 81.06 190 PHE B C 1
ATOM 5278 O O . PHE B 1 190 ? 0.569 -9.039 -26.781 1 81.06 190 PHE B O 1
ATOM 5285 N N . HIS B 1 191 ? 0.616 -7.512 -25.141 1 89.12 191 HIS B N 1
ATOM 5286 C CA . HIS B 1 191 ? -0.692 -7.918 -24.641 1 89.12 191 HIS B CA 1
ATOM 5287 C C . HIS B 1 191 ? -1.628 -6.723 -24.5 1 89.12 191 HIS B C 1
ATOM 5289 O O . HIS B 1 191 ? -1.188 -5.574 -24.594 1 89.12 191 HIS B O 1
ATOM 5295 N N . GLY B 1 192 ? -2.932 -7.012 -24.406 1 81.12 192 GLY B N 1
ATOM 5296 C CA . GLY B 1 192 ? -3.93 -5.961 -24.281 1 81.12 192 GLY B CA 1
ATOM 5297 C C . GLY B 1 192 ? -3.789 -5.16 -23 1 81.12 192 GLY B C 1
ATOM 5298 O O . GLY B 1 192 ? -2.883 -5.41 -22.203 1 81.12 192 GLY B O 1
ATOM 5299 N N . GLN B 1 193 ? -4.684 -4.254 -22.828 1 78.88 193 GLN B N 1
ATOM 5300 C CA . GLN B 1 193 ? -4.641 -3.32 -21.703 1 78.88 193 GLN B CA 1
ATOM 5301 C C . GLN B 1 193 ? -4.812 -4.051 -20.375 1 78.88 193 GLN B C 1
ATOM 5303 O O . GLN B 1 193 ? -5.641 -4.957 -20.25 1 78.88 193 GLN B O 1
ATOM 5308 N N . GLN B 1 194 ? -3.943 -3.59 -19.406 1 76.88 194 GLN B N 1
ATOM 5309 C CA . GLN B 1 194 ? -3.984 -4.184 -18.078 1 76.88 194 GLN B CA 1
ATOM 5310 C C . GLN B 1 194 ? -4.832 -3.346 -17.125 1 76.88 194 GLN B C 1
ATOM 5312 O O . GLN B 1 194 ? -4.965 -2.135 -17.312 1 76.88 194 GLN B O 1
ATOM 5317 N N . PRO B 1 195 ? -5.375 -4.078 -16.172 1 69.69 195 PRO B N 1
ATOM 5318 C CA . PRO B 1 195 ? -6.066 -3.293 -15.148 1 69.69 195 PRO B CA 1
ATOM 5319 C C . PRO B 1 195 ? -5.113 -2.418 -14.336 1 69.69 195 PRO B C 1
ATOM 5321 O O . PRO B 1 195 ? -3.98 -2.824 -14.062 1 69.69 195 PRO B O 1
ATOM 5324 N N . THR B 1 196 ? -5.473 -1.108 -14.117 1 63.94 196 THR B N 1
ATOM 5325 C CA . THR B 1 196 ? -4.676 -0.199 -13.297 1 63.94 196 THR B CA 1
ATOM 5326 C C . THR B 1 196 ? -4.969 -0.408 -11.812 1 63.94 196 THR B C 1
ATOM 5328 O O . THR B 1 196 ? -6.109 -0.247 -11.375 1 63.94 196 THR B O 1
ATOM 5331 N N . PRO B 1 197 ? -3.795 -0.844 -11.203 1 59.53 197 PRO B N 1
ATOM 5332 C CA . PRO B 1 197 ? -4.016 -1.046 -9.773 1 59.53 197 PRO B CA 1
ATOM 5333 C C . PRO B 1 197 ? -4.48 0.224 -9.062 1 59.53 197 PRO B C 1
ATOM 5335 O O . PRO B 1 197 ? -4.09 1.328 -9.445 1 59.53 197 PRO B O 1
ATOM 5338 N N . GLY B 1 198 ? -5.266 0.144 -8.023 1 52.84 198 GLY B N 1
ATOM 5339 C CA . GLY B 1 198 ? -5.617 1.248 -7.148 1 52.84 198 GLY B CA 1
ATOM 5340 C C . GLY B 1 198 ? -6.645 2.186 -7.754 1 52.84 198 GLY B C 1
ATOM 5341 O O . GLY B 1 198 ? -7.113 3.113 -7.09 1 52.84 198 GLY B O 1
ATOM 5342 N N . VAL B 1 199 ? -6.562 2.246 -9.203 1 46.97 199 VAL B N 1
ATOM 5343 C CA . VAL B 1 199 ? -7.523 3.16 -9.812 1 46.97 199 VAL B CA 1
ATOM 5344 C C . VAL B 1 199 ? -8.945 2.709 -9.484 1 46.97 199 VAL B C 1
ATOM 5346 O O . VAL B 1 199 ? -9.234 1.509 -9.477 1 46.97 199 VAL B O 1
ATOM 5349 N N . ALA B 1 200 ? -9.539 3.598 -8.883 1 41.03 200 ALA B N 1
ATOM 5350 C CA . ALA B 1 200 ? -10.969 3.359 -8.68 1 41.03 200 ALA B CA 1
ATOM 5351 C C . ALA B 1 200 ? -11.602 2.758 -9.93 1 41.03 200 ALA B C 1
ATOM 5353 O O . ALA B 1 200 ? -11.781 3.447 -10.938 1 41.03 200 ALA B O 1
ATOM 5354 N N . LEU B 1 201 ? -11.086 1.777 -10.539 1 41.78 201 LEU B N 1
ATOM 5355 C CA . LEU B 1 201 ? -11.938 1.257 -11.609 1 41.78 201 LEU B CA 1
ATOM 5356 C C . LEU B 1 201 ? -13.406 1.374 -11.234 1 41.78 201 LEU B C 1
ATOM 5358 O O . LEU B 1 201 ? -13.742 1.502 -10.055 1 41.78 201 LEU B O 1
ATOM 5362 N N . THR B 1 202 ? -14.125 1.624 -12.156 1 49.06 202 THR B N 1
ATOM 5363 C CA . THR B 1 202 ? -15.562 1.503 -11.914 1 49.06 202 THR B CA 1
ATOM 5364 C C . THR B 1 202 ? -15.852 0.345 -10.961 1 49.06 202 THR B C 1
ATOM 5366 O O . THR B 1 202 ? -15.086 -0.62 -10.898 1 49.06 202 THR B O 1
ATOM 5369 N N . ASP B 1 203 ? -16.516 0.586 -9.852 1 54.47 203 ASP B N 1
ATOM 5370 C CA . ASP B 1 203 ? -17.047 -0.387 -8.906 1 54.47 203 ASP B CA 1
ATOM 5371 C C . ASP B 1 203 ? -17.375 -1.712 -9.594 1 54.47 203 ASP B C 1
ATOM 5373 O O . ASP B 1 203 ? -17.703 -2.699 -8.938 1 54.47 203 ASP B O 1
ATOM 5377 N N . GLU B 1 204 ? -17.031 -1.732 -10.914 1 59.41 204 GLU B N 1
ATOM 5378 C CA . GLU B 1 204 ? -17.578 -2.91 -11.594 1 59.41 204 GLU B CA 1
ATOM 5379 C C . GLU B 1 204 ? -16.5 -3.996 -11.727 1 59.41 204 GLU B C 1
ATOM 5381 O O . GLU B 1 204 ? -16.812 -5.188 -11.688 1 59.41 204 GLU B O 1
ATOM 5386 N N . ASP B 1 205 ? -15.141 -3.482 -11.719 1 67.44 205 ASP B N 1
ATOM 5387 C CA . ASP B 1 205 ? -14.156 -4.527 -11.969 1 67.44 205 ASP B CA 1
ATOM 5388 C C . ASP B 1 205 ? -13.438 -4.926 -10.688 1 67.44 205 ASP B C 1
ATOM 5390 O O . ASP B 1 205 ? -13.203 -4.09 -9.812 1 67.44 205 ASP B O 1
ATOM 5394 N N . PHE B 1 206 ? -13.203 -6.223 -10.617 1 74 206 PHE B N 1
ATOM 5395 C CA . PHE B 1 206 ? -12.438 -6.746 -9.492 1 74 206 PHE B CA 1
ATOM 5396 C C . PHE B 1 206 ? -10.969 -6.387 -9.625 1 74 206 PHE B C 1
ATOM 5398 O O . PHE B 1 206 ? -10.344 -6.66 -10.656 1 74 206 PHE B O 1
ATOM 5405 N N . ILE B 1 207 ? -10.469 -5.719 -8.539 1 77 207 ILE B N 1
ATOM 5406 C CA . ILE B 1 207 ? -9.062 -5.328 -8.555 1 77 207 ILE B CA 1
ATOM 5407 C C . ILE B 1 207 ? -8.352 -5.934 -7.344 1 77 207 ILE B C 1
ATOM 5409 O O . ILE B 1 207 ? -8.68 -5.621 -6.199 1 77 207 ILE B O 1
ATOM 5413 N N . TRP B 1 208 ? -7.355 -6.809 -7.609 1 83.44 208 TRP B N 1
ATOM 5414 C CA . TRP B 1 208 ? -6.652 -7.57 -6.586 1 83.44 208 TRP B CA 1
ATOM 5415 C C . TRP B 1 208 ? -6.035 -6.641 -5.547 1 83.44 208 TRP B C 1
ATOM 5417 O O . TRP B 1 208 ? -6.062 -6.934 -4.348 1 83.44 208 TRP B O 1
ATOM 5427 N N . GLY B 1 209 ? -5.516 -5.469 -6.027 1 83.31 209 GLY B N 1
ATOM 5428 C CA . GLY B 1 209 ? -4.812 -4.555 -5.141 1 83.31 209 GLY B CA 1
ATOM 5429 C C . GLY B 1 209 ? -5.742 -3.732 -4.273 1 83.31 209 GLY B C 1
ATOM 5430 O O . GLY B 1 209 ? -5.309 -3.121 -3.295 1 83.31 209 GLY B O 1
ATOM 5431 N N . ARG B 1 210 ? -6.953 -3.773 -4.516 1 84.44 210 ARG B N 1
ATOM 5432 C CA . ARG B 1 210 ? -7.934 -2.982 -3.781 1 84.44 210 ARG B CA 1
ATOM 5433 C C . ARG B 1 210 ? -8.875 -3.879 -2.982 1 84.44 210 ARG B C 1
ATOM 5435 O O . ARG B 1 210 ? -9.023 -3.705 -1.771 1 84.44 210 ARG B O 1
ATOM 5442 N N . ASP B 1 211 ? -9.469 -4.844 -3.627 1 87.19 211 ASP B N 1
ATOM 5443 C CA . ASP B 1 211 ? -10.547 -5.633 -3.033 1 87.19 211 ASP B CA 1
ATOM 5444 C C . ASP B 1 211 ? -10 -6.672 -2.059 1 87.19 211 ASP B C 1
ATOM 5446 O O . ASP B 1 211 ? -10.539 -6.852 -0.964 1 87.19 211 ASP B O 1
ATOM 5450 N N . MET B 1 212 ? -8.914 -7.281 -2.393 1 90.44 212 MET B N 1
ATOM 5451 C CA . MET B 1 212 ? -8.398 -8.383 -1.58 1 90.44 212 MET B CA 1
ATOM 5452 C C . MET B 1 212 ? -7.895 -7.875 -0.234 1 90.44 212 MET B C 1
ATOM 5454 O O . MET B 1 212 ? -8.195 -8.461 0.808 1 90.44 212 MET B O 1
ATOM 5458 N N . PRO B 1 213 ? -7.156 -6.742 -0.212 1 91.94 213 PRO B N 1
ATOM 5459 C CA . PRO B 1 213 ? -6.734 -6.242 1.099 1 91.94 213 PRO B CA 1
ATOM 5460 C C . PRO B 1 213 ? -7.914 -5.887 2.002 1 91.94 213 PRO B C 1
ATOM 5462 O O . PRO B 1 213 ? -7.863 -6.133 3.211 1 91.94 213 PRO B O 1
ATOM 5465 N N . ARG B 1 214 ? -8.93 -5.363 1.435 1 91.44 214 ARG B N 1
ATOM 5466 C CA . ARG B 1 214 ? -10.109 -5.027 2.225 1 91.44 214 ARG B CA 1
ATOM 5467 C C . ARG B 1 214 ? -10.758 -6.285 2.801 1 91.44 214 ARG B C 1
ATOM 5469 O O . ARG B 1 214 ? -11.18 -6.297 3.959 1 91.44 214 ARG B O 1
ATOM 5476 N N . LEU B 1 215 ? -10.805 -7.336 2.018 1 94.31 215 LEU B N 1
ATOM 5477 C CA . LEU B 1 215 ? -11.367 -8.609 2.465 1 94.31 215 LEU B CA 1
ATOM 5478 C C . LEU B 1 215 ? -10.469 -9.258 3.508 1 94.31 215 LEU B C 1
ATOM 5480 O O . LEU B 1 215 ? -10.953 -9.953 4.406 1 94.31 215 LEU B O 1
ATOM 5484 N N . ALA B 1 216 ? -9.211 -9.023 3.375 1 96.5 216 ALA B 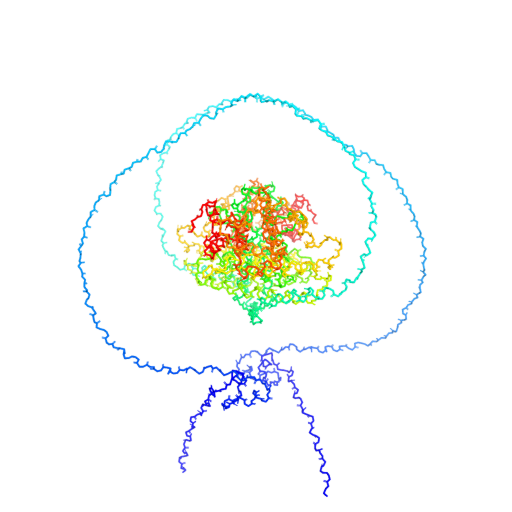N 1
ATOM 5485 C CA . ALA B 1 216 ? -8.227 -9.625 4.266 1 96.5 216 ALA B CA 1
ATOM 5486 C C . ALA B 1 216 ? -8.438 -9.164 5.707 1 96.5 216 ALA B C 1
ATOM 5488 O O . ALA B 1 216 ? -8.141 -9.906 6.648 1 96.5 216 ALA B O 1
ATOM 5489 N N . PHE B 1 217 ? -8.945 -7.988 5.922 1 95.69 217 PHE B N 1
ATOM 5490 C CA . PHE B 1 217 ? -9.148 -7.465 7.266 1 95.69 217 PHE B CA 1
ATOM 5491 C C . PHE B 1 217 ? -10.375 -8.102 7.914 1 95.69 217 PHE B C 1
ATOM 5493 O O . PHE B 1 217 ? -10.562 -8 9.125 1 95.69 217 PHE B O 1
ATOM 5500 N N . GLU B 1 218 ? -11.148 -8.836 7.066 1 93.94 218 GLU B N 1
ATOM 5501 C CA . GLU B 1 218 ? -12.375 -9.445 7.566 1 93.94 218 GLU B CA 1
ATOM 5502 C C . GLU B 1 218 ? -12.273 -10.969 7.578 1 93.94 218 GLU B C 1
ATOM 5504 O O . GLU B 1 218 ? -13.156 -11.648 8.102 1 93.94 218 GLU B O 1
ATOM 5509 N N . ASN B 1 219 ? -11.281 -11.492 7.004 1 96.12 219 ASN B N 1
ATOM 5510 C CA . ASN B 1 219 ? -11.148 -12.938 6.848 1 96.12 219 ASN B CA 1
ATOM 5511 C C . ASN B 1 219 ? -9.703 -13.383 6.98 1 96.12 219 ASN B C 1
ATOM 5513 O O . ASN B 1 219 ? -8.867 -13.078 6.121 1 96.12 219 ASN B O 1
ATOM 5517 N N . ASP B 1 220 ? -9.43 -14.234 7.926 1 95.75 220 ASP B N 1
ATOM 5518 C CA . ASP B 1 220 ? -8.07 -14.648 8.242 1 95.75 220 ASP B CA 1
ATOM 5519 C C . ASP B 1 220 ? -7.477 -15.492 7.109 1 95.75 220 ASP B C 1
ATOM 5521 O O . ASP B 1 220 ? -6.273 -15.422 6.84 1 95.75 220 ASP B O 1
ATOM 5525 N N . SER B 1 221 ? -8.289 -16.297 6.52 1 95.5 221 SER B N 1
ATOM 5526 C CA . SER B 1 221 ? -7.773 -17.109 5.43 1 95.5 221 SER B CA 1
ATOM 5527 C C . SER B 1 221 ? -7.219 -16.25 4.305 1 95.5 221 SER B C 1
ATOM 5529 O O . SER B 1 221 ? -6.113 -16.5 3.811 1 95.5 221 SER B O 1
ATOM 5531 N N . ILE B 1 222 ? -7.961 -15.227 3.936 1 97.12 222 ILE B N 1
ATOM 5532 C CA . ILE B 1 222 ? -7.539 -14.32 2.877 1 97.12 222 ILE B CA 1
ATOM 5533 C C . ILE B 1 222 ? -6.301 -13.547 3.326 1 97.12 222 ILE B C 1
ATOM 5535 O O . ILE B 1 222 ? -5.34 -13.398 2.566 1 97.12 222 ILE B O 1
ATOM 5539 N N . LEU B 1 223 ? -6.305 -13.078 4.574 1 97.94 223 LEU B N 1
ATOM 5540 C CA . LEU B 1 223 ? -5.168 -12.336 5.109 1 97.94 223 LEU B CA 1
ATOM 5541 C C . LEU B 1 223 ? -3.898 -13.18 5.07 1 97.94 223 LEU B C 1
ATOM 5543 O O . LEU B 1 223 ? -2.869 -12.742 4.551 1 97.94 223 LEU B O 1
ATOM 5547 N N . TYR B 1 224 ? -3.959 -14.375 5.562 1 97.06 224 TYR B N 1
ATOM 5548 C CA . TYR B 1 224 ? -2.785 -15.234 5.652 1 97.06 224 TYR B CA 1
ATOM 5549 C C . TYR B 1 224 ? -2.301 -15.641 4.266 1 97.06 224 TYR B C 1
ATOM 5551 O O . TYR B 1 224 ? -1.097 -15.75 4.027 1 97.06 224 TYR B O 1
ATOM 5559 N N . ASN B 1 225 ? -3.215 -15.836 3.361 1 95.94 225 ASN B N 1
ATOM 5560 C CA . ASN B 1 225 ? -2.807 -16.125 1.992 1 95.94 225 ASN B CA 1
ATOM 5561 C C . ASN B 1 225 ? -2.098 -14.945 1.348 1 95.94 225 ASN B C 1
ATOM 5563 O O . ASN B 1 225 ? -1.137 -15.117 0.599 1 95.94 225 ASN B O 1
ATOM 5567 N N . MET B 1 226 ? -2.66 -13.781 1.615 1 96.25 226 MET B N 1
ATOM 5568 C CA . MET B 1 226 ? -2.029 -12.57 1.095 1 96.25 226 MET B CA 1
ATOM 5569 C C . MET B 1 226 ? -0.61 -12.422 1.631 1 96.25 226 MET B C 1
ATOM 5571 O O . MET B 1 226 ? 0.316 -12.125 0.874 1 96.25 226 MET B O 1
ATOM 5575 N N . LEU B 1 227 ? -0.464 -12.672 2.887 1 97.75 227 LEU B N 1
ATOM 5576 C CA . LEU B 1 227 ? 0.853 -12.594 3.508 1 97.75 227 LEU B CA 1
ATOM 5577 C C . LEU B 1 227 ? 1.771 -13.688 2.98 1 97.75 227 LEU B C 1
ATOM 5579 O O . LEU B 1 227 ? 2.957 -13.453 2.738 1 97.75 227 LEU B O 1
ATOM 5583 N N . ALA B 1 228 ? 1.209 -14.852 2.75 1 96.69 228 ALA B N 1
ATOM 5584 C CA . ALA B 1 228 ? 1.981 -15.969 2.203 1 96.69 228 ALA B CA 1
ATOM 5585 C C . ALA B 1 228 ? 2.48 -15.648 0.797 1 96.69 228 ALA B C 1
ATOM 5587 O O . ALA B 1 228 ? 3.637 -15.922 0.466 1 96.69 228 ALA B O 1
ATOM 5588 N N . SER B 1 229 ? 1.627 -15.109 0.037 1 96 229 SER B N 1
ATOM 5589 C CA . SER B 1 229 ? 2 -14.758 -1.331 1 96 229 SER B CA 1
ATOM 5590 C C . SER B 1 229 ? 3.082 -13.688 -1.354 1 96 229 SER B C 1
ATOM 5592 O O . SER B 1 229 ? 4 -13.734 -2.174 1 96 229 SER B O 1
ATOM 5594 N N . SER B 1 230 ? 2.922 -12.75 -0.468 1 96.94 230 SER B N 1
ATOM 5595 C CA . SER B 1 230 ? 3.93 -11.695 -0.36 1 96.94 230 SER B CA 1
ATOM 5596 C C . SER B 1 230 ? 5.27 -12.266 0.095 1 96.94 230 SER B C 1
ATOM 5598 O O . SER B 1 230 ? 6.32 -11.891 -0.438 1 96.94 230 SER B O 1
ATOM 5600 N N . ALA B 1 231 ? 5.234 -13.109 1.051 1 97.5 231 ALA B N 1
ATOM 5601 C CA . ALA B 1 231 ? 6.453 -13.758 1.519 1 97.5 231 ALA B CA 1
ATOM 5602 C C . ALA B 1 231 ? 7.117 -14.555 0.394 1 97.5 231 ALA B C 1
ATOM 5604 O O . ALA B 1 231 ? 8.344 -14.539 0.258 1 97.5 231 ALA B O 1
ATOM 5605 N N . LEU B 1 232 ? 6.305 -15.203 -0.381 1 96.25 232 LEU B N 1
ATOM 5606 C CA . LEU B 1 232 ? 6.82 -15.977 -1.506 1 96.25 232 LEU B CA 1
ATOM 5607 C C . LEU B 1 232 ? 7.527 -15.07 -2.51 1 96.25 232 LEU B C 1
ATOM 5609 O O . LEU B 1 232 ? 8.617 -15.398 -2.986 1 96.25 232 LEU B O 1
ATOM 5613 N N . GLU B 1 233 ? 6.902 -14.023 -2.879 1 95.94 233 GLU B N 1
ATOM 5614 C CA . GLU B 1 233 ? 7.504 -13.086 -3.82 1 95.94 233 GLU B CA 1
ATOM 5615 C C . GLU B 1 233 ? 8.844 -12.562 -3.303 1 95.94 233 GLU B C 1
ATOM 5617 O O . GLU B 1 233 ? 9.82 -12.516 -4.043 1 95.94 233 GLU B O 1
ATOM 5622 N N . MET B 1 234 ? 8.867 -12.18 -2.07 1 96.44 234 MET B N 1
ATOM 5623 C CA . MET B 1 234 ? 10.102 -11.672 -1.473 1 96.44 234 MET B CA 1
ATOM 5624 C C . MET B 1 234 ? 11.148 -12.773 -1.388 1 96.44 234 MET B C 1
ATOM 5626 O O . MET B 1 234 ? 12.344 -12.523 -1.59 1 96.44 234 MET B O 1
ATOM 5630 N N . TRP B 1 235 ? 10.719 -13.969 -1.044 1 96.06 235 TRP B N 1
ATOM 5631 C CA . TRP B 1 235 ? 11.555 -15.164 -0.947 1 96.06 235 TRP B CA 1
ATOM 5632 C C . TRP B 1 235 ? 12.297 -15.414 -2.256 1 96.06 235 TRP B C 1
ATOM 5634 O O . TRP B 1 235 ? 13.508 -15.641 -2.258 1 96.06 235 TRP B O 1
ATOM 5644 N N . THR B 1 236 ? 11.664 -15.258 -3.348 1 93.94 236 THR B N 1
ATOM 5645 C CA . THR B 1 236 ? 12.234 -15.586 -4.652 1 93.94 236 THR B CA 1
ATOM 5646 C C . THR B 1 236 ? 13.102 -14.445 -5.16 1 93.94 236 THR B C 1
ATOM 5648 O O . THR B 1 236 ? 13.953 -14.641 -6.035 1 93.94 236 THR B O 1
ATOM 5651 N N . ARG B 1 237 ? 12.984 -13.289 -4.605 1 93.31 237 ARG B N 1
ATOM 5652 C CA . ARG B 1 237 ? 13.703 -12.125 -5.102 1 93.31 237 ARG B CA 1
ATOM 5653 C C . ARG B 1 237 ? 14.953 -11.852 -4.262 1 93.31 237 ARG B C 1
ATOM 5655 O O . ARG B 1 237 ? 15.953 -11.344 -4.773 1 93.31 237 ARG B O 1
ATOM 5662 N N . THR B 1 238 ? 14.891 -12.164 -3.002 1 95.19 238 THR B N 1
ATOM 5663 C CA . THR B 1 238 ? 15.961 -11.789 -2.09 1 95.19 238 THR B CA 1
ATOM 5664 C C . THR B 1 238 ? 17.234 -12.57 -2.395 1 95.19 238 THR B C 1
ATOM 5666 O O . THR B 1 238 ? 17.172 -13.742 -2.768 1 95.19 238 THR B O 1
ATOM 5669 N N . THR B 1 239 ? 18.375 -11.891 -2.268 1 95.31 239 THR B N 1
ATOM 5670 C CA . THR B 1 239 ? 19.672 -12.531 -2.455 1 95.31 239 THR B CA 1
ATOM 5671 C C . THR B 1 239 ? 20.344 -12.805 -1.112 1 95.31 239 THR B C 1
ATOM 5673 O O . THR B 1 239 ? 21.406 -13.422 -1.056 1 95.31 239 THR B O 1
ATOM 5676 N N . ASP B 1 240 ? 19.719 -12.336 -0.027 1 95.88 240 ASP B N 1
ATOM 5677 C CA . ASP B 1 240 ? 20.219 -12.594 1.321 1 95.88 240 ASP B CA 1
ATOM 5678 C C . ASP B 1 240 ? 19.781 -13.961 1.822 1 95.88 240 ASP B C 1
ATOM 5680 O O . ASP B 1 240 ? 18.578 -14.203 2.006 1 95.88 240 ASP B O 1
ATOM 5684 N N . PRO B 1 241 ? 20.75 -14.82 2.131 1 95.88 241 PRO B N 1
ATOM 5685 C CA . PRO B 1 241 ? 20.375 -16.188 2.51 1 95.88 241 PRO B CA 1
ATOM 5686 C C . PRO B 1 241 ? 19.594 -16.25 3.822 1 95.88 241 PRO B C 1
ATOM 5688 O O . PRO B 1 241 ? 18.734 -17.109 3.988 1 95.88 241 PRO B O 1
ATOM 5691 N N . HIS B 1 242 ? 19.938 -15.43 4.723 1 96.12 242 HIS B N 1
ATOM 5692 C CA . HIS B 1 242 ? 19.234 -15.422 5.996 1 96.12 242 HIS B CA 1
ATOM 5693 C C . HIS B 1 242 ? 17.781 -14.977 5.816 1 96.12 242 HIS B C 1
ATOM 5695 O O . HIS B 1 242 ? 16.859 -15.617 6.328 1 96.12 242 HIS B O 1
ATOM 5701 N N . GLU B 1 243 ? 17.594 -13.93 5.102 1 96.31 243 GLU B N 1
ATOM 5702 C CA . GLU B 1 243 ? 16.25 -13.453 4.82 1 96.31 243 GLU B CA 1
ATOM 5703 C C . GLU B 1 243 ? 15.461 -14.469 4.012 1 96.31 243 GLU B C 1
ATOM 5705 O O . GLU B 1 243 ? 14.258 -14.641 4.219 1 96.31 243 GLU B O 1
ATOM 5710 N N . LYS B 1 244 ? 16.141 -15.102 3.119 1 96.25 244 LYS B N 1
ATOM 5711 C CA . LYS B 1 244 ? 15.516 -16.125 2.281 1 96.25 244 LYS B CA 1
ATOM 5712 C C . LYS B 1 244 ? 14.906 -17.234 3.133 1 96.25 244 LYS B C 1
ATOM 5714 O O . LYS B 1 244 ? 13.758 -17.609 2.922 1 96.25 244 LYS B O 1
ATOM 5719 N N . GLU B 1 245 ? 15.625 -17.688 4.074 1 95.5 245 GLU B N 1
ATOM 5720 C CA . GLU B 1 245 ? 15.148 -18.75 4.949 1 95.5 245 GLU B CA 1
ATOM 5721 C C . GLU B 1 245 ? 14 -18.281 5.828 1 95.5 245 GLU B C 1
ATOM 5723 O O . GLU B 1 245 ? 13.023 -19 6.039 1 95.5 245 GLU B O 1
ATOM 5728 N N . GLN B 1 246 ? 14.086 -17.094 6.309 1 96.06 246 GLN B N 1
ATOM 5729 C CA . GLN B 1 246 ? 13.008 -16.547 7.121 1 96.06 246 GLN B CA 1
ATOM 5730 C C . GLN B 1 246 ? 11.711 -16.422 6.316 1 96.06 246 GLN B C 1
ATOM 5732 O O . GLN B 1 246 ? 10.641 -16.797 6.793 1 96.06 246 GLN B O 1
ATOM 5737 N N . LEU B 1 247 ? 11.883 -15.945 5.125 1 97.25 247 LEU B N 1
ATOM 5738 C CA . LEU B 1 247 ? 10.727 -15.758 4.258 1 97.25 247 LEU B CA 1
ATOM 5739 C C . LEU B 1 247 ? 10.117 -17.094 3.861 1 97.25 247 LEU B C 1
ATOM 5741 O O . LEU B 1 247 ? 8.891 -17.234 3.811 1 97.25 247 LEU B O 1
ATOM 5745 N N . ARG B 1 248 ? 10.938 -18.031 3.578 1 95.38 248 ARG B N 1
ATOM 5746 C CA . ARG B 1 248 ? 10.453 -19.375 3.275 1 95.38 248 ARG B CA 1
ATOM 5747 C C . ARG B 1 248 ? 9.625 -19.938 4.426 1 95.38 248 ARG B C 1
ATOM 5749 O O . ARG B 1 248 ? 8.531 -20.453 4.215 1 95.38 248 ARG B O 1
ATOM 5756 N N . LEU B 1 249 ? 10.094 -19.797 5.625 1 93.81 249 LEU B N 1
ATOM 5757 C CA . LEU B 1 249 ? 9.406 -20.297 6.805 1 93.81 249 LEU B CA 1
ATOM 5758 C C . LEU B 1 249 ? 8.102 -19.547 7.039 1 93.81 249 LEU B C 1
ATOM 5760 O O . LEU B 1 249 ? 7.078 -20.156 7.359 1 93.81 249 LEU B O 1
ATOM 5764 N N . LEU B 1 250 ? 8.148 -18.25 6.852 1 95.81 250 LEU B N 1
ATOM 5765 C CA . LEU B 1 250 ? 6.941 -17.453 6.992 1 95.81 250 LEU B CA 1
ATOM 5766 C C . LEU B 1 250 ? 5.887 -17.875 5.973 1 95.81 250 LEU B C 1
ATOM 5768 O O . LEU B 1 250 ? 4.711 -18.031 6.316 1 95.81 250 LEU B O 1
ATOM 5772 N N . GLN B 1 251 ? 6.348 -18.016 4.766 1 95.38 251 GLN B N 1
ATOM 5773 C CA . GLN B 1 251 ? 5.445 -18.438 3.701 1 95.38 251 GLN B CA 1
ATOM 5774 C C . GLN B 1 251 ? 4.758 -19.75 4.055 1 95.38 251 GLN B C 1
ATOM 5776 O O . GLN B 1 251 ? 3.541 -19.891 3.91 1 95.38 251 GLN B O 1
ATOM 5781 N N . GLN B 1 252 ? 5.469 -20.688 4.539 1 91.31 252 GLN B N 1
ATOM 5782 C CA . GLN B 1 252 ? 4.945 -22 4.887 1 91.31 252 GLN B CA 1
ATOM 5783 C C . GLN B 1 252 ? 3.971 -21.922 6.059 1 91.31 252 GLN B C 1
ATOM 5785 O O . GLN B 1 252 ? 2.916 -22.547 6.043 1 91.31 252 GLN B O 1
ATOM 5790 N N . LYS B 1 253 ? 4.332 -21.125 6.98 1 93.12 253 LYS B N 1
ATOM 5791 C CA . LYS B 1 253 ? 3.469 -20.984 8.148 1 93.12 253 LYS B CA 1
ATOM 5792 C C . LYS B 1 253 ? 2.154 -20.297 7.785 1 93.12 253 LYS B C 1
ATOM 5794 O O . LYS B 1 253 ? 1.08 -20.75 8.18 1 93.12 253 LYS B O 1
ATOM 5799 N N . TYR B 1 254 ? 2.24 -19.25 7.055 1 95.75 254 TYR B N 1
ATOM 5800 C CA . TYR B 1 254 ? 1.037 -18.516 6.707 1 95.75 254 TYR B CA 1
ATOM 5801 C C . TYR B 1 254 ? 0.133 -19.328 5.793 1 95.75 254 TYR B C 1
ATOM 5803 O O . TYR B 1 254 ? -1.094 -19.266 5.906 1 95.75 254 TYR B O 1
ATOM 5811 N N . ILE B 1 255 ? 0.685 -20.062 4.859 1 92.06 255 ILE B N 1
ATOM 5812 C CA . ILE B 1 255 ? -0.161 -20.891 4 1 92.06 255 ILE B CA 1
ATOM 5813 C C . ILE B 1 255 ? -0.86 -21.953 4.832 1 92.06 255 ILE B C 1
ATOM 5815 O O . ILE B 1 255 ? -2.035 -22.25 4.609 1 92.06 255 ILE B O 1
ATOM 5819 N N . ALA B 1 256 ? -0.147 -22.547 5.742 1 90.62 256 ALA B N 1
ATOM 5820 C CA . ALA B 1 256 ? -0.748 -23.547 6.621 1 90.62 256 ALA B CA 1
ATOM 5821 C C . ALA B 1 256 ? -1.899 -22.953 7.426 1 90.62 256 ALA B C 1
ATOM 5823 O O . ALA B 1 256 ? -2.967 -23.562 7.539 1 90.62 256 ALA B O 1
ATOM 5824 N N . MET B 1 257 ? -1.668 -21.812 7.938 1 93.5 257 MET B N 1
ATOM 5825 C CA . MET B 1 257 ? -2.707 -21.125 8.703 1 93.5 257 MET B CA 1
ATOM 5826 C C . MET B 1 257 ? -3.895 -20.766 7.82 1 93.5 257 MET B C 1
ATOM 5828 O O . MET B 1 257 ? -5.047 -20.891 8.234 1 93.5 257 MET B O 1
ATOM 5832 N N . ALA B 1 258 ? -3.604 -20.328 6.613 1 93.62 258 ALA B N 1
ATOM 5833 C CA . ALA B 1 258 ? -4.66 -19.984 5.668 1 93.62 258 ALA B CA 1
ATOM 5834 C C . ALA B 1 258 ? -5.531 -21.188 5.359 1 93.62 258 ALA B C 1
ATOM 5836 O O . ALA B 1 258 ? -6.762 -21.094 5.348 1 93.62 258 ALA B O 1
ATOM 5837 N N . LEU B 1 259 ? -4.914 -22.297 5.113 1 90.06 259 LEU B N 1
ATOM 5838 C CA . LEU B 1 259 ? -5.633 -23.516 4.777 1 90.06 259 LEU B CA 1
ATOM 5839 C C . LEU B 1 259 ? -6.48 -23.984 5.953 1 90.06 259 LEU B C 1
ATOM 5841 O O . LEU B 1 259 ? -7.598 -24.469 5.762 1 90.06 259 LEU B O 1
ATOM 5845 N N . ARG B 1 260 ? -5.969 -23.844 7.137 1 90.5 260 ARG B N 1
ATOM 5846 C CA . ARG B 1 260 ? -6.734 -24.203 8.328 1 90.5 260 ARG B CA 1
ATOM 5847 C C . ARG B 1 260 ? -7.996 -23.344 8.445 1 90.5 260 ARG B C 1
ATOM 5849 O O . ARG B 1 260 ? -9.086 -23.875 8.68 1 90.5 260 ARG B O 1
ATOM 5856 N N . GLN B 1 261 ? -7.789 -22.062 8.258 1 92.94 261 GLN B N 1
ATOM 5857 C CA . GLN B 1 261 ? -8.93 -21.156 8.328 1 92.94 261 GLN B CA 1
ATOM 5858 C C . GLN B 1 261 ? -9.953 -21.469 7.234 1 92.94 261 GLN B C 1
ATOM 5860 O O . GLN B 1 261 ? -11.156 -21.406 7.473 1 92.94 261 GLN B O 1
ATOM 5865 N N . GLN B 1 262 ? -9.5 -21.781 6.082 1 92.19 262 GLN B N 1
ATOM 5866 C CA . GLN B 1 262 ? -10.391 -22.109 4.973 1 92.19 262 GLN B CA 1
ATOM 5867 C C . GLN B 1 262 ? -11.164 -23.391 5.254 1 92.19 262 GLN B C 1
ATOM 5869 O O . GLN B 1 262 ? -12.359 -23.484 4.973 1 92.19 262 GLN B O 1
ATOM 5874 N N . ARG B 1 263 ? -10.508 -24.344 5.773 1 89.56 263 ARG B N 1
ATOM 5875 C CA . ARG B 1 263 ? -11.164 -25.594 6.113 1 89.56 263 ARG B CA 1
ATOM 5876 C C . ARG B 1 263 ? -12.305 -25.375 7.102 1 89.56 263 ARG B C 1
ATOM 5878 O O . ARG B 1 263 ? -13.383 -25.953 6.945 1 89.56 263 ARG B O 1
ATOM 5885 N N . LEU B 1 264 ? -12.016 -24.562 8.07 1 90.88 264 LEU B N 1
ATOM 5886 C CA . LEU B 1 264 ? -13.039 -24.234 9.055 1 90.88 264 LEU B CA 1
ATOM 5887 C C . LEU B 1 264 ? -14.219 -23.531 8.391 1 90.88 264 LEU B C 1
ATOM 5889 O O . LEU B 1 264 ? -15.375 -23.844 8.688 1 90.88 264 LEU B O 1
ATOM 5893 N N . ALA B 1 265 ? -13.953 -22.625 7.48 1 91.94 265 ALA B N 1
ATOM 5894 C CA . ALA B 1 265 ? -15 -21.875 6.793 1 91.94 265 ALA B CA 1
ATOM 5895 C C . ALA B 1 265 ? -15.82 -22.797 5.891 1 91.94 265 ALA B C 1
ATOM 5897 O O . ALA B 1 265 ? -17.047 -22.672 5.816 1 91.94 265 ALA B O 1
ATOM 5898 N N . VAL B 1 266 ? -15.242 -23.672 5.219 1 89.94 266 VAL B N 1
ATOM 5899 C CA . VAL B 1 266 ? -15.914 -24.609 4.316 1 89.94 266 VAL B CA 1
ATOM 5900 C C . VAL B 1 266 ? -16.797 -25.562 5.125 1 89.94 266 VAL B C 1
ATOM 5902 O O . VAL B 1 266 ? -17.891 -25.938 4.688 1 89.94 266 VAL B O 1
ATOM 5905 N N . GLY B 1 267 ? -16.281 -25.953 6.289 1 89.25 267 GLY B N 1
ATOM 5906 C CA . GLY B 1 267 ? -17.062 -26.812 7.16 1 89.25 267 GLY B CA 1
ATOM 5907 C C . GLY B 1 267 ? -18.375 -26.188 7.602 1 89.25 267 GLY B C 1
ATOM 5908 O O . GLY B 1 267 ? -19.328 -26.891 7.914 1 89.25 267 GLY B O 1
ATOM 5909 N N . ASN B 1 268 ? -18.375 -24.859 7.566 1 91.31 268 ASN B N 1
ATOM 5910 C CA . ASN B 1 268 ? -19.562 -24.125 7.969 1 91.31 268 ASN B CA 1
ATOM 5911 C C . ASN B 1 268 ? -20.141 -23.312 6.809 1 91.31 268 ASN B C 1
ATOM 5913 O O . ASN B 1 268 ? -20.578 -22.172 7 1 91.31 268 ASN B O 1
ATOM 5917 N N . LEU B 1 269 ? -20.078 -23.859 5.691 1 91.25 269 LEU B N 1
ATOM 5918 C CA . LEU B 1 269 ? -20.469 -23.141 4.48 1 91.25 269 LEU B CA 1
ATOM 5919 C C . LEU B 1 269 ? -21.969 -22.844 4.477 1 91.25 269 LEU B C 1
ATOM 5921 O O . LEU B 1 269 ? -22.781 -23.719 4.812 1 91.25 269 LEU B O 1
ATOM 5925 N N . SER B 1 270 ? -22.281 -21.656 4.203 1 90.62 270 SER B N 1
ATOM 5926 C CA . SER B 1 270 ? -23.656 -21.172 4.094 1 90.62 270 SER B CA 1
ATOM 5927 C C . SER B 1 270 ? -23.766 -20.016 3.104 1 90.62 270 SER B C 1
ATOM 5929 O O . SER B 1 270 ? -22.75 -19.594 2.539 1 90.62 270 SER B O 1
ATOM 5931 N N . GLY B 1 271 ? -24.953 -19.609 2.836 1 87.81 271 GLY B N 1
ATOM 5932 C CA . GLY B 1 271 ? -25.141 -18.453 1.968 1 87.81 271 GLY B CA 1
ATOM 5933 C C . GLY B 1 271 ? -24.469 -17.203 2.475 1 87.81 271 GLY B C 1
ATOM 5934 O O . GLY B 1 271 ? -24.094 -16.328 1.685 1 87.81 271 GLY B O 1
ATOM 5935 N N . ASP B 1 272 ? -24.172 -17.156 3.791 1 89.12 272 ASP B N 1
ATOM 5936 C CA . ASP B 1 272 ? -23.641 -15.945 4.426 1 89.12 272 ASP B CA 1
ATOM 5937 C C . ASP B 1 272 ? -22.125 -15.82 4.195 1 89.12 272 ASP B C 1
ATOM 5939 O O . ASP B 1 272 ? -21.594 -14.719 4.156 1 89.12 272 ASP B O 1
ATOM 5943 N N . ASN B 1 273 ? -21.484 -16.938 4.012 1 92.81 273 ASN B N 1
ATOM 5944 C CA . ASN B 1 273 ? -20.031 -16.859 3.932 1 92.81 273 ASN B CA 1
ATOM 5945 C C . ASN B 1 273 ? -19.516 -17.406 2.611 1 92.81 273 ASN B C 1
ATOM 5947 O O . ASN B 1 273 ? -18.297 -17.438 2.381 1 92.81 273 ASN B O 1
ATOM 5951 N N . ALA B 1 274 ? -20.406 -17.812 1.73 1 93.62 274 ALA B N 1
ATOM 5952 C CA . ALA B 1 274 ? -20.016 -18.469 0.481 1 93.62 274 ALA B CA 1
ATOM 5953 C C . ALA B 1 274 ? -19.141 -17.562 -0.366 1 93.62 274 ALA B C 1
ATOM 5955 O O . ALA B 1 274 ? -18.141 -18.016 -0.94 1 93.62 274 ALA B O 1
ATOM 5956 N N . ASP B 1 275 ? -19.484 -16.328 -0.467 1 93.25 275 ASP B N 1
ATOM 5957 C CA . ASP B 1 275 ? -18.688 -15.359 -1.232 1 93.25 275 ASP B CA 1
ATOM 5958 C C . ASP B 1 275 ? -17.266 -15.273 -0.703 1 93.25 275 ASP B C 1
ATOM 5960 O O . ASP B 1 275 ? -16.297 -15.344 -1.476 1 93.25 275 ASP B O 1
ATOM 5964 N N . MET B 1 276 ? -17.141 -15.234 0.648 1 94.19 276 MET B N 1
ATOM 5965 C CA . MET B 1 276 ? -15.836 -15.125 1.291 1 94.19 276 MET B CA 1
ATOM 5966 C C . MET B 1 276 ? -15.023 -16.406 1.076 1 94.19 276 MET B C 1
ATOM 5968 O O . MET B 1 276 ? -13.812 -16.328 0.845 1 94.19 276 MET B O 1
ATOM 5972 N N . VAL B 1 277 ? -15.688 -17.469 1.135 1 94.19 277 VAL B N 1
ATOM 5973 C CA . VAL B 1 277 ? -15.031 -18.75 0.927 1 94.19 277 VAL B CA 1
ATOM 5974 C C . VAL B 1 277 ? -14.5 -18.828 -0.5 1 94.19 277 VAL B C 1
ATOM 5976 O O . VAL B 1 277 ? -13.383 -19.312 -0.723 1 94.19 277 VAL B O 1
ATOM 5979 N N . CYS B 1 278 ? -15.227 -18.344 -1.419 1 93.81 278 CYS B N 1
ATOM 5980 C CA . CYS B 1 278 ? -14.797 -18.328 -2.811 1 93.81 278 CYS B CA 1
ATOM 5981 C C . CYS B 1 278 ? -13.586 -17.422 -2.994 1 93.81 278 CYS B C 1
ATOM 5983 O O . CYS B 1 278 ? -12.609 -17.797 -3.643 1 93.81 278 CYS B O 1
ATOM 5985 N N . MET B 1 279 ? -13.633 -16.25 -2.4 1 94.25 279 MET B N 1
ATOM 5986 C CA . MET B 1 279 ? -12.523 -15.305 -2.52 1 94.25 279 MET B CA 1
ATOM 5987 C C . MET B 1 279 ? -11.25 -15.883 -1.901 1 94.25 279 MET B C 1
ATOM 5989 O O . MET B 1 279 ? -10.164 -15.734 -2.457 1 94.25 279 MET B O 1
ATOM 5993 N N . ALA B 1 280 ? -11.406 -16.531 -0.798 1 94.75 280 ALA B N 1
ATOM 5994 C CA . ALA B 1 280 ? -10.266 -17.188 -0.164 1 94.75 280 ALA B CA 1
ATOM 5995 C C . ALA B 1 280 ? -9.695 -18.281 -1.061 1 94.75 280 ALA B C 1
ATOM 5997 O O . ALA B 1 280 ? -8.477 -18.422 -1.184 1 94.75 280 ALA B O 1
ATOM 5998 N N . ALA B 1 281 ? -10.547 -19.031 -1.666 1 93.25 281 ALA B N 1
ATOM 5999 C CA . ALA B 1 281 ? -10.109 -20.094 -2.572 1 93.25 281 ALA B CA 1
ATOM 6000 C C . ALA B 1 281 ? -9.289 -19.516 -3.725 1 93.25 281 ALA B C 1
ATOM 6002 O O . ALA B 1 281 ? -8.305 -20.125 -4.156 1 93.25 281 ALA B O 1
ATOM 6003 N N . LEU B 1 282 ? -9.68 -18.406 -4.176 1 93 282 LEU B N 1
ATOM 6004 C CA . LEU B 1 282 ? -8.93 -17.75 -5.25 1 93 282 LEU B CA 1
ATOM 6005 C C . LEU B 1 282 ? -7.512 -17.422 -4.805 1 93 282 LEU B C 1
ATOM 6007 O O . LEU B 1 282 ? -6.562 -17.578 -5.574 1 93 282 LEU B O 1
ATOM 6011 N N . THR B 1 283 ? -7.375 -16.922 -3.588 1 93.5 283 THR B N 1
ATOM 6012 C CA . THR B 1 283 ? -6.051 -16.578 -3.084 1 93.5 283 THR B CA 1
ATOM 6013 C C . THR B 1 283 ? -5.195 -17.828 -2.91 1 93.5 283 THR B C 1
ATOM 6015 O O . THR B 1 283 ? -3.984 -17.797 -3.133 1 93.5 283 THR B O 1
ATOM 6018 N N . ILE B 1 284 ? -5.812 -18.891 -2.547 1 91.56 284 ILE B N 1
ATOM 6019 C CA . ILE B 1 284 ? -5.113 -20.156 -2.406 1 91.56 284 ILE B CA 1
ATOM 6020 C C . ILE B 1 284 ? -4.621 -20.625 -3.771 1 91.56 284 ILE B C 1
ATOM 6022 O O . ILE B 1 284 ? -3.482 -21.094 -3.902 1 91.56 284 ILE B O 1
ATOM 6026 N N . LEU B 1 285 ? -5.449 -20.5 -4.727 1 92.31 285 LEU B N 1
ATOM 6027 C CA . LEU B 1 285 ? -5.086 -20.875 -6.09 1 92.31 285 LEU B CA 1
ATOM 6028 C C . LEU B 1 285 ? -3.885 -20.078 -6.578 1 92.31 285 LEU B C 1
ATOM 6030 O O . LEU B 1 285 ? -2.957 -20.625 -7.164 1 92.31 285 LEU B O 1
ATOM 6034 N N . LEU B 1 286 ? -3.926 -18.844 -6.312 1 91.69 286 LEU B N 1
ATOM 6035 C CA . LEU B 1 286 ? -2.826 -17.984 -6.719 1 91.69 286 LEU B CA 1
ATOM 6036 C C . LEU B 1 286 ? -1.525 -18.406 -6.043 1 91.69 286 LEU B C 1
ATOM 6038 O O . LEU B 1 286 ? -0.475 -18.453 -6.684 1 91.69 286 LEU B O 1
ATOM 6042 N N . ASN B 1 287 ? -1.61 -18.656 -4.789 1 91.62 287 ASN B N 1
ATOM 6043 C CA . ASN B 1 287 ? -0.434 -19.078 -4.039 1 91.62 287 ASN B CA 1
ATOM 6044 C C . ASN B 1 287 ? 0.121 -20.406 -4.562 1 91.62 287 ASN B C 1
ATOM 6046 O O . ASN B 1 287 ? 1.334 -20.547 -4.727 1 91.62 287 ASN B O 1
ATOM 6050 N N . SER B 1 288 ? -0.759 -21.312 -4.789 1 91.25 288 SER B N 1
ATOM 6051 C CA . SER B 1 288 ? -0.35 -22.625 -5.285 1 91.25 288 SER B CA 1
ATOM 6052 C C . SER B 1 288 ? 0.329 -22.516 -6.645 1 91.25 288 SER B C 1
ATOM 6054 O O . SER B 1 288 ? 1.33 -23.188 -6.902 1 91.25 288 SER B O 1
ATOM 6056 N N . PHE B 1 289 ? -0.203 -21.719 -7.473 1 94.5 289 PHE B N 1
ATOM 6057 C CA . PHE B 1 289 ? 0.347 -21.453 -8.789 1 94.5 289 PHE B CA 1
ATOM 6058 C C . PHE B 1 289 ? 1.759 -20.875 -8.688 1 94.5 289 PHE B C 1
ATOM 6060 O O . PHE B 1 289 ? 2.672 -21.344 -9.367 1 94.5 289 PHE B O 1
ATOM 6067 N N . ALA B 1 290 ? 1.899 -19.938 -7.805 1 94.44 290 ALA B N 1
ATOM 6068 C CA . ALA B 1 290 ? 3.184 -19.266 -7.648 1 94.44 290 ALA B CA 1
ATOM 6069 C C . ALA B 1 290 ? 4.215 -20.188 -7.008 1 94.44 290 ALA B C 1
ATOM 6071 O O . ALA B 1 290 ? 5.414 -20.062 -7.277 1 94.44 290 ALA B O 1
ATOM 6072 N N . LEU B 1 291 ? 3.822 -21.109 -6.23 1 93.12 291 LEU B N 1
ATOM 6073 C CA . LEU B 1 291 ? 4.707 -21.984 -5.477 1 93.12 291 LEU B CA 1
ATOM 6074 C C . LEU B 1 291 ? 5.434 -22.953 -6.402 1 93.12 291 LEU B C 1
ATOM 6076 O O . LEU B 1 291 ? 6.461 -23.531 -6.031 1 93.12 291 LEU B O 1
ATOM 6080 N N . VAL B 1 292 ? 4.961 -23.203 -7.57 1 94.56 292 VAL B N 1
ATOM 6081 C CA . VAL B 1 292 ? 5.57 -24.141 -8.5 1 94.56 292 VAL B CA 1
ATOM 6082 C C . VAL B 1 292 ? 7.008 -23.734 -8.789 1 94.56 292 VAL B C 1
ATOM 6084 O O . VAL B 1 292 ? 7.879 -24.578 -9.016 1 94.56 292 VAL B O 1
ATOM 6087 N N . GLN B 1 293 ? 7.277 -22.453 -8.742 1 94.56 293 GLN B N 1
ATOM 6088 C CA . GLN B 1 293 ? 8.594 -21.938 -9.102 1 94.56 293 GLN B CA 1
ATOM 6089 C C . GLN B 1 293 ? 9.641 -22.328 -8.062 1 94.56 293 GLN B C 1
ATOM 6091 O O . GLN B 1 293 ? 10.844 -22.219 -8.312 1 94.56 293 GLN B O 1
ATOM 6096 N N . THR B 1 294 ? 9.188 -22.797 -6.922 1 91.75 294 THR B N 1
ATOM 6097 C CA . THR B 1 294 ? 10.117 -23.094 -5.84 1 91.75 294 THR B CA 1
ATOM 6098 C C . THR B 1 294 ? 10.43 -24.594 -5.797 1 91.75 294 THR B C 1
ATOM 6100 O O . THR B 1 294 ? 11.227 -25.047 -4.977 1 91.75 294 THR B O 1
ATOM 6103 N N . LEU B 1 295 ? 9.812 -25.391 -6.648 1 89.56 295 LEU B N 1
ATOM 6104 C CA . LEU B 1 295 ? 9.992 -26.828 -6.625 1 89.56 295 LEU B CA 1
ATOM 6105 C C . LEU B 1 295 ? 11.406 -27.219 -7.043 1 89.56 295 LEU B C 1
ATOM 6107 O O . LEU B 1 295 ? 12 -26.547 -7.898 1 89.56 295 LEU B O 1
ATOM 6111 N N . ASP B 1 296 ? 11.82 -28.281 -6.465 1 83.38 296 ASP B N 1
ATOM 6112 C CA . ASP B 1 296 ? 13.125 -28.828 -6.816 1 83.38 296 ASP B CA 1
ATOM 6113 C C . ASP B 1 296 ? 13.086 -29.5 -8.188 1 83.38 296 ASP B C 1
ATOM 6115 O O . ASP B 1 296 ? 12.133 -30.203 -8.508 1 83.38 296 ASP B O 1
ATOM 6119 N N . LEU B 1 297 ? 14.164 -29.266 -8.93 1 83 297 LEU B N 1
ATOM 6120 C CA . LEU B 1 297 ? 14.188 -29.781 -10.297 1 83 297 LEU B CA 1
ATOM 6121 C C . LEU B 1 297 ? 15.141 -30.969 -10.414 1 83 297 LEU B C 1
ATOM 6123 O O . LEU B 1 297 ? 15.133 -31.672 -11.414 1 83 297 LEU B O 1
ATOM 6127 N N . THR B 1 298 ? 16 -31.281 -9.414 1 85.19 298 THR B N 1
ATOM 6128 C CA . THR B 1 298 ? 16.953 -32.375 -9.484 1 85.19 298 THR B CA 1
ATOM 6129 C C . THR B 1 298 ? 16.859 -33.25 -8.242 1 85.19 298 THR B C 1
ATOM 6131 O O . THR B 1 298 ? 17.328 -32.875 -7.168 1 85.19 298 THR B O 1
ATOM 6134 N N . PRO B 1 299 ? 16.188 -34.406 -8.219 1 89.12 299 PRO B N 1
ATOM 6135 C CA . PRO B 1 299 ? 15.516 -34.906 -9.43 1 89.12 299 PRO B CA 1
ATOM 6136 C C . PRO B 1 299 ? 14.164 -34.219 -9.664 1 89.12 299 PRO B C 1
ATOM 6138 O O . PRO B 1 299 ? 13.531 -33.75 -8.719 1 89.12 299 PRO B O 1
ATOM 6141 N N . TRP B 1 300 ? 13.75 -34.156 -10.867 1 93.38 300 TRP B N 1
ATOM 6142 C CA . TRP B 1 300 ? 12.469 -33.562 -11.195 1 93.38 300 TRP B CA 1
ATOM 6143 C C . TRP B 1 300 ? 11.312 -34.406 -10.695 1 93.38 300 TRP B C 1
ATOM 6145 O O . TRP B 1 300 ? 11.344 -35.625 -10.836 1 93.38 300 TRP B O 1
ATOM 6155 N N . GLN B 1 301 ? 10.375 -33.812 -10.07 1 91.12 301 GLN B N 1
ATOM 6156 C CA . GLN B 1 301 ? 9.102 -34.438 -9.703 1 91.12 301 GLN B CA 1
ATOM 6157 C C . GLN B 1 301 ? 7.926 -33.625 -10.258 1 91.12 301 GLN B C 1
ATOM 6159 O O . GLN B 1 301 ? 7.965 -32.406 -10.281 1 91.12 301 GLN B O 1
ATOM 6164 N N . PRO B 1 302 ? 6.93 -34.406 -10.766 1 92.25 302 PRO B N 1
ATOM 6165 C CA . PRO B 1 302 ? 5.746 -33.656 -11.219 1 92.25 302 PRO B CA 1
ATOM 6166 C C . PRO B 1 302 ? 5.121 -32.812 -10.117 1 92.25 302 PRO B C 1
ATOM 6168 O O . PRO B 1 302 ? 5.113 -33.219 -8.953 1 92.25 302 PRO B O 1
ATOM 6171 N N . PRO B 1 303 ? 4.707 -31.625 -10.438 1 92.12 303 PRO B N 1
ATOM 6172 C CA . PRO B 1 303 ? 4.098 -30.75 -9.438 1 92.12 303 PRO B CA 1
ATOM 6173 C C . PRO B 1 303 ? 2.693 -31.188 -9.039 1 92.12 303 PRO B C 1
ATOM 6175 O O . PRO B 1 303 ? 1.729 -30.438 -9.211 1 92.12 303 PRO B O 1
ATOM 6178 N N . VAL B 1 304 ? 2.588 -32.281 -8.43 1 86.12 304 VAL B N 1
ATOM 6179 C CA . VAL B 1 304 ? 1.318 -32.938 -8.133 1 86.12 304 VAL B CA 1
ATOM 6180 C C . VAL B 1 304 ? 0.565 -32.156 -7.07 1 86.12 304 VAL B C 1
ATOM 6182 O O . VAL B 1 304 ? -0.667 -32.094 -7.09 1 86.12 304 VAL B O 1
ATOM 6185 N N . ASP B 1 305 ? 1.306 -31.562 -6.137 1 83.44 305 ASP B N 1
ATOM 6186 C CA . ASP B 1 305 ? 0.652 -30.766 -5.102 1 83.44 305 ASP B CA 1
ATOM 6187 C C . ASP B 1 305 ? -0.077 -29.562 -5.707 1 83.44 305 ASP B C 1
ATOM 6189 O O . ASP B 1 305 ? -1.173 -29.219 -5.266 1 83.44 305 ASP B O 1
ATOM 6193 N N . TRP B 1 306 ? 0.586 -29.016 -6.633 1 90.75 306 TRP B N 1
ATOM 6194 C CA . TRP B 1 306 ? -0.027 -27.906 -7.344 1 90.75 306 TRP B CA 1
ATOM 6195 C C . TRP B 1 306 ? -1.311 -28.344 -8.039 1 90.75 306 TRP B C 1
ATOM 6197 O O . TRP B 1 306 ? -2.33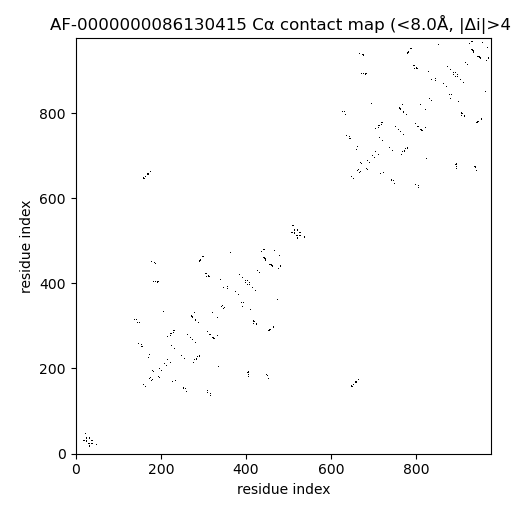6 -27.656 -7.949 1 90.75 306 TRP B O 1
ATOM 6207 N N . LEU B 1 307 ? -1.297 -29.438 -8.68 1 90.25 307 LEU B N 1
ATOM 6208 C CA . LEU B 1 307 ? -2.453 -29.969 -9.406 1 90.25 307 LEU B CA 1
ATOM 6209 C C . LEU B 1 307 ? -3.576 -30.328 -8.438 1 90.25 307 LEU B C 1
ATOM 6211 O O . LEU B 1 307 ? -4.742 -30.016 -8.688 1 90.25 307 LEU B O 1
ATOM 6215 N N . ARG B 1 308 ? -3.188 -30.875 -7.363 1 85.5 308 ARG B N 1
ATOM 6216 C CA . ARG B 1 308 ? -4.172 -31.281 -6.367 1 85.5 308 ARG B CA 1
ATOM 6217 C C . ARG B 1 308 ? -4.824 -30.078 -5.707 1 85.5 308 ARG B C 1
ATOM 6219 O O . ARG B 1 308 ? -6.035 -30.062 -5.484 1 85.5 308 ARG B O 1
ATOM 6226 N N . MET B 1 309 ? -4.043 -29.094 -5.398 1 84.19 309 MET B N 1
ATOM 6227 C CA . MET B 1 309 ? -4.559 -27.875 -4.789 1 84.19 309 MET B CA 1
ATOM 6228 C C . MET B 1 309 ? -5.543 -27.172 -5.719 1 84.19 309 MET B C 1
ATOM 6230 O O . MET B 1 309 ? -6.559 -26.641 -5.266 1 84.19 309 MET B O 1
ATOM 6234 N N . GLY B 1 310 ? -5.188 -27.141 -6.945 1 87.62 310 GLY B N 1
ATOM 6235 C CA . GLY B 1 310 ? -6.086 -26.531 -7.918 1 87.62 310 GLY B CA 1
ATOM 6236 C C . GLY B 1 310 ? -7.422 -27.25 -8.023 1 87.62 310 GLY B C 1
ATOM 6237 O O . GLY B 1 310 ? -8.469 -26.609 -8.07 1 87.62 310 GLY B O 1
ATOM 6238 N N . LYS B 1 311 ? -7.344 -28.516 -8.016 1 86.44 311 LYS B N 1
ATOM 6239 C CA . LYS B 1 311 ? -8.57 -29.312 -8.078 1 86.44 311 LYS B CA 1
ATOM 6240 C C . LYS B 1 311 ? -9.438 -29.078 -6.848 1 86.44 311 LYS B C 1
ATOM 6242 O O . LYS B 1 311 ? -10.656 -28.906 -6.965 1 86.44 311 LYS B O 1
ATOM 6247 N N . GLY B 1 312 ? -8.82 -29.094 -5.727 1 83.5 312 GLY B N 1
ATOM 6248 C CA . GLY B 1 312 ? -9.539 -28.844 -4.488 1 83.5 312 GLY B CA 1
ATOM 6249 C C . GLY B 1 312 ? -10.18 -27.469 -4.453 1 83.5 312 GLY B C 1
ATOM 6250 O O . GLY B 1 312 ? -11.367 -27.328 -4.125 1 83.5 312 GLY B O 1
ATOM 6251 N N . ALA B 1 313 ? -9.383 -26.453 -4.758 1 84.62 313 ALA B N 1
ATOM 6252 C CA . ALA B 1 313 ? -9.906 -25.094 -4.789 1 84.62 313 ALA B CA 1
ATOM 6253 C C . ALA B 1 313 ? -11.039 -24.969 -5.805 1 84.62 313 ALA B C 1
ATOM 6255 O O . ALA B 1 313 ? -12.031 -24.281 -5.555 1 84.62 313 ALA B O 1
ATOM 6256 N N . GLY B 1 314 ? -10.898 -25.625 -6.934 1 84.06 314 GLY B N 1
ATOM 6257 C CA . GLY B 1 314 ? -11.961 -25.641 -7.922 1 84.06 314 GLY B CA 1
ATOM 6258 C C . GLY B 1 314 ? -13.258 -26.25 -7.398 1 84.06 314 GLY B C 1
ATOM 6259 O O . GLY B 1 314 ? -14.336 -25.719 -7.664 1 84.06 314 GLY B O 1
ATOM 6260 N N . ALA B 1 315 ? -13.109 -27.266 -6.684 1 84.81 315 ALA B N 1
ATOM 6261 C CA . ALA B 1 315 ? -14.273 -27.906 -6.086 1 84.81 315 ALA B CA 1
ATOM 6262 C C . ALA B 1 315 ? -14.977 -26.984 -5.102 1 84.81 315 ALA B C 1
ATOM 6264 O O . ALA B 1 315 ? -16.203 -26.859 -5.109 1 84.81 315 ALA B O 1
ATOM 6265 N N . VAL B 1 316 ? -14.234 -26.297 -4.305 1 85.75 316 VAL B N 1
ATOM 6266 C CA . VAL B 1 316 ? -14.773 -25.344 -3.336 1 85.75 316 VAL B CA 1
ATOM 6267 C C . VAL B 1 316 ? -15.5 -24.219 -4.066 1 85.75 316 VAL B C 1
ATOM 6269 O O . VAL B 1 316 ? -16.609 -23.828 -3.672 1 85.75 316 VAL B O 1
ATOM 6272 N N . LEU B 1 317 ? -14.859 -23.719 -5.117 1 87.19 317 LEU B N 1
ATOM 6273 C CA . LEU B 1 317 ? -15.484 -22.656 -5.891 1 87.19 317 LEU B CA 1
ATOM 6274 C C . LEU B 1 317 ? -16.812 -23.109 -6.48 1 87.19 317 LEU B C 1
ATOM 6276 O O . LEU B 1 317 ? -17.797 -22.375 -6.434 1 87.19 317 LEU B O 1
ATOM 6280 N N . THR B 1 318 ? -16.859 -24.312 -6.926 1 83.81 318 THR B N 1
ATOM 6281 C CA . THR B 1 318 ? -18.062 -24.859 -7.535 1 83.81 318 THR B CA 1
ATOM 6282 C C . THR B 1 318 ? -19.172 -25 -6.504 1 83.81 318 THR B C 1
ATOM 6284 O O . THR B 1 318 ? -20.312 -24.547 -6.734 1 83.81 318 THR B O 1
ATOM 6287 N N . ILE B 1 319 ? -18.875 -25.484 -5.391 1 84.5 319 ILE B N 1
ATOM 6288 C CA . ILE B 1 319 ? -19.859 -25.719 -4.34 1 84.5 319 ILE B CA 1
ATOM 6289 C C . ILE B 1 319 ? -20.312 -24.391 -3.75 1 84.5 319 ILE B C 1
ATOM 6291 O O . ILE B 1 319 ? -21.516 -24.156 -3.609 1 84.5 319 ILE B O 1
ATOM 6295 N N . ALA B 1 320 ? -19.375 -23.594 -3.414 1 85.88 320 ALA B N 1
ATOM 6296 C CA . ALA B 1 320 ? -19.688 -22.328 -2.736 1 85.88 320 ALA B CA 1
ATOM 6297 C C . ALA B 1 320 ? -20.5 -21.422 -3.637 1 85.88 320 ALA B C 1
ATOM 6299 O O . ALA B 1 320 ? -21.391 -20.703 -3.162 1 85.88 320 ALA B O 1
ATOM 6300 N N . THR B 1 321 ? -20.188 -21.406 -4.887 1 84.56 321 THR B N 1
ATOM 6301 C CA . THR B 1 321 ? -20.953 -20.562 -5.805 1 84.56 321 THR B CA 1
ATOM 6302 C C . THR B 1 321 ? -22.406 -21 -5.855 1 84.56 321 THR B C 1
ATOM 6304 O O . THR B 1 321 ? -23.297 -20.188 -6.117 1 84.56 321 THR B O 1
ATOM 6307 N N . GLY B 1 322 ? -22.656 -22.203 -5.609 1 84.44 322 GLY B N 1
ATOM 6308 C CA . GLY B 1 322 ? -24.016 -22.703 -5.551 1 84.44 322 GLY B CA 1
ATOM 6309 C C . GLY B 1 322 ? -24.844 -22.094 -4.43 1 84.44 322 GLY B C 1
ATOM 6310 O O . GLY B 1 322 ? -26.062 -22.047 -4.5 1 84.44 322 GLY B O 1
ATOM 6311 N N . TYR B 1 323 ? -24.094 -21.609 -3.428 1 83.88 323 TYR B N 1
ATOM 6312 C CA . TYR B 1 323 ? -24.766 -21 -2.279 1 83.88 323 TYR B CA 1
ATOM 6313 C C . TYR B 1 323 ? -25 -19.516 -2.514 1 83.88 323 TYR B C 1
ATOM 6315 O O . TYR B 1 323 ? -25.703 -18.875 -1.732 1 83.88 323 TYR B O 1
ATOM 6323 N N . ILE B 1 324 ? -24.312 -19 -3.566 1 83.38 324 ILE B N 1
ATOM 6324 C CA . ILE B 1 324 ? -24.422 -17.562 -3.814 1 83.38 324 ILE B CA 1
ATOM 6325 C C . ILE B 1 324 ? -25.672 -17.266 -4.629 1 83.38 324 ILE B C 1
ATOM 6327 O O . ILE B 1 324 ? -25.953 -17.953 -5.617 1 83.38 324 ILE B O 1
ATOM 6331 N N . GLY B 1 325 ? -26.641 -16.594 -4.086 1 69.94 325 GLY B N 1
ATOM 6332 C CA . GLY B 1 325 ? -27.891 -16.25 -4.746 1 69.94 325 GLY B CA 1
ATOM 6333 C C . GLY B 1 325 ? -27.703 -15.414 -5.992 1 69.94 325 GLY B C 1
ATOM 6334 O O . GLY B 1 325 ? -26.578 -15.047 -6.34 1 69.94 325 GLY B O 1
ATOM 6335 N N . ALA B 1 326 ? -28.766 -15.211 -6.77 1 65.06 326 ALA B N 1
ATOM 6336 C CA . ALA B 1 326 ? -28.797 -14.57 -8.086 1 65.06 326 ALA B CA 1
ATOM 6337 C C . ALA B 1 326 ? -28.609 -13.055 -7.961 1 65.06 326 ALA B C 1
ATOM 6339 O O . ALA B 1 326 ? -28.719 -12.336 -8.953 1 65.06 326 ALA B O 1
ATOM 6340 N N . THR B 1 327 ? -28.312 -12.594 -6.777 1 62.53 327 THR B N 1
ATOM 6341 C CA . THR B 1 327 ? -28.344 -11.141 -6.684 1 62.53 327 THR B CA 1
ATOM 6342 C C . THR B 1 327 ? -27.188 -10.523 -7.477 1 62.53 327 THR B C 1
ATOM 6344 O O . THR B 1 327 ? -27.266 -9.367 -7.895 1 62.53 327 THR B O 1
ATOM 6347 N N . GLY B 1 328 ? -26.25 -11.273 -7.883 1 62.91 328 GLY B N 1
ATOM 6348 C CA . GLY B 1 328 ? -25.188 -10.867 -8.781 1 62.91 328 GLY B CA 1
ATOM 6349 C C . GLY B 1 328 ? -24.234 -9.867 -8.164 1 62.91 328 GLY B C 1
ATOM 6350 O O . GLY B 1 328 ? -23.266 -9.438 -8.805 1 62.91 328 GLY B O 1
ATOM 6351 N N . ASN B 1 329 ? -24.375 -9.406 -6.922 1 66.69 329 ASN B N 1
ATOM 6352 C CA . ASN B 1 329 ? -23.531 -8.344 -6.383 1 66.69 329 ASN B CA 1
ATOM 6353 C C . ASN B 1 329 ? -22.391 -8.891 -5.535 1 66.69 329 ASN B C 1
ATOM 6355 O O . ASN B 1 329 ? -21.672 -8.133 -4.887 1 66.69 329 ASN B O 1
ATOM 6359 N N . ASP B 1 330 ? -22.25 -10.188 -5.691 1 84.19 330 ASP B N 1
ATOM 6360 C CA . ASP B 1 330 ? -21.188 -10.82 -4.93 1 84.19 330 ASP B CA 1
ATOM 6361 C C . ASP B 1 330 ? -19.844 -10.656 -5.637 1 84.19 330 ASP B C 1
ATOM 6363 O O . ASP B 1 330 ? -19.781 -10.555 -6.863 1 84.19 330 ASP B O 1
ATOM 6367 N N . ARG B 1 331 ? -18.766 -10.641 -4.898 1 87.25 331 ARG B N 1
ATOM 6368 C CA . ARG B 1 331 ? -17.422 -10.398 -5.41 1 87.25 331 ARG B CA 1
ATOM 6369 C C . ARG B 1 331 ? -16.984 -11.508 -6.359 1 87.25 331 ARG B C 1
ATOM 6371 O O . ARG B 1 331 ? -16.344 -11.25 -7.379 1 87.25 331 ARG B O 1
ATOM 6378 N N . ILE B 1 332 ? -17.391 -12.711 -6.059 1 88.12 332 ILE B N 1
ATOM 6379 C CA . ILE B 1 332 ? -16.969 -13.836 -6.891 1 88.12 332 ILE B CA 1
ATOM 6380 C C . ILE B 1 332 ? -17.656 -13.75 -8.25 1 88.12 332 ILE B C 1
ATOM 6382 O O . ILE B 1 332 ? -17.062 -14.078 -9.281 1 88.12 332 ILE B O 1
ATOM 6386 N N . THR B 1 333 ? -18.859 -13.328 -8.188 1 84.12 333 THR B N 1
ATOM 6387 C CA . THR B 1 333 ? -19.578 -13.156 -9.445 1 84.12 333 THR B CA 1
ATOM 6388 C C . THR B 1 333 ? -18.922 -12.07 -10.297 1 84.12 333 THR B C 1
ATOM 6390 O O . THR B 1 333 ? -18.766 -12.242 -11.508 1 84.12 333 THR B O 1
ATOM 6393 N N . ARG B 1 334 ? -18.469 -10.984 -9.633 1 82.38 334 ARG B N 1
ATOM 6394 C CA . ARG B 1 334 ? -17.781 -9.922 -10.336 1 82.38 334 ARG B CA 1
ATOM 6395 C C . ARG B 1 334 ? -16.453 -10.422 -10.922 1 82.38 334 ARG B C 1
ATOM 6397 O O . ARG B 1 334 ? -16.094 -10.07 -12.047 1 82.38 334 ARG B O 1
ATOM 6404 N N . PHE B 1 335 ? -15.82 -11.219 -10.188 1 86.19 335 PHE B N 1
ATOM 6405 C CA . PHE B 1 335 ? -14.555 -11.773 -10.648 1 86.19 335 PHE B CA 1
ATOM 6406 C C . PHE B 1 335 ? -14.766 -12.656 -11.867 1 86.19 335 PHE B C 1
ATOM 6408 O O . PHE B 1 335 ? -14.07 -12.5 -12.883 1 86.19 335 PHE B O 1
ATOM 6415 N N . ILE B 1 336 ? -15.719 -13.484 -11.781 1 80.62 336 ILE B N 1
ATOM 6416 C CA . ILE B 1 336 ? -15.977 -14.43 -12.867 1 80.62 336 ILE B CA 1
ATOM 6417 C C . ILE B 1 336 ? -16.438 -13.68 -14.109 1 80.62 336 ILE B C 1
ATOM 6419 O O . ILE B 1 336 ? -16.016 -14.008 -15.227 1 80.62 336 ILE B O 1
ATOM 6423 N N . LYS B 1 337 ? -17.141 -12.609 -13.93 1 77.88 337 LYS B N 1
ATOM 6424 C CA . LYS B 1 337 ? -17.688 -11.836 -15.039 1 77.88 337 LYS B CA 1
ATOM 6425 C C . LYS B 1 337 ? -16.625 -10.969 -15.688 1 77.88 337 LYS B C 1
ATOM 6427 O O . LYS B 1 337 ? -16.766 -10.555 -16.844 1 77.88 337 LYS B O 1
ATOM 6432 N N . SER B 1 338 ? -15.594 -10.586 -14.914 1 77.94 338 SER B N 1
ATOM 6433 C CA . SER B 1 338 ? -14.555 -9.711 -15.438 1 77.94 338 SER B CA 1
ATOM 6434 C C . SER B 1 338 ? -13.727 -10.422 -16.5 1 77.94 338 SER B C 1
ATOM 6436 O O . SER B 1 338 ? -12.984 -9.773 -17.25 1 77.94 338 SER B O 1
ATOM 6438 N N . GLY B 1 339 ? -14.008 -11.625 -16.828 1 79.44 339 GLY B N 1
ATOM 6439 C CA . GLY B 1 339 ? -13.242 -12.367 -17.812 1 79.44 339 GLY B CA 1
ATOM 6440 C C . GLY B 1 339 ? -11.984 -12.992 -17.25 1 79.44 339 GLY B C 1
ATOM 6441 O O . GLY B 1 339 ? -11.672 -12.812 -16.062 1 79.44 339 GLY B O 1
ATOM 6442 N N . PRO B 1 340 ? -11.297 -13.812 -18.047 1 85 340 PRO B N 1
ATOM 6443 C CA . PRO B 1 340 ? -11.656 -14.305 -19.375 1 85 340 PRO B CA 1
ATOM 6444 C C . PRO B 1 340 ? -12.797 -15.32 -19.344 1 85 340 PRO B C 1
ATOM 6446 O O . PRO B 1 340 ? -13.047 -15.938 -18.312 1 85 340 PRO B O 1
ATOM 6449 N N . LYS B 1 341 ? -13.453 -15.383 -20.438 1 81.19 341 LYS B N 1
ATOM 6450 C CA . LYS B 1 341 ? -14.484 -16.406 -20.562 1 81.19 341 LYS B CA 1
ATOM 6451 C C . LYS B 1 341 ? -13.859 -17.797 -20.75 1 81.19 341 LYS B C 1
ATOM 6453 O O . LYS B 1 341 ? -13.109 -18.031 -21.688 1 81.19 341 LYS B O 1
ATOM 6458 N N . MET B 1 342 ? -14.094 -18.641 -19.734 1 86.38 342 MET B N 1
ATOM 6459 C CA . MET B 1 342 ? -13.531 -19.984 -19.781 1 86.38 342 MET B CA 1
ATOM 6460 C C . MET B 1 342 ? -14.641 -21.031 -19.797 1 86.38 342 MET B C 1
ATOM 6462 O O . MET B 1 342 ? -14.633 -21.969 -19 1 86.38 342 MET B O 1
ATOM 6466 N N . ASP B 1 343 ? -15.477 -20.938 -20.781 1 87 343 ASP B N 1
ATOM 6467 C CA . ASP B 1 343 ? -16.547 -21.922 -20.922 1 87 343 ASP B CA 1
ATOM 6468 C C . ASP B 1 343 ? -16 -23.25 -21.453 1 87 343 ASP B C 1
ATOM 6470 O O . ASP B 1 343 ? -15.297 -23.266 -22.469 1 87 343 ASP B O 1
ATOM 6474 N N . PRO B 1 344 ? -16.375 -24.359 -20.828 1 89.31 344 PRO B N 1
ATOM 6475 C CA . PRO B 1 344 ? -15.781 -25.656 -21.156 1 89.31 344 PRO B CA 1
ATOM 6476 C C . PRO B 1 344 ? -15.969 -26.031 -22.625 1 89.31 344 PRO B C 1
ATOM 6478 O O . PRO B 1 344 ? -15.023 -26.5 -23.281 1 89.31 344 PRO B O 1
ATOM 6481 N N . PRO B 1 345 ? -17.047 -25.766 -23.25 1 91.56 345 PRO B N 1
ATOM 6482 C CA . PRO B 1 345 ? -17.188 -26.125 -24.656 1 91.56 345 PRO B CA 1
ATOM 6483 C C . PRO B 1 345 ? -16.172 -25.406 -25.547 1 91.56 345 PRO B C 1
ATOM 6485 O O . PRO B 1 345 ? -15.664 -25.984 -26.516 1 91.56 345 PRO B O 1
ATOM 6488 N N . SER B 1 346 ? -15.906 -24.219 -25.172 1 91.81 346 SER B N 1
ATOM 6489 C CA . SER B 1 346 ? -14.969 -23.438 -25.969 1 91.81 346 SER B CA 1
ATOM 6490 C C . SER B 1 346 ? -13.523 -23.828 -25.656 1 91.81 346 SER B C 1
ATOM 6492 O O . SER B 1 346 ? -12.695 -23.969 -26.547 1 91.81 346 SER B O 1
ATOM 6494 N N . VAL B 1 347 ? -13.219 -24.062 -24.453 1 94.56 347 VAL B N 1
ATOM 6495 C CA . VAL B 1 347 ? -11.859 -24.312 -24 1 94.56 347 VAL B CA 1
ATOM 6496 C C . VAL B 1 347 ? -11.406 -25.703 -24.453 1 94.56 347 VAL B C 1
ATOM 6498 O O . VAL B 1 347 ? -10.242 -25.875 -24.844 1 94.56 347 VAL B O 1
ATOM 6501 N N . PHE B 1 348 ? -12.375 -26.656 -24.578 1 95.69 348 PHE B N 1
ATOM 6502 C CA . PHE B 1 348 ? -12.008 -28.031 -24.906 1 95.69 348 PHE B CA 1
ATOM 6503 C C . PHE B 1 348 ? -12.453 -28.391 -26.312 1 95.69 348 PHE B C 1
ATOM 6505 O O . PHE B 1 348 ? -12.562 -29.578 -26.641 1 95.69 348 PHE B O 1
ATOM 6512 N N . ALA B 1 349 ? -12.688 -27.391 -27.062 1 96 349 ALA B N 1
ATOM 6513 C CA . ALA B 1 349 ? -13.055 -27.641 -28.453 1 96 349 ALA B CA 1
ATOM 6514 C C . ALA B 1 349 ? -11.945 -28.406 -29.188 1 96 349 ALA B C 1
ATOM 6516 O O . ALA B 1 349 ? -10.766 -28.062 -29.062 1 96 349 ALA B O 1
ATOM 6517 N N . PRO B 1 350 ? -12.289 -29.422 -29.969 1 95.81 350 PRO B N 1
ATOM 6518 C CA . PRO B 1 350 ? -11.297 -30.219 -30.672 1 95.81 350 PRO B CA 1
ATOM 6519 C C . PRO B 1 350 ? -10.43 -29.391 -31.625 1 95.81 350 PRO B C 1
ATOM 6521 O O . PRO B 1 350 ? -9.266 -29.734 -31.859 1 95.81 350 PRO B O 1
ATOM 6524 N N . GLU B 1 351 ? -10.93 -28.328 -32.156 1 96.56 351 GLU B N 1
ATOM 6525 C CA . GLU B 1 351 ? -10.18 -27.469 -33.062 1 96.56 351 GLU B CA 1
ATOM 6526 C C . GLU B 1 351 ? -8.953 -26.875 -32.375 1 96.56 351 GLU B C 1
ATOM 6528 O O . GLU B 1 351 ? -7.973 -26.531 -33.031 1 96.56 351 GLU B O 1
ATOM 6533 N N . ASN B 1 352 ? -9.016 -26.797 -31.094 1 97.12 352 ASN B N 1
ATOM 6534 C CA . ASN B 1 352 ? -7.926 -26.188 -30.344 1 97.12 352 ASN B CA 1
ATOM 6535 C C . ASN B 1 352 ? -6.688 -27.078 -30.312 1 97.12 352 ASN B C 1
ATOM 6537 O O . ASN B 1 352 ? -5.57 -26.594 -30.109 1 97.12 352 ASN B O 1
ATOM 6541 N N . ARG B 1 353 ? -6.895 -28.406 -30.516 1 97.06 353 ARG B N 1
ATOM 6542 C CA . ARG B 1 353 ? -5.781 -29.328 -30.297 1 97.06 353 ARG B CA 1
ATOM 6543 C C . ARG B 1 353 ? -5.234 -29.844 -31.625 1 97.06 353 ARG B C 1
ATOM 6545 O O . ARG B 1 353 ? -4.234 -30.578 -31.641 1 97.06 353 ARG B O 1
ATOM 6552 N N . THR B 1 354 ? -5.73 -29.516 -32.719 1 96.5 354 THR B N 1
ATOM 6553 C CA . THR B 1 354 ? -5.41 -30.094 -34.031 1 96.5 354 THR B CA 1
ATOM 6554 C C . THR B 1 354 ? -3.91 -30.016 -34.281 1 96.5 354 THR B C 1
ATOM 6556 O O . THR B 1 354 ? -3.303 -30.969 -34.781 1 96.5 354 THR B O 1
ATOM 6559 N N . HIS B 1 355 ? -3.314 -28.938 -34.062 1 96.25 355 HIS B N 1
ATOM 6560 C CA . HIS B 1 355 ? -1.907 -28.719 -34.375 1 96.25 355 HIS B CA 1
ATOM 6561 C C . HIS B 1 355 ? -1.002 -29.328 -33.312 1 96.25 355 HIS B C 1
ATOM 6563 O O . HIS B 1 355 ? 0.221 -29.344 -33.469 1 96.25 355 HIS B O 1
ATOM 6569 N N . LEU B 1 356 ? -1.585 -29.922 -32.25 1 97.38 356 LEU B N 1
ATOM 6570 C CA . LEU B 1 356 ? -0.793 -30.453 -31.141 1 97.38 356 LEU B CA 1
ATOM 6571 C C . LEU B 1 356 ? -0.866 -31.969 -31.094 1 97.38 356 LEU B C 1
ATOM 6573 O O . LEU B 1 356 ? -0.168 -32.625 -30.297 1 97.38 356 LEU B O 1
ATOM 6577 N N . THR B 1 357 ? -1.621 -32.656 -31.891 1 93.62 357 THR B N 1
ATOM 6578 C CA . THR B 1 357 ? -1.896 -34.062 -31.828 1 93.62 357 THR B CA 1
ATOM 6579 C C . THR B 1 357 ? -0.623 -34.875 -32.062 1 93.62 357 THR B C 1
ATOM 6581 O O . THR B 1 357 ? -0.517 -36.031 -31.625 1 93.62 357 THR B O 1
ATOM 6584 N N . TRP B 1 358 ? 0.348 -34.281 -32.75 1 92.56 358 TRP B N 1
ATOM 6585 C CA . TRP B 1 358 ? 1.605 -34.969 -33.062 1 92.56 358 TRP B CA 1
ATOM 6586 C C . TRP B 1 358 ? 2.334 -35.344 -31.766 1 92.56 358 TRP B C 1
ATOM 6588 O O . TRP B 1 358 ? 3.158 -36.25 -31.75 1 92.56 358 TRP B O 1
ATOM 6598 N N . LEU B 1 359 ? 2.035 -34.688 -30.672 1 94.06 359 LEU B N 1
ATOM 6599 C CA . LEU B 1 359 ? 2.674 -34.938 -29.391 1 94.06 359 LEU B CA 1
ATOM 6600 C C . LEU B 1 359 ? 2.318 -36.312 -28.844 1 94.06 359 LEU B C 1
ATOM 6602 O O . LEU B 1 359 ? 3.061 -36.875 -28.047 1 94.06 359 LEU B O 1
ATOM 6606 N N . LEU B 1 360 ? 1.153 -36.906 -29.297 1 91.38 360 LEU B N 1
ATOM 6607 C CA . LEU B 1 360 ? 0.672 -38.156 -28.766 1 91.38 360 LEU B CA 1
ATOM 6608 C C . LEU B 1 360 ? 1.141 -39.344 -29.641 1 91.38 360 LEU B C 1
ATOM 6610 O O . LEU B 1 360 ? 1.028 -40.5 -29.25 1 91.38 360 LEU B O 1
ATOM 6614 N N . GLU B 1 361 ? 1.633 -38.969 -30.828 1 86.44 361 GLU B N 1
ATOM 6615 C CA . GLU B 1 361 ? 2.043 -40 -31.781 1 86.44 361 GLU B CA 1
ATOM 6616 C C . GLU B 1 361 ? 3.32 -40.688 -31.328 1 86.44 361 GLU B C 1
ATOM 6618 O O . GLU B 1 361 ? 4.148 -40.094 -30.641 1 86.44 361 GLU B O 1
ATOM 6623 N N . ASN B 1 362 ? 3.35 -41.875 -31.547 1 73.62 362 ASN B N 1
ATOM 6624 C CA . ASN B 1 362 ? 4.562 -42.625 -31.266 1 73.62 362 ASN B CA 1
ATOM 6625 C C . ASN B 1 362 ? 5.66 -42.344 -32.281 1 73.62 362 ASN B C 1
ATOM 6627 O O . ASN B 1 362 ? 5.398 -42.312 -33.5 1 73.62 362 ASN B O 1
ATOM 6631 N N . ASP B 1 363 ? 6.25 -41.156 -32.375 1 55.75 363 ASP B N 1
ATOM 6632 C CA . ASP B 1 363 ? 7.109 -40.812 -33.5 1 55.75 363 ASP B CA 1
ATOM 6633 C C . ASP B 1 363 ? 7.855 -42.031 -34.031 1 55.75 363 ASP B C 1
ATOM 6635 O O . ASP B 1 363 ? 8 -42.188 -35.25 1 55.75 363 ASP B O 1
ATOM 6639 N N . ARG B 1 364 ? 9.344 -42.156 -33.562 1 48.25 364 ARG B N 1
ATOM 6640 C CA . ARG B 1 364 ? 10.461 -42.688 -34.344 1 48.25 364 ARG B CA 1
ATOM 6641 C C . ARG B 1 364 ? 10.398 -44.188 -34.438 1 48.25 364 ARG B C 1
ATOM 6643 O O . ARG B 1 364 ? 11.328 -44.875 -34.031 1 48.25 364 ARG B O 1
ATOM 6650 N N . GLY B 1 365 ? 9.438 -44.844 -34.906 1 43.91 365 GLY B N 1
ATOM 6651 C CA . GLY B 1 365 ? 9.695 -46.219 -35.312 1 43.91 365 GLY B CA 1
ATOM 6652 C C . GLY B 1 365 ? 9.656 -47.188 -34.125 1 43.91 365 GLY B C 1
ATOM 6653 O O . GLY B 1 365 ? 10.086 -48.344 -34.25 1 43.91 365 GLY B O 1
ATOM 6654 N N . SER B 1 366 ? 9.914 -46.656 -32.969 1 43.47 366 SER B N 1
ATOM 6655 C CA . SER B 1 366 ? 9.945 -47.719 -31.984 1 43.47 366 SER B CA 1
ATOM 6656 C C . SER B 1 366 ? 8.641 -48.5 -31.969 1 43.47 366 SER B C 1
ATOM 6658 O O . SER B 1 366 ? 7.559 -47.906 -31.906 1 43.47 366 SER B O 1
ATOM 6660 N N . THR B 1 367 ? 8.508 -49.344 -32.781 1 39.59 367 THR B N 1
ATOM 6661 C CA . THR B 1 367 ? 7.648 -50.5 -32.688 1 39.59 367 THR B CA 1
ATOM 6662 C C . THR B 1 367 ? 7.254 -50.812 -31.266 1 39.59 367 THR B C 1
ATOM 6664 O O . THR B 1 367 ? 6.719 -51.875 -30.969 1 39.59 367 THR B O 1
ATOM 6667 N N . THR B 1 368 ? 8 -50.188 -30.328 1 43.94 368 THR B N 1
ATOM 6668 C CA . THR B 1 368 ? 7.676 -50.75 -29.031 1 43.94 368 THR B CA 1
ATOM 6669 C C . THR B 1 368 ? 6.219 -50.469 -28.672 1 43.94 368 THR B C 1
ATOM 6671 O O . THR B 1 368 ? 5.715 -49.375 -28.922 1 43.94 368 THR B O 1
ATOM 6674 N N . ASN B 1 369 ? 5.379 -51.375 -28.719 1 43.69 369 ASN B N 1
ATOM 6675 C CA . ASN B 1 369 ? 4.039 -51.719 -28.266 1 43.69 369 ASN B CA 1
ATOM 6676 C C . ASN B 1 369 ? 3.627 -50.875 -27.062 1 43.69 369 ASN B C 1
ATOM 6678 O O . ASN B 1 369 ? 2.543 -51.062 -26.5 1 43.69 369 ASN B O 1
ATOM 6682 N N . VAL B 1 370 ? 4.641 -50.219 -26.5 1 48.75 370 VAL B N 1
ATOM 6683 C CA . VAL B 1 370 ? 4.281 -49.625 -25.219 1 48.75 370 VAL B CA 1
ATOM 6684 C C . VAL B 1 370 ? 3.363 -48.438 -25.438 1 48.75 370 VAL B C 1
ATOM 6686 O O . VAL B 1 370 ? 2.369 -48.281 -24.734 1 48.75 370 VAL B O 1
ATOM 6689 N N . GLY B 1 371 ? 3.666 -47.5 -26.375 1 52.97 371 GLY B N 1
ATOM 6690 C CA . GLY B 1 371 ? 2.809 -46.344 -26.609 1 52.97 371 GLY B CA 1
ATOM 6691 C C . GLY B 1 371 ? 1.427 -46.719 -27.109 1 52.97 371 GLY B C 1
ATOM 6692 O O . GLY B 1 371 ? 0.426 -46.156 -26.6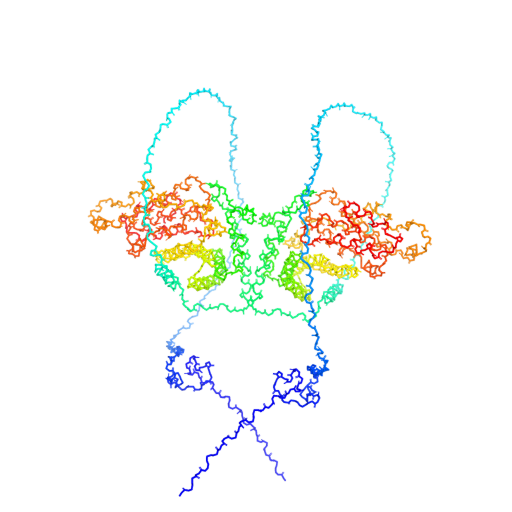88 1 52.97 371 GLY B O 1
ATOM 6693 N N . ASP B 1 372 ? 1.424 -47.594 -28.109 1 55.5 372 ASP B N 1
ATOM 6694 C CA . ASP B 1 372 ? 0.149 -48.062 -28.656 1 55.5 372 ASP B CA 1
ATOM 6695 C C . ASP B 1 372 ? -0.65 -48.812 -27.609 1 55.5 372 ASP B C 1
ATOM 6697 O O . ASP B 1 372 ? -1.882 -48.781 -27.609 1 55.5 372 ASP B O 1
ATOM 6701 N N . PHE B 1 373 ? 0.236 -49.344 -26.719 1 57.97 373 PHE B N 1
ATOM 6702 C CA . PHE B 1 373 ? -0.424 -50.094 -25.672 1 57.97 373 PHE B CA 1
ATOM 6703 C C . PHE B 1 373 ? -1.166 -49.188 -24.703 1 57.97 373 PHE B C 1
ATOM 6705 O O . PHE B 1 373 ? -2.229 -49.531 -24.188 1 57.97 373 PHE B O 1
ATOM 6712 N N . GLU B 1 374 ? -0.6 -48 -24.641 1 67.44 374 GLU B N 1
ATOM 6713 C CA . GLU B 1 374 ? -1.27 -47.062 -23.719 1 67.44 374 GLU B CA 1
ATOM 6714 C C . GLU B 1 374 ? -2.684 -46.75 -24.188 1 67.44 374 GLU B C 1
ATOM 6716 O O . GLU B 1 374 ? -3.611 -46.688 -23.375 1 67.44 374 GLU B O 1
ATOM 6721 N N . PHE B 1 375 ? -2.791 -46.625 -25.531 1 65.5 375 PHE B N 1
ATOM 6722 C CA . PHE B 1 375 ? -4.09 -46.219 -26.047 1 65.5 375 PHE B CA 1
ATOM 6723 C C . PHE B 1 375 ? -4.953 -47.406 -26.406 1 65.5 375 PHE B C 1
ATOM 6725 O O . PHE B 1 375 ? -6.18 -47.312 -26.469 1 65.5 375 PHE B O 1
ATOM 6732 N N . GLU B 1 376 ? -4.367 -48.406 -26.812 1 58.69 376 GLU B N 1
ATOM 6733 C CA . GLU B 1 376 ? -5.145 -49.594 -27.172 1 58.69 376 GLU B CA 1
ATOM 6734 C C . GLU B 1 376 ? -5.977 -50.094 -25.984 1 58.69 376 GLU B C 1
ATOM 6736 O O . GLU B 1 376 ? -7.125 -50.5 -26.156 1 58.69 376 GLU B O 1
ATOM 6741 N N . ASN B 1 377 ? -5.453 -50.031 -24.891 1 56.34 377 ASN B N 1
ATOM 6742 C CA . ASN B 1 377 ? -6.133 -50.594 -23.719 1 56.34 377 ASN B CA 1
ATOM 6743 C C . ASN B 1 377 ? -6.719 -49.531 -22.828 1 56.34 377 ASN B C 1
ATOM 6745 O O . ASN B 1 377 ? -7.371 -49.812 -21.828 1 56.34 377 ASN B O 1
ATOM 6749 N N . ASN B 1 378 ? -6.52 -48.25 -23.359 1 66 378 ASN B N 1
ATOM 6750 C CA . ASN B 1 378 ? -6.961 -47.219 -22.406 1 66 378 ASN B CA 1
ATOM 6751 C C . ASN B 1 378 ? -7.535 -46 -23.109 1 66 378 ASN B C 1
ATOM 6753 O O . ASN B 1 378 ? -6.879 -44.969 -23.203 1 66 378 ASN B O 1
ATOM 6757 N N . LYS B 1 379 ? -8.719 -46.219 -23.766 1 77.25 379 LYS B N 1
ATOM 6758 C CA . LYS B 1 379 ? -9.461 -45.156 -24.422 1 77.25 379 LYS B CA 1
ATOM 6759 C C . LYS B 1 379 ? -9.625 -43.938 -23.484 1 77.25 379 LYS B C 1
ATOM 6761 O O . LYS B 1 379 ? -9.641 -42.812 -23.938 1 77.25 379 LYS B O 1
ATOM 6766 N N . THR B 1 380 ? -9.562 -44.25 -22.297 1 86.69 380 THR B N 1
ATOM 6767 C CA . THR B 1 380 ? -9.734 -43.219 -21.297 1 86.69 380 THR B CA 1
ATOM 6768 C C . THR B 1 380 ? -8.508 -42.281 -21.25 1 86.69 380 THR B C 1
ATOM 6770 O O . THR B 1 380 ? -8.648 -41.062 -21.141 1 86.69 380 THR B O 1
ATOM 6773 N N . ALA B 1 381 ? -7.355 -42.875 -21.469 1 87.56 381 ALA B N 1
ATOM 6774 C CA . ALA B 1 381 ? -6.129 -42.094 -21.453 1 87.56 381 ALA B CA 1
ATOM 6775 C C . ALA B 1 381 ? -6.078 -41.125 -22.641 1 87.56 381 ALA B C 1
ATOM 6777 O O . ALA B 1 381 ? -5.684 -39.969 -22.484 1 87.56 381 ALA B O 1
ATOM 6778 N N . LEU B 1 382 ? -6.484 -41.625 -23.766 1 89.81 382 LEU B N 1
ATOM 6779 C CA . LEU B 1 382 ? -6.48 -40.781 -24.953 1 89.81 382 LEU B CA 1
ATOM 6780 C C . LEU B 1 382 ? -7.422 -39.594 -24.781 1 89.81 382 LEU B C 1
ATOM 6782 O O . LEU B 1 382 ? -7.094 -38.469 -25.188 1 89.81 382 LEU B O 1
ATOM 6786 N N . ASP B 1 383 ? -8.562 -39.844 -24.25 1 92.31 383 ASP B N 1
ATOM 6787 C CA . ASP B 1 383 ? -9.531 -38.781 -24.016 1 92.31 383 ASP B CA 1
ATOM 6788 C C . ASP B 1 383 ? -8.953 -37.719 -23.078 1 92.31 383 ASP B C 1
ATOM 6790 O O . ASP B 1 383 ? -9.18 -36.531 -23.266 1 92.31 383 ASP B O 1
ATOM 6794 N N . ILE B 1 384 ? -8.266 -38.156 -22.125 1 94.44 384 ILE B N 1
ATOM 6795 C CA . ILE B 1 384 ? -7.641 -37.281 -21.156 1 94.44 384 ILE B CA 1
ATOM 6796 C C . ILE B 1 384 ? -6.598 -36.406 -21.859 1 94.44 384 ILE B C 1
ATOM 6798 O O . ILE B 1 384 ? -6.594 -35.188 -21.688 1 94.44 384 ILE B O 1
ATOM 6802 N N . TYR B 1 385 ? -5.734 -37 -22.641 1 95.44 385 TYR B N 1
ATOM 6803 C CA . TYR B 1 385 ? -4.703 -36.25 -23.359 1 95.44 385 TYR B CA 1
ATOM 6804 C C . TYR B 1 385 ? -5.32 -35.25 -24.328 1 95.44 385 TYR B C 1
ATOM 6806 O O . TYR B 1 385 ? -4.84 -34.125 -24.469 1 95.44 385 TYR B O 1
ATOM 6814 N N . ASN B 1 386 ? -6.367 -35.719 -24.953 1 95.38 386 ASN B N 1
ATOM 6815 C CA . ASN B 1 386 ? -7.047 -34.844 -25.891 1 95.38 386 ASN B CA 1
ATOM 6816 C C . ASN B 1 386 ? -7.609 -33.594 -25.188 1 95.38 386 ASN B C 1
ATOM 6818 O O . ASN B 1 386 ? -7.543 -32.5 -25.703 1 95.38 386 ASN B O 1
ATOM 6822 N N . LYS B 1 387 ? -8.18 -33.812 -24.062 1 96.19 387 LYS B N 1
ATOM 6823 C CA . LYS B 1 387 ? -8.695 -32.688 -23.281 1 96.19 387 LYS B CA 1
ATOM 6824 C C . LYS B 1 387 ? -7.578 -31.719 -22.875 1 96.19 387 LYS B C 1
ATOM 6826 O O . LYS B 1 387 ? -7.734 -30.5 -22.984 1 96.19 387 LYS B O 1
ATOM 6831 N N . ILE B 1 388 ? -6.457 -32.281 -22.453 1 97.5 388 ILE B N 1
ATOM 6832 C CA . ILE B 1 388 ? -5.309 -31.469 -22.047 1 97.5 388 ILE B CA 1
ATOM 6833 C C . ILE B 1 388 ? -4.789 -30.672 -23.234 1 97.5 388 ILE B C 1
ATOM 6835 O O . ILE B 1 388 ? -4.535 -29.469 -23.125 1 97.5 388 ILE B O 1
ATOM 6839 N N . LEU B 1 389 ? -4.684 -31.344 -24.359 1 98.19 389 LEU B N 1
ATOM 6840 C CA . LEU B 1 389 ? -4.191 -30.672 -25.562 1 98.19 389 LEU B CA 1
ATOM 6841 C C . LEU B 1 389 ? -5.145 -29.562 -26 1 98.19 389 LEU B C 1
ATOM 6843 O O . LEU B 1 389 ? -4.707 -28.5 -26.453 1 98.19 389 LEU B O 1
ATOM 6847 N N . SER B 1 390 ? -6.445 -29.844 -25.906 1 98.06 390 SER B N 1
ATOM 6848 C CA . SER B 1 390 ? -7.422 -28.812 -26.234 1 98.06 390 SER B CA 1
ATOM 6849 C C . SER B 1 390 ? -7.273 -27.594 -25.344 1 98.06 390 SER B C 1
ATOM 6851 O O . SER B 1 390 ? -7.375 -26.453 -25.797 1 98.06 390 SER B O 1
ATOM 6853 N N . TYR B 1 391 ? -7.098 -27.844 -24.047 1 97.94 391 TYR B N 1
ATOM 6854 C CA . TYR B 1 391 ? -6.887 -26.734 -23.125 1 97.94 391 TYR B CA 1
ATOM 6855 C C . TYR B 1 391 ? -5.652 -25.938 -23.5 1 97.94 391 TYR B C 1
ATOM 6857 O O . TYR B 1 391 ? -5.703 -24.703 -23.578 1 97.94 391 TYR B O 1
ATOM 6865 N N . ILE B 1 392 ? -4.516 -26.641 -23.75 1 98.31 392 ILE B N 1
ATOM 6866 C CA . ILE B 1 392 ? -3.26 -25.984 -24.109 1 98.31 392 ILE B CA 1
ATOM 6867 C C . ILE B 1 392 ? -3.451 -25.156 -25.375 1 98.31 392 ILE B C 1
ATOM 6869 O O . ILE B 1 392 ? -3.021 -24 -25.453 1 98.31 392 ILE B O 1
ATOM 6873 N N . GLY B 1 393 ? -4.129 -25.734 -26.328 1 98.25 393 GLY B N 1
ATOM 6874 C CA . GLY B 1 393 ? -4.406 -25.016 -27.562 1 98.25 393 GLY B CA 1
ATOM 6875 C C . GLY B 1 393 ? -5.246 -23.781 -27.344 1 98.25 393 GLY B C 1
ATOM 6876 O O . GLY B 1 393 ? -5.035 -22.766 -28.016 1 98.25 393 GLY B O 1
ATOM 6877 N N . SER B 1 394 ? -6.191 -23.844 -26.484 1 97.62 394 SER B N 1
ATOM 6878 C CA . SER B 1 394 ? -7.031 -22.688 -26.188 1 97.62 394 SER B CA 1
ATOM 6879 C C . SER B 1 394 ? -6.219 -21.562 -25.578 1 97.62 394 SER B C 1
ATOM 6881 O O . SER B 1 394 ? -6.477 -20.391 -25.844 1 97.62 394 SER B O 1
ATOM 6883 N N . VAL B 1 395 ? -5.246 -21.844 -24.719 1 97.81 395 VAL B N 1
ATOM 6884 C CA . VAL B 1 395 ? -4.383 -20.844 -24.109 1 97.81 395 VAL B CA 1
ATOM 6885 C C . VAL B 1 395 ? -3.467 -20.234 -25.172 1 97.81 395 VAL B C 1
ATOM 6887 O O . VAL B 1 395 ? -3.256 -19.016 -25.203 1 97.81 395 VAL B O 1
ATOM 6890 N N . GLN B 1 396 ? -2.943 -21.094 -26.062 1 97.5 396 GLN B N 1
ATOM 6891 C CA . GLN B 1 396 ? -2.119 -20.594 -27.172 1 97.5 396 GLN B CA 1
ATOM 6892 C C . GLN B 1 396 ? -2.883 -19.594 -28.016 1 97.5 396 GLN B C 1
ATOM 6894 O O . GLN B 1 396 ? -2.334 -18.562 -28.406 1 97.5 396 GLN B O 1
ATOM 6899 N N . LYS B 1 397 ? -4.09 -19.938 -28.266 1 96.25 397 LYS B N 1
ATOM 6900 C CA . LYS B 1 397 ? -4.934 -19.047 -29.062 1 96.25 397 LYS B CA 1
ATOM 6901 C C . LYS B 1 397 ? -5.141 -17.703 -28.359 1 96.25 397 LYS B C 1
ATOM 6903 O O . LYS B 1 397 ? -5.059 -16.656 -28.984 1 96.25 397 LYS B O 1
ATOM 6908 N N . ALA B 1 398 ? -5.383 -17.75 -27.078 1 95.5 398 ALA B N 1
ATOM 6909 C CA . ALA B 1 398 ? -5.578 -16.531 -26.297 1 95.5 398 ALA B CA 1
ATOM 6910 C C . ALA B 1 398 ? -4.332 -15.648 -26.328 1 95.5 398 ALA B C 1
ATOM 6912 O O . ALA B 1 398 ? -4.43 -14.43 -26.438 1 95.5 398 ALA B O 1
ATOM 6913 N N . ILE B 1 399 ? -3.174 -16.25 -26.203 1 95.44 399 ILE B N 1
ATOM 6914 C CA . ILE B 1 399 ? -1.905 -15.523 -26.234 1 95.44 399 ILE B CA 1
ATOM 6915 C C . ILE B 1 399 ? -1.701 -14.922 -27.625 1 95.44 399 ILE B C 1
ATOM 6917 O O . ILE B 1 399 ? -1.316 -13.75 -27.75 1 95.44 399 ILE B O 1
ATOM 6921 N N . ALA B 1 400 ? -1.989 -15.656 -28.656 1 94.62 400 ALA B N 1
ATOM 6922 C CA . ALA B 1 400 ? -1.862 -15.18 -30.031 1 94.62 400 ALA B CA 1
ATOM 6923 C C . ALA B 1 400 ? -2.793 -14 -30.281 1 94.62 400 ALA B C 1
ATOM 6925 O O . ALA B 1 400 ? -2.455 -13.086 -31.047 1 94.62 400 ALA B O 1
ATOM 6926 N N . ASP B 1 401 ? -3.934 -14.047 -29.641 1 93.81 401 ASP B N 1
ATOM 6927 C CA . ASP B 1 401 ? -4.926 -12.984 -29.797 1 93.81 401 ASP B CA 1
ATOM 6928 C C . ASP B 1 401 ? -4.574 -11.773 -28.922 1 93.81 401 ASP B C 1
ATOM 6930 O O . ASP B 1 401 ? -5.359 -10.828 -28.828 1 93.81 401 ASP B O 1
ATOM 6934 N N . LYS B 1 402 ? -3.496 -11.797 -28.25 1 93.25 402 LYS B N 1
ATOM 6935 C CA . LYS B 1 402 ? -2.971 -10.711 -27.422 1 93.25 402 LYS B CA 1
ATOM 6936 C C . LYS B 1 402 ? -3.93 -10.359 -26.297 1 93.25 402 LYS B C 1
ATOM 6938 O O . LYS B 1 402 ? -4.168 -9.188 -26.016 1 93.25 402 LYS B O 1
ATOM 6943 N N . GLU B 1 403 ? -4.488 -11.398 -25.734 1 92.38 403 GLU B N 1
ATOM 6944 C CA . GLU B 1 403 ? -5.297 -11.195 -24.531 1 92.38 403 GLU B CA 1
ATOM 6945 C C . GLU B 1 403 ? -4.488 -10.523 -23.422 1 92.38 403 GLU B C 1
ATOM 6947 O O . GLU B 1 403 ? -3.289 -10.766 -23.297 1 92.38 403 GLU B O 1
ATOM 6952 N N . PRO B 1 404 ? -5.176 -9.641 -22.625 1 88.75 404 PRO B N 1
ATOM 6953 C CA . PRO B 1 404 ? -4.441 -9.039 -21.5 1 88.75 404 PRO B CA 1
ATOM 6954 C C . PRO B 1 404 ? -3.725 -10.078 -20.641 1 88.75 404 PRO B C 1
ATOM 6956 O O . PRO B 1 404 ? -4.246 -11.172 -20.422 1 88.75 404 PRO B O 1
ATOM 6959 N N . ILE B 1 405 ? -2.621 -9.773 -20.172 1 90.75 405 ILE B N 1
ATOM 6960 C CA . ILE B 1 405 ? -1.742 -10.688 -19.453 1 90.75 405 ILE B CA 1
ATOM 6961 C C . ILE B 1 405 ? -2.471 -11.25 -18.234 1 90.75 405 ILE B C 1
ATOM 6963 O O . ILE B 1 405 ? -2.287 -12.414 -17.875 1 90.75 405 ILE B O 1
ATOM 6967 N N . TYR B 1 406 ? -3.234 -10.383 -17.641 1 87.25 406 TYR B N 1
ATOM 6968 C CA . TYR B 1 406 ? -3.953 -10.828 -16.453 1 87.25 406 TYR B CA 1
ATOM 6969 C C . TYR B 1 406 ? -4.922 -11.961 -16.781 1 87.25 406 TYR B C 1
ATOM 6971 O O . TYR B 1 406 ? -5.129 -12.867 -15.984 1 87.25 406 TYR B O 1
ATOM 6979 N N . PHE B 1 407 ? -5.488 -11.961 -17.953 1 91.12 407 PHE B N 1
ATOM 6980 C CA . PHE B 1 407 ? -6.375 -13.023 -18.422 1 91.12 407 PHE B CA 1
ATOM 6981 C C . PHE B 1 407 ? -5.582 -14.281 -18.75 1 91.12 407 PHE B C 1
ATOM 6983 O O . PHE B 1 407 ? -6.012 -15.391 -18.438 1 91.12 407 PHE B O 1
ATOM 6990 N N . VAL B 1 408 ? -4.473 -14.086 -19.359 1 93.38 408 VAL B N 1
ATOM 6991 C CA . VAL B 1 408 ? -3.615 -15.227 -19.688 1 93.38 408 VAL B CA 1
ATOM 6992 C C . VAL B 1 408 ? -3.207 -15.945 -18.406 1 93.38 408 VAL B C 1
ATOM 6994 O O . VAL B 1 408 ? -3.27 -17.172 -18.328 1 93.38 408 VAL B O 1
ATOM 6997 N N . CYS B 1 409 ? -2.869 -15.195 -17.359 1 92.69 409 CYS B N 1
ATOM 6998 C CA . CYS B 1 409 ? -2.488 -15.781 -16.078 1 92.69 409 CYS B CA 1
ATOM 6999 C C . CYS B 1 409 ? -3.646 -16.562 -15.469 1 92.69 409 CYS B C 1
ATOM 7001 O O . CYS B 1 409 ? -3.443 -17.641 -14.906 1 92.69 409 CYS B O 1
ATOM 7003 N N . ARG B 1 410 ? -4.801 -16.062 -15.602 1 92.12 410 ARG B N 1
ATOM 7004 C CA . ARG B 1 410 ? -5.977 -16.766 -15.102 1 92.12 410 ARG B CA 1
ATOM 7005 C C . ARG B 1 410 ? -6.168 -18.109 -15.812 1 92.12 410 ARG B C 1
ATOM 7007 O O . ARG B 1 410 ? -6.551 -19.094 -15.195 1 92.12 410 ARG B O 1
ATOM 7014 N N . ARG B 1 411 ? -5.93 -18.109 -17.109 1 95.31 411 ARG B N 1
ATOM 7015 C CA . ARG B 1 411 ? -6.016 -19.344 -17.859 1 95.31 411 ARG B CA 1
ATOM 7016 C C . ARG B 1 411 ? -4.957 -20.344 -17.422 1 95.31 411 ARG B C 1
ATOM 7018 O O . ARG B 1 411 ? -5.223 -21.547 -17.328 1 95.31 411 ARG B O 1
ATOM 7025 N N . LEU B 1 412 ? -3.766 -19.859 -17.141 1 96.56 412 LEU B N 1
ATOM 7026 C CA . LEU B 1 412 ? -2.701 -20.734 -16.672 1 96.56 412 LEU B CA 1
ATOM 7027 C C . LEU B 1 412 ? -3.041 -21.312 -15.305 1 96.56 412 LEU B C 1
ATOM 7029 O O . LEU B 1 412 ? -2.838 -22.516 -15.062 1 96.56 412 LEU B O 1
ATOM 7033 N N . ILE B 1 413 ? -3.604 -20.5 -14.477 1 94.25 413 ILE B N 1
ATOM 7034 C CA . ILE B 1 413 ? -4.008 -20.938 -13.148 1 94.25 413 ILE B CA 1
ATOM 7035 C C . ILE B 1 413 ? -5.172 -21.922 -13.266 1 94.25 413 ILE B C 1
ATOM 7037 O O . ILE B 1 413 ? -5.227 -22.922 -12.547 1 94.25 413 ILE B O 1
ATOM 7041 N N . GLY B 1 414 ? -6.059 -21.703 -14.211 1 93.25 414 GLY B N 1
ATOM 7042 C CA . GLY B 1 414 ? -7.262 -22.5 -14.391 1 93.25 414 GLY B CA 1
ATOM 7043 C C . GLY B 1 414 ? -6.98 -23.922 -14.836 1 93.25 414 GLY B C 1
ATOM 7044 O O . GLY B 1 414 ? -7.816 -24.797 -14.656 1 93.25 414 GLY B O 1
ATOM 7045 N N . PHE B 1 415 ? -5.82 -24.156 -15.328 1 96.19 415 PHE B N 1
ATOM 7046 C CA . PHE B 1 415 ? -5.445 -25.469 -15.812 1 96.19 415 PHE B CA 1
ATOM 7047 C C . PHE B 1 415 ? -5.695 -26.531 -14.742 1 96.19 415 PHE B C 1
ATOM 7049 O O . PHE B 1 415 ? -6.246 -27.594 -15.039 1 96.19 415 PHE B O 1
ATOM 7056 N N . THR B 1 416 ? -5.34 -26.266 -13.5 1 93 416 THR B N 1
ATOM 7057 C CA . THR B 1 416 ? -5.426 -27.25 -12.43 1 93 416 THR B CA 1
ATOM 7058 C C . THR B 1 416 ? -6.883 -27.531 -12.062 1 93 416 THR B C 1
ATOM 7060 O O . THR B 1 416 ? -7.211 -28.609 -11.578 1 93 416 THR B O 1
ATOM 7063 N N . MET B 1 417 ? -7.699 -26.562 -12.289 1 89.75 417 MET B N 1
ATOM 7064 C CA . MET B 1 417 ? -9.117 -26.75 -11.992 1 89.75 417 MET B CA 1
ATOM 7065 C C . MET B 1 417 ? -9.789 -27.609 -13.055 1 89.75 417 MET B C 1
ATOM 7067 O O . MET B 1 417 ? -10.664 -28.422 -12.742 1 89.75 417 MET B O 1
ATOM 7071 N N . TYR B 1 418 ? -9.336 -27.516 -14.281 1 89.88 418 TYR B N 1
ATOM 7072 C CA . TYR B 1 418 ? -10.016 -28.156 -15.414 1 89.88 418 TYR B CA 1
ATOM 7073 C C . TYR B 1 418 ? -9.359 -29.484 -15.766 1 89.88 418 TYR B C 1
ATOM 7075 O O . TYR B 1 418 ? -9.961 -30.312 -16.438 1 89.88 418 TYR B O 1
ATOM 7083 N N . CYS B 1 419 ? -8.188 -29.625 -15.328 1 90.44 419 CYS B N 1
ATOM 7084 C CA . CYS B 1 419 ? -7.445 -30.844 -15.609 1 90.44 419 CYS B CA 1
ATOM 7085 C C . CYS B 1 419 ? -8.117 -32.062 -14.961 1 90.44 419 CYS B C 1
ATOM 7087 O O . CYS B 1 419 ? -8.438 -32.031 -13.773 1 90.44 419 CYS B O 1
ATOM 7089 N N . PRO B 1 420 ? -8.297 -33.094 -15.797 1 89.5 420 PRO B N 1
ATOM 7090 C CA . PRO B 1 420 ? -8.875 -34.312 -15.195 1 89.5 420 PRO B CA 1
ATOM 7091 C C . PRO B 1 420 ? -7.969 -34.906 -14.133 1 89.5 420 PRO B C 1
ATOM 7093 O O . PRO B 1 420 ? -6.746 -34.938 -14.281 1 89.5 420 PRO B O 1
ATOM 7096 N N . GLU B 1 421 ? -8.57 -35.531 -13.125 1 87.31 421 GLU B N 1
ATOM 7097 C CA . GLU B 1 421 ? -7.828 -36.125 -12.016 1 87.31 421 GLU B CA 1
ATOM 7098 C C . GLU B 1 421 ? -6.953 -37.281 -12.492 1 87.31 421 GLU B C 1
ATOM 7100 O O . GLU B 1 421 ? -5.867 -37.5 -11.953 1 87.31 421 GLU B O 1
ATOM 7105 N N . LEU B 1 422 ? -7.406 -37.969 -13.438 1 89.38 422 LEU B N 1
ATOM 7106 C CA . LEU B 1 422 ? -6.664 -39.125 -13.961 1 89.38 422 LEU B CA 1
ATOM 7107 C C . LEU B 1 422 ? -5.34 -38.656 -14.57 1 89.38 422 LEU B C 1
ATOM 7109 O O . LEU B 1 422 ? -4.375 -39.438 -14.609 1 89.38 422 LEU B O 1
ATOM 7113 N N . TYR B 1 423 ? -5.328 -37.469 -15.078 1 93.31 423 TYR B N 1
ATOM 7114 C CA . TYR B 1 423 ? -4.086 -36.938 -15.617 1 93.31 423 TYR B CA 1
ATOM 7115 C C . TYR B 1 423 ? -3.002 -36.875 -14.547 1 93.31 423 TYR B C 1
ATOM 7117 O O . TYR B 1 423 ? -1.825 -37.125 -14.836 1 93.31 423 TYR B O 1
ATOM 7125 N N . HIS B 1 424 ? -3.395 -36.656 -13.312 1 90.88 424 HIS B N 1
ATOM 7126 C CA . HIS B 1 424 ? -2.469 -36.656 -12.188 1 90.88 424 HIS B CA 1
ATOM 7127 C C . HIS B 1 424 ? -1.792 -38.031 -12.023 1 90.88 424 HIS B C 1
ATOM 7129 O O . HIS B 1 424 ? -0.573 -38.094 -11.852 1 90.88 424 HIS B O 1
ATOM 7135 N N . GLY B 1 425 ? -2.637 -39 -12.109 1 89.62 425 GLY B N 1
ATOM 7136 C CA . GLY B 1 425 ? -2.1 -40.344 -11.992 1 89.62 425 GLY B CA 1
ATOM 7137 C C . GLY B 1 425 ? -1.094 -40.688 -13.078 1 89.62 425 GLY B C 1
ATOM 7138 O O . GLY B 1 425 ? -0.077 -41.312 -12.82 1 89.62 425 GLY B O 1
ATOM 7139 N N . LEU B 1 426 ? -1.358 -40.188 -14.312 1 92.31 426 LEU B N 1
ATOM 7140 C CA . LEU B 1 426 ? -0.459 -40.438 -15.438 1 92.31 426 LEU B CA 1
ATOM 7141 C C . LEU B 1 426 ? 0.878 -39.719 -15.219 1 92.31 426 LEU B C 1
ATOM 7143 O O . LEU B 1 426 ? 1.929 -40.25 -15.586 1 92.31 426 LEU B O 1
ATOM 7147 N N . LEU B 1 427 ? 0.845 -38.625 -14.594 1 94.62 427 LEU B N 1
ATOM 7148 C CA . LEU B 1 427 ? 2.062 -37.875 -14.305 1 94.62 427 LEU B CA 1
ATOM 7149 C C . LEU B 1 427 ? 2.857 -38.531 -13.18 1 94.62 427 LEU B C 1
ATOM 7151 O O . LEU B 1 427 ? 4.086 -38.594 -13.25 1 94.62 427 LEU B O 1
ATOM 7155 N N . VAL B 1 428 ? 2.145 -39.031 -12.195 1 92.56 428 VAL B N 1
ATOM 7156 C CA . VAL B 1 428 ? 2.795 -39.719 -11.086 1 92.56 428 VAL B CA 1
ATOM 7157 C C . VAL B 1 428 ? 3.512 -40.969 -11.586 1 92.56 428 VAL B C 1
ATOM 7159 O O . VAL B 1 428 ? 4.598 -41.312 -11.109 1 92.56 428 VAL B O 1
ATOM 7162 N N . GLN B 1 429 ? 2.93 -41.562 -12.562 1 91.81 429 GLN B N 1
ATOM 7163 C CA . GLN B 1 429 ? 3.52 -42.75 -13.172 1 91.81 429 GLN B CA 1
ATOM 7164 C C . GLN B 1 429 ? 4.617 -42.375 -14.164 1 91.81 429 GLN B C 1
ATOM 7166 O O . GLN B 1 429 ? 5.277 -43.219 -14.727 1 91.81 429 GLN B O 1
ATOM 7171 N N . ARG B 1 430 ? 4.789 -41.125 -14.438 1 93.06 430 ARG B N 1
ATOM 7172 C CA . ARG B 1 430 ? 5.801 -40.594 -15.352 1 93.06 430 ARG B CA 1
ATOM 7173 C C . ARG B 1 430 ? 5.621 -41.156 -16.75 1 93.06 430 ARG B C 1
ATOM 7175 O O . ARG B 1 430 ? 6.586 -41.594 -17.391 1 93.06 430 ARG B O 1
ATOM 7182 N N . ARG B 1 431 ? 4.387 -41.219 -17.094 1 92.19 431 ARG B N 1
ATOM 7183 C CA . ARG B 1 431 ? 4.125 -41.594 -18.484 1 92.19 431 ARG B CA 1
ATOM 7184 C C . ARG B 1 431 ? 4.691 -40.531 -19.453 1 92.19 431 ARG B C 1
ATOM 7186 O O . ARG B 1 431 ? 4.48 -39.344 -19.266 1 92.19 431 ARG B O 1
ATOM 7193 N N . PRO B 1 432 ? 5.426 -40.938 -20.453 1 93.62 432 PRO B N 1
ATOM 7194 C CA . PRO B 1 432 ? 6.098 -40 -21.344 1 93.62 432 PRO B CA 1
ATOM 7195 C C . PRO B 1 432 ? 5.133 -39 -21.969 1 93.62 432 PRO B C 1
ATOM 7197 O O . PRO B 1 432 ? 5.41 -37.812 -22 1 93.62 432 PRO B O 1
ATOM 7200 N N . ARG B 1 433 ? 3.961 -39.469 -22.453 1 94.06 433 ARG B N 1
ATOM 7201 C CA . ARG B 1 433 ? 3.004 -38.594 -23.109 1 94.06 433 ARG B CA 1
ATOM 7202 C C . ARG B 1 433 ? 2.467 -37.531 -22.141 1 94.06 433 ARG B C 1
ATOM 7204 O O . ARG B 1 433 ? 2.244 -36.375 -22.516 1 94.06 433 ARG B O 1
ATOM 7211 N N . ALA B 1 434 ? 2.25 -37.938 -20.891 1 95.31 434 ALA B N 1
ATOM 7212 C CA . ALA B 1 434 ? 1.798 -37 -19.875 1 95.31 434 ALA B CA 1
ATOM 7213 C C . ALA B 1 434 ? 2.855 -35.938 -19.609 1 95.31 434 ALA B C 1
ATOM 7215 O O . ALA B 1 434 ? 2.539 -34.75 -19.516 1 95.31 434 ALA B O 1
ATOM 7216 N N . MET B 1 435 ? 4.102 -36.312 -19.547 1 96.75 435 MET B N 1
ATOM 7217 C CA . MET B 1 435 ? 5.203 -35.406 -19.312 1 96.75 435 MET B CA 1
ATOM 7218 C C . MET B 1 435 ? 5.387 -34.469 -20.484 1 96.75 435 MET B C 1
ATOM 7220 O O . MET B 1 435 ? 5.605 -33.25 -20.297 1 96.75 435 MET B O 1
ATOM 7224 N N . ILE B 1 436 ? 5.254 -35 -21.672 1 97.12 436 ILE B N 1
ATOM 7225 C CA . ILE B 1 436 ? 5.418 -34.219 -22.891 1 97.12 436 ILE B CA 1
ATOM 7226 C C . ILE B 1 436 ? 4.328 -33.125 -22.953 1 97.12 436 ILE B C 1
ATOM 7228 O O . ILE B 1 436 ? 4.613 -31.969 -23.203 1 97.12 436 ILE B O 1
ATOM 7232 N N . THR B 1 437 ? 3.037 -33.531 -22.734 1 97.81 437 THR B N 1
ATOM 7233 C CA . THR B 1 437 ? 1.945 -32.562 -22.781 1 97.81 437 THR B CA 1
ATOM 7234 C C . THR B 1 437 ? 2.121 -31.516 -21.703 1 97.81 437 THR B C 1
ATOM 7236 O O . THR B 1 437 ? 1.86 -30.328 -21.922 1 97.81 437 THR B O 1
ATOM 7239 N N . LEU B 1 438 ? 2.619 -31.922 -20.547 1 98.12 438 LEU B N 1
ATOM 7240 C CA . LEU B 1 438 ? 2.881 -30.969 -19.469 1 98.12 438 LEU B CA 1
ATOM 7241 C C . LEU B 1 438 ? 3.992 -30 -19.859 1 98.12 438 LEU B C 1
ATOM 7243 O O . LEU B 1 438 ? 3.918 -28.812 -19.547 1 98.12 438 LEU B O 1
ATOM 7247 N N . ALA B 1 439 ? 5.043 -30.5 -20.484 1 98.38 439 ALA B N 1
ATOM 7248 C CA . ALA B 1 439 ? 6.137 -29.641 -20.938 1 98.38 439 ALA B CA 1
ATOM 7249 C C . ALA B 1 439 ? 5.629 -28.562 -21.906 1 98.38 439 ALA B C 1
ATOM 7251 O O . ALA B 1 439 ? 6.035 -27.406 -21.812 1 98.38 439 ALA B O 1
ATOM 7252 N N . HIS B 1 440 ? 4.762 -28.938 -22.719 1 98.38 440 HIS B N 1
ATOM 7253 C CA . HIS B 1 440 ? 4.238 -28 -23.703 1 98.38 440 HIS B CA 1
ATOM 7254 C C . HIS B 1 440 ? 3.266 -27.016 -23.062 1 98.38 440 HIS B C 1
ATOM 7256 O O . HIS B 1 440 ? 3.051 -25.922 -23.594 1 98.38 440 HIS B O 1
ATOM 7262 N N . PHE B 1 441 ? 2.67 -27.453 -21.969 1 98.38 441 PHE B N 1
ATOM 7263 C CA . PHE B 1 441 ? 1.908 -26.484 -21.188 1 98.38 441 PHE B CA 1
ATOM 7264 C C . PHE B 1 441 ? 2.834 -25.469 -20.531 1 98.38 441 PHE B C 1
ATOM 7266 O O . PHE B 1 441 ? 2.604 -24.266 -20.625 1 98.38 441 PHE B O 1
ATOM 7273 N N . PHE B 1 442 ? 3.934 -25.906 -19.938 1 98.25 442 PHE B N 1
ATOM 7274 C CA . PHE B 1 442 ? 4.855 -25.031 -19.219 1 98.25 442 PHE B CA 1
ATOM 7275 C C . PHE B 1 442 ? 5.633 -24.156 -20.188 1 98.25 442 PHE B C 1
ATOM 7277 O O . PHE B 1 442 ? 6.074 -23.062 -19.828 1 98.25 442 PHE B O 1
ATOM 7284 N N . LYS B 1 443 ? 5.766 -24.641 -21.406 1 98.06 443 LYS B N 1
ATOM 7285 C CA . LYS B 1 443 ? 6.43 -23.812 -22.406 1 98.06 443 LYS B CA 1
ATOM 7286 C C . LYS B 1 443 ? 5.734 -22.469 -22.562 1 98.06 443 LYS B C 1
ATOM 7288 O O . LYS B 1 443 ? 6.391 -21.453 -22.781 1 98.06 443 LYS B O 1
ATOM 7293 N N . LEU B 1 444 ? 4.418 -22.422 -22.328 1 97.62 444 LEU B N 1
ATOM 7294 C CA . LEU B 1 444 ? 3.621 -21.203 -22.484 1 97.62 444 LEU B CA 1
ATOM 7295 C C . LEU B 1 444 ? 3.941 -20.203 -21.391 1 97.62 444 LEU B C 1
ATOM 7297 O O . LEU B 1 444 ? 3.607 -19.016 -21.516 1 97.62 444 LEU B O 1
ATOM 7301 N N . TRP B 1 445 ? 4.566 -20.656 -20.328 1 97 445 TRP B N 1
ATOM 7302 C CA . TRP B 1 445 ? 4.887 -19.797 -19.188 1 97 445 TRP B CA 1
ATOM 7303 C C . TRP B 1 445 ? 6.176 -19.016 -19.422 1 97 445 TRP B C 1
ATOM 7305 O O . TRP B 1 445 ? 6.438 -18.016 -18.766 1 97 445 TRP B O 1
ATOM 7315 N N . ILE B 1 446 ? 7.016 -19.422 -20.328 1 96.31 446 ILE B N 1
ATOM 7316 C CA . ILE B 1 446 ? 8.406 -18.984 -20.484 1 96.31 446 ILE B CA 1
ATOM 7317 C C . ILE B 1 446 ? 8.453 -17.5 -20.781 1 96.31 446 ILE B C 1
ATOM 7319 O O . ILE B 1 446 ? 9.25 -16.766 -20.188 1 96.31 446 ILE B O 1
ATOM 7323 N N . PRO B 1 447 ? 7.508 -16.906 -21.578 1 93.75 447 PRO B N 1
ATOM 7324 C CA . PRO B 1 447 ? 7.59 -15.484 -21.891 1 93.75 447 PRO B CA 1
ATOM 7325 C C . PRO B 1 447 ? 7.18 -14.602 -20.719 1 93.75 447 PRO B C 1
ATOM 7327 O O . PRO B 1 447 ? 7.363 -13.383 -20.766 1 93.75 447 PRO B O 1
ATOM 7330 N N . TYR B 1 448 ? 6.684 -15.203 -19.688 1 93.56 448 TYR B N 1
ATOM 7331 C CA . TYR B 1 448 ? 6.133 -14.43 -18.578 1 93.56 448 TYR B CA 1
ATOM 7332 C C . TYR B 1 448 ? 6.992 -14.578 -17.328 1 93.56 448 TYR B C 1
ATOM 7334 O O . TYR B 1 448 ? 6.484 -14.516 -16.203 1 93.56 448 TYR B O 1
ATOM 7342 N N . ASP B 1 449 ? 8.273 -14.789 -17.531 1 92.94 449 ASP B N 1
ATOM 7343 C CA . ASP B 1 449 ? 9.188 -15.102 -16.438 1 92.94 449 ASP B CA 1
ATOM 7344 C C . ASP B 1 449 ? 9.445 -13.875 -15.57 1 92.94 449 ASP B C 1
ATOM 7346 O O . ASP B 1 449 ? 9.992 -13.984 -14.469 1 92.94 449 ASP B O 1
ATOM 7350 N N . ASP B 1 450 ? 8.953 -12.656 -15.953 1 89.62 450 ASP B N 1
ATOM 7351 C CA . ASP B 1 450 ? 9.156 -11.453 -15.156 1 89.62 450 ASP B CA 1
ATOM 7352 C C . ASP B 1 450 ? 8.016 -11.25 -14.164 1 89.62 450 ASP B C 1
ATOM 7354 O O . ASP B 1 450 ? 8.102 -10.398 -13.273 1 89.62 450 ASP B O 1
ATOM 7358 N N . LEU B 1 451 ? 6.973 -12 -14.359 1 91.06 451 LEU B N 1
ATOM 7359 C CA . LEU B 1 451 ? 5.887 -11.938 -13.391 1 91.06 451 LEU B CA 1
ATOM 7360 C C . LEU B 1 451 ? 6.258 -12.68 -12.109 1 91.06 451 LEU B C 1
ATOM 7362 O O . LEU B 1 451 ? 6.754 -13.805 -12.156 1 91.06 451 LEU B O 1
ATOM 7366 N N . TRP B 1 452 ? 5.996 -12.062 -10.992 1 90.06 452 TRP B N 1
ATOM 7367 C CA . TRP B 1 452 ? 6.434 -12.609 -9.711 1 90.06 452 TRP B CA 1
ATOM 7368 C C . TRP B 1 452 ? 5.863 -14.008 -9.492 1 90.06 452 TRP B C 1
ATOM 7370 O O . TRP B 1 452 ? 6.508 -14.852 -8.875 1 90.06 452 TRP B O 1
ATOM 7380 N N . MET B 1 453 ? 4.625 -14.328 -9.961 1 93.19 453 MET B N 1
ATOM 7381 C CA . MET B 1 453 ? 3.939 -15.586 -9.672 1 93.19 453 MET B CA 1
ATOM 7382 C C . MET B 1 453 ? 4.441 -16.703 -10.578 1 93.19 453 MET B C 1
ATOM 7384 O O . MET B 1 453 ? 4.16 -17.875 -10.336 1 93.19 453 MET B O 1
ATOM 7388 N N . ILE B 1 454 ? 5.195 -16.391 -11.602 1 95 454 ILE B N 1
ATOM 7389 C CA . ILE B 1 454 ? 5.625 -17.391 -12.57 1 95 454 ILE B CA 1
ATOM 7390 C C . ILE B 1 454 ? 7.129 -17.625 -12.445 1 95 454 ILE B C 1
ATOM 7392 O O . ILE B 1 454 ? 7.578 -18.766 -12.32 1 95 454 ILE B O 1
ATOM 7396 N N . GLY B 1 455 ? 7.902 -16.547 -12.445 1 93.31 455 GLY B N 1
ATOM 7397 C CA . GLY B 1 455 ? 9.352 -16.672 -12.422 1 93.31 455 GLY B CA 1
ATOM 7398 C C . GLY B 1 455 ? 9.891 -17.578 -13.516 1 93.31 455 GLY B C 1
ATOM 7399 O O . GLY B 1 455 ? 9.398 -17.547 -14.648 1 93.31 455 GLY B O 1
ATOM 7400 N N . LYS B 1 456 ? 10.859 -18.359 -13.203 1 94.56 456 LYS B N 1
ATOM 7401 C CA . LYS B 1 456 ? 11.484 -19.234 -14.195 1 94.56 456 LYS B CA 1
ATOM 7402 C C . LYS B 1 456 ? 10.812 -20.594 -14.234 1 94.56 456 LYS B C 1
ATOM 7404 O O . LYS B 1 456 ? 11.43 -21.594 -14.633 1 94.56 456 LYS B O 1
ATOM 7409 N N . THR B 1 457 ? 9.602 -20.688 -13.789 1 96.81 457 THR B N 1
ATOM 7410 C CA . THR B 1 457 ? 8.875 -21.953 -13.711 1 96.81 457 THR B CA 1
ATOM 7411 C C . THR B 1 457 ? 8.836 -22.641 -15.07 1 96.81 457 THR B C 1
ATOM 7413 O O . THR B 1 457 ? 9.125 -23.828 -15.18 1 96.81 457 THR B O 1
ATOM 7416 N N . GLY B 1 458 ? 8.43 -21.891 -16.125 1 97 458 GLY B N 1
ATOM 7417 C CA . GLY B 1 458 ? 8.328 -22.484 -17.453 1 97 458 GLY B CA 1
ATOM 7418 C C . GLY B 1 458 ? 9.602 -23.172 -17.906 1 97 458 GLY B C 1
ATOM 7419 O O . GLY B 1 458 ? 9.594 -24.359 -18.203 1 97 458 GLY B O 1
ATOM 7420 N N . GLU B 1 459 ? 10.641 -22.453 -17.891 1 96.69 459 GLU B N 1
ATOM 7421 C CA . GLU B 1 459 ? 11.938 -22.969 -18.312 1 96.69 459 GLU B CA 1
ATOM 7422 C C . GLU B 1 459 ? 12.383 -24.141 -17.438 1 96.69 459 GLU B C 1
ATOM 7424 O O . GLU B 1 459 ? 12.82 -25.172 -17.953 1 96.69 459 GLU B O 1
ATOM 7429 N N . ASN B 1 460 ? 12.273 -24.016 -16.172 1 96.19 460 ASN B N 1
ATOM 7430 C CA . ASN B 1 460 ? 12.734 -25.031 -15.219 1 96.19 460 ASN B CA 1
ATOM 7431 C C . ASN B 1 460 ? 11.961 -26.344 -15.375 1 96.19 460 ASN B C 1
ATOM 7433 O O . ASN B 1 460 ? 12.555 -27.422 -15.352 1 96.19 460 ASN B O 1
ATOM 7437 N N . GLN B 1 461 ? 10.695 -26.219 -15.469 1 96.62 461 GLN B N 1
ATOM 7438 C CA . GLN B 1 461 ? 9.875 -27.422 -15.609 1 96.62 461 GLN B CA 1
ATOM 7439 C C . GLN B 1 461 ? 10.148 -28.125 -16.938 1 96.62 461 GLN B C 1
ATOM 7441 O O . GLN B 1 461 ? 10.242 -29.344 -16.984 1 96.62 461 GLN B O 1
ATOM 7446 N N . VAL B 1 462 ? 10.242 -27.344 -18.016 1 97.25 462 VAL B N 1
ATOM 7447 C CA . VAL B 1 462 ? 10.562 -27.938 -19.312 1 97.25 462 VAL B CA 1
ATOM 7448 C C . VAL B 1 462 ? 11.898 -28.672 -19.234 1 97.25 462 VAL B C 1
ATOM 7450 O O . VAL B 1 462 ? 12.016 -29.812 -19.703 1 97.25 462 VAL B O 1
ATOM 7453 N N . ARG B 1 463 ? 12.883 -28.078 -18.641 1 96.38 463 ARG B N 1
ATOM 7454 C CA . ARG B 1 463 ? 14.195 -28.688 -18.5 1 96.38 463 ARG B CA 1
ATOM 7455 C C . ARG B 1 463 ? 14.117 -29.953 -17.656 1 96.38 463 ARG B C 1
ATOM 7457 O O . ARG B 1 463 ? 14.711 -30.969 -18.016 1 96.38 463 ARG B O 1
ATOM 7464 N N . GLY B 1 464 ? 13.461 -29.844 -16.531 1 95.88 464 GLY B N 1
ATOM 7465 C CA . GLY B 1 464 ? 13.305 -31.016 -15.68 1 95.88 464 GLY B CA 1
ATOM 7466 C C . GLY B 1 464 ? 12.633 -32.188 -16.375 1 95.88 464 GLY B C 1
ATOM 7467 O O . GLY B 1 464 ? 13.078 -33.312 -16.266 1 95.88 464 GLY B O 1
ATOM 7468 N N . ILE B 1 465 ? 11.57 -31.938 -17.109 1 96.88 465 ILE B N 1
ATOM 7469 C CA . ILE B 1 465 ? 10.852 -32.969 -17.844 1 96.88 465 ILE B CA 1
ATOM 7470 C C . ILE B 1 465 ? 11.758 -33.562 -18.922 1 96.88 465 ILE B C 1
ATOM 7472 O O . ILE B 1 465 ? 11.844 -34.781 -19.078 1 96.88 465 ILE B O 1
ATOM 7476 N N . PHE B 1 466 ? 12.414 -32.688 -19.625 1 96.5 466 PHE B N 1
ATOM 7477 C CA . PHE B 1 466 ? 13.312 -33.125 -20.703 1 96.5 466 PHE B CA 1
ATOM 7478 C C . PHE B 1 466 ? 14.359 -34.094 -20.172 1 96.5 466 PHE B C 1
ATOM 7480 O O . PHE B 1 466 ? 14.625 -35.125 -20.797 1 96.5 466 PHE B O 1
ATOM 7487 N N . GLU B 1 467 ? 14.906 -33.812 -19.062 1 94.94 467 GLU B N 1
ATOM 7488 C CA . GLU B 1 467 ? 15.953 -34.625 -18.469 1 94.94 467 GLU B CA 1
ATOM 7489 C C . GLU B 1 467 ? 15.398 -35.969 -18.031 1 94.94 467 GLU B C 1
ATOM 7491 O O . GLU B 1 467 ? 16.109 -37 -18.047 1 94.94 467 GLU B O 1
ATOM 7496 N N . THR B 1 468 ? 14.188 -36 -17.672 1 94.94 468 THR B N 1
ATOM 7497 C CA . THR B 1 468 ? 13.57 -37.219 -17.125 1 94.94 468 THR B CA 1
ATOM 7498 C C . THR B 1 468 ? 13 -38.094 -18.234 1 94.94 468 THR B C 1
ATOM 7500 O O . THR B 1 468 ? 12.852 -39.312 -18.062 1 94.94 468 THR B O 1
ATOM 7503 N N . LEU B 1 469 ? 12.688 -37.562 -19.375 1 94.81 469 LEU B N 1
ATOM 7504 C CA . LEU B 1 469 ? 12.062 -38.281 -20.484 1 94.81 469 LEU B CA 1
ATOM 7505 C C . LEU B 1 469 ? 13 -39.344 -21.047 1 94.81 469 LEU B C 1
ATOM 7507 O O . LEU B 1 469 ? 14.211 -39.125 -21.141 1 94.81 469 LEU B O 1
ATOM 7511 N N . PRO B 1 470 ? 12.398 -40.469 -21.375 1 92.12 470 PRO B N 1
ATOM 7512 C CA . PRO B 1 470 ? 13.195 -41.438 -22.141 1 92.12 470 PRO B CA 1
ATOM 7513 C C . PRO B 1 470 ? 13.734 -40.844 -23.453 1 92.12 470 PRO B C 1
ATOM 7515 O O . PRO B 1 470 ? 13.047 -40.031 -24.094 1 92.12 470 PRO B O 1
ATOM 7518 N N . PRO B 1 471 ? 14.844 -41.312 -23.844 1 92.75 471 PRO B N 1
ATOM 7519 C CA . PRO B 1 471 ? 15.523 -40.719 -25.016 1 92.75 471 PRO B CA 1
ATOM 7520 C C . PRO B 1 471 ? 14.648 -40.719 -26.266 1 92.75 471 PRO B C 1
ATOM 7522 O O . PRO B 1 471 ? 14.711 -39.781 -27.062 1 92.75 471 PRO B O 1
ATOM 7525 N N . GLU B 1 472 ? 13.812 -41.719 -26.406 1 89.25 472 GLU B N 1
ATOM 7526 C CA . GLU B 1 472 ? 13.023 -41.875 -27.625 1 89.25 472 GLU B CA 1
ATOM 7527 C C . GLU B 1 472 ? 11.961 -40.781 -27.719 1 89.25 472 GLU B C 1
ATOM 7529 O O . GLU B 1 472 ? 11.43 -40.5 -28.797 1 89.25 472 GLU B O 1
ATOM 7534 N N . TRP B 1 473 ? 11.695 -40.094 -26.578 1 92.94 473 TRP B N 1
ATOM 7535 C CA . TRP B 1 473 ? 10.609 -39.125 -26.547 1 92.94 473 TRP B CA 1
ATOM 7536 C C . TRP B 1 473 ? 11.156 -37.719 -26.5 1 92.94 473 TRP B C 1
ATOM 7538 O O . TRP B 1 473 ? 10.406 -36.75 -26.672 1 92.94 473 TRP B O 1
ATOM 7548 N N . LYS B 1 474 ? 12.422 -37.5 -26.375 1 93.94 474 LYS B N 1
ATOM 7549 C CA . LYS B 1 474 ? 13.031 -36.188 -26.109 1 93.94 474 LYS B CA 1
ATOM 7550 C C . LYS B 1 474 ? 12.875 -35.25 -27.281 1 93.94 474 LYS B C 1
ATOM 7552 O O . LYS B 1 474 ? 12.82 -34.031 -27.109 1 93.94 474 LYS B O 1
ATOM 7557 N N . HIS B 1 475 ? 12.766 -35.781 -28.5 1 94 475 HIS B N 1
ATOM 7558 C CA . HIS B 1 475 ? 12.648 -34.969 -29.703 1 94 475 HIS B CA 1
ATOM 7559 C C . HIS B 1 475 ? 11.359 -34.156 -29.672 1 94 475 HIS B C 1
ATOM 7561 O O . HIS B 1 475 ? 11.242 -33.125 -30.391 1 94 475 HIS B O 1
ATOM 7567 N N . LYS B 1 476 ? 10.383 -34.469 -28.844 1 95.56 476 LYS B N 1
ATOM 7568 C CA . LYS B 1 476 ? 9.102 -33.781 -28.781 1 95.56 476 LYS B CA 1
ATOM 7569 C C . LYS B 1 476 ? 9.18 -32.562 -27.844 1 95.56 476 LYS B C 1
ATOM 7571 O O . LYS B 1 476 ? 8.305 -31.703 -27.875 1 95.56 476 LYS B O 1
ATOM 7576 N N . VAL B 1 477 ? 10.227 -32.5 -27.047 1 97.12 477 VAL B N 1
ATOM 7577 C CA . VAL B 1 477 ? 10.375 -31.422 -26.094 1 97.12 477 VAL B CA 1
ATOM 7578 C C . VAL B 1 477 ? 11.602 -30.578 -26.453 1 97.12 477 VAL B C 1
ATOM 7580 O O . VAL B 1 477 ? 11.633 -29.375 -26.188 1 97.12 477 VAL B O 1
ATOM 7583 N N . ALA B 1 478 ? 12.57 -31.125 -27.125 1 96.06 478 ALA B N 1
ATOM 7584 C CA . ALA B 1 478 ? 13.852 -30.484 -27.438 1 96.06 478 ALA B CA 1
ATOM 7585 C C . ALA B 1 478 ? 13.641 -29.188 -28.219 1 96.06 478 ALA B C 1
ATOM 7587 O O . ALA B 1 478 ? 14.328 -28.203 -27.984 1 96.06 478 ALA B O 1
ATOM 7588 N N . PRO B 1 479 ? 12.703 -29.125 -29.141 1 96.06 479 PRO B N 1
ATOM 7589 C CA . PRO B 1 479 ? 12.523 -27.922 -29.938 1 96.06 479 PRO B CA 1
ATOM 7590 C C . PRO B 1 479 ? 12.125 -26.703 -29.109 1 96.06 479 PRO B C 1
ATOM 7592 O O . PRO B 1 479 ? 12.281 -25.562 -29.547 1 96.06 479 PRO B O 1
ATOM 7595 N N . ILE B 1 480 ? 11.602 -26.938 -27.891 1 97.25 480 ILE B N 1
ATOM 7596 C CA . ILE B 1 480 ? 11.18 -25.844 -27.031 1 97.25 480 ILE B CA 1
ATOM 7597 C C . ILE B 1 480 ? 12.391 -24.984 -26.672 1 97.25 480 ILE B C 1
ATOM 7599 O O . ILE B 1 480 ? 12.289 -23.75 -26.609 1 97.25 480 ILE B O 1
ATOM 7603 N N . PHE B 1 481 ? 13.523 -25.578 -26.484 1 96.75 481 PHE B N 1
ATOM 7604 C CA . PHE B 1 481 ? 14.727 -24.844 -26.125 1 96.75 481 PHE B CA 1
ATOM 7605 C C . PHE B 1 481 ? 15.164 -23.922 -27.25 1 96.75 481 PHE B C 1
ATOM 7607 O O . PHE B 1 481 ? 15.531 -22.766 -27 1 96.75 481 PHE B O 1
ATOM 7614 N N . ASP B 1 482 ? 15.055 -24.375 -28.438 1 94.25 482 ASP B N 1
ATOM 7615 C CA . ASP B 1 482 ? 15.398 -23.547 -29.578 1 94.25 482 ASP B CA 1
ATOM 7616 C C . ASP B 1 482 ? 14.391 -22.422 -29.766 1 94.25 482 ASP B C 1
ATOM 7618 O O . ASP B 1 482 ? 14.773 -21.281 -30.062 1 94.25 482 ASP B O 1
ATOM 7622 N N . GLU B 1 483 ? 13.141 -22.797 -29.625 1 94.75 483 GLU B N 1
ATOM 7623 C CA . GLU B 1 483 ? 12.062 -21.828 -29.812 1 94.75 483 GLU B CA 1
ATOM 7624 C C . GLU B 1 483 ? 12.234 -20.625 -28.906 1 94.75 483 GLU B C 1
ATOM 7626 O O . GLU B 1 483 ? 11.953 -19.484 -29.297 1 94.75 483 GLU B O 1
ATOM 7631 N N . TYR B 1 484 ? 12.695 -20.781 -27.703 1 94.38 484 TYR B N 1
ATOM 7632 C CA . TYR B 1 484 ? 12.789 -19.703 -26.734 1 94.38 484 TYR B CA 1
ATOM 7633 C C . TYR B 1 484 ? 14.242 -19.344 -26.469 1 94.38 484 TYR B C 1
ATOM 7635 O O . TYR B 1 484 ? 14.547 -18.656 -25.484 1 94.38 484 TYR B O 1
ATOM 7643 N N . ASN B 1 485 ? 15.141 -19.812 -27.297 1 93.06 485 ASN B N 1
ATOM 7644 C CA . ASN B 1 485 ? 16.562 -19.516 -27.219 1 93.06 485 ASN B CA 1
ATOM 7645 C C . ASN B 1 485 ? 17.141 -19.875 -25.844 1 93.06 485 ASN B C 1
ATOM 7647 O O . ASN B 1 485 ? 17.828 -19.078 -25.219 1 93.06 485 ASN B O 1
ATOM 7651 N N . LEU B 1 486 ? 16.781 -21.062 -25.453 1 91.62 486 LEU B N 1
ATOM 7652 C CA . LEU B 1 486 ? 17.266 -21.609 -24.203 1 91.62 486 LEU B CA 1
ATOM 7653 C C . LEU B 1 486 ? 18.344 -22.641 -24.438 1 91.62 486 LEU B C 1
ATOM 7655 O O . LEU B 1 486 ? 18.344 -23.328 -25.469 1 91.62 486 LEU B O 1
ATOM 7659 N N . GLU B 1 487 ? 19.312 -22.688 -23.562 1 84.12 487 GLU B N 1
ATOM 7660 C CA . GLU B 1 487 ? 20.297 -23.766 -23.609 1 84.12 487 GLU B CA 1
ATOM 7661 C C . GLU B 1 487 ? 19.734 -25.047 -23 1 84.12 487 GLU B C 1
ATOM 7663 O O . GLU B 1 487 ? 19.125 -25.016 -21.922 1 84.12 487 GLU B O 1
ATOM 7668 N N . PRO B 1 488 ? 19.969 -26.125 -23.766 1 74.94 488 PRO B N 1
ATOM 7669 C CA . PRO B 1 488 ? 19.453 -27.375 -23.188 1 74.94 488 PRO B CA 1
ATOM 7670 C C . PRO B 1 488 ? 20.203 -27.781 -21.922 1 74.94 488 PRO B C 1
ATOM 7672 O O . PRO B 1 488 ? 21.375 -27.422 -21.734 1 74.94 488 PRO B O 1
#